Protein AF-0000000065861456 (afdb_homodimer)

pLDDT: mean 85.52, std 25.66, range [16.23, 98.94]

Organism: Methylophilus methylotrophus (NCBI:txid17)

Nearest PDB structures (foldseek):
  2bbk-assembly1_J  TM=9.825E-01  e=7.976E-45  Paracoccus denitrificans
  2gc4-assembly2_E  TM=9.693E-01  e=3.642E-45  Paracoccus denitrificans
  3c75-assembly1_J  TM=9.677E-01  e=5.944E-45  Paracoccus versutus
  1mg3-assembly2_M  TM=9.689E-01  e=2.851E-44  Paracoccus denitrificans
  2mta-assembly1_H-2  TM=9.674E-01  e=1.927E-43  Paracoccus denitrificans

Radius of gyration: 32.26 Å; Cα contacts (8 Å, |Δi|>4): 2000; chains: 2; bounding box: 115×79×105 Å

Foldseek 3Di:
DDDDDDDDDPPPPDPPCPPPDDQDPDPPDDDDDDDDDPPPPVVDDDVVVPPPDDVPLQFADQADLQWKWFKDQQVQFQKIKIWIARRVVRDTNDIAIAGHLKAWAADQRRQWIKIWHWAAPVRVDHDIWTWIFIAGSGSRHTPAIEGDDPFADRDHREHFQKYAALNNQWIWHWGPPPHTWIWIAGVVVSYTADTADDPQWGGWQHAPPQKIWTAHQQQWIKIWHADPNGDIDIDIDPHQDHNVFAWARYWDAFSNQGKTWIATFQQKIWIWRQYPVGIDTADIARQDDPVVVVQQKGAAARAAWEAQDVQQKIWGFIDRDDPPRRHWFGFKIWIARNHPNHTDDMAGNVDRFRHWYWRHDPFIKIWTAFQVQQKIWIAGPRPRHTDDMDHPNHRGTGDMDGNSD/DDDPDDDDDDDDDDDDDDDDPPDPPPVPDDDDDDPDPPPPPVVDDPVPVPPPPDVPLQFADQADLQWKWFKDQQVQFQKIKIWIARRVVRDTNDIAIAGHLKAWAADQRRQWIKIWHWAAPVRVDHDIWTWIFIAGSGSRHTPAIEGDDPFADRDHREHFQKYAALNNQWIWHWGPPPHTWIWIAGVVVRYTADTADDPQWGGWQHAPPQKIWTAHQQQWIKIWHADPNGDIDIDIDPHQDHNVFAWARYWDAFSNQGKTWIATFQQKIWIWRQYPVGIDTADIARQDDPVVVVQQKGAAARAAWEAQPVQQKIWGFIDRDDPPRRHWFGQKIWIARNHPSHTDDMAGNVDRFHHWYWRHDPFIKIWTAFQVQQKIWIAGPRPRHTDDMDHPNHRGTGDMDGNSD

Structure (mmCIF, N/CA/C/O backbone):
data_AF-0000000065861456-model_v1
#
loop_
_entity.id
_entity.type
_entity.pdbx_description
1 polymer 'Methylamine dehydrogenase heavy chain'
#
loop_
_atom_site.group_PDB
_atom_site.id
_atom_site.type_symbol
_atom_site.label_atom_id
_atom_site.label_alt_id
_atom_site.label_comp_id
_atom_site.label_asym_id
_atom_site.label_entity_id
_atom_site.label_seq_id
_atom_site.pdbx_PDB_ins_code
_atom_site.Cartn_x
_atom_site.Cartn_y
_atom_site.Cartn_z
_atom_site.occupancy
_atom_site.B_iso_or_equiv
_atom_site.auth_seq_id
_atom_site.auth_comp_id
_atom_site.auth_asym_id
_atom_site.auth_atom_id
_atom_site.pdbx_PDB_model_num
ATOM 1 N N . MET A 1 1 ? -57.719 -2.861 10.648 1 20.3 1 MET A N 1
ATOM 2 C CA . MET A 1 1 ? -57.656 -4.27 10.273 1 20.3 1 MET A CA 1
ATOM 3 C C . MET A 1 1 ? -57.5 -4.422 8.766 1 20.3 1 MET A C 1
ATOM 5 O O . MET A 1 1 ? -57.562 -5.535 8.242 1 20.3 1 MET A O 1
ATOM 9 N N . THR A 1 2 ? -57.562 -3.279 7.988 1 18.27 2 THR A N 1
ATOM 10 C CA . THR A 1 2 ? -58.062 -2.959 6.652 1 18.27 2 THR A CA 1
ATOM 11 C C . THR A 1 2 ? -57.156 -3.568 5.586 1 18.27 2 THR A C 1
ATOM 13 O O . THR A 1 2 ? -56 -3.928 5.867 1 18.27 2 THR A O 1
ATOM 16 N N . THR A 1 3 ? -57.156 -2.887 4.383 1 18.22 3 THR A N 1
ATOM 17 C CA . THR A 1 3 ? -57.219 -3.098 2.941 1 18.22 3 THR A CA 1
ATOM 18 C C . THR A 1 3 ? -55.844 -3.395 2.357 1 18.22 3 THR A C 1
ATOM 20 O O . THR A 1 3 ? -54.875 -2.75 2.723 1 18.22 3 THR A O 1
ATOM 23 N N . PHE A 1 4 ? -55.562 -4.48 1.555 1 19.7 4 PHE A N 1
ATOM 24 C CA . PHE A 1 4 ? -54.719 -5.492 0.94 1 19.7 4 PHE A CA 1
ATOM 25 C C . PHE A 1 4 ? -54 -4.922 -0.267 1 19.7 4 PHE A C 1
ATOM 27 O O . PHE A 1 4 ? -53.062 -5.539 -0.78 1 19.7 4 PHE A O 1
ATOM 34 N N . ASP A 1 5 ? -54.5 -3.846 -0.97 1 17.7 5 ASP A N 1
ATOM 35 C CA . ASP A 1 5 ? -54.5 -4.023 -2.418 1 17.7 5 ASP A CA 1
ATOM 36 C C . ASP A 1 5 ? -53.094 -3.938 -2.994 1 17.7 5 ASP A C 1
ATOM 38 O O . ASP A 1 5 ? -52.188 -3.453 -2.328 1 17.7 5 ASP A O 1
ATOM 42 N N . HIS A 1 6 ? -52.938 -3.273 -4.258 1 19.73 6 HIS A N 1
ATOM 43 C CA . HIS A 1 6 ? -52.594 -3.648 -5.625 1 19.73 6 HIS A CA 1
ATOM 44 C C . HIS A 1 6 ? -51.125 -3.412 -5.906 1 19.73 6 HIS A C 1
ATOM 46 O O . HIS A 1 6 ? -50.438 -2.689 -5.164 1 19.73 6 HIS A O 1
ATOM 52 N N . PRO A 1 7 ? -50.688 -3.109 -7.293 1 21.73 7 PRO A N 1
ATOM 53 C CA . PRO A 1 7 ? -49.844 -3.572 -8.398 1 21.73 7 PRO A CA 1
ATOM 54 C C . PRO A 1 7 ? -48.562 -2.748 -8.555 1 21.73 7 PRO A C 1
ATOM 56 O O . PRO A 1 7 ? -48.625 -1.518 -8.609 1 21.73 7 PRO A O 1
ATOM 59 N 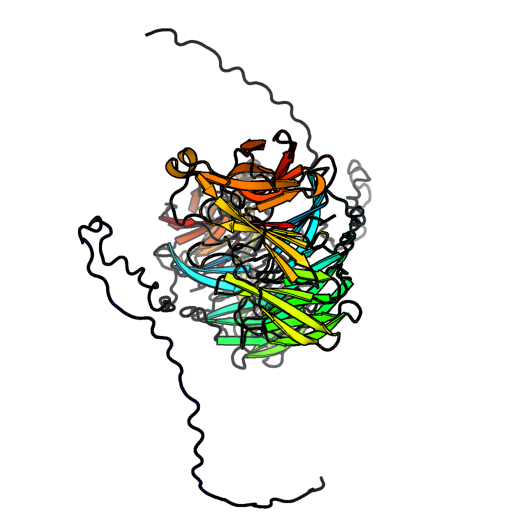N . SER A 1 8 ? -47.406 -3.18 -8.109 1 19.58 8 SER A N 1
ATOM 60 C CA . SER A 1 8 ? -46.094 -2.588 -7.836 1 19.58 8 SER A CA 1
ATOM 61 C C . SER A 1 8 ? -45.375 -2.203 -9.133 1 19.58 8 SER A C 1
ATOM 63 O O . SER A 1 8 ? -45.031 -3.068 -9.938 1 19.58 8 SER A O 1
ATOM 65 N N . MET A 1 9 ? -45.812 -1.078 -9.82 1 18.78 9 MET A N 1
ATOM 66 C CA . MET A 1 9 ? -45.531 -0.535 -11.148 1 18.78 9 MET A CA 1
ATOM 67 C C . MET A 1 9 ? -44.031 -0.372 -11.367 1 18.78 9 MET A C 1
ATOM 69 O O . MET A 1 9 ? -43.312 0.196 -10.523 1 18.78 9 MET A O 1
ATOM 73 N N . ILE A 1 10 ? -43.375 -1.117 -12.383 1 21.12 10 ILE A N 1
ATOM 74 C CA . ILE A 1 10 ? -42.094 -1.518 -12.93 1 21.12 10 ILE A CA 1
ATOM 75 C C . ILE A 1 10 ? -41.375 -0.298 -13.5 1 21.12 10 ILE A C 1
ATOM 77 O O . ILE A 1 10 ? -41.75 0.218 -14.555 1 21.12 10 ILE A O 1
ATOM 81 N N . ARG A 1 11 ? -41.156 0.757 -12.766 1 19.39 11 ARG A N 1
ATOM 82 C CA . ARG A 1 11 ? -40.688 1.967 -13.438 1 19.39 11 ARG A CA 1
ATOM 83 C C . ARG A 1 11 ? -39.375 1.706 -14.188 1 19.39 11 ARG A C 1
ATOM 85 O O . ARG A 1 11 ? -38.469 1.081 -13.656 1 19.39 11 ARG A O 1
ATOM 92 N N . GLN A 1 12 ? -39.406 1.747 -15.516 1 19.97 12 GLN A N 1
ATOM 93 C CA . GLN A 1 12 ? -38.5 1.492 -16.641 1 19.97 12 GLN A CA 1
ATOM 94 C C . GLN A 1 12 ? -37.25 2.365 -16.562 1 19.97 12 GLN A C 1
ATOM 96 O O . GLN A 1 12 ? -37.344 3.588 -16.703 1 19.97 12 GLN A O 1
ATOM 101 N N . PRO A 1 13 ? -36.406 2.145 -15.586 1 19.91 13 PRO A N 1
ATOM 102 C CA . PRO A 1 13 ? -35.375 3.184 -15.484 1 19.91 13 PRO A CA 1
ATOM 103 C C . PRO A 1 13 ? -34.562 3.318 -16.75 1 19.91 13 PRO A C 1
ATOM 105 O O . PRO A 1 13 ? -34.406 2.355 -17.516 1 19.91 13 PRO A O 1
ATOM 108 N N . LYS A 1 14 ? -34.469 4.543 -17.312 1 20.05 14 LYS A N 1
ATOM 109 C CA . LYS A 1 14 ? -33.875 5.094 -18.516 1 20.05 14 LYS A CA 1
ATOM 110 C C . LYS A 1 14 ? -32.406 4.715 -18.609 1 20.05 14 LYS A C 1
ATOM 112 O O . LYS A 1 14 ? -31.656 4.809 -17.625 1 20.05 14 LYS A O 1
ATOM 117 N N . PRO A 1 15 ? -31.906 3.912 -19.609 1 20.84 15 PRO A N 1
ATOM 118 C CA . PRO A 1 15 ? -30.703 3.176 -19.984 1 20.84 15 PRO A CA 1
ATOM 119 C C . PRO A 1 15 ? -29.484 4.082 -20.156 1 20.84 15 PRO A C 1
ATOM 121 O O . PRO A 1 15 ? -28.422 3.629 -20.594 1 20.84 15 PRO A O 1
ATOM 124 N N . THR A 1 16 ? -29.375 5.211 -19.375 1 21.34 16 THR A N 1
ATOM 125 C CA . THR A 1 16 ? -28.438 6.129 -20.016 1 21.34 16 THR A CA 1
ATOM 126 C C . THR A 1 16 ? -27.094 5.461 -20.219 1 21.34 16 THR A C 1
ATOM 128 O O . THR A 1 16 ? -26.594 4.754 -19.344 1 21.34 16 THR A O 1
ATOM 131 N N . GLY A 1 17 ? -26.609 5.305 -21.438 1 18.95 17 GLY A N 1
ATOM 132 C CA . GLY A 1 17 ? -25.625 4.645 -22.266 1 18.95 17 GLY A CA 1
ATOM 133 C C . GLY A 1 17 ? -24.188 4.961 -21.859 1 18.95 17 GLY A C 1
ATOM 134 O O . GLY A 1 17 ? -23.688 6.051 -22.141 1 18.95 17 GLY A O 1
ATOM 135 N N . LEU A 1 18 ? -23.828 4.879 -20.547 1 17.84 18 LEU A N 1
ATOM 136 C CA . LEU A 1 18 ? -22.484 5.344 -20.219 1 17.84 18 LEU A CA 1
ATOM 137 C C . LEU A 1 18 ? -21.438 4.477 -20.906 1 17.84 18 LEU A C 1
ATOM 139 O O . LEU A 1 18 ? -21.328 3.283 -20.609 1 17.84 18 LEU A O 1
ATOM 143 N N . ALA A 1 19 ? -21.031 4.723 -22.109 1 21.05 19 ALA A N 1
ATOM 144 C CA . ALA A 1 19 ? -20.141 4.098 -23.078 1 21.05 19 ALA A CA 1
ATOM 145 C C . ALA A 1 19 ? -18.734 3.945 -22.516 1 21.05 19 ALA A C 1
ATOM 147 O O . ALA A 1 19 ? -17.984 4.926 -22.422 1 21.05 19 ALA A O 1
ATOM 148 N N . GLY A 1 20 ? -18.547 3.355 -21.328 1 18.78 20 GLY A N 1
ATOM 149 C CA . GLY A 1 20 ? -17.188 3.377 -20.812 1 18.78 20 GLY A CA 1
ATOM 150 C C . GLY A 1 20 ? -16.203 2.57 -21.656 1 18.78 20 GLY A C 1
ATOM 151 O O . GLY A 1 20 ? -16.562 1.506 -22.172 1 18.78 20 GLY A O 1
ATOM 152 N N . GLY A 1 21 ? -15.133 3.164 -22.266 1 20.48 21 GLY A N 1
ATOM 153 C CA . GLY A 1 21 ? -14.086 2.852 -23.234 1 20.48 21 GLY A CA 1
ATOM 154 C C . GLY A 1 21 ? -13.195 1.707 -22.797 1 20.48 21 GLY A C 1
ATOM 155 O O . GLY A 1 21 ? -12.656 1.722 -21.688 1 20.48 21 GLY A O 1
ATOM 156 N N . LEU A 1 22 ? -13.516 0.486 -23.141 1 19.55 22 LEU A N 1
ATOM 157 C CA . LEU A 1 22 ? -12.852 -0.792 -22.922 1 19.55 22 LEU A CA 1
ATOM 158 C C . LEU A 1 22 ? -11.461 -0.796 -23.547 1 19.55 22 LEU A C 1
ATOM 160 O O . LEU A 1 22 ? -11.312 -0.475 -24.734 1 19.55 22 LEU A O 1
ATOM 164 N N . VAL A 1 23 ? -10.414 -0.615 -22.688 1 20.95 23 VAL A N 1
ATOM 165 C CA . VAL A 1 23 ? -8.984 -0.595 -22.969 1 20.95 23 VAL A CA 1
ATOM 166 C C . VAL A 1 23 ? -8.555 -1.946 -23.531 1 20.95 23 VAL A C 1
ATOM 168 O O . VAL A 1 23 ? -8.68 -2.975 -22.859 1 20.95 23 VAL A O 1
ATOM 171 N N . LEU A 1 24 ? -8.625 -2.148 -24.828 1 22.16 24 LEU A N 1
ATOM 172 C CA . LEU A 1 24 ? -8.305 -3.35 -25.594 1 22.16 24 LEU A CA 1
ATOM 173 C C . LEU A 1 24 ? -6.816 -3.676 -25.5 1 22.16 24 LEU A C 1
ATOM 175 O O . LEU A 1 24 ? -5.969 -2.812 -25.734 1 22.16 24 LEU A O 1
ATOM 179 N N . ALA A 1 25 ? -6.422 -4.691 -24.781 1 20.69 25 ALA A N 1
ATOM 180 C CA . ALA A 1 25 ? -5.117 -5.344 -24.688 1 20.69 25 ALA A CA 1
ATOM 181 C C . ALA A 1 25 ? -4.711 -5.965 -26.016 1 20.69 25 ALA A C 1
ATOM 183 O O . ALA A 1 25 ? -5.387 -6.867 -26.516 1 20.69 25 ALA A O 1
ATOM 184 N N . ALA A 1 26 ? -4.078 -5.188 -26.984 1 24.08 26 ALA A N 1
ATOM 185 C CA . ALA A 1 26 ? -3.617 -5.566 -28.312 1 24.08 26 ALA A CA 1
ATOM 186 C C . ALA A 1 26 ? -2.615 -6.715 -28.234 1 24.08 26 ALA A C 1
ATOM 188 O O . ALA A 1 26 ? -1.539 -6.574 -27.656 1 24.08 26 ALA A O 1
ATOM 189 N N . LEU A 1 27 ? -3.088 -7.949 -28.359 1 20.98 27 LEU A N 1
ATOM 190 C CA . LEU A 1 27 ? -2.232 -9.109 -28.562 1 20.98 27 LEU A CA 1
ATOM 191 C C . LEU A 1 27 ? -1.559 -9.062 -29.938 1 20.98 27 LEU A C 1
ATOM 193 O O . LEU A 1 27 ? -2.234 -8.961 -30.953 1 20.98 27 LEU A O 1
ATOM 197 N N . MET A 1 28 ? -0.297 -8.656 -30.156 1 23.34 28 MET A N 1
ATOM 198 C CA . MET A 1 28 ? 0.528 -8.547 -31.359 1 23.34 28 MET A CA 1
ATOM 199 C C . MET A 1 28 ? 0.743 -9.922 -31.984 1 23.34 28 MET A C 1
ATOM 201 O O . MET A 1 28 ? 1.376 -10.789 -31.391 1 23.34 28 MET A O 1
ATOM 205 N N . LEU A 1 29 ? -0.298 -10.516 -32.812 1 23.2 29 LEU A N 1
ATOM 206 C CA . LEU A 1 29 ? -0.197 -11.75 -33.594 1 23.2 29 LEU A CA 1
ATOM 207 C C . LEU A 1 29 ? 0.851 -11.617 -34.688 1 23.2 29 LEU A C 1
ATOM 209 O O . LEU A 1 29 ? 1.004 -10.547 -35.281 1 23.2 29 LEU A O 1
ATOM 213 N N . SER A 1 30 ? 1.714 -12.625 -34.969 1 22.98 30 SER A N 1
ATOM 214 C CA . SER A 1 30 ? 2.746 -12.891 -35.969 1 22.98 30 SER A CA 1
ATOM 215 C C . SER A 1 30 ? 2.135 -13.195 -37.312 1 22.98 30 SER A C 1
ATOM 217 O O . SER A 1 30 ? 1.142 -13.922 -37.406 1 22.98 30 SER A O 1
ATOM 219 N N . SER A 1 31 ? 2.273 -12.352 -38.562 1 24.75 31 SER A N 1
ATOM 220 C CA . SER A 1 31 ? 1.895 -12.227 -39.969 1 24.75 31 SER A CA 1
ATOM 221 C C . SER A 1 31 ? 2.326 -13.453 -40.75 1 24.75 31 SER A C 1
ATOM 223 O O . SER A 1 31 ? 3.518 -13.656 -41 1 24.75 31 SER A O 1
ATOM 225 N N . SER A 1 32 ? 1.469 -14.594 -40.75 1 22.8 32 SER A N 1
ATOM 226 C CA . SER A 1 32 ? 1.758 -15.656 -41.719 1 22.8 32 SER A CA 1
ATOM 227 C C . SER A 1 32 ? 1.535 -15.18 -43.156 1 22.8 32 SER A C 1
ATOM 229 O O . SER A 1 32 ? 0.845 -14.188 -43.375 1 22.8 32 SER A O 1
ATOM 231 N N . LEU A 1 33 ? 1.471 -16.109 -44.281 1 24.09 33 LEU A N 1
ATOM 232 C CA . LEU A 1 33 ? 1.679 -16.359 -45.719 1 24.09 33 LEU A CA 1
ATOM 233 C C . LEU A 1 33 ? 0.512 -15.828 -46.531 1 24.09 33 LEU A C 1
ATOM 235 O O . LEU A 1 33 ? -0.577 -15.602 -46 1 24.09 33 LEU A O 1
ATOM 239 N N . ALA A 1 34 ? 0.447 -16.062 -48.094 1 23.31 34 ALA A N 1
ATOM 240 C CA . ALA A 1 34 ? -0.033 -15.5 -49.344 1 23.31 34 ALA A CA 1
ATOM 241 C C . ALA A 1 34 ? -1.52 -15.781 -49.531 1 23.31 34 ALA A C 1
ATOM 243 O O . ALA A 1 34 ? -2.107 -15.375 -50.562 1 23.31 34 ALA A O 1
ATOM 244 N N . LEU A 1 35 ? -2.094 -16.875 -49.062 1 24.17 35 LEU A N 1
ATOM 245 C CA . LEU A 1 35 ? -3.246 -17.406 -49.781 1 24.17 35 LEU A CA 1
ATOM 246 C C . LEU A 1 35 ? -4.293 -16.328 -50 1 24.17 35 LEU A C 1
ATOM 248 O O . LEU A 1 35 ? -4.328 -15.328 -49.281 1 24.17 35 LEU A O 1
ATOM 252 N N . ALA A 1 36 ? -5.41 -16.641 -50.812 1 26.38 36 ALA A N 1
ATOM 253 C CA . ALA A 1 36 ? -6.387 -16.094 -51.75 1 26.38 36 ALA A CA 1
ATOM 254 C C . ALA A 1 36 ? -7.27 -15.047 -51.062 1 26.38 36 ALA A C 1
ATOM 256 O O . ALA A 1 36 ? -7.574 -15.164 -49.875 1 26.38 36 ALA A O 1
ATOM 257 N N . ASP A 1 37 ? -7.746 -13.977 -51.688 1 23.36 37 ASP A N 1
ATOM 258 C CA . ASP A 1 37 ? -8.109 -12.57 -51.625 1 23.36 37 ASP A CA 1
ATOM 259 C C . ASP A 1 37 ? -9.43 -12.383 -50.875 1 23.36 37 ASP A C 1
ATOM 261 O O . ASP A 1 37 ? -9.672 -11.32 -50.281 1 23.36 37 ASP A O 1
ATOM 265 N N . ALA A 1 38 ? -10.461 -13.109 -51.438 1 27.78 38 ALA A N 1
ATOM 266 C CA . ALA A 1 38 ? -11.711 -12.383 -51.219 1 27.78 38 ALA A CA 1
ATOM 267 C C . ALA A 1 38 ? -12.078 -12.305 -49.75 1 27.78 38 ALA A C 1
ATOM 269 O O . ALA A 1 38 ? -12.539 -13.289 -49.156 1 27.78 38 ALA A O 1
ATOM 270 N N . THR A 1 39 ? -11.297 -11.586 -48.938 1 24.95 39 THR A N 1
ATOM 271 C CA . THR A 1 39 ? -11.367 -11.484 -47.469 1 24.95 39 THR A CA 1
ATOM 272 C C . THR A 1 39 ? -12.742 -10.984 -47.031 1 24.95 39 THR A C 1
ATOM 274 O O . THR A 1 39 ? -13.266 -10.016 -47.594 1 24.95 39 THR A O 1
ATOM 277 N N . PRO A 1 40 ? -13.641 -11.922 -46.594 1 25.58 40 PRO A N 1
ATOM 278 C CA . PRO A 1 40 ? -15.016 -11.484 -46.344 1 25.58 40 PRO A CA 1
ATOM 279 C C . PRO A 1 40 ? -15.094 -10.023 -45.906 1 25.58 40 PRO A C 1
ATOM 281 O O . PRO A 1 40 ? -14.188 -9.531 -45.219 1 25.58 40 PRO A O 1
ATOM 284 N N . ASN A 1 41 ? -15.867 -9.102 -46.625 1 25.02 41 ASN A N 1
ATOM 285 C CA . ASN A 1 41 ? -16.125 -7.676 -46.75 1 25.02 41 ASN A CA 1
ATOM 286 C C . ASN A 1 41 ? -16.422 -7.023 -45.406 1 25.02 41 ASN A C 1
ATOM 288 O O . ASN A 1 41 ? -16.125 -5.84 -45.219 1 25.02 41 ASN A O 1
ATOM 292 N N . GLN A 1 42 ? -17.484 -7.535 -44.781 1 22.88 42 GLN A N 1
ATOM 293 C CA . GLN A 1 42 ? -18.094 -6.648 -43.781 1 22.88 42 GLN A CA 1
ATOM 294 C C . GLN A 1 42 ? -17.125 -6.387 -42.625 1 22.88 42 GLN A C 1
ATOM 296 O O . GLN A 1 42 ? -17.562 -6.137 -41.5 1 22.88 42 GLN A O 1
ATOM 301 N N . LEU A 1 43 ? -16.016 -7.109 -42.625 1 26.88 43 LEU A N 1
ATOM 302 C CA . LEU A 1 43 ? -15.016 -6.727 -41.625 1 26.88 43 LEU A CA 1
ATOM 303 C C . LEU A 1 43 ? -14.695 -5.238 -41.719 1 26.88 43 LEU A C 1
ATOM 305 O O . LEU A 1 43 ? -13.93 -4.816 -42.594 1 26.88 43 LEU A O 1
ATOM 309 N N . GLY A 1 44 ? -15.875 -4.539 -41.781 1 22.38 44 GLY A N 1
ATOM 310 C CA . GLY A 1 44 ? -15.711 -3.107 -41.969 1 22.38 44 GLY A CA 1
ATOM 311 C C . GLY A 1 44 ? -14.422 -2.57 -41.375 1 22.38 44 GLY A C 1
ATOM 312 O O . GLY A 1 44 ? -13.797 -3.23 -40.562 1 22.38 44 GLY A O 1
ATOM 313 N N . SER A 1 45 ? -13.914 -1.559 -42.062 1 23.84 45 SER A N 1
ATOM 314 C CA . SER A 1 45 ? -12.633 -0.864 -42.062 1 23.84 45 SER A CA 1
ATOM 315 C C . SER A 1 45 ? -12.125 -0.684 -40.625 1 23.84 45 SER A C 1
ATOM 317 O O . SER A 1 45 ? -10.984 -1.042 -40.312 1 23.84 45 SER A O 1
ATOM 319 N N . GLU A 1 46 ? -12.422 0.547 -40.094 1 23.47 46 GLU A N 1
ATOM 320 C CA . GLU A 1 46 ? -11.641 1.536 -39.344 1 23.47 46 GLU A CA 1
ATOM 321 C C . GLU A 1 46 ? -11.562 1.182 -37.844 1 23.47 46 GLU A C 1
ATOM 323 O O . GLU A 1 46 ? -11.195 2.018 -37.031 1 23.47 46 GLU A O 1
ATOM 328 N N . ILE A 1 47 ? -12.203 0.189 -37.438 1 25.56 47 ILE A N 1
ATOM 329 C CA . ILE A 1 47 ? -12.102 0.247 -35.969 1 25.56 47 ILE A CA 1
ATOM 330 C C . ILE A 1 47 ? -10.633 0.16 -35.562 1 25.56 47 ILE A C 1
ATOM 332 O O . ILE A 1 47 ? -10.039 -0.92 -35.594 1 25.56 47 ILE A O 1
ATOM 336 N N . THR A 1 48 ? -9.734 0.859 -36.312 1 25.3 48 THR A N 1
ATOM 337 C CA . THR A 1 48 ? -8.43 1.129 -35.719 1 25.3 48 THR A CA 1
ATOM 338 C C . THR A 1 48 ? -8.555 1.34 -34.188 1 25.3 48 THR A C 1
ATOM 340 O O . THR A 1 48 ? -9.234 2.266 -33.75 1 25.3 48 THR A O 1
ATOM 343 N N . ALA A 1 49 ? -8.781 0.393 -33.438 1 26.58 49 ALA A N 1
ATOM 344 C CA . ALA A 1 49 ? -8.656 0.642 -32.031 1 26.58 49 ALA A CA 1
ATOM 345 C C . ALA A 1 49 ? -7.637 1.742 -31.734 1 26.58 49 ALA A C 1
ATOM 347 O O . ALA A 1 49 ? -6.441 1.56 -31.969 1 26.58 49 ALA A O 1
ATOM 348 N N . LYS A 1 50 ? -7.844 3.008 -32.062 1 27.3 50 LYS A N 1
ATOM 349 C CA . LYS A 1 50 ? -7.016 4.121 -31.594 1 27.3 50 LYS A CA 1
ATOM 350 C C . LYS A 1 50 ? -6.34 3.795 -30.266 1 27.3 50 LYS A C 1
ATOM 352 O O . LYS A 1 50 ? -7.008 3.457 -29.297 1 27.3 50 LYS A O 1
ATOM 357 N N . LEU A 1 51 ? -5.246 3.07 -30.219 1 28.95 51 LEU A N 1
ATOM 358 C CA . LEU A 1 51 ? -4.324 3.219 -29.094 1 28.95 51 LEU A CA 1
ATOM 359 C C . LEU A 1 51 ? -4.695 4.43 -28.25 1 28.95 51 LEU A C 1
ATOM 361 O O . LEU A 1 51 ? -4.805 5.543 -28.766 1 28.95 51 LEU A O 1
ATOM 365 N N . GLN A 1 52 ? -5.641 4.332 -27.516 1 31.22 52 GLN A N 1
ATOM 366 C CA . GLN A 1 52 ? -5.934 5.516 -26.719 1 31.22 52 GLN A CA 1
ATOM 367 C C . GLN A 1 52 ? -4.754 6.484 -26.719 1 31.22 52 GLN A C 1
ATOM 369 O O . GLN A 1 52 ? -3.598 6.066 -26.641 1 31.22 52 GLN A O 1
ATOM 374 N N . ASP A 1 53 ? -4.918 7.719 -26.984 1 31.97 53 ASP A N 1
ATOM 375 C CA . ASP A 1 53 ? -4.207 8.984 -27.141 1 31.97 53 ASP A CA 1
ATOM 376 C C . ASP A 1 53 ? -2.973 9.039 -26.234 1 31.97 53 ASP A C 1
ATOM 378 O O . ASP A 1 53 ? -2.857 8.266 -25.297 1 31.97 53 ASP A O 1
ATOM 382 N N . GLU A 1 54 ? -2.023 9.844 -26.547 1 33.09 54 GLU A N 1
ATOM 383 C CA . GLU A 1 54 ? -0.975 10.508 -25.781 1 33.09 54 GLU A CA 1
ATOM 384 C C . GLU A 1 54 ? -1.388 10.672 -24.312 1 33.09 54 GLU A C 1
ATOM 386 O O . GLU A 1 54 ? -2.361 11.367 -24.016 1 33.09 54 GLU A O 1
ATOM 391 N N . THR A 1 55 ? -1.517 9.625 -23.547 1 38.31 55 THR A N 1
ATOM 392 C CA . THR A 1 55 ? -1.588 9.914 -22.125 1 38.31 55 THR A CA 1
ATOM 393 C C . THR A 1 55 ? -1.039 11.305 -21.828 1 38.31 55 THR A C 1
ATOM 395 O O . THR A 1 55 ? 0.173 11.523 -21.859 1 38.31 55 THR A O 1
ATOM 398 N N . SER A 1 56 ? -1.404 12.211 -22.562 1 41.88 56 SER A N 1
ATOM 399 C CA . SER A 1 56 ? -0.981 13.547 -22.141 1 41.88 56 SER A CA 1
ATOM 400 C C . SER A 1 56 ? -1.058 13.695 -20.625 1 41.88 56 SER A C 1
ATOM 402 O O . SER A 1 56 ? -2.066 13.336 -20.016 1 41.88 56 SER A O 1
ATOM 404 N N . ILE A 1 57 ? -0.021 13.406 -20.016 1 50.28 57 ILE A N 1
ATOM 405 C CA . ILE A 1 57 ? 0.015 13.805 -18.609 1 50.28 57 ILE A CA 1
ATOM 406 C C . ILE A 1 57 ? -0.716 15.125 -18.438 1 50.28 57 ILE A C 1
ATOM 408 O O . ILE A 1 57 ? -0.26 16.172 -18.922 1 50.28 57 ILE A O 1
ATOM 412 N N . ALA A 1 58 ? -2.027 15.141 -18.359 1 64.62 58 ALA A N 1
ATOM 413 C CA . ALA A 1 58 ? -2.797 16.359 -18.141 1 64.62 58 ALA A CA 1
ATOM 414 C C . ALA A 1 58 ? -2.195 17.188 -17.016 1 64.62 58 ALA A C 1
ATOM 416 O O . ALA A 1 58 ? -1.847 16.656 -15.953 1 64.62 58 ALA A O 1
ATOM 417 N N . ILE A 1 59 ? -1.607 18.359 -17.438 1 81 59 ILE A N 1
ATOM 418 C CA . ILE A 1 59 ? -1.117 19.375 -16.516 1 81 59 ILE A CA 1
ATOM 419 C C . ILE A 1 59 ? -2.293 20 -15.781 1 81 59 ILE A C 1
ATOM 421 O O . ILE A 1 59 ? -3.252 20.469 -16.406 1 81 59 ILE A O 1
ATOM 425 N N . ALA A 1 60 ? -2.281 19.844 -14.523 1 83.25 60 ALA A N 1
ATOM 426 C CA . ALA A 1 60 ? -3.318 20.469 -13.711 1 83.25 60 ALA A CA 1
ATOM 427 C C . ALA A 1 60 ? -3.283 21.984 -13.836 1 83.25 60 ALA A C 1
ATOM 429 O O . ALA A 1 60 ? -2.24 22.562 -14.148 1 83.25 60 ALA A O 1
ATOM 430 N N . PRO A 1 61 ? -4.414 22.641 -13.711 1 84.88 61 PRO A N 1
ATOM 431 C CA . PRO A 1 61 ? -4.371 24.109 -13.617 1 84.88 61 PRO A CA 1
ATOM 432 C C . PRO A 1 61 ? -3.525 24.594 -12.445 1 84.88 61 PRO A C 1
ATOM 434 O O . PRO A 1 61 ? -3.186 23.812 -11.555 1 84.88 61 PRO A O 1
ATOM 437 N N . ALA A 1 62 ? -3.199 25.906 -12.547 1 86.19 62 ALA A N 1
ATOM 438 C CA . ALA A 1 62 ? -2.457 26.516 -11.445 1 86.19 62 ALA A CA 1
ATOM 439 C C . ALA A 1 62 ? -3.234 26.422 -10.141 1 86.19 62 ALA A C 1
ATOM 441 O O . ALA A 1 62 ? -4.465 26.516 -10.133 1 86.19 62 ALA A O 1
ATOM 442 N N . SER A 1 63 ? -2.516 26.188 -9.086 1 86.88 63 SER A N 1
ATOM 443 C CA . SER A 1 63 ? -3.129 26.125 -7.762 1 86.88 63 SER A CA 1
ATOM 444 C C . SER A 1 63 ? -3.85 27.422 -7.418 1 86.88 63 SER A C 1
ATOM 446 O O . SER A 1 63 ? -3.377 28.516 -7.758 1 86.88 63 SER A O 1
ATOM 448 N N . ASP A 1 64 ? -4.977 27.266 -6.805 1 88.44 64 ASP A N 1
ATOM 449 C CA . ASP A 1 64 ? -5.73 28.422 -6.297 1 88.44 64 ASP A CA 1
ATOM 450 C C . ASP A 1 64 ? -6.211 28.172 -4.867 1 88.44 64 ASP A C 1
ATOM 452 O O . ASP A 1 64 ? -5.762 27.234 -4.211 1 88.44 64 ASP A O 1
ATOM 456 N N . SER A 1 65 ? -7.051 29.062 -4.41 1 89.5 65 SER A N 1
ATOM 457 C CA . SER A 1 65 ? -7.453 29.031 -3.01 1 89.5 65 SER A CA 1
ATOM 458 C C . SER A 1 65 ? -8.328 27.812 -2.717 1 89.5 65 SER A C 1
ATOM 460 O O . SER A 1 65 ? -8.555 27.469 -1.555 1 89.5 65 SER A O 1
ATOM 462 N N . LYS A 1 66 ? -8.742 27.125 -3.715 1 94.12 66 LYS A N 1
ATOM 463 C CA . LYS A 1 66 ? -9.633 26 -3.482 1 94.12 66 LYS A CA 1
ATOM 464 C C . LYS A 1 66 ? -8.969 24.672 -3.883 1 94.12 66 LYS A C 1
ATOM 466 O O . LYS A 1 66 ? -9.633 23.641 -3.957 1 94.12 66 LYS A O 1
ATOM 471 N N . ARG A 1 67 ? -7.676 24.766 -4.199 1 95.56 67 ARG A N 1
ATOM 472 C CA . ARG A 1 67 ? -6.902 23.531 -4.328 1 95.56 67 ARG A CA 1
ATOM 473 C C . ARG A 1 67 ? -6.812 22.812 -2.992 1 95.56 67 ARG A C 1
ATOM 475 O O . ARG A 1 67 ? -6.52 23.422 -1.963 1 95.56 67 ARG A O 1
ATOM 482 N N . VAL A 1 68 ? -7.059 21.469 -3.061 1 97 68 VAL A N 1
ATOM 483 C CA . VAL A 1 68 ? -7.086 20.688 -1.837 1 97 68 VAL A CA 1
ATOM 484 C C . VAL A 1 68 ? -6.215 19.438 -2.006 1 97 68 VAL A C 1
ATOM 486 O O . VAL A 1 68 ? -6.219 18.812 -3.066 1 97 68 VAL A O 1
ATOM 489 N N . TYR A 1 69 ? -5.453 19.172 -1.028 1 98.19 69 TYR A N 1
ATOM 490 C CA . TYR A 1 69 ? -4.695 17.922 -0.964 1 98.19 69 TYR A CA 1
ATOM 491 C C . TYR A 1 69 ? -5.195 17.047 0.175 1 98.19 69 TYR A C 1
ATOM 493 O O . TYR A 1 69 ? -5.375 17.516 1.301 1 98.19 69 TYR A O 1
ATOM 501 N N . VAL A 1 70 ? -5.43 15.781 -0.119 1 98.38 70 VAL A N 1
ATOM 502 C CA . VAL A 1 70 ? -5.875 14.828 0.891 1 98.38 70 VAL A CA 1
ATOM 503 C C . VAL A 1 70 ? -4.836 13.719 1.044 1 98.38 70 VAL A C 1
ATOM 505 O O . VAL A 1 70 ? -4.43 13.102 0.058 1 98.38 70 VAL A O 1
ATOM 508 N N . LEU A 1 71 ? -4.402 13.523 2.254 1 97.19 71 LEU A N 1
ATOM 509 C CA . LEU A 1 71 ? -3.432 12.469 2.535 1 97.19 71 LEU A CA 1
ATOM 510 C C . LEU A 1 71 ? -4.133 11.203 3.012 1 97.19 71 LEU A C 1
ATOM 512 O O . LEU A 1 71 ? -4.91 11.242 3.969 1 97.19 71 LEU A O 1
ATOM 516 N N . ASP A 1 72 ? -3.881 10.117 2.348 1 94.88 72 ASP A N 1
ATOM 517 C CA . ASP A 1 72 ? -4.148 8.766 2.832 1 94.88 72 ASP A CA 1
ATOM 518 C C . ASP A 1 72 ? -2.873 8.109 3.357 1 94.88 72 ASP A C 1
ATOM 520 O O . ASP A 1 72 ? -2.025 7.672 2.576 1 94.88 72 ASP A O 1
ATOM 524 N N . PRO A 1 73 ? -2.77 7.984 4.652 1 90.56 73 PRO A N 1
ATOM 525 C CA . PRO A 1 73 ? -1.548 7.379 5.191 1 90.56 73 PRO A CA 1
ATOM 526 C C . PRO A 1 73 ? -1.588 5.852 5.168 1 90.56 73 PRO A C 1
ATOM 528 O O . PRO A 1 73 ? -0.692 5.199 5.715 1 90.56 73 PRO A O 1
ATOM 531 N N . GLY A 1 74 ? -2.521 5.207 4.496 1 75.62 74 GLY A N 1
ATOM 532 C CA . GLY A 1 74 ? -2.58 3.781 4.207 1 75.62 74 GLY A CA 1
ATOM 533 C C . GLY A 1 74 ? -2.9 2.939 5.43 1 75.62 74 GLY A C 1
ATOM 534 O O . GLY A 1 74 ? -2.59 1.746 5.465 1 75.62 74 GLY A O 1
ATOM 535 N N . ASN A 1 75 ? -3.461 3.42 6.469 1 67.38 75 ASN A N 1
ATOM 536 C CA . ASN A 1 75 ? -3.76 2.68 7.691 1 67.38 75 ASN A CA 1
ATOM 537 C C . ASN A 1 75 ? -2.525 1.957 8.227 1 67.38 75 ASN A C 1
ATOM 539 O O . ASN A 1 75 ? -2.578 0.762 8.516 1 67.38 75 ASN A O 1
ATOM 543 N N . PHE A 1 76 ? -1.493 2.592 8.25 1 60.91 76 PHE A N 1
ATOM 544 C CA . PHE A 1 76 ? -0.227 2.166 8.836 1 60.91 76 PHE A CA 1
ATOM 545 C C . PHE A 1 76 ? 0.534 1.257 7.879 1 60.91 76 PHE A C 1
ATOM 547 O O . PHE A 1 76 ? 1.373 0.46 8.305 1 60.91 76 PHE A O 1
ATOM 554 N N . HIS A 1 77 ? 0.165 1.358 6.664 1 74.69 77 HIS A N 1
ATOM 555 C CA . HIS A 1 77 ? 1 0.727 5.648 1 74.69 77 HIS A CA 1
ATOM 556 C C . HIS A 1 77 ? 2.26 1.544 5.387 1 74.69 77 HIS A C 1
ATOM 558 O O . HIS A 1 77 ? 2.393 2.668 5.879 1 74.69 77 HIS A O 1
ATOM 564 N N . MET A 1 78 ? 3.09 0.969 4.688 1 84.81 78 MET A N 1
ATOM 565 C CA . MET A 1 78 ? 4.41 1.559 4.473 1 84.81 78 MET A CA 1
ATOM 566 C C . MET A 1 78 ? 4.344 2.682 3.445 1 84.81 78 MET A C 1
ATOM 568 O O . MET A 1 78 ? 5.242 3.523 3.379 1 84.81 78 MET A O 1
ATOM 572 N N . THR A 1 79 ? 3.35 2.689 2.627 1 89.25 79 THR A N 1
ATOM 573 C CA . THR A 1 79 ? 3.24 3.736 1.617 1 89.25 79 THR A CA 1
ATOM 574 C C . THR A 1 79 ? 1.96 4.543 1.812 1 89.25 79 THR A C 1
ATOM 576 O O . THR A 1 79 ? 0.98 4.039 2.365 1 89.25 79 THR A O 1
ATOM 579 N N . SER A 1 80 ? 2.037 5.77 1.405 1 92.69 80 SER A N 1
ATOM 580 C CA . SER A 1 80 ? 0.929 6.715 1.477 1 92.69 80 SER A CA 1
ATOM 581 C C . SER A 1 80 ? 0.656 7.348 0.117 1 92.69 80 SER A C 1
ATOM 583 O O . SER A 1 80 ? 1.435 7.176 -0.823 1 92.69 80 SER A O 1
ATOM 585 N N . THR A 1 81 ? -0.507 7.957 0.064 1 93 81 THR A N 1
ATOM 586 C CA . THR A 1 81 ? -0.88 8.656 -1.161 1 93 81 THR A CA 1
ATOM 587 C C . THR A 1 81 ? -1.432 10.047 -0.846 1 93 81 THR A C 1
ATOM 589 O O . THR A 1 81 ? -2.207 10.211 0.099 1 93 81 THR A O 1
ATOM 592 N N . VAL A 1 82 ? -1 11.023 -1.614 1 96.62 82 VAL A N 1
ATOM 593 C CA . VAL A 1 82 ? -1.59 12.352 -1.562 1 96.62 82 VAL A CA 1
ATOM 594 C C . VAL A 1 82 ? -2.455 12.586 -2.799 1 96.62 82 VAL A C 1
ATOM 596 O O . VAL A 1 82 ? -1.96 12.539 -3.928 1 96.62 82 VAL A O 1
ATOM 599 N N . TYR A 1 83 ? -3.684 12.859 -2.586 1 96.75 83 TYR A N 1
ATOM 600 C CA . TYR A 1 83 ? -4.605 13.18 -3.668 1 96.75 83 TYR A CA 1
ATOM 601 C C . TYR A 1 83 ? -4.672 14.688 -3.891 1 96.75 83 TYR A C 1
ATOM 603 O O . TYR A 1 83 ? -4.883 15.453 -2.947 1 96.75 83 TYR A O 1
ATOM 611 N N . THR A 1 84 ? -4.453 15.086 -5.094 1 97.19 84 THR A N 1
ATOM 612 C CA . THR A 1 84 ? -4.633 16.484 -5.48 1 97.19 84 THR A CA 1
ATOM 613 C C . THR A 1 84 ? -6.008 16.703 -6.102 1 97.19 84 THR A C 1
ATOM 615 O O . THR A 1 84 ? -6.352 16.062 -7.102 1 97.19 84 THR A O 1
ATOM 618 N N . ILE A 1 85 ? -6.73 17.641 -5.543 1 96.81 85 ILE A N 1
ATOM 619 C CA . ILE A 1 85 ? -8.133 17.812 -5.918 1 96.81 85 ILE A CA 1
ATOM 620 C C . ILE A 1 85 ? -8.406 19.281 -6.23 1 96.81 85 ILE A C 1
ATOM 622 O O . ILE A 1 85 ? -7.945 20.172 -5.52 1 96.81 85 ILE A O 1
ATOM 626 N N . ASP A 1 86 ? -9.094 19.5 -7.297 1 95.38 86 ASP A N 1
ATOM 627 C CA . ASP A 1 86 ? -9.719 20.812 -7.52 1 95.38 86 ASP A CA 1
ATOM 628 C C . ASP A 1 86 ? -10.977 20.969 -6.68 1 95.38 86 ASP A C 1
ATOM 630 O O . ASP A 1 86 ? -12.023 20.391 -6.996 1 95.38 86 ASP A O 1
ATOM 634 N N . GLY A 1 87 ? -10.914 21.766 -5.707 1 93 87 GLY A N 1
ATOM 635 C CA . GLY A 1 87 ? -12.016 21.891 -4.762 1 93 87 GLY A CA 1
ATOM 636 C C . GLY A 1 87 ? -13.242 22.562 -5.359 1 93 87 GLY A C 1
ATOM 637 O O . GLY A 1 87 ? -14.359 22.375 -4.871 1 93 87 GLY A O 1
ATOM 638 N N . LYS A 1 88 ? -13.062 23.312 -6.391 1 90.94 88 LYS A N 1
ATOM 639 C CA . LYS A 1 88 ? -14.18 23.984 -7.043 1 90.94 88 LYS A CA 1
ATOM 640 C C . LYS A 1 88 ? -15.023 23 -7.836 1 90.94 88 LYS A C 1
ATOM 642 O O . LYS A 1 88 ? -16.25 22.969 -7.695 1 90.94 88 LYS A O 1
ATOM 647 N N . SER A 1 89 ? -14.344 22.172 -8.602 1 91.75 89 SER A N 1
ATOM 648 C CA . SER A 1 89 ? -15.047 21.25 -9.484 1 91.75 89 SER A CA 1
ATOM 649 C C . SER A 1 89 ? -15.156 19.859 -8.867 1 91.75 89 SER A C 1
ATOM 651 O O . SER A 1 89 ? -15.836 18.984 -9.414 1 91.75 89 SER A O 1
ATOM 653 N N . SER A 1 90 ? -14.523 19.703 -7.762 1 92.12 90 SER A N 1
ATOM 654 C CA . SER A 1 90 ? -14.492 18.391 -7.105 1 92.12 90 SER A CA 1
ATOM 655 C C . SER A 1 90 ? -13.945 17.312 -8.031 1 92.12 90 SER A C 1
ATOM 657 O O . SER A 1 90 ? -14.578 16.281 -8.227 1 92.12 90 SER A O 1
ATOM 659 N N . LYS A 1 91 ? -12.859 17.609 -8.648 1 93.62 91 LYS A N 1
ATOM 660 C CA . LYS A 1 91 ? -12.203 16.672 -9.57 1 93.62 91 LYS A CA 1
ATOM 661 C C . LYS A 1 91 ? -10.812 16.297 -9.078 1 93.62 91 LYS A C 1
ATOM 663 O O . LYS A 1 91 ? -10.078 17.141 -8.57 1 93.62 91 LYS A O 1
ATOM 668 N N . LEU A 1 92 ? -10.57 15.047 -9.195 1 94.88 92 LEU A N 1
ATOM 669 C CA . LEU A 1 92 ? -9.219 14.57 -8.922 1 94.88 92 LEU A CA 1
ATOM 670 C C . LEU A 1 92 ? -8.25 15.016 -10.016 1 94.88 92 LEU A C 1
ATOM 672 O O . LEU A 1 92 ? -8.469 14.734 -11.195 1 94.88 92 LEU A O 1
ATOM 676 N N . LEU A 1 93 ? -7.195 15.68 -9.656 1 94.31 93 LEU A N 1
ATOM 677 C CA . LEU A 1 93 ? -6.238 16.219 -10.617 1 94.31 93 LEU A CA 1
ATOM 678 C C . LEU A 1 93 ? -5.02 15.305 -10.727 1 94.31 93 LEU A C 1
ATOM 680 O O . LEU A 1 93 ? -4.359 15.273 -11.773 1 94.31 93 LEU A O 1
ATOM 684 N N . GLY A 1 94 ? -4.703 14.633 -9.672 1 93.69 94 GLY A N 1
ATOM 685 C CA . GLY A 1 94 ? -3.537 13.766 -9.656 1 93.69 94 GLY A CA 1
ATOM 686 C C . GLY A 1 94 ? -3.312 13.086 -8.312 1 93.69 94 GLY A C 1
ATOM 687 O O . GLY A 1 94 ? -4.047 13.336 -7.359 1 93.69 94 GLY A O 1
ATOM 688 N N . MET A 1 95 ? -2.375 12.188 -8.336 1 93.06 95 MET A N 1
ATOM 689 C CA . MET A 1 95 ? -1.934 11.477 -7.141 1 93.06 95 MET A CA 1
ATOM 690 C C . MET A 1 95 ? -0.415 11.508 -7.016 1 93.06 95 MET A C 1
ATOM 692 O O . MET A 1 95 ? 0.298 11.398 -8.016 1 93.06 95 MET A O 1
ATOM 696 N N . THR A 1 96 ? -0.002 11.695 -5.816 1 94.81 96 THR A N 1
ATOM 697 C CA . THR A 1 96 ? 1.426 11.664 -5.52 1 94.81 96 THR A CA 1
ATOM 698 C C . THR A 1 96 ? 1.739 10.57 -4.504 1 94.81 96 THR A C 1
ATOM 700 O O . THR A 1 96 ? 1.12 10.508 -3.439 1 94.81 96 THR A O 1
ATOM 703 N N . ASP A 1 97 ? 2.719 9.734 -4.859 1 92.38 97 ASP A N 1
ATOM 704 C CA . ASP A 1 97 ? 3.174 8.688 -3.949 1 92.38 97 ASP A CA 1
ATOM 705 C C . ASP A 1 97 ? 3.984 9.281 -2.799 1 92.38 97 ASP A C 1
ATOM 707 O O . ASP A 1 97 ? 4.781 10.195 -3 1 92.38 97 ASP A O 1
ATOM 711 N N . ALA A 1 98 ? 3.738 8.719 -1.653 1 94.12 98 ALA A N 1
ATOM 712 C CA . ALA A 1 98 ? 4.52 9.109 -0.483 1 94.12 98 ALA A CA 1
ATOM 713 C C . ALA A 1 98 ? 4.883 7.891 0.363 1 94.12 98 ALA A C 1
ATOM 715 O O . ALA A 1 98 ? 4.227 6.848 0.275 1 94.12 98 ALA A O 1
ATOM 716 N N . GLY A 1 99 ? 5.945 7.977 1.109 1 93.81 99 GLY A N 1
ATOM 717 C CA . GLY A 1 99 ? 6.402 6.902 1.977 1 93.81 99 GLY A CA 1
ATOM 718 C C . GLY A 1 99 ? 5.617 6.809 3.271 1 93.81 99 GLY A C 1
ATOM 719 O O . GLY A 1 99 ? 4.449 7.199 3.328 1 93.81 99 GLY A O 1
ATOM 720 N N . LYS A 1 100 ? 6.289 6.246 4.25 1 93.81 100 LYS A N 1
ATOM 721 C CA . LYS A 1 100 ? 5.668 5.98 5.547 1 93.81 100 LYS A CA 1
ATOM 722 C C . LYS A 1 100 ? 5.434 7.273 6.316 1 93.81 100 LYS A C 1
ATOM 724 O O . LYS A 1 100 ? 6.355 8.07 6.5 1 93.81 100 LYS A O 1
ATOM 729 N N . LEU A 1 101 ? 4.199 7.477 6.793 1 93.06 101 LEU A N 1
ATOM 730 C CA . LEU A 1 101 ? 3.805 8.578 7.668 1 93.06 101 LEU A CA 1
ATOM 731 C C . LEU A 1 101 ? 4.43 9.891 7.203 1 93.06 101 LEU A C 1
ATOM 733 O O . LEU A 1 101 ? 5.148 10.539 7.965 1 93.06 101 LEU A O 1
ATOM 737 N N . PRO A 1 102 ? 4.055 10.336 6.023 1 95.56 102 PRO A N 1
ATOM 738 C CA . PRO A 1 102 ? 4.684 11.539 5.469 1 95.56 102 PRO A CA 1
ATOM 739 C C . PRO A 1 102 ? 4.188 12.82 6.129 1 95.56 102 PRO A C 1
ATOM 741 O O . PRO A 1 102 ? 3.092 12.844 6.699 1 95.56 102 PRO A O 1
ATOM 744 N N . ASN A 1 103 ? 5.004 13.828 6.105 1 96.88 103 ASN A N 1
ATOM 745 C CA . ASN A 1 103 ? 4.566 15.203 6.312 1 96.88 103 ASN A CA 1
ATOM 746 C C . ASN A 1 103 ? 4.344 15.93 4.988 1 96.88 103 ASN A C 1
ATOM 748 O O . ASN A 1 103 ? 5.246 16 4.156 1 96.88 103 ASN A O 1
ATOM 752 N N . VAL A 1 104 ? 3.166 16.391 4.863 1 97.69 104 VAL A N 1
ATOM 753 C CA . VAL A 1 104 ? 2.801 17.109 3.643 1 97.69 104 VAL A CA 1
ATOM 754 C C . VAL A 1 104 ? 2.668 18.594 3.934 1 97.69 104 VAL A C 1
ATOM 756 O O . VAL A 1 104 ? 2.025 18.984 4.91 1 97.69 104 VAL A O 1
ATOM 759 N N . MET A 1 105 ? 3.357 19.406 3.102 1 97.69 105 MET A N 1
ATOM 760 C CA . MET A 1 105 ? 3.369 20.859 3.279 1 97.69 105 MET A CA 1
ATOM 761 C C . MET A 1 105 ? 3.133 21.562 1.954 1 97.69 105 MET A C 1
ATOM 763 O O . MET A 1 105 ? 3.779 21.266 0.953 1 97.69 105 MET A O 1
ATOM 767 N N . VAL A 1 106 ? 2.264 22.531 1.984 1 97.38 106 VAL A N 1
ATOM 768 C CA . VAL A 1 106 ? 1.969 23.297 0.781 1 97.38 106 VAL A CA 1
ATOM 769 C C . VAL A 1 106 ? 2.752 24.609 0.801 1 97.38 106 VAL A C 1
ATOM 771 O O . VAL A 1 106 ? 2.727 25.344 1.793 1 97.38 106 VAL A O 1
ATOM 774 N N . ALA A 1 107 ? 3.408 24.891 -0.289 1 96.81 107 ALA A N 1
ATOM 775 C CA . ALA A 1 107 ? 4.133 26.156 -0.405 1 96.81 107 ALA A CA 1
ATOM 776 C C . ALA A 1 107 ? 3.184 27.344 -0.303 1 96.81 107 ALA A C 1
ATOM 778 O O . ALA A 1 107 ? 2.014 27.25 -0.685 1 96.81 107 ALA A O 1
ATOM 779 N N . SER A 1 108 ? 3.748 28.453 0.082 1 93.94 108 SER A N 1
ATOM 780 C CA . SER A 1 108 ? 2.939 29.656 0.319 1 93.94 108 SER A CA 1
ATOM 781 C C . SER A 1 108 ? 2.299 30.156 -0.972 1 93.94 108 SER A C 1
ATOM 783 O O . SER A 1 108 ? 1.198 30.703 -0.95 1 93.94 108 SER A O 1
ATOM 785 N N . ASP A 1 109 ? 2.98 29.969 -2.076 1 91.5 109 ASP A N 1
ATOM 786 C CA . ASP A 1 109 ? 2.455 30.438 -3.357 1 91.5 109 ASP A CA 1
ATOM 787 C C . ASP A 1 109 ? 1.755 29.297 -4.102 1 91.5 109 ASP A C 1
ATOM 789 O O . ASP A 1 109 ? 1.321 29.469 -5.242 1 91.5 109 ASP A O 1
ATOM 793 N N . GLY A 1 110 ? 1.738 28.156 -3.5 1 93.69 110 GLY A N 1
ATOM 794 C CA . GLY A 1 110 ? 1.01 27.016 -4.047 1 93.69 110 GLY A CA 1
ATOM 795 C C . GLY A 1 110 ? 1.741 26.328 -5.184 1 93.69 110 GLY A C 1
ATOM 796 O O . GLY A 1 110 ? 1.198 25.422 -5.82 1 93.69 110 GLY A O 1
ATOM 797 N N . LYS A 1 111 ? 2.986 26.609 -5.43 1 94.06 111 LYS A N 1
ATOM 798 C CA . LYS A 1 111 ? 3.668 26.141 -6.629 1 94.06 111 LYS A CA 1
ATOM 799 C C . LYS A 1 111 ? 4.258 24.75 -6.41 1 94.06 111 LYS A C 1
ATOM 801 O O . LYS A 1 111 ? 4.543 24.031 -7.371 1 94.06 111 LYS A O 1
ATOM 806 N N . PHE A 1 112 ? 4.504 24.422 -5.145 1 96.62 112 PHE A N 1
ATOM 807 C CA . PHE A 1 112 ? 4.996 23.062 -4.91 1 96.62 112 PHE A CA 1
ATOM 808 C C . PHE A 1 112 ? 4.441 22.516 -3.604 1 96.62 112 PHE A C 1
ATOM 810 O O . PHE A 1 112 ? 3.988 23.266 -2.742 1 96.62 112 PHE A O 1
ATOM 817 N N . LEU A 1 113 ? 4.387 21.234 -3.557 1 97.19 113 LEU A N 1
ATOM 818 C CA . LEU A 1 113 ? 4.148 20.438 -2.357 1 97.19 113 LEU A CA 1
ATOM 819 C C . LEU A 1 113 ? 5.453 19.844 -1.828 1 97.19 113 LEU A C 1
ATOM 821 O O . LEU A 1 113 ? 6.219 19.234 -2.582 1 97.19 113 LEU A O 1
ATOM 825 N N . ALA A 1 114 ? 5.734 20.156 -0.6 1 98.38 114 ALA A N 1
ATOM 826 C CA . ALA A 1 114 ? 6.863 19.5 0.047 1 98.38 114 ALA A CA 1
ATOM 827 C C . ALA A 1 114 ? 6.398 18.281 0.849 1 98.38 114 ALA A C 1
ATOM 829 O O . ALA A 1 114 ? 5.414 18.359 1.589 1 98.38 114 ALA A O 1
ATOM 830 N N . ILE A 1 115 ? 7.078 17.188 0.659 1 98.19 115 ILE A N 1
ATOM 831 C CA . ILE A 1 115 ? 6.73 15.969 1.375 1 98.19 115 ILE A CA 1
ATOM 832 C C . ILE A 1 115 ? 7.977 15.383 2.037 1 98.19 115 ILE A C 1
ATOM 834 O O . ILE A 1 115 ? 8.977 15.125 1.368 1 98.19 115 ILE A O 1
ATOM 838 N N . ALA A 1 116 ? 7.934 15.227 3.318 1 97.56 116 ALA A N 1
ATOM 839 C CA . ALA A 1 116 ? 8.953 14.461 4.031 1 97.56 116 ALA A CA 1
ATOM 840 C C . ALA A 1 116 ? 8.578 12.984 4.094 1 97.56 116 ALA A C 1
ATOM 842 O O . ALA A 1 116 ? 7.504 12.633 4.59 1 97.56 116 ALA A O 1
ATOM 843 N N . ASN A 1 117 ? 9.484 12.133 3.629 1 96.38 117 ASN A N 1
ATOM 844 C CA . ASN A 1 117 ? 9.18 10.727 3.404 1 96.38 117 ASN A CA 1
ATOM 845 C C . ASN A 1 117 ? 10.156 9.82 4.16 1 96.38 117 ASN A C 1
ATOM 847 O O . ASN A 1 117 ? 11.273 10.227 4.477 1 96.38 117 ASN A O 1
ATOM 851 N N . THR A 1 118 ? 9.695 8.641 4.43 1 95.94 118 THR A N 1
ATOM 852 C CA . THR A 1 118 ? 10.523 7.531 4.887 1 95.94 118 THR A CA 1
ATOM 853 C C . THR A 1 118 ? 10.211 6.258 4.105 1 95.94 118 THR A C 1
ATOM 855 O O . THR A 1 118 ? 9.039 5.906 3.936 1 95.94 118 THR A O 1
ATOM 858 N N . MET A 1 119 ? 11.195 5.633 3.566 1 95.44 119 MET A N 1
ATOM 859 C CA . MET A 1 119 ? 11.086 4.328 2.92 1 95.44 119 MET A CA 1
ATOM 860 C C . MET A 1 119 ? 12.047 3.322 3.547 1 95.44 119 MET A C 1
ATOM 862 O O . MET A 1 119 ? 12.992 3.709 4.23 1 95.44 119 MET A O 1
ATOM 866 N N . TYR A 1 120 ? 11.742 2.096 3.402 1 95.19 120 TYR A N 1
ATOM 867 C CA . TYR A 1 120 ? 12.617 0.991 3.783 1 95.19 120 TYR A CA 1
ATOM 868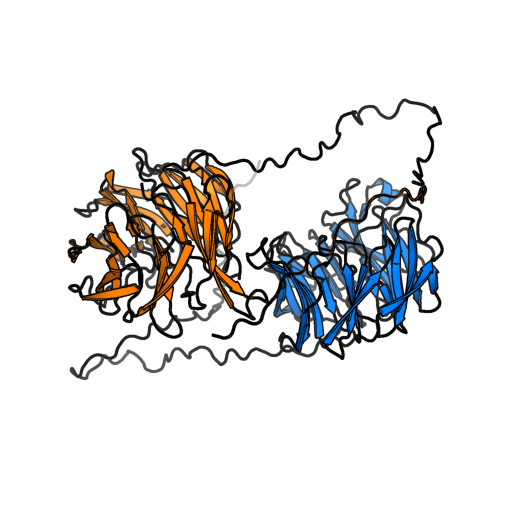 C C . TYR A 1 120 ? 12.914 0.093 2.588 1 95.19 120 TYR A C 1
ATOM 870 O O . TYR A 1 120 ? 12.094 -0.033 1.679 1 95.19 120 TYR A O 1
ATOM 878 N N . SER A 1 121 ? 14.094 -0.526 2.592 1 95.12 121 SER A N 1
ATOM 879 C CA . SER A 1 121 ? 14.562 -1.285 1.438 1 95.12 121 SER A CA 1
ATOM 880 C C . SER A 1 121 ? 13.781 -2.582 1.272 1 95.12 121 SER A C 1
ATOM 882 O O . SER A 1 121 ? 13.797 -3.191 0.201 1 95.12 121 SER A O 1
ATOM 884 N N . ARG A 1 122 ? 13.141 -3.084 2.27 1 95.56 122 ARG A N 1
ATOM 885 C CA . ARG A 1 122 ? 12.344 -4.301 2.246 1 95.56 122 ARG A CA 1
ATOM 886 C C . ARG A 1 122 ? 10.938 -4.043 2.791 1 95.56 122 ARG A C 1
ATOM 888 O O . ARG A 1 122 ? 10.477 -4.754 3.686 1 95.56 122 ARG A O 1
ATOM 895 N N . VAL A 1 123 ? 10.258 -3.043 2.156 1 92.19 123 VAL A N 1
ATOM 896 C CA . VAL A 1 123 ? 8.898 -2.572 2.404 1 92.19 123 VAL A CA 1
ATOM 897 C C . VAL A 1 123 ? 8.812 -1.955 3.797 1 92.19 123 VAL A C 1
ATOM 899 O O . VAL A 1 123 ? 9.023 -0.753 3.967 1 92.19 123 VAL A O 1
ATOM 902 N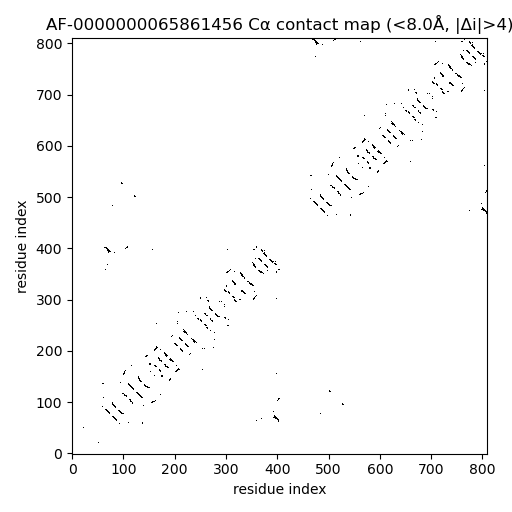 N . ALA A 1 124 ? 8.695 -2.715 4.902 1 90.31 124 ALA A N 1
ATOM 903 C CA . ALA A 1 124 ? 8.547 -2.148 6.238 1 90.31 124 ALA A CA 1
ATOM 904 C C . ALA A 1 124 ? 9.781 -2.43 7.09 1 90.31 124 ALA A C 1
ATOM 906 O O . ALA A 1 124 ? 9.789 -2.148 8.289 1 90.31 124 ALA A O 1
ATOM 907 N N . ARG A 1 125 ? 10.812 -3.025 6.586 1 92.81 125 ARG A N 1
ATOM 908 C CA . ARG A 1 125 ? 12.055 -3.346 7.277 1 92.81 125 ARG A CA 1
ATOM 909 C C . ARG A 1 125 ? 13.266 -3.119 6.375 1 92.81 125 ARG A C 1
ATOM 911 O O . ARG A 1 125 ? 13.117 -2.656 5.242 1 92.81 125 ARG A O 1
ATOM 918 N N . GLY A 1 126 ? 14.438 -3.406 6.91 1 94.12 126 GLY A N 1
ATOM 919 C CA . GLY A 1 126 ? 15.656 -3.188 6.148 1 94.12 126 GLY A CA 1
ATOM 920 C C . GLY A 1 126 ? 16.234 -1.802 6.344 1 94.12 126 GLY A C 1
ATOM 921 O O . GLY A 1 126 ? 16.094 -1.206 7.414 1 94.12 126 GLY A O 1
ATOM 922 N N . LYS A 1 127 ? 16.938 -1.349 5.301 1 96.19 127 LYS A N 1
ATOM 923 C CA . LYS A 1 127 ? 17.594 -0.048 5.387 1 96.19 127 LYS A CA 1
ATOM 924 C C . LYS A 1 127 ? 16.578 1.089 5.262 1 96.19 127 LYS A C 1
ATOM 926 O O . LYS A 1 127 ? 15.82 1.145 4.293 1 96.19 127 LYS A O 1
ATOM 931 N N . ARG A 1 128 ? 16.578 1.925 6.23 1 95.88 128 ARG A N 1
ATOM 932 C CA . ARG A 1 128 ? 15.719 3.102 6.238 1 95.88 128 ARG A CA 1
ATOM 933 C C . ARG A 1 128 ? 16.297 4.215 5.375 1 95.88 128 ARG A C 1
ATOM 935 O O . ARG A 1 128 ? 17.516 4.402 5.332 1 95.88 128 ARG A O 1
ATOM 942 N N . ASP A 1 129 ? 15.477 4.879 4.633 1 97.5 129 ASP A N 1
ATOM 943 C CA . ASP A 1 129 ? 15.836 6.055 3.842 1 97.5 129 ASP A CA 1
ATOM 944 C C . ASP A 1 129 ? 14.844 7.191 4.07 1 97.5 129 ASP A C 1
ATOM 946 O O . ASP A 1 129 ? 13.688 7.109 3.648 1 97.5 129 ASP A O 1
ATOM 950 N N . ASP A 1 130 ? 15.273 8.211 4.812 1 97.56 130 ASP A N 1
ATOM 951 C CA . ASP A 1 130 ? 14.5 9.438 4.953 1 97.56 130 ASP A CA 1
ATOM 952 C C . ASP A 1 130 ? 14.883 10.461 3.881 1 97.56 130 ASP A C 1
ATOM 954 O O . ASP A 1 130 ? 16.062 10.672 3.613 1 97.56 130 ASP A O 1
ATOM 958 N N . TYR A 1 131 ? 13.859 11.102 3.262 1 98.19 131 TYR A N 1
ATOM 959 C CA . TYR A 1 131 ? 14.125 12.055 2.191 1 98.19 131 TYR A CA 1
ATOM 960 C C . TYR A 1 131 ? 12.984 13.055 2.057 1 98.19 131 TYR A C 1
ATOM 962 O O . TYR A 1 131 ? 11.891 12.836 2.58 1 98.19 131 TYR A O 1
ATOM 970 N N . LEU A 1 132 ? 13.312 14.148 1.429 1 98.44 132 LEU A N 1
ATOM 971 C CA . LEU A 1 132 ? 12.336 15.188 1.119 1 98.44 132 LEU A CA 1
ATOM 972 C C . LEU A 1 132 ? 12.164 15.344 -0.389 1 98.44 132 LEU A C 1
ATOM 974 O O . LEU A 1 132 ? 13.148 15.328 -1.134 1 98.44 132 LEU A O 1
ATOM 978 N N . GLU A 1 133 ? 10.93 15.469 -0.766 1 98.25 133 GLU A N 1
ATOM 979 C CA . GLU A 1 133 ? 10.656 15.773 -2.166 1 98.25 133 GLU A CA 1
ATOM 980 C C . GLU A 1 133 ? 9.828 17.047 -2.301 1 98.25 133 GLU A C 1
ATOM 982 O O . GLU A 1 133 ? 8.93 17.297 -1.496 1 98.25 133 GLU A O 1
ATOM 987 N N . LEU A 1 134 ? 10.219 17.844 -3.252 1 98.38 134 LEU A N 1
ATOM 988 C CA . LEU A 1 134 ? 9.375 18.938 -3.721 1 98.38 134 LEU A CA 1
ATOM 989 C C . LEU A 1 134 ? 8.656 18.562 -5.012 1 98.38 134 LEU A C 1
ATOM 991 O O . LEU A 1 134 ? 9.297 18.219 -6.008 1 98.38 134 LEU A O 1
ATOM 995 N N . ILE A 1 135 ? 7.344 18.625 -4.977 1 97.75 135 ILE A N 1
ATOM 996 C CA . ILE A 1 135 ? 6.512 18.188 -6.094 1 97.75 135 ILE A CA 1
ATOM 997 C C . ILE A 1 135 ? 5.84 19.406 -6.738 1 97.75 135 ILE A C 1
ATOM 999 O O . ILE A 1 135 ? 5.199 20.203 -6.051 1 97.75 135 ILE A O 1
ATOM 1003 N N . ASP A 1 136 ? 6.008 19.547 -8.039 1 97.12 136 ASP A N 1
ATOM 1004 C CA . ASP A 1 136 ? 5.301 20.594 -8.766 1 97.12 136 ASP A CA 1
ATOM 1005 C C . ASP A 1 136 ? 3.789 20.391 -8.695 1 97.12 136 ASP A C 1
ATOM 1007 O O . ASP A 1 136 ? 3.295 19.297 -8.992 1 97.12 136 ASP A O 1
ATOM 1011 N N . THR A 1 137 ? 3.059 21.375 -8.344 1 95.56 137 THR A N 1
ATOM 1012 C CA . THR A 1 137 ? 1.639 21.188 -8.07 1 95.56 137 THR A CA 1
ATOM 1013 C C . THR A 1 137 ? 0.838 21.141 -9.367 1 95.56 137 THR A C 1
ATOM 1015 O O . THR A 1 137 ? -0.339 20.781 -9.367 1 95.56 137 THR A O 1
ATOM 1018 N N . LYS A 1 138 ? 1.419 21.5 -10.5 1 94.62 138 LYS A N 1
ATOM 1019 C CA . LYS A 1 138 ? 0.741 21.422 -11.789 1 94.62 138 LYS A CA 1
ATOM 1020 C C . LYS A 1 138 ? 1.039 20.109 -12.5 1 94.62 138 LYS A C 1
ATOM 1022 O O . LYS A 1 138 ? 0.12 19.391 -12.906 1 94.62 138 LYS A O 1
ATOM 1027 N N . THR A 1 139 ? 2.34 19.719 -12.539 1 94 139 THR A N 1
ATOM 1028 C CA . THR A 1 139 ? 2.744 18.547 -13.297 1 94 139 THR A CA 1
ATOM 1029 C C . THR A 1 139 ? 2.76 17.297 -12.414 1 94 139 THR A C 1
ATOM 1031 O O . THR A 1 139 ? 2.766 16.172 -12.914 1 94 139 THR A O 1
ATOM 1034 N N . HIS A 1 140 ? 2.885 17.516 -11.086 1 94.44 140 HIS A N 1
ATOM 1035 C CA . HIS A 1 140 ? 3.004 16.453 -10.086 1 94.44 140 HIS A CA 1
ATOM 1036 C C . HIS A 1 140 ? 4.32 15.703 -10.227 1 94.44 140 HIS A C 1
ATOM 1038 O O . HIS A 1 140 ? 4.445 14.57 -9.758 1 94.44 140 HIS A O 1
ATOM 1044 N N . GLN A 1 141 ? 5.258 16.375 -10.898 1 95.06 141 GLN A N 1
ATOM 1045 C CA . GLN A 1 141 ? 6.598 15.812 -11.008 1 95.06 141 GLN A CA 1
ATOM 1046 C C . GLN A 1 141 ? 7.512 16.344 -9.906 1 95.06 141 GLN A C 1
ATOM 1048 O O . GLN A 1 141 ? 7.391 17.5 -9.5 1 95.06 141 GLN A O 1
ATOM 1053 N N . PRO A 1 142 ? 8.445 15.547 -9.453 1 96 142 PRO A N 1
ATOM 1054 C CA . PRO A 1 142 ? 9.406 16.062 -8.477 1 96 142 PRO A CA 1
ATOM 1055 C C . PRO A 1 142 ? 10.328 17.125 -9.07 1 96 142 PRO A C 1
ATOM 1057 O O . PRO A 1 142 ? 10.859 16.953 -10.172 1 96 142 PRO A O 1
ATOM 1060 N N . ILE A 1 143 ? 10.492 18.172 -8.414 1 96.25 143 ILE A N 1
ATOM 1061 C CA . ILE A 1 143 ? 11.414 19.203 -8.844 1 96.25 143 ILE A CA 1
ATOM 1062 C C . ILE A 1 143 ? 12.695 19.141 -8.016 1 96.25 143 ILE A C 1
ATOM 1064 O O . ILE A 1 143 ? 13.719 19.719 -8.391 1 96.25 143 ILE A O 1
ATOM 1068 N N . ALA A 1 144 ? 12.602 18.469 -6.855 1 97.75 144 ALA A N 1
ATOM 1069 C CA . ALA A 1 144 ? 13.773 18.203 -6.023 1 97.75 144 ALA A CA 1
ATOM 1070 C C . ALA A 1 144 ? 13.602 16.906 -5.234 1 97.75 144 ALA A C 1
ATOM 1072 O O . ALA A 1 144 ? 12.484 16.531 -4.883 1 97.75 144 ALA A O 1
ATOM 1073 N N . ASP A 1 145 ? 14.633 16.234 -5.051 1 98.06 145 ASP A N 1
ATOM 1074 C CA . ASP A 1 145 ? 14.797 15.062 -4.199 1 98.06 145 ASP A CA 1
ATOM 1075 C C . ASP A 1 145 ? 16 15.227 -3.271 1 98.06 145 ASP A C 1
ATOM 1077 O O . ASP A 1 145 ? 17.141 15.188 -3.725 1 98.06 145 ASP A O 1
ATOM 1081 N N . ILE A 1 146 ? 15.727 15.398 -2.025 1 98.62 146 ILE A N 1
ATOM 1082 C CA . ILE A 1 146 ? 16.766 15.805 -1.092 1 98.62 146 ILE A CA 1
ATOM 1083 C C . ILE A 1 146 ? 16.969 14.734 -0.026 1 98.62 146 ILE A C 1
ATOM 1085 O O . ILE A 1 146 ? 16.047 14.445 0.746 1 98.62 146 ILE A O 1
ATOM 1089 N N . ASP A 1 147 ? 18.141 14.188 0.03 1 98.25 147 ASP A N 1
ATOM 1090 C CA . ASP A 1 147 ? 18.484 13.211 1.06 1 98.25 147 ASP A CA 1
ATOM 1091 C C . ASP A 1 147 ? 18.625 13.883 2.424 1 98.25 147 ASP A C 1
ATOM 1093 O O . ASP A 1 147 ? 19.203 14.961 2.533 1 98.25 147 ASP A O 1
ATOM 1097 N N . ILE A 1 148 ? 18.078 13.281 3.424 1 98 148 ILE A N 1
ATOM 1098 C CA . ILE A 1 148 ? 18.25 13.758 4.793 1 98 148 ILE A CA 1
ATOM 1099 C C . ILE A 1 148 ? 18.688 12.594 5.688 1 98 148 ILE A C 1
ATOM 1101 O O . ILE A 1 148 ? 18.516 11.43 5.328 1 98 148 ILE A O 1
ATOM 1105 N N . PRO A 1 149 ? 19.312 12.898 6.859 1 96.88 149 PRO A N 1
ATOM 1106 C CA . PRO A 1 149 ? 19.672 11.797 7.754 1 96.88 149 PRO A CA 1
ATOM 1107 C C . PRO A 1 149 ? 18.469 11.031 8.266 1 96.88 149 PRO A C 1
ATOM 1109 O O . PRO A 1 149 ? 17.391 11.609 8.438 1 96.88 149 PRO A O 1
ATOM 1112 N N . GLU A 1 150 ? 18.703 9.758 8.523 1 96.12 150 GLU A N 1
ATOM 1113 C CA . GLU A 1 150 ? 17.625 8.922 9.055 1 96.12 150 GLU A CA 1
ATOM 1114 C C . GLU A 1 150 ? 17.297 9.305 10.492 1 96.12 150 GLU A C 1
ATOM 1116 O O . GLU A 1 150 ? 18.125 9.141 11.391 1 96.12 150 GLU A O 1
ATOM 1121 N N . GLY A 1 151 ? 16.156 9.859 10.727 1 93.81 151 GLY A N 1
ATOM 1122 C CA . GLY A 1 151 ? 15.812 10.234 12.094 1 93.81 151 GLY A CA 1
ATOM 1123 C C . GLY A 1 151 ? 14.453 10.891 12.211 1 93.81 151 GLY A C 1
ATOM 1124 O O . GLY A 1 151 ? 14.07 11.344 13.289 1 93.81 151 GLY A O 1
ATOM 1125 N N . ARG A 1 152 ? 13.703 10.969 11.086 1 95.06 152 ARG A N 1
ATOM 1126 C CA . ARG A 1 152 ? 12.383 11.578 11.133 1 95.06 152 ARG A CA 1
ATOM 1127 C C . ARG A 1 152 ? 11.539 10.969 12.25 1 95.06 152 ARG A C 1
ATOM 1129 O O . ARG A 1 152 ? 11.602 9.766 12.492 1 95.06 152 ARG A O 1
ATOM 1136 N N . PHE A 1 153 ? 10.805 11.828 12.852 1 92.75 153 PHE A N 1
ATOM 1137 C CA . PHE A 1 153 ? 9.859 11.398 13.875 1 92.75 153 PHE A CA 1
ATOM 1138 C C . PHE A 1 153 ? 8.625 10.773 13.242 1 92.75 153 PHE A C 1
ATOM 1140 O O . PHE A 1 153 ? 7.758 11.477 12.727 1 92.75 153 PHE A O 1
ATOM 1147 N N . LEU A 1 154 ? 8.648 9.43 13.289 1 88.31 154 LEU A N 1
ATOM 1148 C CA . LEU A 1 154 ? 7.516 8.719 12.703 1 88.31 154 LEU A CA 1
ATOM 1149 C C . LEU A 1 154 ? 6.445 8.438 13.758 1 88.31 154 LEU A C 1
ATOM 1151 O O . LEU A 1 154 ? 6.52 7.438 14.469 1 88.31 154 LEU A O 1
ATOM 1155 N N . THR A 1 155 ? 5.672 9.383 13.906 1 82.25 155 THR A N 1
ATOM 1156 C CA . THR A 1 155 ? 4.508 9.289 14.781 1 82.25 155 THR A CA 1
ATOM 1157 C C . THR A 1 155 ? 3.229 9.594 14.008 1 82.25 155 THR A C 1
ATOM 1159 O O . THR A 1 155 ? 3.234 10.398 13.078 1 82.25 155 THR A O 1
ATOM 1162 N N . GLY A 1 156 ? 2.305 8.641 14.094 1 83.44 156 GLY A N 1
ATOM 1163 C CA . GLY A 1 156 ? 1.102 9 13.367 1 83.44 156 GLY A CA 1
ATOM 1164 C C . GLY A 1 156 ? 1.291 10.211 12.461 1 83.44 156 GLY A C 1
ATOM 1165 O O . GLY A 1 156 ? 2.359 10.82 12.461 1 83.44 156 GLY A O 1
ATOM 1166 N N . VAL A 1 157 ? 0.376 10.656 11.602 1 88.69 157 VAL A N 1
ATOM 1167 C CA . VAL A 1 157 ? 0.505 11.812 10.719 1 88.69 157 VAL A CA 1
ATOM 1168 C C . VAL A 1 157 ? 0.092 13.078 11.453 1 88.69 157 VAL A C 1
ATOM 1170 O O . VAL A 1 157 ? -1.099 13.367 11.586 1 88.69 157 VAL A O 1
ATOM 1173 N N . PHE A 1 158 ? 1.122 13.789 11.961 1 93 158 PHE A N 1
ATOM 1174 C CA . PHE A 1 158 ? 0.977 15.102 12.578 1 93 158 PHE A CA 1
ATOM 1175 C C . PHE A 1 158 ? 1.438 16.203 11.633 1 93 158 PHE A C 1
ATOM 1177 O O . PHE A 1 158 ? 2.582 16.188 11.164 1 93 158 PHE A O 1
ATOM 1184 N N . GLU A 1 159 ? 0.587 17.078 11.477 1 94.31 159 GLU A N 1
ATOM 1185 C CA . GLU A 1 159 ? 0.866 18.094 10.469 1 94.31 159 GLU A CA 1
ATOM 1186 C C . GLU A 1 159 ? 2.109 18.906 10.82 1 94.31 159 GLU A C 1
ATOM 1188 O O . GLU A 1 159 ? 2.928 19.219 9.953 1 94.31 159 GLU A O 1
ATOM 1193 N N . ARG A 1 160 ? 2.283 19.188 12.039 1 96.81 160 ARG A N 1
ATOM 1194 C CA . ARG A 1 160 ? 3.258 20.219 12.398 1 96.81 160 ARG A CA 1
ATOM 1195 C C . ARG A 1 160 ? 4.523 19.594 12.977 1 96.81 160 ARG A C 1
ATOM 1197 O O . ARG A 1 160 ? 5.262 20.25 13.711 1 96.81 160 ARG A O 1
ATOM 1204 N N . THR A 1 161 ? 4.766 18.359 12.703 1 96.75 161 THR A N 1
ATOM 1205 C CA . THR A 1 161 ? 6.074 17.781 13.016 1 96.75 161 THR A CA 1
ATOM 1206 C C . THR A 1 161 ? 7.074 18.078 11.898 1 96.75 161 THR A C 1
ATOM 1208 O O . THR A 1 161 ? 8.227 17.656 11.969 1 96.75 161 THR A O 1
ATOM 1211 N N . ALA A 1 162 ? 6.641 18.797 10.93 1 97.5 162 ALA A N 1
ATOM 1212 C CA . ALA A 1 162 ? 7.445 19.453 9.906 1 97.5 162 ALA A CA 1
ATOM 1213 C C . ALA A 1 162 ? 6.773 20.734 9.422 1 97.5 162 ALA A C 1
ATOM 1215 O O . ALA A 1 162 ? 5.574 20.938 9.625 1 97.5 162 ALA A O 1
ATOM 1216 N N . GLY A 1 163 ? 7.594 21.594 8.812 1 97.69 163 GLY A N 1
ATOM 1217 C CA . GLY A 1 163 ? 7.035 22.828 8.289 1 97.69 163 GLY A CA 1
ATOM 1218 C C . GLY A 1 163 ? 7.988 23.578 7.375 1 97.69 163 GLY A C 1
ATOM 1219 O O . GLY A 1 163 ? 9.211 23.484 7.531 1 97.69 163 GLY A O 1
ATOM 1220 N N . LEU A 1 164 ? 7.387 24.312 6.512 1 98.25 164 LEU A N 1
ATOM 1221 C CA . LEU A 1 164 ? 8.141 25.266 5.707 1 98.25 164 LEU A CA 1
ATOM 1222 C C . LEU A 1 164 ? 8.336 26.578 6.461 1 98.25 164 LEU A C 1
ATOM 1224 O O . LEU A 1 164 ? 7.465 27 7.223 1 98.25 164 LEU A O 1
ATOM 1228 N N . SER A 1 165 ? 9.516 27.172 6.195 1 98 165 SER A N 1
ATOM 1229 C CA . SER A 1 165 ? 9.656 28.547 6.645 1 98 165 SER A CA 1
ATOM 1230 C C . SER A 1 165 ? 8.648 29.469 5.949 1 98 165 SER A C 1
ATOM 1232 O O . SER A 1 165 ? 8.102 29.109 4.902 1 98 165 SER A O 1
ATOM 1234 N N . VAL A 1 166 ? 8.406 30.625 6.551 1 96.44 166 VAL A N 1
ATOM 1235 C CA . VAL A 1 166 ? 7.34 31.484 6.074 1 96.44 166 VAL A CA 1
ATOM 1236 C C . VAL A 1 166 ? 7.66 31.984 4.66 1 96.44 166 VAL A C 1
ATOM 1238 O O . VAL A 1 166 ? 6.758 32.312 3.887 1 96.44 166 VAL A O 1
ATOM 1241 N N . ASP A 1 167 ? 8.953 31.984 4.277 1 95.81 167 ASP A N 1
ATOM 1242 C CA . ASP A 1 167 ? 9.367 32.438 2.955 1 95.81 167 ASP A CA 1
ATOM 1243 C C . ASP A 1 167 ? 9.641 31.266 2.023 1 95.81 167 ASP A C 1
ATOM 1245 O O . ASP A 1 167 ? 10.156 31.453 0.919 1 95.81 167 ASP A O 1
ATOM 1249 N N . ASP A 1 168 ? 9.453 30.031 2.469 1 96.81 168 ASP A N 1
ATOM 1250 C CA . ASP A 1 168 ? 9.562 28.781 1.721 1 96.81 168 ASP A CA 1
ATOM 1251 C C . ASP A 1 168 ? 11.008 28.5 1.333 1 96.81 168 ASP A C 1
ATOM 1253 O O . ASP A 1 168 ? 11.273 27.75 0.387 1 96.81 168 ASP A O 1
ATOM 1257 N N . LYS A 1 169 ? 11.969 29.125 2.006 1 97.81 169 LYS A N 1
ATOM 1258 C CA . LYS A 1 169 ? 13.375 28.922 1.653 1 97.81 169 LYS A CA 1
ATOM 1259 C C . LYS A 1 169 ? 13.977 27.75 2.42 1 97.81 169 LYS A C 1
ATOM 1261 O O . LYS A 1 169 ? 15.016 27.203 2.027 1 97.81 169 LYS A O 1
ATOM 1266 N N . HIS A 1 170 ? 13.328 27.453 3.498 1 98.62 170 HIS A N 1
ATOM 1267 C CA . HIS A 1 170 ? 13.805 26.359 4.332 1 98.62 170 HIS A CA 1
ATOM 1268 C C . HIS A 1 170 ? 12.672 25.406 4.691 1 98.62 170 HIS A C 1
ATOM 1270 O O . HIS A 1 170 ? 11.5 25.797 4.695 1 98.62 170 HIS A O 1
ATOM 1276 N N . LEU A 1 171 ? 12.992 24.188 4.887 1 98.56 171 LEU A N 1
ATOM 1277 C CA . LEU A 1 171 ? 12.125 23.172 5.473 1 98.56 171 LEU A CA 1
ATOM 1278 C C . LEU A 1 171 ? 12.688 22.672 6.797 1 98.56 171 LEU A C 1
ATOM 1280 O O . LEU A 1 171 ? 13.891 22.438 6.91 1 98.56 171 LEU A O 1
ATOM 1284 N N . LEU A 1 172 ? 11.859 22.625 7.777 1 98.62 172 LEU A N 1
ATOM 1285 C CA . LEU A 1 172 ? 12.195 22.109 9.102 1 98.62 172 LEU A CA 1
ATOM 1286 C C . LEU A 1 172 ? 11.461 20.797 9.367 1 98.62 172 LEU A C 1
ATOM 1288 O O . LEU A 1 172 ? 10.273 20.672 9.062 1 98.62 172 LEU A O 1
ATOM 1292 N N . PHE A 1 173 ? 12.148 19.797 9.875 1 98.06 173 PHE A N 1
ATOM 1293 C CA . PHE A 1 173 ? 11.484 18.547 10.234 1 98.06 173 PHE A CA 1
ATOM 1294 C C . PHE A 1 173 ? 11.961 18.062 11.602 1 98.06 173 PHE A C 1
ATOM 1296 O O . PHE A 1 173 ? 13.125 18.234 11.953 1 98.06 173 PHE A O 1
ATOM 1303 N N . GLN A 1 174 ? 11.086 17.438 12.297 1 97 174 GLN A N 1
ATOM 1304 C CA . GLN A 1 174 ? 11.391 16.969 13.648 1 97 174 GLN A CA 1
ATOM 1305 C C . GLN A 1 174 ? 12.078 15.609 13.617 1 97 174 GLN A C 1
ATOM 1307 O O . GLN A 1 174 ? 11.68 14.719 12.867 1 97 174 GLN A O 1
ATOM 1312 N N . GLN A 1 175 ? 13.094 15.492 14.344 1 94.56 175 GLN A N 1
ATOM 1313 C CA . GLN A 1 175 ? 13.789 14.242 14.648 1 94.56 175 GLN A CA 1
ATOM 1314 C C . GLN A 1 175 ? 13.492 13.781 16.062 1 94.56 175 GLN A C 1
ATOM 1316 O O . GLN A 1 175 ? 13.453 14.594 17 1 94.56 175 GLN A O 1
ATOM 1321 N N . PHE A 1 176 ? 13.297 12.492 16.234 1 86 176 PHE A N 1
ATOM 1322 C CA . PHE A 1 176 ? 13.07 11.953 17.562 1 86 176 PHE A CA 1
ATOM 1323 C C . PHE A 1 176 ? 14.273 11.156 18.047 1 86 176 PHE A C 1
ATOM 1325 O O . PHE A 1 176 ? 14.719 11.32 19.188 1 86 176 PHE A O 1
ATOM 1332 N N . SER A 1 177 ? 14.703 10.195 17.234 1 85.75 177 SER A N 1
ATOM 1333 C CA . SER A 1 177 ? 15.875 9.383 17.547 1 85.75 177 SER A CA 1
ATOM 1334 C C . SER A 1 177 ? 17.094 9.836 16.75 1 85.75 177 SER A C 1
ATOM 1336 O O . SER A 1 177 ? 16.953 10.281 15.602 1 85.75 177 SER A O 1
ATOM 1338 N N . PRO A 1 178 ? 18.203 9.758 17.312 1 88.56 178 PRO A N 1
ATOM 1339 C CA . PRO A 1 178 ? 18.578 9.258 18.641 1 88.56 178 PRO A CA 1
ATOM 1340 C C . PRO A 1 178 ? 18.266 10.25 19.75 1 88.56 178 PRO A C 1
ATOM 1342 O O . PRO A 1 178 ? 18.141 9.859 20.922 1 88.56 178 PRO A O 1
ATOM 1345 N N . SER A 1 179 ? 18.266 11.594 19.328 1 90.12 179 SER A N 1
ATOM 1346 C CA . SER A 1 179 ? 17.906 12.656 20.266 1 90.12 179 SER A CA 1
ATOM 1347 C C . SER A 1 179 ? 16.938 13.656 19.625 1 90.12 179 SER A C 1
ATOM 1349 O O . SER A 1 179 ? 16.922 13.805 18.406 1 90.12 179 SER A O 1
ATOM 1351 N N . PRO A 1 180 ? 16.172 14.312 20.516 1 92.5 180 PRO A N 1
ATOM 1352 C CA . PRO A 1 180 ? 15.258 15.312 19.938 1 92.5 180 PRO A CA 1
ATOM 1353 C C . PRO A 1 180 ? 15.992 16.391 19.156 1 92.5 180 PRO A C 1
ATOM 1355 O O . PRO A 1 180 ? 17.047 16.875 19.578 1 92.5 180 PRO A O 1
ATOM 1358 N N . GLY A 1 181 ? 15.508 16.672 18.016 1 96.88 181 GLY A N 1
ATOM 1359 C CA . GLY A 1 181 ? 16.109 17.672 17.156 1 96.88 181 GLY A CA 1
ATOM 1360 C C . GLY A 1 181 ? 15.172 18.156 16.047 1 96.88 181 GLY A C 1
ATOM 1361 O O . GLY A 1 181 ? 14.086 17.594 15.875 1 96.88 181 GLY A O 1
ATOM 1362 N N . VAL A 1 182 ? 15.57 19.25 15.438 1 98.31 182 VAL A N 1
ATOM 1363 C CA . VAL A 1 182 ? 14.906 19.766 14.25 1 98.31 182 VAL A CA 1
ATOM 1364 C C . VAL A 1 182 ? 15.898 19.844 13.094 1 98.31 182 VAL A C 1
ATOM 1366 O O . VAL A 1 182 ? 16.922 20.516 13.195 1 98.31 182 VAL A O 1
ATOM 1369 N N . GLY A 1 183 ? 15.609 19.109 12.078 1 98.5 183 GLY A N 1
ATOM 1370 C CA . GLY A 1 183 ? 16.438 19.188 10.883 1 98.5 183 GLY A CA 1
ATOM 1371 C C . GLY A 1 183 ? 16.172 20.438 10.055 1 98.5 183 GLY A C 1
ATOM 1372 O O . GLY A 1 183 ? 15.016 20.844 9.891 1 98.5 183 GLY A O 1
ATOM 1373 N N . LEU A 1 184 ? 17.25 21.016 9.594 1 98.81 184 LEU A N 1
ATOM 1374 C CA . LEU A 1 184 ? 17.203 22.172 8.703 1 98.81 184 LEU A CA 1
ATOM 1375 C C . LEU A 1 184 ? 17.594 21.797 7.285 1 98.81 184 LEU A C 1
ATOM 1377 O O . LEU A 1 184 ? 18.656 21.203 7.066 1 98.81 184 LEU A O 1
ATOM 1381 N N . VAL A 1 185 ? 16.719 22.078 6.391 1 98.81 185 VAL A N 1
ATOM 1382 C CA . VAL A 1 185 ? 16.969 21.844 4.977 1 98.81 185 VAL A CA 1
ATOM 1383 C C . VAL A 1 185 ? 16.906 23.156 4.211 1 98.81 185 VAL A C 1
ATOM 1385 O O . VAL A 1 185 ? 15.961 23.938 4.383 1 98.81 185 VAL A O 1
ATOM 1388 N N . ASP A 1 186 ? 17.938 23.453 3.42 1 98.75 186 ASP A N 1
ATOM 1389 C CA . ASP A 1 186 ? 17.953 24.609 2.523 1 98.75 186 ASP A CA 1
ATOM 1390 C C . ASP A 1 186 ? 17.312 24.281 1.18 1 98.75 186 ASP A C 1
ATOM 1392 O O . ASP A 1 186 ? 17.859 23.5 0.395 1 98.75 186 ASP A O 1
ATOM 1396 N N . LEU A 1 187 ? 16.219 24.859 0.874 1 98.19 187 LEU A N 1
ATOM 1397 C CA . LEU A 1 187 ? 15.477 24.484 -0.327 1 98.19 187 LEU A CA 1
ATOM 1398 C C . LEU A 1 187 ? 16.062 25.172 -1.558 1 98.19 187 LEU A C 1
ATOM 1400 O O . LEU A 1 187 ? 15.828 24.734 -2.688 1 98.19 187 LEU A O 1
ATOM 1404 N N . GLN A 1 188 ? 16.719 26.25 -1.397 1 96.75 188 GLN A N 1
ATOM 1405 C CA . GLN A 1 188 ? 17.391 26.906 -2.518 1 96.75 188 GLN A CA 1
ATOM 1406 C C . GLN A 1 188 ? 18.578 26.078 -2.988 1 96.75 188 GLN A C 1
ATOM 1408 O O . GLN A 1 188 ? 18.766 25.875 -4.191 1 96.75 188 GLN A O 1
ATOM 1413 N N . GLN A 1 189 ? 19.297 25.625 -2.043 1 97.38 189 GLN A N 1
ATOM 1414 C CA . GLN A 1 189 ? 20.453 24.781 -2.365 1 97.38 189 GLN A CA 1
ATOM 1415 C C . GLN A 1 189 ? 20.031 23.328 -2.504 1 97.38 189 GLN A C 1
ATOM 1417 O O . GLN A 1 189 ? 20.828 22.484 -2.918 1 97.38 189 GLN A O 1
ATOM 1422 N N . LYS A 1 190 ? 18.781 23.047 -2.123 1 97.81 190 LYS A N 1
ATOM 1423 C CA . LYS A 1 190 ? 18.234 21.688 -2.156 1 97.81 190 LYS A CA 1
ATOM 1424 C C . LYS A 1 190 ? 19.141 20.703 -1.416 1 97.81 190 LYS A C 1
ATOM 1426 O O . LYS A 1 190 ? 19.5 19.656 -1.957 1 97.81 190 LYS A O 1
ATOM 1431 N N . ALA A 1 191 ? 19.422 21.125 -0.21 1 98.44 191 ALA A N 1
ATOM 1432 C CA . ALA A 1 191 ? 20.375 20.312 0.551 1 98.44 191 ALA A CA 1
ATOM 1433 C C . ALA A 1 191 ? 20.062 20.359 2.045 1 98.44 191 ALA A C 1
ATOM 1435 O O . ALA A 1 191 ? 19.672 21.406 2.57 1 98.44 191 ALA A O 1
ATOM 1436 N N . PHE A 1 192 ? 20.359 19.25 2.664 1 98.56 192 PHE A N 1
ATOM 1437 C CA . PHE A 1 192 ? 20.328 19.188 4.121 1 98.56 192 PHE A CA 1
ATOM 1438 C C . PHE A 1 192 ? 21.422 20.062 4.719 1 98.56 192 PHE A C 1
ATOM 1440 O O . PHE A 1 192 ? 22.531 20.109 4.191 1 98.56 192 PHE A O 1
ATOM 1447 N N . VAL A 1 193 ? 21.125 20.703 5.836 1 98.62 193 VAL A N 1
ATOM 1448 C CA . VAL A 1 193 ? 22.094 21.594 6.457 1 98.62 193 VAL A CA 1
ATOM 1449 C C . VAL A 1 193 ? 22.594 20.984 7.77 1 98.62 193 VAL A C 1
ATOM 1451 O O . VAL A 1 193 ? 23.766 20.625 7.891 1 98.62 193 VAL A O 1
ATOM 1454 N N . LYS A 1 194 ? 21.641 20.844 8.742 1 97.94 194 LYS A N 1
ATOM 1455 C CA . LYS A 1 194 ? 22.031 20.422 10.086 1 97.94 194 LYS A CA 1
ATOM 1456 C C . LYS A 1 194 ? 20.828 19.969 10.898 1 97.94 194 LYS A C 1
ATOM 1458 O O . LYS A 1 194 ? 19.703 20.422 10.664 1 97.94 194 LYS A O 1
ATOM 1463 N N . ILE A 1 195 ? 21.094 19 11.82 1 98 195 ILE A N 1
ATOM 1464 C CA . ILE A 1 195 ? 20.125 18.766 12.891 1 98 195 ILE A CA 1
ATOM 1465 C C . ILE A 1 195 ? 20.391 19.75 14.031 1 98 195 ILE A C 1
ATOM 1467 O O . ILE A 1 195 ? 21.469 19.766 14.625 1 98 195 ILE A O 1
ATOM 1471 N N . MET A 1 196 ? 19.406 20.547 14.289 1 98.12 196 MET A N 1
ATOM 1472 C CA . MET A 1 196 ? 19.5 21.5 15.391 1 98.12 196 MET A CA 1
ATOM 1473 C C . MET A 1 196 ? 18.984 20.891 16.688 1 98.12 196 MET A C 1
ATOM 1475 O O . MET A 1 196 ? 17.875 20.391 16.734 1 98.12 196 MET A O 1
ATOM 1479 N N . ASN A 1 197 ? 19.75 21.016 17.734 1 95.44 197 ASN A N 1
ATOM 1480 C CA . ASN A 1 197 ? 19.328 20.453 19.016 1 95.44 197 ASN A CA 1
ATOM 1481 C C . ASN A 1 197 ? 18.188 21.266 19.625 1 95.44 197 ASN A C 1
ATOM 1483 O O . ASN A 1 197 ? 18.25 22.5 19.672 1 95.44 197 ASN A O 1
ATOM 1487 N N . VAL A 1 198 ? 17.234 20.625 20.031 1 95.5 198 VAL A N 1
ATOM 1488 C CA . VAL A 1 198 ? 16.109 21.234 20.734 1 95.5 198 VAL A CA 1
ATOM 1489 C C . VAL A 1 198 ? 15.773 20.453 21.984 1 95.5 198 VAL A C 1
ATOM 1491 O O . VAL A 1 198 ? 16.094 19.266 22.078 1 95.5 198 VAL A O 1
ATOM 1494 N N . PRO A 1 199 ? 15.297 21.172 23 1 93.62 199 PRO A N 1
ATOM 1495 C CA . PRO A 1 199 ? 14.805 20.391 24.141 1 93.62 199 PRO A CA 1
ATOM 1496 C C . PRO A 1 199 ? 13.609 19.516 23.781 1 93.62 199 PRO A C 1
ATOM 1498 O O . PRO A 1 199 ? 13.266 19.391 22.609 1 93.62 199 PRO A O 1
ATOM 1501 N N . ASP A 1 200 ? 13.078 18.797 24.781 1 91.31 200 ASP A N 1
ATOM 1502 C CA . ASP A 1 200 ? 11.938 17.906 24.594 1 91.31 200 ASP A CA 1
ATOM 1503 C C . ASP A 1 200 ? 10.672 18.703 24.281 1 91.31 200 ASP A C 1
ATOM 1505 O O . ASP A 1 200 ? 9.75 18.75 25.094 1 91.31 200 ASP A O 1
ATOM 1509 N N . CYS A 1 201 ? 10.633 19.422 23.188 1 95.44 201 CYS A N 1
ATOM 1510 C CA . CYS A 1 201 ? 9.523 20.203 22.641 1 95.44 201 CYS A CA 1
ATOM 1511 C C . CYS A 1 201 ? 9.109 19.688 21.266 1 95.44 201 CYS A C 1
ATOM 1513 O O . CYS A 1 201 ? 9.93 19.141 20.531 1 95.44 201 CYS A O 1
ATOM 1515 N N . TYR A 1 202 ? 7.828 19.906 20.969 1 94.75 202 TYR A N 1
ATOM 1516 C CA . TYR A 1 202 ? 7.285 19.281 19.766 1 94.75 202 TYR A CA 1
ATOM 1517 C C . TYR A 1 202 ? 6.5 20.297 18.938 1 94.75 202 TYR A C 1
ATOM 1519 O O . TYR A 1 202 ? 6.191 21.391 19.422 1 94.75 202 TYR A O 1
ATOM 1527 N N . HIS A 1 203 ? 6.227 19.906 17.688 1 97.19 203 HIS A N 1
ATOM 1528 C CA . HIS A 1 203 ? 5.555 20.766 16.719 1 97.19 203 HIS A CA 1
ATOM 1529 C C . HIS A 1 203 ? 6.434 21.938 16.312 1 97.19 203 HIS A C 1
ATOM 1531 O O . HIS A 1 203 ? 7.219 22.438 17.125 1 97.19 203 HIS A O 1
ATOM 1537 N N . ILE A 1 204 ? 6.34 22.312 15.109 1 98.19 204 ILE A N 1
ATOM 1538 C CA . ILE A 1 204 ? 7.141 23.391 14.555 1 98.19 204 ILE A CA 1
ATOM 1539 C C . ILE A 1 204 ? 6.223 24.484 14.008 1 98.19 204 ILE A C 1
ATOM 1541 O O . ILE A 1 204 ? 5.406 24.234 13.125 1 98.19 204 ILE A O 1
ATOM 1545 N N . PHE A 1 205 ? 6.398 25.719 14.547 1 98.69 205 PHE A N 1
ATOM 1546 C CA . PHE A 1 205 ? 5.633 26.875 14.125 1 98.69 205 PHE A CA 1
ATOM 1547 C C . PHE A 1 205 ? 6.562 27.984 13.641 1 98.69 205 PHE A C 1
ATOM 1549 O O . PHE A 1 205 ? 7 28.828 14.43 1 98.69 205 PHE A O 1
ATOM 1556 N N . PRO A 1 206 ? 6.793 28 12.344 1 98.5 206 PRO A N 1
ATOM 1557 C CA . PRO A 1 206 ? 7.746 28.969 11.805 1 98.5 206 PRO A CA 1
ATOM 1558 C C . PRO A 1 206 ? 7.195 30.406 11.812 1 98.5 206 PRO A C 1
ATOM 1560 O O . PRO A 1 206 ? 5.988 30.594 11.656 1 98.5 206 PRO A O 1
ATOM 1563 N N . THR A 1 207 ? 8.086 31.359 12 1 98.19 207 THR A N 1
ATOM 1564 C CA . THR A 1 207 ? 7.812 32.781 11.836 1 98.19 207 THR A CA 1
ATOM 1565 C C . THR A 1 207 ? 8.883 33.438 10.977 1 98.19 207 THR A C 1
ATOM 1567 O O . THR A 1 207 ? 9.789 32.75 10.477 1 98.19 207 THR A O 1
ATOM 1570 N N . ALA A 1 208 ? 8.734 34.719 10.734 1 96.94 208 ALA A N 1
ATOM 1571 C CA . ALA A 1 208 ? 9.633 35.438 9.844 1 96.94 208 ALA A CA 1
ATOM 1572 C C . ALA A 1 208 ? 11.055 35.438 10.391 1 96.94 208 ALA A C 1
ATOM 1574 O O . ALA A 1 208 ? 11.273 35.156 11.57 1 96.94 208 ALA A O 1
ATOM 1575 N N . ASN A 1 209 ? 11.969 35.656 9.531 1 97.06 209 ASN A N 1
ATOM 1576 C CA . ASN A 1 209 ? 13.367 35.938 9.859 1 97.06 209 ASN A CA 1
ATOM 1577 C C . ASN A 1 209 ? 14.016 34.719 10.555 1 97.06 209 ASN A C 1
ATOM 1579 O O . ASN A 1 209 ? 14.68 34.875 11.578 1 97.06 209 ASN A O 1
ATOM 1583 N N . GLN A 1 210 ? 13.719 33.562 10.102 1 97.88 210 GLN A N 1
ATOM 1584 C CA . GLN A 1 210 ? 14.352 32.344 10.523 1 97.88 210 GLN A CA 1
ATOM 1585 C C . GLN A 1 210 ? 14.164 32.094 12.023 1 97.88 210 GLN A C 1
ATOM 1587 O O . GLN A 1 210 ? 15.141 31.859 12.742 1 97.88 210 GLN A O 1
ATOM 1592 N N . ASN A 1 211 ? 12.914 32.25 12.406 1 98.12 211 ASN A N 1
ATOM 1593 C CA . ASN A 1 211 ? 12.43 31.891 13.734 1 98.12 211 ASN A CA 1
ATOM 1594 C C . ASN A 1 211 ? 11.398 30.766 13.688 1 98.12 211 ASN A C 1
ATOM 1596 O O . ASN A 1 211 ? 10.703 30.594 12.68 1 98.12 211 ASN A O 1
ATOM 1600 N N . PHE A 1 212 ? 11.391 29.969 14.734 1 98.62 212 PHE A N 1
ATOM 1601 C CA . PHE A 1 212 ? 10.266 29.047 14.914 1 98.62 212 PHE A CA 1
ATOM 1602 C C . PHE A 1 212 ? 10.008 28.781 16.391 1 98.62 212 PHE A C 1
ATOM 1604 O O . PHE A 1 212 ? 10.875 29.031 17.234 1 98.62 212 PHE A O 1
ATOM 1611 N N . PHE A 1 213 ? 8.828 28.422 16.703 1 98.81 213 PHE A N 1
ATOM 1612 C CA . PHE A 1 213 ? 8.43 28.031 18.062 1 98.81 213 PHE A CA 1
ATOM 1613 C C . PHE A 1 213 ? 8.141 26.547 18.141 1 98.81 213 PHE A C 1
ATOM 1615 O O . PHE A 1 213 ? 7.785 25.922 17.141 1 98.81 213 PHE A O 1
ATOM 1622 N N . MET A 1 214 ? 8.297 25.953 19.266 1 98.31 214 MET A N 1
ATOM 1623 C CA . MET A 1 214 ? 7.891 24.578 19.578 1 98.31 214 MET A CA 1
ATOM 1624 C C . MET A 1 214 ? 7.105 24.531 20.875 1 98.31 214 MET A C 1
ATOM 1626 O O . MET A 1 214 ? 7.23 25.422 21.719 1 98.31 214 MET A O 1
ATOM 1630 N N . HIS A 1 215 ? 6.312 23.562 21 1 97.81 215 HIS A N 1
ATOM 1631 C CA . HIS A 1 215 ? 5.52 23.344 22.203 1 97.81 215 HIS A CA 1
ATOM 1632 C C . HIS A 1 215 ? 6.215 22.375 23.156 1 97.81 215 HIS A C 1
ATOM 1634 O O . HIS A 1 215 ? 6.535 21.25 22.766 1 97.81 215 HIS A O 1
ATOM 1640 N N . CYS A 1 216 ? 6.398 22.828 24.422 1 95.94 216 CYS A N 1
ATOM 1641 C CA . CYS A 1 216 ? 7.16 22.031 25.375 1 95.94 216 CYS A CA 1
ATOM 1642 C C . CYS A 1 216 ? 6.234 21.328 26.359 1 95.94 216 CYS A C 1
ATOM 1644 O O . CYS A 1 216 ? 5.059 21.672 26.469 1 95.94 216 CYS A O 1
ATOM 1646 N N . ARG A 1 217 ? 6.715 20.406 27.047 1 90.88 217 ARG A N 1
ATOM 1647 C CA . ARG A 1 217 ? 5.949 19.516 27.922 1 90.88 217 ARG A CA 1
ATOM 1648 C C . ARG A 1 217 ? 5.273 20.297 29.047 1 90.88 217 ARG A C 1
ATOM 1650 O O . ARG A 1 217 ? 4.18 19.938 29.484 1 90.88 217 ARG A O 1
ATOM 1657 N N . ASP A 1 218 ? 5.875 21.391 29.484 1 92.44 218 ASP A N 1
ATOM 1658 C CA . ASP A 1 218 ? 5.34 22.141 30.609 1 92.44 218 ASP A CA 1
ATOM 1659 C C . ASP A 1 218 ? 4.23 23.094 30.172 1 92.44 218 ASP A C 1
ATOM 1661 O O . ASP A 1 218 ? 3.732 23.891 30.969 1 92.44 218 ASP A O 1
ATOM 1665 N N . GLY A 1 219 ? 3.943 23.047 28.906 1 95.31 219 GLY A N 1
ATOM 1666 C CA . GLY A 1 219 ? 2.861 23.859 28.391 1 95.31 219 GLY A CA 1
ATOM 1667 C C . GLY A 1 219 ? 3.334 25.188 27.812 1 95.31 219 GLY A C 1
ATOM 1668 O O . GLY A 1 219 ? 2.543 25.938 27.25 1 95.31 219 GLY A O 1
ATOM 1669 N N . SER A 1 220 ? 4.578 25.5 27.969 1 96.62 220 SER A N 1
ATOM 1670 C CA . SER A 1 220 ? 5.141 26.703 27.359 1 96.62 220 SER A CA 1
ATOM 1671 C C . SER A 1 220 ? 5.527 26.469 25.906 1 96.62 220 SER A C 1
ATOM 1673 O O . SER A 1 220 ? 5.453 25.328 25.422 1 96.62 220 SER A O 1
ATOM 1675 N N . LEU A 1 221 ? 5.805 27.562 25.234 1 98.06 221 LEU A N 1
ATOM 1676 C CA . LEU A 1 221 ? 6.496 27.469 23.953 1 98.06 221 LEU A CA 1
ATOM 1677 C C . LEU A 1 221 ? 7.969 27.828 24.109 1 98.06 221 LEU A C 1
ATOM 1679 O O . LEU A 1 221 ? 8.367 28.406 25.125 1 98.06 221 LEU A O 1
ATOM 1683 N N . MET A 1 222 ? 8.711 27.406 23.234 1 98.12 222 MET A N 1
ATOM 1684 C CA . MET A 1 222 ? 10.117 27.797 23.109 1 98.12 222 MET A CA 1
ATOM 1685 C C . MET A 1 222 ? 10.391 28.406 21.734 1 98.12 222 MET A C 1
ATOM 1687 O O . MET A 1 222 ? 10.062 27.812 20.703 1 98.12 222 MET A O 1
ATOM 1691 N N . GLN A 1 223 ? 10.961 29.578 21.766 1 98.44 223 GLN A N 1
ATOM 1692 C CA . GLN A 1 223 ? 11.344 30.25 20.531 1 98.44 223 GLN A CA 1
ATOM 1693 C C . GLN A 1 223 ? 12.773 29.906 20.125 1 98.44 223 GLN A C 1
ATOM 1695 O O . GLN A 1 223 ? 13.68 29.906 20.969 1 98.44 223 GLN A O 1
ATOM 1700 N N . PHE A 1 224 ? 12.953 29.594 18.891 1 98.5 224 PHE A N 1
ATOM 1701 C CA . PHE A 1 224 ? 14.273 29.328 18.328 1 98.5 224 PHE A CA 1
ATOM 1702 C C . PHE A 1 224 ? 14.57 30.312 17.188 1 98.5 224 PHE A C 1
ATOM 1704 O O . PHE A 1 224 ? 13.703 30.578 16.359 1 98.5 224 PHE A O 1
ATOM 1711 N N . THR A 1 225 ? 15.719 30.875 17.203 1 98.19 225 THR A N 1
ATOM 1712 C CA . THR A 1 225 ? 16.281 31.5 16.016 1 98.19 225 THR A CA 1
ATOM 1713 C C . THR A 1 225 ? 17.375 30.625 15.406 1 98.19 225 THR A C 1
ATOM 1715 O O . THR A 1 225 ? 18.094 29.922 16.125 1 98.19 225 THR A O 1
ATOM 1718 N N . TYR A 1 226 ? 17.453 30.578 14.117 1 98.19 226 TYR A N 1
ATOM 1719 C CA . TYR A 1 226 ? 18.5 29.797 13.461 1 98.19 226 TYR A CA 1
ATOM 1720 C C . TYR A 1 226 ? 19.109 30.578 12.305 1 98.19 226 TYR A C 1
ATOM 1722 O O . TYR A 1 226 ? 18.484 31.469 11.734 1 98.19 226 TYR A O 1
ATOM 1730 N N . ASP A 1 227 ? 20.344 30.344 11.961 1 98 227 ASP A N 1
ATOM 1731 C CA . ASP A 1 227 ? 20.984 30.922 10.781 1 98 227 ASP A CA 1
ATOM 1732 C C . ASP A 1 227 ? 21.156 29.875 9.68 1 98 227 ASP A C 1
ATOM 1734 O O . ASP A 1 227 ? 20.688 28.75 9.805 1 98 227 ASP A O 1
ATOM 1738 N N . SER A 1 228 ? 21.734 30.25 8.586 1 96.19 228 SER A N 1
ATOM 1739 C CA . SER A 1 228 ? 21.812 29.406 7.395 1 96.19 228 SER A CA 1
ATOM 1740 C C . SER A 1 228 ? 22.719 28.203 7.621 1 96.19 228 SER A C 1
ATOM 1742 O O . SER A 1 228 ? 22.719 27.266 6.828 1 96.19 228 SER A O 1
ATOM 1744 N N . LYS A 1 229 ? 23.5 28.203 8.711 1 97.25 229 LYS A N 1
ATOM 1745 C CA . LYS A 1 229 ? 24.391 27.078 9.039 1 97.25 229 LYS A CA 1
ATOM 1746 C C . LYS A 1 229 ? 23.781 26.188 10.102 1 97.25 229 LYS A C 1
ATOM 1748 O O . LYS A 1 229 ? 24.359 25.156 10.477 1 97.25 229 LYS A O 1
ATOM 1753 N N . GLY A 1 230 ? 22.625 26.594 10.68 1 97.31 230 GLY A N 1
ATOM 1754 C CA . GLY A 1 230 ? 21.906 25.797 11.664 1 97.31 230 GLY A CA 1
ATOM 1755 C C . GLY A 1 230 ? 22.328 26.094 13.094 1 97.31 230 GLY A C 1
A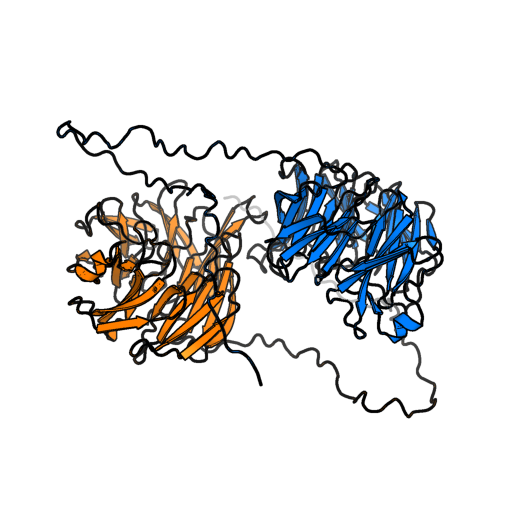TOM 1756 O O . GLY A 1 230 ? 22.109 25.281 13.992 1 97.31 230 GLY A O 1
ATOM 1757 N N . ASN A 1 231 ? 23.047 27.203 13.289 1 97.88 231 ASN A N 1
ATOM 1758 C CA . ASN A 1 231 ? 23.25 27.656 14.664 1 97.88 231 ASN A CA 1
ATOM 1759 C C . ASN A 1 231 ? 21.984 28.25 15.258 1 97.88 231 ASN A C 1
ATOM 1761 O O . ASN A 1 231 ? 21.297 29.047 14.602 1 97.88 231 ASN A O 1
ATOM 1765 N N . THR A 1 232 ? 21.734 27.891 16.531 1 97.75 232 THR A N 1
ATOM 1766 C CA . THR A 1 232 ? 20.453 28.297 17.078 1 97.75 232 THR A CA 1
ATOM 1767 C C . THR A 1 232 ? 20.625 29.016 18.406 1 97.75 232 THR A C 1
ATOM 1769 O O . THR A 1 232 ? 21.625 28.844 19.094 1 97.75 232 THR A O 1
ATOM 1772 N N . LYS A 1 233 ? 19.719 29.875 18.688 1 97.56 233 LYS A N 1
ATOM 1773 C CA . LYS A 1 233 ? 19.469 30.438 20.016 1 97.56 233 LYS A CA 1
ATOM 1774 C C . LYS A 1 233 ? 18.047 30.109 20.484 1 97.56 233 LYS A C 1
ATOM 1776 O O . LYS A 1 233 ? 17.141 29.953 19.656 1 97.56 233 LYS A O 1
ATOM 1781 N N . GLN A 1 234 ? 17.906 30.016 21.781 1 96.94 234 GLN A N 1
ATOM 1782 C CA . GLN A 1 234 ? 16.609 29.625 22.344 1 96.94 234 GLN A CA 1
ATOM 1783 C C . GLN A 1 234 ? 16.141 30.625 23.391 1 96.94 234 GLN A C 1
ATOM 1785 O O . GLN A 1 234 ? 16.953 31.141 24.172 1 96.94 234 GLN A O 1
ATOM 1790 N N . LYS A 1 235 ? 14.891 30.859 23.406 1 97.06 235 LYS A N 1
ATOM 1791 C CA . LYS A 1 235 ? 14.242 31.75 24.375 1 97.06 235 LYS A CA 1
ATOM 1792 C C . LYS A 1 235 ? 12.898 31.172 24.812 1 97.06 235 LYS A C 1
ATOM 1794 O O . LYS A 1 235 ? 11.961 31.094 24.016 1 97.06 235 LYS A O 1
ATOM 1799 N N . PRO A 1 236 ? 12.727 30.797 26.047 1 95.69 236 PRO A N 1
ATOM 1800 C CA . PRO A 1 236 ? 11.445 30.281 26.531 1 95.69 236 PRO A CA 1
ATOM 1801 C C . PRO A 1 236 ? 10.359 31.359 26.594 1 95.69 236 PRO A C 1
ATOM 1803 O O . PRO A 1 236 ? 10.672 32.531 26.828 1 95.69 236 PRO A O 1
ATOM 1806 N N . THR A 1 237 ? 9.141 30.938 26.453 1 96.25 237 THR A N 1
ATOM 1807 C CA . THR A 1 237 ? 8 31.828 26.672 1 96.25 237 THR A CA 1
ATOM 1808 C C . THR A 1 237 ? 7.402 31.609 28.062 1 96.25 237 THR A C 1
ATOM 1810 O O . THR A 1 237 ? 7.848 30.734 28.797 1 96.25 237 THR A O 1
ATOM 1813 N N . LYS A 1 238 ? 6.391 32.531 28.312 1 94.38 238 LYS A N 1
ATOM 1814 C CA . LYS A 1 238 ? 5.5 32.188 29.422 1 94.38 238 LYS A CA 1
ATOM 1815 C C . LYS A 1 238 ? 4.684 30.953 29.125 1 94.38 238 LYS A C 1
ATOM 1817 O O . LYS A 1 238 ? 4.738 30.406 28.016 1 94.38 238 LYS A O 1
ATOM 1822 N N . ILE A 1 239 ? 3.996 30.516 30.172 1 94.94 239 ILE A N 1
ATOM 1823 C CA . ILE A 1 239 ? 3.182 29.312 30.031 1 94.94 239 ILE A CA 1
ATOM 1824 C C . ILE A 1 239 ? 1.984 29.594 29.125 1 94.94 239 ILE A C 1
ATOM 1826 O O . ILE A 1 239 ? 1.269 30.578 29.328 1 94.94 239 ILE A O 1
ATOM 1830 N N . PHE A 1 240 ? 1.832 28.828 28.156 1 94.81 240 PHE A N 1
ATOM 1831 C CA . PHE A 1 240 ? 0.768 28.938 27.156 1 94.81 240 PHE A CA 1
ATOM 1832 C C . PHE A 1 240 ? -0.515 28.281 27.672 1 94.81 240 PHE A C 1
ATOM 1834 O O . PHE A 1 240 ? -1.595 28.875 27.578 1 94.81 240 PHE A O 1
ATOM 1841 N N . HIS A 1 241 ? -0.428 27.188 28.297 1 94.38 241 HIS A N 1
ATOM 1842 C CA . HIS A 1 241 ? -1.546 26.484 28.922 1 94.38 241 HIS A CA 1
ATOM 1843 C C . HIS A 1 241 ? -1.081 25.656 30.109 1 94.38 241 HIS A C 1
ATOM 1845 O O . HIS A 1 241 ? 0.074 25.219 30.156 1 94.38 241 HIS A O 1
ATOM 1851 N N . ALA A 1 242 ? -2.047 25.375 30.969 1 91.25 242 ALA A N 1
ATOM 1852 C CA . ALA A 1 242 ? -1.722 24.562 32.156 1 91.25 242 ALA A CA 1
ATOM 1853 C C . ALA A 1 242 ? -1.562 23.094 31.766 1 91.25 242 ALA A C 1
ATOM 1855 O O . ALA A 1 242 ? -2.125 22.641 30.781 1 91.25 242 ALA A O 1
ATOM 1856 N N . GLU A 1 243 ? -0.914 22.359 32.562 1 88.62 243 GLU A N 1
ATOM 1857 C CA . GLU A 1 243 ? -0.575 20.969 32.312 1 88.62 243 GLU A CA 1
ATOM 1858 C C . GLU A 1 243 ? -1.825 20.094 32.25 1 88.62 243 GLU A C 1
ATOM 1860 O O . GLU A 1 243 ? -1.869 19.094 31.547 1 88.62 243 GLU A O 1
ATOM 1865 N N . LYS A 1 244 ? -2.795 20.453 32.969 1 89.94 244 LYS A N 1
ATOM 1866 C CA . LYS A 1 244 ? -3.99 19.625 33.062 1 89.94 244 LYS A CA 1
ATOM 1867 C C . LYS A 1 244 ? -4.91 19.844 31.875 1 89.94 244 LYS A C 1
ATOM 1869 O O . LYS A 1 244 ? -5.895 19.109 31.688 1 89.94 244 LYS A O 1
ATOM 1874 N N . GLU A 1 245 ? -4.629 20.828 31.078 1 93 245 GLU A N 1
ATOM 1875 C CA . GLU A 1 245 ? -5.359 21.062 29.844 1 93 245 GLU A CA 1
ATOM 1876 C C . GLU A 1 245 ? -4.754 20.25 28.688 1 93 245 GLU A C 1
ATOM 1878 O O . GLU A 1 245 ? -3.723 20.641 28.141 1 93 245 GLU A O 1
ATOM 1883 N N . TYR A 1 246 ? -5.41 19.172 28.281 1 95.06 246 TYR A N 1
ATOM 1884 C CA . TYR A 1 246 ? -4.887 18.281 27.25 1 95.06 246 TYR A CA 1
ATOM 1885 C C . TYR A 1 246 ? -5.234 18.781 25.859 1 95.06 246 TYR A C 1
ATOM 1887 O O . TYR A 1 246 ? -6.41 18.859 25.5 1 95.06 246 TYR A O 1
ATOM 1895 N N . LEU A 1 247 ? -4.223 19.062 25.109 1 97.06 247 LEU A N 1
ATOM 1896 C CA . LEU A 1 247 ? -4.402 19.578 23.75 1 97.06 247 LEU A CA 1
ATOM 1897 C C . LEU A 1 247 ? -4.527 18.438 22.75 1 97.06 247 LEU A C 1
ATOM 1899 O O . LEU A 1 247 ? -3.889 17.391 22.906 1 97.06 247 LEU A O 1
ATOM 1903 N N . LEU A 1 248 ? -5.34 18.656 21.766 1 97 248 LEU A N 1
ATOM 1904 C CA . LEU A 1 248 ? -5.387 17.719 20.641 1 97 248 LEU A CA 1
ATOM 1905 C C . LEU A 1 248 ? -4.078 17.75 19.859 1 97 248 LEU A C 1
ATOM 1907 O O . LEU A 1 248 ? -3.354 18.75 19.891 1 97 248 LEU A O 1
ATOM 1911 N N . ASN A 1 249 ? -3.814 16.688 19.109 1 95.38 249 ASN A N 1
ATOM 1912 C CA . ASN A 1 249 ? -2.494 16.484 18.516 1 95.38 249 ASN A CA 1
ATOM 1913 C C . ASN A 1 249 ? -2.225 17.469 17.391 1 95.38 249 ASN A C 1
ATOM 1915 O O . ASN A 1 249 ? -1.083 17.891 17.188 1 95.38 249 ASN A O 1
ATOM 1919 N N . ASN A 1 250 ? -3.27 17.781 16.625 1 97.31 250 ASN A N 1
ATOM 1920 C CA . ASN A 1 250 ? -3.08 18.625 15.453 1 97.31 250 ASN A CA 1
ATOM 1921 C C . ASN A 1 250 ? -3.676 20.016 15.656 1 97.31 250 ASN A C 1
ATOM 1923 O O . ASN A 1 250 ? -4.891 20.203 15.562 1 97.31 250 ASN A O 1
ATOM 1927 N N . PRO A 1 251 ? -2.857 21.047 15.867 1 98.06 251 PRO A N 1
ATOM 1928 C CA . PRO A 1 251 ? -3.33 22.438 15.867 1 98.06 251 PRO A CA 1
ATOM 1929 C C . PRO A 1 251 ? -3.471 23 14.453 1 98.06 251 PRO A C 1
ATOM 1931 O O . PRO A 1 251 ? -3.064 22.359 13.484 1 98.06 251 PRO A O 1
ATOM 1934 N N . TYR A 1 252 ? -4.148 24.094 14.438 1 98.19 252 TYR A N 1
ATOM 1935 C CA . TYR A 1 252 ? -4.07 24.922 13.234 1 98.19 252 TYR A CA 1
ATOM 1936 C C . TYR A 1 252 ? -3.006 26 13.383 1 98.19 252 TYR A C 1
ATOM 1938 O O . TYR A 1 252 ? -2.908 26.641 14.422 1 98.19 252 TYR A O 1
ATOM 1946 N N . TYR A 1 253 ? -2.213 26.141 12.375 1 98.19 253 TYR A N 1
ATOM 1947 C CA . TYR A 1 253 ? -1.231 27.219 12.328 1 98.19 253 TYR A CA 1
ATOM 1948 C C . TYR A 1 253 ? -1.113 27.797 10.914 1 98.19 253 TYR A C 1
ATOM 1950 O O . TYR A 1 253 ? -1.042 27.031 9.938 1 98.19 253 TYR A O 1
ATOM 1958 N N . SER A 1 254 ? -1.14 29.031 10.836 1 96.75 254 SER A N 1
ATOM 1959 C CA . SER A 1 254 ? -0.952 29.703 9.555 1 96.75 254 SER A CA 1
ATOM 1960 C C . SER A 1 254 ? 0.415 30.391 9.484 1 96.75 254 SER A C 1
ATOM 1962 O O . SER A 1 254 ? 0.729 31.25 10.297 1 96.75 254 SER A O 1
ATOM 1964 N N . ASN A 1 255 ? 1.131 30.062 8.477 1 94.69 255 ASN A N 1
ATOM 1965 C CA . ASN A 1 255 ? 2.406 30.734 8.242 1 94.69 255 ASN A CA 1
ATOM 1966 C C . ASN A 1 255 ? 2.211 32.156 7.77 1 94.69 255 ASN A C 1
ATOM 1968 O O . ASN A 1 255 ? 3.1 33 7.93 1 94.69 255 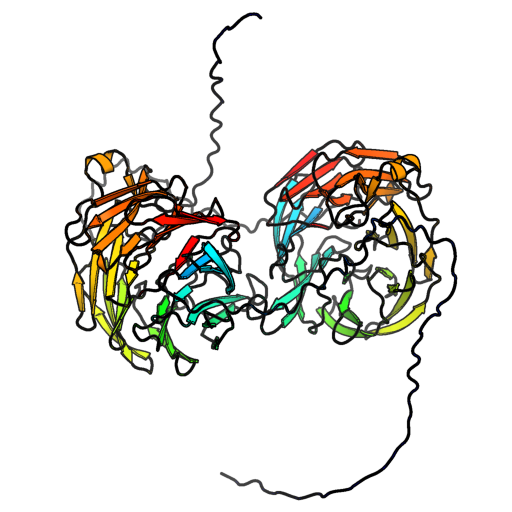ASN A O 1
ATOM 1972 N N . SER A 1 256 ? 1.086 32.438 7.203 1 94.62 256 SER A N 1
ATOM 1973 C CA . SER A 1 256 ? 0.866 33.719 6.582 1 94.62 256 SER A CA 1
ATOM 1974 C C . SER A 1 256 ? 0.536 34.781 7.625 1 94.62 256 SER A C 1
ATOM 1976 O O . SER A 1 256 ? 0.882 35.969 7.457 1 94.62 256 SER A O 1
ATOM 1978 N N . ASN A 1 257 ? -0.123 34.375 8.68 1 94.38 257 ASN A N 1
ATOM 1979 C CA . ASN A 1 257 ? -0.437 35.375 9.688 1 94.38 257 ASN A CA 1
ATOM 1980 C C . ASN A 1 257 ? 0.054 34.969 11.07 1 94.38 257 ASN A C 1
ATOM 1982 O O . ASN A 1 257 ? -0.242 35.625 12.062 1 94.38 257 ASN A O 1
ATOM 1986 N N . ASN A 1 258 ? 0.735 33.844 11.18 1 97.44 258 ASN A N 1
ATOM 1987 C CA . ASN A 1 258 ? 1.419 33.344 12.367 1 97.44 258 ASN A CA 1
ATOM 1988 C C . ASN A 1 258 ? 0.453 33.156 13.539 1 97.44 258 ASN A C 1
ATOM 1990 O O . ASN A 1 258 ? 0.781 33.5 14.68 1 97.44 258 ASN A O 1
ATOM 1994 N N . HIS A 1 259 ? -0.709 32.781 13.219 1 97.88 259 HIS A N 1
ATOM 1995 C CA . HIS A 1 259 ? -1.759 32.562 14.203 1 97.88 259 HIS A CA 1
ATOM 1996 C C . HIS A 1 259 ? -1.885 31.078 14.547 1 97.88 259 HIS A C 1
ATOM 1998 O O . HIS A 1 259 ? -2.141 30.25 13.664 1 97.88 259 HIS A O 1
ATOM 2004 N N . LEU A 1 260 ? -1.659 30.719 15.812 1 98.62 260 LEU A N 1
ATOM 2005 C CA . LEU A 1 260 ? -1.784 29.359 16.359 1 98.62 260 LEU A CA 1
ATOM 2006 C C . LEU A 1 260 ? -3.117 29.188 17.078 1 98.62 260 LEU A C 1
ATOM 2008 O O . LEU A 1 260 ? -3.508 30.031 17.891 1 98.62 260 LEU A O 1
ATOM 2012 N N . THR A 1 261 ? -3.908 28.219 16.75 1 98.69 261 THR A N 1
ATOM 2013 C CA . THR A 1 261 ? -5.133 27.828 17.438 1 98.69 261 THR A CA 1
ATOM 2014 C C . THR A 1 261 ? -5.098 26.359 17.828 1 98.69 261 THR A C 1
ATOM 2016 O O . THR A 1 261 ? -4.852 25.484 16.984 1 98.69 261 THR A O 1
ATOM 2019 N N . TRP A 1 262 ? -5.328 26.078 19.062 1 98.75 262 TRP A N 1
ATOM 2020 C CA . TRP A 1 262 ? -5.098 24.734 19.562 1 98.75 262 TRP A CA 1
ATOM 2021 C C . TRP A 1 262 ? -6.207 24.312 20.531 1 98.75 262 TRP A C 1
ATOM 2023 O O . TRP A 1 262 ? -6.211 24.719 21.688 1 98.75 262 TRP A O 1
ATOM 2033 N N . PRO A 1 263 ? -7.105 23.469 20.109 1 98.69 263 PRO A N 1
ATOM 2034 C CA . PRO A 1 263 ? -8.195 23.031 20.984 1 98.69 263 PRO A CA 1
ATOM 2035 C C . PRO A 1 263 ? -7.758 21.938 21.953 1 98.69 263 PRO A C 1
ATOM 2037 O O . PRO A 1 263 ? -6.844 21.172 21.656 1 98.69 263 PRO A O 1
ATOM 2040 N N . THR A 1 264 ? -8.438 21.891 23.078 1 98.12 264 THR A N 1
ATOM 2041 C CA . THR A 1 264 ? -8.273 20.828 24.062 1 98.12 264 THR A CA 1
ATOM 2042 C C . THR A 1 264 ? -9.273 19.703 23.812 1 98.12 264 THR A C 1
ATOM 2044 O O . THR A 1 264 ? -10.18 19.844 22.984 1 98.12 264 THR A O 1
ATOM 2047 N N . TYR A 1 265 ? -9.18 18.688 24.609 1 97.69 265 TYR A N 1
ATOM 2048 C CA . TYR A 1 265 ? -10.094 17.547 24.547 1 97.69 265 TYR A CA 1
ATOM 2049 C C . TYR A 1 265 ? -11.508 17.969 24.938 1 97.69 265 TYR A C 1
ATOM 2051 O O . TYR A 1 265 ? -12.477 17.281 24.609 1 97.69 265 TYR A O 1
ATOM 2059 N N . GLU A 1 266 ? -11.602 19.109 25.625 1 97.06 266 GLU A N 1
ATOM 2060 C CA . GLU A 1 266 ? -12.898 19.484 26.172 1 97.06 266 GLU A CA 1
ATOM 2061 C C . GLU A 1 266 ? -13.5 20.672 25.422 1 97.06 266 GLU A C 1
ATOM 2063 O O . GLU A 1 266 ? -14.586 21.141 25.766 1 97.06 266 GLU A O 1
ATOM 2068 N N . GLY A 1 267 ? -12.781 21.219 24.5 1 97.75 267 GLY A N 1
ATOM 2069 C CA . GLY A 1 267 ? -13.375 22.219 23.625 1 97.75 267 GLY A CA 1
ATOM 2070 C C . GLY A 1 267 ? -12.898 23.625 23.906 1 97.75 267 GLY A C 1
ATOM 2071 O O . GLY A 1 267 ? -13.352 24.594 23.281 1 97.75 267 GLY A O 1
ATOM 2072 N N . LYS A 1 268 ? -12.023 23.766 24.938 1 98.06 268 LYS A N 1
ATOM 2073 C CA . LYS A 1 268 ? -11.328 25.031 25.109 1 98.06 268 LYS A CA 1
ATOM 2074 C C . LYS A 1 268 ? -10.281 25.25 24.031 1 98.06 268 LYS A C 1
ATOM 2076 O O . LYS A 1 268 ? -9.555 24.328 23.672 1 98.06 268 LYS A O 1
ATOM 2081 N N . ILE A 1 269 ? -10.203 26.484 23.469 1 98.75 269 ILE A N 1
ATOM 2082 C CA . ILE A 1 269 ? -9.234 26.766 22.406 1 98.75 269 ILE A CA 1
ATOM 2083 C C . ILE A 1 269 ? -8.211 27.781 22.906 1 98.75 269 ILE A C 1
ATOM 2085 O O . ILE A 1 269 ? -8.578 28.891 23.297 1 98.75 269 ILE A O 1
ATOM 2089 N N . PHE A 1 270 ? -6.977 27.406 22.922 1 98.69 270 PHE A N 1
ATOM 2090 C CA . PHE A 1 270 ? -5.879 28.328 23.172 1 98.69 270 PHE A CA 1
ATOM 2091 C C . PHE A 1 270 ? -5.375 28.938 21.859 1 98.69 270 PHE A C 1
ATOM 2093 O O . PHE A 1 270 ? -5.285 28.25 20.844 1 98.69 270 PHE A O 1
ATOM 2100 N N . GLN A 1 271 ? -5.066 30.203 21.891 1 98.69 271 GLN A N 1
ATOM 2101 C CA . GLN A 1 271 ? -4.57 30.906 20.719 1 98.69 271 GLN A CA 1
ATOM 2102 C C . GLN A 1 271 ? -3.32 31.719 21.047 1 98.69 271 GLN A C 1
ATOM 2104 O O . GLN A 1 271 ? -3.152 32.188 22.172 1 98.69 271 GLN A O 1
ATOM 2109 N N . ALA A 1 272 ? -2.529 31.891 20.062 1 98.69 272 ALA A N 1
ATOM 2110 C CA . ALA A 1 272 ? -1.33 32.719 20.188 1 98.69 272 ALA A CA 1
ATOM 2111 C C . ALA A 1 272 ? -0.971 33.375 18.859 1 98.69 272 ALA A C 1
ATOM 2113 O O . ALA A 1 272 ? -1.183 32.781 17.797 1 98.69 272 ALA A O 1
ATOM 2114 N N . LYS A 1 273 ? -0.522 34.531 18.891 1 98.38 273 LYS A N 1
ATOM 2115 C CA . LYS A 1 273 ? 0.167 35.188 17.781 1 98.38 273 LYS A CA 1
ATOM 2116 C C . LYS A 1 273 ? 1.681 35.125 17.953 1 98.38 273 LYS A C 1
ATOM 2118 O O . LYS A 1 273 ? 2.223 35.594 18.953 1 98.38 273 LYS A O 1
ATOM 2123 N N . LEU A 1 274 ? 2.311 34.531 17.016 1 98.56 274 LEU A N 1
ATOM 2124 C CA . LEU A 1 274 ? 3.746 34.281 17.109 1 98.56 274 LEU A CA 1
ATOM 2125 C C . LEU A 1 274 ? 4.52 35.188 16.156 1 98.56 274 LEU A C 1
ATOM 2127 O O . LEU A 1 274 ? 4.07 35.438 15.039 1 98.56 274 LEU A O 1
ATOM 2131 N N . SER A 1 275 ? 5.578 35.719 16.609 1 97.62 275 SER A N 1
ATOM 2132 C CA . SER A 1 275 ? 6.445 36.562 15.797 1 97.62 275 SER A CA 1
ATOM 2133 C C . SER A 1 275 ? 7.898 36.469 16.25 1 97.62 275 SER A C 1
ATOM 2135 O O . SER A 1 275 ? 8.195 35.812 17.25 1 97.62 275 SER A O 1
ATOM 2137 N N . GLU A 1 276 ? 8.781 37.094 15.477 1 94.88 276 GLU A N 1
ATOM 2138 C CA . GLU A 1 276 ? 10.195 37.125 15.844 1 94.88 276 GLU A CA 1
ATOM 2139 C C . GLU A 1 276 ? 10.406 37.781 17.188 1 94.88 276 GLU A C 1
ATOM 2141 O O . GLU A 1 276 ? 11.422 37.562 17.859 1 94.88 276 GLU A O 1
ATOM 2146 N N . SER A 1 277 ? 9.461 38.562 17.625 1 96 277 SER A N 1
ATOM 2147 C CA . SER A 1 277 ? 9.586 39.312 18.875 1 96 277 SER A CA 1
ATOM 2148 C C . SER A 1 277 ? 9.086 38.469 20.062 1 96 277 SER A C 1
ATOM 2150 O O . SER A 1 277 ? 9.312 38.844 21.219 1 96 277 SER A O 1
ATOM 2152 N N . GLY A 1 278 ? 8.398 37.469 19.75 1 97.19 278 GLY A N 1
ATOM 2153 C CA . GLY A 1 278 ? 7.902 36.625 20.812 1 97.19 278 GLY A CA 1
ATOM 2154 C C . GLY A 1 278 ? 6.48 36.125 20.578 1 97.19 278 GLY A C 1
ATOM 2155 O O . GLY A 1 278 ? 5.953 36.25 19.484 1 97.19 278 GLY A O 1
ATOM 2156 N N . ALA A 1 279 ? 5.957 35.562 21.656 1 98.25 279 ALA A N 1
ATOM 2157 C CA . ALA A 1 279 ? 4.609 35 21.594 1 98.25 279 ALA A CA 1
ATOM 2158 C C . ALA A 1 279 ? 3.617 35.875 22.375 1 98.25 279 ALA A C 1
ATOM 2160 O O . ALA A 1 279 ? 3.873 36.25 23.516 1 98.25 279 ALA A O 1
ATOM 2161 N N . GLU A 1 280 ? 2.535 36.219 21.734 1 98.25 280 GLU A N 1
ATOM 2162 C CA . GLU A 1 280 ? 1.386 36.844 22.391 1 98.25 280 GLU A CA 1
ATOM 2163 C C . GLU A 1 280 ? 0.254 35.844 22.594 1 98.25 280 GLU A C 1
ATOM 2165 O O . GLU A 1 280 ? -0.363 35.375 21.625 1 98.25 280 GLU A O 1
ATOM 2170 N N . PHE A 1 281 ? 0.022 35.5 23.828 1 98.25 281 PHE A N 1
ATOM 2171 C CA . PHE A 1 281 ? -1.045 34.562 24.141 1 98.25 281 PHE A CA 1
ATOM 2172 C C . PHE A 1 281 ? -2.381 35.281 24.281 1 98.25 281 PHE A C 1
ATOM 2174 O O . PHE A 1 281 ? -2.49 36.25 25.031 1 98.25 281 PHE A O 1
ATOM 2181 N N . LEU A 1 282 ? -3.381 34.781 23.625 1 98 282 LEU A N 1
ATOM 2182 C CA . LEU A 1 282 ? -4.715 35.375 23.672 1 98 282 LEU A CA 1
ATOM 2183 C C . LEU A 1 282 ? -5.574 34.688 24.734 1 98 282 LEU A C 1
ATOM 2185 O O . LEU A 1 282 ? -5.23 33.594 25.203 1 98 282 LEU A O 1
ATOM 2189 N N . LYS A 1 283 ? -6.656 35.375 25.062 1 96.5 283 LYS A N 1
ATOM 2190 C CA . LYS A 1 283 ? -7.602 34.75 26 1 96.5 283 LYS A CA 1
ATOM 2191 C C . LYS A 1 283 ? -8.203 33.5 25.406 1 96.5 283 LYS A C 1
ATOM 2193 O O . LYS A 1 283 ? -8.672 33.5 24.266 1 96.5 283 LYS A O 1
ATOM 2198 N N . PRO A 1 284 ? -8.133 32.406 26.141 1 97.56 284 PRO A N 1
ATOM 2199 C CA . PRO A 1 284 ? -8.734 31.188 25.609 1 97.56 284 PRO A CA 1
ATOM 2200 C C . PRO A 1 284 ? -10.242 31.312 25.391 1 97.56 284 PRO A C 1
ATOM 2202 O O . PRO A 1 284 ? -10.906 32.125 26.062 1 97.56 284 PRO A O 1
ATOM 2205 N N . ILE A 1 285 ? -10.742 30.484 24.5 1 97.5 285 ILE A N 1
ATOM 2206 C CA . ILE A 1 285 ? -12.148 30.484 24.141 1 97.5 285 ILE A CA 1
ATOM 2207 C C . ILE A 1 285 ? -12.781 29.156 24.578 1 97.5 285 ILE A C 1
ATOM 2209 O O . ILE A 1 285 ? -12.219 28.078 24.344 1 97.5 285 ILE A O 1
ATOM 2213 N N . GLU A 1 286 ? -13.922 29.328 25.203 1 97.12 286 GLU A N 1
ATOM 2214 C CA . GLU A 1 286 ? -14.75 28.156 25.469 1 97.12 286 GLU A CA 1
ATOM 2215 C C . GLU A 1 286 ? -15.805 27.969 24.391 1 97.12 286 GLU A C 1
ATOM 2217 O O . GLU A 1 286 ? -16.75 28.75 24.281 1 97.12 286 GLU A O 1
ATOM 2222 N N . VAL A 1 287 ? -15.711 26.906 23.703 1 98.31 287 VAL A N 1
ATOM 2223 C CA . VAL A 1 287 ? -16.594 26.719 22.562 1 98.31 287 VAL A CA 1
ATOM 2224 C C . VAL A 1 287 ? -17.953 26.188 23.047 1 98.31 287 VAL A C 1
ATOM 2226 O O . VAL A 1 287 ? -19 26.594 22.547 1 98.31 287 VAL A O 1
ATOM 2229 N N . PHE A 1 288 ? -17.938 25.328 24.016 1 98.5 288 PHE A N 1
ATOM 2230 C CA . PHE A 1 288 ? -19.172 24.703 24.469 1 98.5 288 PHE A CA 1
ATOM 2231 C C . PHE A 1 288 ? -19.719 25.406 25.719 1 98.5 288 PHE A C 1
ATOM 2233 O O . PHE A 1 288 ? -18.953 25.797 26.594 1 98.5 288 PHE A O 1
ATOM 2240 N N . THR A 1 289 ? -20.984 25.484 25.812 1 97.31 289 THR A N 1
ATOM 2241 C CA . THR A 1 289 ? -21.641 25.969 27.016 1 97.31 289 THR A CA 1
ATOM 2242 C C . THR A 1 289 ? -21.609 24.922 28.125 1 97.31 289 THR A C 1
ATOM 2244 O O . THR A 1 289 ? -21.312 23.75 27.859 1 97.31 289 THR A O 1
ATOM 2247 N N . ASP A 1 290 ? -21.969 25.391 29.297 1 96.75 290 ASP A N 1
ATOM 2248 C CA . ASP A 1 290 ? -22.031 24.453 30.422 1 96.75 290 ASP A CA 1
ATOM 2249 C C . ASP A 1 290 ? -23.031 23.344 30.141 1 96.75 290 ASP A C 1
ATOM 2251 O O . ASP A 1 290 ? -22.797 22.172 30.484 1 96.75 290 ASP A O 1
ATOM 2255 N N . LYS A 1 291 ? -24.125 23.719 29.562 1 97.69 291 LYS A N 1
ATOM 2256 C CA . LYS A 1 291 ? -25.141 22.734 29.219 1 97.69 291 LYS A CA 1
ATOM 2257 C C . LYS A 1 291 ? -24.609 21.734 28.203 1 97.69 291 LYS A C 1
ATOM 2259 O O . LYS A 1 291 ? -24.828 20.531 28.328 1 97.69 291 LYS A O 1
ATOM 2264 N N . GLU A 1 292 ? -23.922 22.219 27.203 1 98 292 GLU A N 1
ATOM 2265 C CA . GLU A 1 292 ? -23.375 21.344 26.156 1 98 292 GLU A CA 1
ATOM 2266 C C . GLU A 1 292 ? -22.281 20.438 26.703 1 98 292 GLU A C 1
ATOM 2268 O O . GLU A 1 292 ? -22.156 19.281 26.281 1 98 292 GLU A O 1
ATOM 2273 N N . LYS A 1 293 ? -21.516 20.906 27.594 1 97.38 293 LYS A N 1
ATOM 2274 C CA . LYS A 1 293 ? -20.531 20.078 28.266 1 97.38 293 LYS A CA 1
ATOM 2275 C C . LYS A 1 293 ? -21.219 18.953 29.047 1 97.38 293 LYS A C 1
ATOM 2277 O O . LYS A 1 293 ? -20.75 17.812 29.031 1 97.38 293 LYS A O 1
ATOM 2282 N N . ALA A 1 294 ? -22.25 19.312 29.734 1 97.38 294 ALA A N 1
ATOM 2283 C CA . ALA A 1 294 ? -23.016 18.312 30.469 1 97.38 294 ALA A CA 1
ATOM 2284 C C . ALA A 1 294 ? -23.609 17.266 29.531 1 97.38 294 ALA A C 1
ATOM 2286 O O . ALA A 1 294 ? -23.719 16.094 29.906 1 97.38 294 ALA A O 1
ATOM 2287 N N . ASP A 1 295 ? -23.953 17.734 28.328 1 98.06 295 ASP A N 1
ATOM 2288 C CA . ASP A 1 295 ? -24.469 16.828 27.312 1 98.06 295 ASP A CA 1
ATOM 2289 C C . ASP A 1 295 ? -23.344 16.094 26.594 1 98.06 295 ASP A C 1
ATOM 2291 O O . ASP A 1 295 ? -23.562 15.453 25.562 1 98.06 295 ASP A O 1
ATOM 2295 N N . LYS A 1 296 ? -22.078 16.25 26.969 1 98.25 296 LYS A N 1
ATOM 2296 C CA . LYS A 1 296 ? -20.891 15.5 26.547 1 98.25 296 LYS A CA 1
ATOM 2297 C C . LYS A 1 296 ? -20.453 15.906 25.156 1 98.25 296 LYS A C 1
ATOM 2299 O O . LYS A 1 296 ? -19.969 15.078 24.375 1 98.25 296 LYS A O 1
ATOM 2304 N N . TRP A 1 297 ? -20.719 17.141 24.797 1 98.62 297 TRP A N 1
ATOM 2305 C CA . TRP A 1 297 ? -20.109 17.641 23.562 1 98.62 297 TRP A CA 1
ATOM 2306 C C . TRP A 1 297 ? -18.609 17.812 23.719 1 98.62 297 TRP A C 1
ATOM 2308 O O . TRP A 1 297 ? -18.141 18.422 24.688 1 98.62 297 TRP A O 1
ATOM 2318 N N . ARG A 1 298 ? -17.828 17.188 22.844 1 98.56 298 ARG A N 1
ATOM 2319 C CA . ARG A 1 298 ? -16.359 17.219 22.844 1 98.56 298 ARG A CA 1
ATOM 2320 C C . ARG A 1 298 ? -15.82 17.172 21.422 1 98.56 298 ARG A C 1
ATOM 2322 O O . ARG A 1 298 ? -16.453 16.594 20.531 1 98.56 298 ARG A O 1
ATOM 2329 N N . PRO A 1 299 ? -14.672 17.812 21.25 1 98.62 299 PRO A N 1
ATOM 2330 C CA . PRO A 1 299 ? -14.031 17.641 19.953 1 98.62 299 PRO A CA 1
ATOM 2331 C C . PRO A 1 299 ? -13.602 16.203 19.688 1 98.62 299 PRO A C 1
ATOM 2333 O O . PRO A 1 299 ? -13.367 15.438 20.625 1 98.62 299 PRO A O 1
ATOM 2336 N N . GLY A 1 300 ? -13.555 15.867 18.469 1 98.31 300 GLY A N 1
ATOM 2337 C CA . GLY A 1 300 ? -13.062 14.57 18.047 1 98.31 300 GLY A CA 1
ATOM 2338 C C . GLY A 1 300 ? -12.672 14.523 16.578 1 98.31 300 GLY A C 1
ATOM 2339 O O . GLY A 1 300 ? -13.289 15.195 15.742 1 98.31 300 GLY A O 1
ATOM 2340 N N . GLY A 1 301 ? -11.781 13.734 16.234 1 97.94 301 GLY A N 1
ATOM 2341 C CA . GLY A 1 301 ? -11.203 13.602 14.914 1 97.94 301 GLY A CA 1
ATOM 2342 C C . GLY A 1 301 ? -9.688 13.641 14.914 1 97.94 301 GLY A C 1
ATOM 2343 O O . GLY A 1 301 ? -9.055 13.359 15.93 1 97.94 301 GLY A O 1
ATOM 2344 N N . TRP A 1 302 ? -9.109 13.969 13.75 1 97.38 302 TRP A N 1
ATOM 2345 C CA . TRP A 1 302 ? -7.656 14.008 13.625 1 97.38 302 TRP A CA 1
ATOM 2346 C C . TRP A 1 302 ? -7.168 15.43 13.383 1 97.38 302 TRP A C 1
ATOM 2348 O O . TRP A 1 302 ? -6.289 15.914 14.094 1 97.38 302 TRP A O 1
ATOM 2358 N N . GLN A 1 303 ? -7.688 16.109 12.422 1 98 303 GLN A N 1
ATOM 2359 C CA . GLN A 1 303 ? -7.613 17.562 12.266 1 98 303 GLN A CA 1
ATOM 2360 C C . GLN A 1 303 ? -8.938 18.219 12.625 1 98 303 GLN A C 1
ATOM 2362 O O . GLN A 1 303 ? -9.805 18.391 11.773 1 98 303 GLN A O 1
ATOM 2367 N N . THR A 1 304 ? -9 18.734 13.797 1 98.69 304 THR A N 1
ATOM 2368 C CA . THR A 1 304 ? -10.312 19.047 14.352 1 98.69 304 THR A CA 1
ATOM 2369 C C . THR A 1 304 ? -10.57 20.547 14.312 1 98.69 304 THR A C 1
ATOM 2371 O O . THR A 1 304 ? -11.68 21 14.617 1 98.69 304 THR A O 1
ATOM 2374 N N . ILE A 1 305 ? -9.539 21.344 13.906 1 98.75 305 ILE A N 1
ATOM 2375 C CA . ILE A 1 305 ? -9.688 22.797 13.969 1 98.75 305 ILE A CA 1
ATOM 2376 C C . ILE A 1 305 ? -9.227 23.406 12.648 1 98.75 305 ILE A C 1
ATOM 2378 O O . ILE A 1 305 ? -8.242 22.969 12.055 1 98.75 305 ILE A O 1
ATOM 2382 N N . ALA A 1 306 ? -9.977 24.328 12.18 1 98.5 306 ALA A N 1
ATOM 2383 C CA . ALA A 1 306 ? -9.633 25.188 11.055 1 98.5 306 ALA A CA 1
ATOM 2384 C C . ALA A 1 306 ? -9.93 26.656 11.367 1 98.5 306 ALA A C 1
ATOM 2386 O O . ALA A 1 306 ? -10.648 26.953 12.328 1 98.5 306 ALA A O 1
ATOM 2387 N N . PHE A 1 307 ? -9.297 27.547 10.648 1 98.44 307 PHE A N 1
ATOM 2388 C CA . PHE A 1 307 ? -9.438 28.984 10.867 1 98.44 307 PHE A CA 1
ATOM 2389 C C . PHE A 1 307 ? -9.539 29.719 9.539 1 98.44 307 PHE A C 1
ATOM 2391 O O . PHE A 1 307 ? -8.703 29.547 8.656 1 98.44 307 PHE A O 1
ATOM 2398 N N . HIS A 1 308 ? -10.594 30.469 9.359 1 98.31 308 HIS A N 1
ATOM 2399 C CA . HIS A 1 308 ? -10.672 31.422 8.25 1 98.31 308 HIS A CA 1
ATOM 2400 C C . HIS A 1 308 ? -10.234 32.812 8.68 1 98.31 308 HIS A C 1
ATOM 2402 O O . HIS A 1 308 ? -10.961 33.5 9.398 1 98.31 308 HIS A O 1
ATOM 2408 N N . LYS A 1 309 ? -9.18 33.25 8.188 1 97.56 309 LYS A N 1
ATOM 2409 C CA . LYS A 1 309 ? -8.477 34.406 8.711 1 97.56 309 LYS A CA 1
ATOM 2410 C C . LYS A 1 309 ? -9.273 35.688 8.453 1 97.56 309 LYS A C 1
ATOM 2412 O O . LYS A 1 309 ? -9.516 36.469 9.367 1 97.56 309 LYS A O 1
ATOM 2417 N N . ALA A 1 310 ? -9.758 35.844 7.238 1 97.44 310 ALA A N 1
ATOM 2418 C CA . ALA A 1 310 ? -10.43 37.094 6.867 1 97.44 310 ALA A CA 1
ATOM 2419 C C . ALA A 1 310 ? -11.734 37.25 7.637 1 97.44 310 ALA A C 1
ATOM 2421 O O . ALA A 1 310 ? -12.102 38.375 8.016 1 97.44 310 ALA A O 1
ATOM 2422 N N . ARG A 1 311 ? -12.391 36.188 7.926 1 97.81 311 ARG A N 1
ATOM 2423 C CA . ARG A 1 311 ? -13.664 36.25 8.633 1 97.81 311 ARG A CA 1
ATOM 2424 C C . ARG A 1 311 ? -13.461 36.156 10.141 1 97.81 311 ARG A C 1
ATOM 2426 O O . ARG A 1 311 ? -14.398 36.375 10.914 1 97.81 311 ARG A O 1
ATOM 2433 N N . ASN A 1 312 ? -12.305 35.844 10.539 1 98.31 312 ASN A N 1
ATOM 2434 C CA . ASN A 1 312 ? -11.969 35.625 11.945 1 98.31 312 ASN A CA 1
ATOM 2435 C C . ASN A 1 312 ? -12.859 34.594 12.602 1 98.31 312 ASN A C 1
ATOM 2437 O O . ASN A 1 312 ? -13.414 34.812 13.68 1 98.31 312 ASN A O 1
ATOM 2441 N N . GLU A 1 313 ? -12.969 33.469 11.922 1 98.69 313 GLU A N 1
ATOM 2442 C CA . GLU A 1 313 ? -13.852 32.406 12.383 1 98.69 313 GLU A CA 1
ATOM 2443 C C . GLU A 1 313 ? -13.062 31.109 12.633 1 98.69 313 GLU A C 1
ATOM 2445 O O . GLU A 1 313 ? -12.273 30.688 11.789 1 98.69 313 GLU A O 1
ATOM 2450 N N . LEU A 1 314 ? -13.297 30.531 13.789 1 98.81 314 LEU A N 1
ATOM 2451 C CA . LEU A 1 314 ? -12.773 29.203 14.117 1 98.81 314 LEU A CA 1
ATOM 2452 C C . LEU A 1 314 ? -13.812 28.125 13.867 1 98.81 314 LEU A C 1
ATOM 2454 O O . LEU A 1 314 ? -14.992 28.312 14.172 1 98.81 314 LEU A O 1
ATOM 2458 N N . TYR A 1 315 ? -13.422 27.078 13.219 1 98.94 315 TYR A N 1
ATOM 2459 C CA . TYR A 1 315 ? -14.242 25.891 12.953 1 98.94 315 TYR A CA 1
ATOM 2460 C C . TYR A 1 315 ? -13.758 24.703 13.766 1 98.94 315 TYR A C 1
ATOM 2462 O O . TYR A 1 315 ? -12.633 24.234 13.578 1 98.94 315 TYR A O 1
ATOM 2470 N N . LEU A 1 316 ? -14.539 24.203 14.664 1 98.94 316 LEU A N 1
ATOM 2471 C CA . LEU A 1 316 ? -14.148 23.094 15.531 1 98.94 316 LEU A CA 1
ATOM 2472 C C . LEU A 1 316 ? -15.008 21.859 15.258 1 98.94 316 LEU A C 1
ATOM 2474 O O . LEU A 1 316 ? -16.234 21.906 15.383 1 98.94 316 LEU A O 1
ATOM 2478 N N . LEU A 1 317 ? -14.422 20.797 14.891 1 98.94 317 LEU A N 1
ATOM 2479 C CA . LEU A 1 317 ? -15.07 19.5 14.672 1 98.94 317 LEU A CA 1
ATOM 2480 C C . LEU A 1 317 ? -15.383 18.828 16 1 98.94 317 LEU A C 1
ATOM 2482 O O . LEU A 1 317 ? -14.484 18.625 16.828 1 98.94 317 LEU A O 1
ATOM 2486 N N . ALA A 1 318 ? -16.703 18.406 16.188 1 98.88 318 ALA A N 1
ATOM 2487 C CA . ALA A 1 318 ? -17.094 17.875 17.5 1 98.88 318 ALA A CA 1
ATOM 2488 C C . ALA A 1 318 ? -18.344 17.016 17.375 1 98.88 318 ALA A C 1
ATOM 2490 O O . ALA A 1 318 ? -19 16.984 16.328 1 98.88 318 ALA A O 1
ATOM 2491 N N . ASP A 1 319 ? -18.594 16.312 18.453 1 98.81 319 ASP A N 1
ATOM 2492 C CA . ASP A 1 319 ? -19.766 15.461 18.609 1 98.81 319 ASP A CA 1
ATOM 2493 C C . ASP A 1 319 ? -20.016 15.141 20.078 1 98.81 319 ASP A C 1
ATOM 2495 O O . ASP A 1 319 ? -19.203 15.477 20.953 1 98.81 319 ASP A O 1
ATOM 2499 N N . GLN A 1 320 ? -21.188 14.555 20.328 1 98.56 320 GLN A N 1
ATOM 2500 C CA . GLN A 1 320 ? -21.406 13.984 21.656 1 98.56 320 GLN A CA 1
ATOM 2501 C C . GLN A 1 320 ? -20.641 12.672 21.828 1 98.56 320 GLN A C 1
ATOM 2503 O O . GLN A 1 320 ? -20.812 11.75 21.031 1 98.56 320 GLN A O 1
ATOM 2508 N N . ARG A 1 321 ? -19.828 12.695 22.906 1 98.06 321 ARG A N 1
ATOM 2509 C CA . ARG A 1 321 ? -18.984 11.523 23.078 1 98.06 321 ARG A CA 1
ATOM 2510 C C . ARG A 1 321 ? -18.469 11.422 24.516 1 98.06 321 ARG A C 1
ATOM 2512 O O . ARG A 1 321 ? -18.406 12.43 25.219 1 98.06 321 ARG A O 1
ATOM 2519 N N . GLU A 1 322 ? -18.031 10.219 24.844 1 97.06 322 GLU A N 1
ATOM 2520 C CA . GLU A 1 322 ? -17.406 9.984 26.141 1 97.06 322 GLU A CA 1
ATOM 2521 C C . GLU A 1 322 ? -16 10.57 26.203 1 97.06 322 GLU A C 1
ATOM 2523 O O . GLU A 1 322 ? -15.391 10.836 25.156 1 97.06 322 GLU A O 1
ATOM 2528 N N . LYS A 1 323 ? -15.539 10.758 27.406 1 95.06 323 LYS A N 1
ATOM 2529 C CA . LYS A 1 323 ? -14.164 11.211 27.594 1 95.06 323 LYS A CA 1
ATOM 2530 C C . LYS A 1 323 ? -13.172 10.227 27 1 95.06 323 LYS A C 1
ATOM 2532 O O . LYS A 1 323 ? -13.453 9.031 26.906 1 95.06 323 LYS A O 1
ATOM 2537 N N . TRP A 1 324 ? -12.117 10.703 26.5 1 93.56 324 TRP A N 1
ATOM 2538 C CA . TRP A 1 324 ? -10.969 9.938 26.031 1 93.56 324 TRP A CA 1
ATOM 2539 C C . TRP A 1 324 ? -11.281 9.227 24.719 1 93.56 324 TRP A C 1
ATOM 2541 O O . TRP A 1 324 ? -10.734 8.156 24.438 1 93.56 324 TRP A O 1
ATOM 2551 N N . THR A 1 325 ? -12.227 9.742 23.953 1 96.19 325 THR A N 1
ATOM 2552 C CA . THR A 1 325 ? -12.539 9.211 22.625 1 96.19 325 THR A CA 1
ATOM 2553 C C . THR A 1 325 ? -12.297 10.266 21.547 1 96.19 325 THR A C 1
ATOM 2555 O O . THR A 1 325 ? -12.984 10.289 20.531 1 96.19 325 THR A O 1
ATOM 2558 N N . HIS A 1 326 ? -11.32 11.203 21.797 1 96.56 326 HIS A N 1
ATOM 2559 C CA . HIS A 1 326 ? -11.102 12.406 21 1 96.56 326 HIS A CA 1
ATOM 2560 C C . HIS A 1 326 ? -10.508 12.07 19.641 1 96.56 326 HIS A C 1
ATOM 2562 O O . HIS A 1 326 ? -10.398 12.938 18.766 1 96.56 326 HIS A O 1
ATOM 2568 N N . LYS A 1 327 ? -10.211 10.758 19.391 1 95.12 327 LYS A N 1
ATOM 2569 C CA . LYS A 1 327 ? -9.648 10.375 18.109 1 95.12 327 LYS A CA 1
ATOM 2570 C C . LYS A 1 327 ? -10.734 9.875 17.156 1 95.12 327 LYS A C 1
ATOM 2572 O O . LYS A 1 327 ? -10.492 9.688 15.961 1 95.12 327 LYS A O 1
ATOM 2577 N N . LEU A 1 328 ? -11.898 9.711 17.656 1 96.81 328 LEU A N 1
ATOM 2578 C CA . LEU A 1 328 ? -13 9.211 16.844 1 96.81 328 LEU A CA 1
ATOM 2579 C C . LEU A 1 328 ? -13.609 10.328 16.016 1 96.81 328 LEU A C 1
ATOM 2581 O O . LEU A 1 328 ? -13.602 11.492 16.422 1 96.81 328 LEU A O 1
ATOM 2585 N N . PRO A 1 329 ? -14.172 9.992 14.852 1 98.25 329 PRO A N 1
ATOM 2586 C CA . PRO A 1 329 ? -14.758 11.008 13.969 1 98.25 329 PRO A CA 1
ATOM 2587 C C . PRO A 1 329 ? -15.953 11.719 14.594 1 98.25 329 PRO A C 1
ATOM 2589 O O . PRO A 1 329 ? -16.5 11.242 15.594 1 98.25 329 PRO A O 1
ATOM 2592 N N . SER A 1 330 ? -16.297 12.844 14.016 1 98.81 330 SER A N 1
ATOM 2593 C CA . SER A 1 330 ? -17.406 13.672 14.5 1 98.81 330 SER A CA 1
ATOM 2594 C C . SER A 1 330 ? -18.312 14.102 13.359 1 98.81 330 SER A C 1
ATOM 2596 O O . SER A 1 330 ? -17.922 14.07 12.195 1 98.81 330 SER A O 1
ATOM 2598 N N . ARG A 1 331 ? -19.531 14.555 13.75 1 98.69 331 ARG A N 1
ATOM 2599 C CA . ARG A 1 331 ? -20.547 14.797 12.734 1 98.69 331 ARG A CA 1
ATOM 2600 C C . ARG A 1 331 ? -20.938 16.281 12.688 1 98.69 331 ARG A C 1
ATOM 2602 O O . ARG A 1 331 ? -21.688 16.703 11.812 1 98.69 331 ARG A O 1
ATOM 2609 N N . PHE A 1 332 ? -20.281 17.109 13.531 1 98.88 332 PHE A N 1
ATOM 2610 C CA . PHE A 1 332 ? -20.688 18.516 13.602 1 98.88 332 PHE A CA 1
ATOM 2611 C C . PHE A 1 332 ? -19.469 19.422 13.633 1 98.88 332 PHE A C 1
ATOM 2613 O O . PHE A 1 332 ? -18.406 19.047 14.141 1 98.88 332 PHE A O 1
ATOM 2620 N N . VAL A 1 333 ? -19.719 20.641 13.109 1 98.94 333 VAL A N 1
ATOM 2621 C CA . VAL A 1 333 ? -18.719 21.703 13.219 1 98.94 333 VAL A CA 1
ATOM 2622 C C . VAL A 1 333 ? -19.328 22.906 13.945 1 98.94 333 VAL A C 1
ATOM 2624 O O . VAL A 1 333 ? -20.375 23.422 13.547 1 98.94 333 VAL A O 1
ATOM 2627 N N . PHE A 1 334 ? -18.656 23.312 15.023 1 98.88 334 PHE A N 1
ATOM 2628 C CA . PHE A 1 334 ? -19.016 24.531 15.734 1 98.88 334 PHE A CA 1
ATOM 2629 C C . PHE A 1 334 ? -18.156 25.703 15.266 1 98.88 334 PHE A C 1
ATOM 2631 O O . PHE A 1 334 ? -16.922 25.641 15.312 1 98.88 334 PHE A O 1
ATOM 2638 N N . VAL A 1 335 ? -18.812 26.766 14.828 1 98.88 335 VAL A N 1
ATOM 2639 C CA . VAL A 1 335 ? -18.109 27.938 14.336 1 98.88 335 VAL A CA 1
ATOM 2640 C C . VAL A 1 335 ? -18.25 29.078 15.344 1 98.88 335 VAL A C 1
ATOM 2642 O O . VAL A 1 335 ? -19.359 29.453 15.727 1 98.88 335 VAL A O 1
ATOM 2645 N N . VAL A 1 336 ? -17.094 29.625 15.742 1 98.81 336 VAL A N 1
ATOM 2646 C CA . VAL A 1 336 ? -17.094 30.703 16.719 1 98.81 336 VAL A CA 1
ATOM 2647 C C . VAL A 1 336 ? -16.203 31.844 16.234 1 98.81 336 VAL A C 1
ATOM 2649 O O . VAL A 1 336 ? -15.328 31.641 15.398 1 98.81 336 VAL A O 1
ATOM 2652 N N . ASP A 1 337 ? -16.484 33 16.734 1 98.69 337 ASP A N 1
ATOM 2653 C CA . ASP A 1 337 ? -15.586 34.125 16.516 1 98.69 337 ASP A CA 1
ATOM 2654 C C . ASP A 1 337 ? -14.266 33.938 17.25 1 98.69 337 ASP A C 1
ATOM 2656 O O . ASP A 1 337 ? -14.258 33.656 18.453 1 98.69 337 ASP A O 1
ATOM 2660 N N . ALA A 1 338 ? -13.188 34.219 16.641 1 98.5 338 ALA A N 1
ATOM 2661 C CA . ALA A 1 338 ? -11.875 33.875 17.188 1 98.5 338 ALA A CA 1
ATOM 2662 C C . ALA A 1 338 ? -11.477 34.812 18.297 1 98.5 338 ALA A C 1
ATOM 2664 O O . ALA A 1 338 ? -10.602 34.531 19.109 1 98.5 338 ALA A O 1
ATOM 2665 N N . THR A 1 339 ? -12.07 35.938 18.359 1 97.81 339 THR A N 1
ATOM 2666 C CA . THR A 1 339 ? -11.727 36.906 19.375 1 97.81 339 THR A CA 1
ATOM 2667 C C . THR A 1 339 ? -12.641 36.781 20.594 1 97.81 339 THR A C 1
ATOM 2669 O O . THR A 1 339 ? -12.156 36.594 21.719 1 97.81 339 THR A O 1
ATOM 2672 N N . SER A 1 340 ? -13.969 36.719 20.359 1 97.38 340 SER A N 1
ATOM 2673 C CA . SER A 1 340 ? -14.93 36.75 21.453 1 97.38 340 SER A CA 1
ATOM 2674 C C . SER A 1 340 ? -15.305 35.344 21.906 1 97.38 340 SER A C 1
ATOM 2676 O O . SER A 1 340 ? -15.781 35.156 23.031 1 97.38 340 SER A O 1
ATOM 2678 N N . GLY A 1 341 ? -15.242 34.438 20.953 1 97.62 341 GLY A N 1
ATOM 2679 C CA . GLY A 1 341 ? -15.719 33.094 21.25 1 97.62 341 GLY A CA 1
ATOM 2680 C C . GLY A 1 341 ? -17.203 32.938 21.047 1 97.62 341 GLY A C 1
ATOM 2681 O O . GLY A 1 341 ? -17.766 31.859 21.328 1 97.62 341 GLY A O 1
ATOM 2682 N N . LYS A 1 342 ? -17.812 33.969 20.547 1 98.06 342 LYS A N 1
ATOM 2683 C CA . LYS A 1 342 ? -19.25 33.906 20.328 1 98.06 342 LYS A CA 1
ATOM 2684 C C . LYS A 1 342 ? -19.594 32.875 19.266 1 98.06 342 LYS A C 1
ATOM 2686 O O . LYS A 1 342 ? -18.969 32.844 18.203 1 98.06 342 LYS A O 1
ATOM 2691 N N . ARG A 1 343 ? -20.625 32.094 19.562 1 98.31 343 ARG A N 1
ATOM 2692 C CA . ARG A 1 343 ? -21.109 31.109 18.594 1 98.31 343 ARG A CA 1
ATOM 2693 C C . ARG A 1 343 ? -21.734 31.797 17.391 1 98.31 343 ARG A C 1
ATOM 2695 O O . ARG A 1 343 ? -22.594 32.656 17.547 1 98.31 343 ARG A O 1
ATOM 2702 N N . LEU A 1 344 ? -21.297 31.406 16.281 1 98.38 344 LEU A N 1
ATOM 2703 C CA . LEU A 1 344 ? -21.844 31.984 15.055 1 98.38 344 LEU A CA 1
ATOM 2704 C C . LEU A 1 344 ? -22.797 31 14.367 1 98.38 344 LEU A C 1
ATOM 2706 O O . LEU A 1 344 ? -23.859 31.406 13.898 1 98.38 344 LEU A O 1
ATOM 2710 N N . ARG A 1 345 ? -22.391 29.734 14.273 1 97.5 345 ARG A N 1
ATOM 2711 C CA . ARG A 1 345 ? -23.25 28.703 13.68 1 97.5 345 ARG A CA 1
ATOM 2712 C C . ARG A 1 345 ? -22.75 27.297 14.055 1 97.5 345 ARG A C 1
ATOM 2714 O O . ARG A 1 345 ? -21.641 27.156 14.57 1 97.5 345 ARG A O 1
ATOM 2721 N N . ARG A 1 346 ? -23.609 26.344 13.867 1 98.31 346 ARG A N 1
ATOM 2722 C CA . ARG A 1 346 ? -23.312 24.922 13.938 1 98.31 346 ARG A CA 1
ATOM 2723 C C . ARG A 1 346 ? -23.688 24.219 12.633 1 98.31 346 ARG A C 1
ATOM 2725 O O . ARG A 1 346 ? -24.812 24.328 12.164 1 98.31 346 ARG A O 1
ATOM 2732 N N . ILE A 1 347 ? -22.766 23.547 12.094 1 98.69 347 ILE A N 1
ATOM 2733 C CA . ILE A 1 347 ? -22.969 22.875 10.82 1 98.69 347 ILE A CA 1
ATOM 2734 C C . ILE A 1 347 ? -23.047 21.359 11.031 1 98.69 347 ILE A C 1
ATOM 2736 O O . ILE A 1 347 ? -22.141 20.766 11.617 1 98.69 347 ILE A O 1
ATOM 2740 N N . GLU A 1 348 ? -24.094 20.75 10.625 1 98.5 348 GLU A N 1
ATOM 2741 C CA . GLU A 1 348 ? -24.203 19.297 10.633 1 98.5 348 GLU A CA 1
ATOM 2742 C C . GLU A 1 348 ? -23.656 18.688 9.344 1 98.5 348 GLU A C 1
ATOM 2744 O O . GLU A 1 348 ? -24.141 19.016 8.25 1 98.5 348 GLU A O 1
ATOM 2749 N N . LEU A 1 349 ? -22.734 17.812 9.484 1 98.56 349 LEU A N 1
ATOM 2750 C CA . LEU A 1 349 ? -22.047 17.281 8.32 1 98.56 349 LEU A CA 1
ATOM 2751 C C . LEU A 1 349 ? -22.734 16.016 7.809 1 98.56 349 LEU A C 1
ATOM 2753 O O . LEU A 1 349 ? -22.531 15.617 6.664 1 98.56 349 LEU A O 1
ATOM 2757 N N . LYS A 1 350 ? -23.453 15.266 8.609 1 97.44 350 LYS A N 1
ATOM 2758 C CA . LYS A 1 350 ? -24.25 14.086 8.297 1 97.44 350 LYS A CA 1
ATOM 2759 C C . LYS A 1 350 ? -23.359 12.891 7.965 1 97.44 350 LYS A C 1
ATOM 2761 O O . LYS A 1 350 ? -23.828 11.914 7.379 1 97.44 350 LYS A O 1
ATOM 2766 N N . HIS A 1 351 ? -22.141 13.016 8.141 1 97.88 351 HIS A N 1
ATOM 2767 C CA . HIS A 1 351 ? -21.125 11.977 7.957 1 97.88 351 HIS A CA 1
ATOM 2768 C C . HIS A 1 351 ? -20.172 11.922 9.141 1 97.88 351 HIS A C 1
ATOM 2770 O O . HIS A 1 351 ? -20 12.914 9.852 1 97.88 351 HIS A O 1
ATOM 2776 N N . GLU A 1 352 ? -19.547 10.734 9.367 1 98.38 352 GLU A N 1
ATOM 2777 C CA . GLU A 1 352 ? -18.438 10.633 10.32 1 98.38 352 GLU A CA 1
ATOM 2778 C C . GLU A 1 352 ? -17.156 11.227 9.734 1 98.38 352 GLU A C 1
ATOM 2780 O O . GLU A 1 352 ? -16.562 10.648 8.836 1 98.38 352 GLU A O 1
ATOM 2785 N N . ILE A 1 353 ? -16.766 12.367 10.289 1 98.81 353 ILE A N 1
ATOM 2786 C CA . ILE A 1 353 ? -15.672 13.141 9.695 1 98.81 353 ILE A CA 1
ATOM 2787 C C . ILE A 1 353 ? -14.453 13.094 10.617 1 98.81 353 ILE A C 1
ATOM 2789 O O . ILE A 1 353 ? -14.57 13.289 11.828 1 98.81 353 ILE A O 1
ATOM 2793 N N . ASN A 1 354 ? -13.305 12.891 10 1 98.38 354 ASN A N 1
ATOM 2794 C CA . ASN A 1 354 ? -12.062 12.781 10.758 1 98.38 354 ASN A CA 1
ATOM 2795 C C . ASN A 1 354 ? -11.305 14.109 10.773 1 98.38 354 ASN A C 1
ATOM 2797 O O . ASN A 1 354 ? -10.586 14.406 11.734 1 98.38 354 ASN A O 1
ATOM 2801 N N . SER A 1 355 ? -11.398 14.859 9.688 1 98.75 355 SER A N 1
ATOM 2802 C CA . SER A 1 355 ? -10.617 16.078 9.57 1 98.75 355 SER A CA 1
ATOM 2803 C C . SER A 1 355 ? -11.359 17.141 8.758 1 98.75 355 SER A C 1
ATOM 2805 O O . SER A 1 355 ? -12.141 16.812 7.871 1 98.75 355 SER A O 1
ATOM 2807 N N . ILE A 1 356 ? -11.031 18.375 9.062 1 98.88 356 ILE A N 1
ATOM 2808 C CA . ILE A 1 356 ? -11.656 19.469 8.328 1 98.88 356 ILE A CA 1
ATOM 2809 C C . ILE A 1 356 ? -10.602 20.5 7.949 1 98.88 356 ILE A C 1
ATOM 2811 O O . ILE A 1 356 ? -9.539 20.578 8.578 1 98.88 356 ILE A O 1
ATOM 2815 N N . ALA A 1 357 ? -10.891 21.297 6.941 1 98.44 357 ALA A N 1
ATOM 2816 C CA . ALA A 1 357 ? -10.156 22.469 6.496 1 98.44 357 ALA A CA 1
ATOM 2817 C C . ALA A 1 357 ? -11.094 23.5 5.859 1 98.44 357 ALA A C 1
ATOM 2819 O O . ALA A 1 357 ? -12.18 23.141 5.402 1 98.44 357 ALA A O 1
ATOM 2820 N N . VAL A 1 358 ? -10.656 24.734 5.879 1 98.25 358 VAL A N 1
ATOM 2821 C CA . VAL A 1 358 ? -11.492 25.781 5.312 1 98.25 358 VAL A CA 1
ATOM 2822 C C . VAL A 1 358 ? -10.68 26.609 4.32 1 98.25 358 VAL A C 1
ATOM 2824 O O . VAL A 1 358 ? -9.594 27.078 4.641 1 98.25 358 VAL A O 1
ATOM 2827 N N . SER A 1 359 ? -11.25 26.781 3.117 1 97.06 359 SER A N 1
ATOM 2828 C CA . SER A 1 359 ? -10.562 27.609 2.129 1 97.06 359 SER A CA 1
ATOM 2829 C C . SER A 1 359 ? -10.539 29.062 2.557 1 97.06 359 SER A C 1
ATOM 2831 O O . SER A 1 359 ? -11.383 29.5 3.348 1 97.06 359 SER A O 1
ATOM 2833 N N . GLN A 1 360 ? -9.625 29.875 2.021 1 96.19 360 GLN A N 1
ATOM 2834 C CA . GLN A 1 360 ? -9.344 31.172 2.592 1 96.19 360 GLN A CA 1
ATOM 2835 C C . GLN A 1 360 ? -9.898 32.281 1.716 1 96.19 360 GLN A C 1
ATOM 2837 O O . GLN A 1 360 ? -9.758 33.469 2.039 1 96.19 360 GLN A O 1
ATOM 2842 N N . ASP A 1 361 ? -10.578 31.984 0.678 1 95.31 361 ASP A N 1
ATOM 2843 C CA . ASP A 1 361 ? -11.156 32.969 -0.211 1 95.31 361 ASP A CA 1
ATOM 2844 C C . ASP A 1 361 ? -12.414 33.594 0.4 1 95.31 361 ASP A C 1
ATOM 2846 O O . ASP A 1 361 ? -12.781 33.281 1.529 1 95.31 361 ASP A O 1
ATOM 2850 N N . ASP A 1 362 ? -13.07 34.5 -0.329 1 95.94 362 ASP A N 1
ATOM 2851 C CA . ASP A 1 362 ? -14.195 35.281 0.183 1 95.94 362 ASP A CA 1
ATOM 2852 C C . ASP A 1 362 ? -15.453 34.406 0.303 1 95.94 362 ASP A C 1
ATOM 2854 O O . ASP A 1 362 ? -16.375 34.75 1.038 1 95.94 362 ASP A O 1
ATOM 2858 N N . LYS A 1 363 ? -15.523 33.406 -0.431 1 96.69 363 LYS A N 1
ATOM 2859 C CA . LYS A 1 363 ? -16.594 32.406 -0.351 1 96.69 363 LYS A CA 1
ATOM 2860 C C . LYS A 1 363 ? -16.062 31.047 0.062 1 96.69 363 LYS A C 1
ATOM 2862 O O . LYS A 1 363 ? -16 30.125 -0.751 1 96.69 363 LYS A O 1
ATOM 2867 N N . PRO A 1 364 ? -15.82 30.922 1.299 1 97.69 364 PRO A N 1
ATOM 2868 C CA . PRO A 1 364 ? -15.016 29.781 1.737 1 97.69 364 PRO A CA 1
ATOM 2869 C C . PRO A 1 364 ? -15.797 28.469 1.704 1 97.69 364 PRO A C 1
ATOM 2871 O O . PRO A 1 364 ? -17 28.453 1.971 1 97.69 364 PRO A O 1
ATOM 2874 N N . TYR A 1 365 ? -15.094 27.453 1.37 1 98.19 365 TYR A N 1
ATOM 2875 C CA . TYR A 1 365 ? -15.586 26.078 1.474 1 98.19 365 TYR A CA 1
ATOM 2876 C C . TYR A 1 365 ? -15.07 25.406 2.74 1 98.19 365 TYR A C 1
ATOM 2878 O O . TYR A 1 365 ? -13.961 25.688 3.191 1 98.19 365 TYR A O 1
ATOM 2886 N N . LEU A 1 366 ? -15.898 24.547 3.311 1 98.69 366 LEU A N 1
ATOM 2887 C CA . LEU A 1 366 ? -15.523 23.625 4.375 1 98.69 366 LEU A CA 1
ATOM 2888 C C . LEU A 1 366 ? -15.281 22.234 3.818 1 98.69 366 LEU A C 1
ATOM 2890 O O . LEU A 1 366 ? -16.219 21.578 3.33 1 98.69 366 LEU A O 1
ATOM 2894 N N . TYR A 1 367 ? -14.07 21.812 3.814 1 98.62 367 TYR A N 1
ATOM 2895 C CA . TYR A 1 367 ? -13.703 20.469 3.395 1 98.62 367 TYR A CA 1
ATOM 2896 C C . TYR A 1 367 ? -13.703 19.516 4.578 1 98.62 367 TYR A C 1
ATOM 2898 O O . TYR A 1 367 ? -13.227 19.859 5.664 1 98.62 367 TYR A O 1
ATOM 2906 N N . ALA A 1 368 ? -14.258 18.328 4.367 1 98.88 368 ALA A N 1
ATOM 2907 C CA . ALA A 1 368 ? -14.383 17.328 5.414 1 98.88 368 ALA A CA 1
ATOM 2908 C C . ALA A 1 368 ? -14.055 15.93 4.875 1 98.88 368 ALA A C 1
ATOM 2910 O O . ALA A 1 368 ? -14.703 15.445 3.947 1 98.88 368 ALA A O 1
ATOM 2911 N N . VAL A 1 369 ? -13.062 15.297 5.48 1 98.69 369 VAL A N 1
ATOM 2912 C CA . VAL A 1 369 ? -12.68 13.992 4.957 1 98.69 369 VAL A CA 1
ATOM 2913 C C . VAL A 1 369 ? -13.086 12.898 5.945 1 98.69 369 VAL A C 1
ATOM 2915 O O . VAL A 1 369 ? -12.953 13.07 7.16 1 98.69 369 VAL A O 1
ATOM 2918 N N . SER A 1 370 ? -13.625 11.82 5.418 1 98.38 370 SER A N 1
ATOM 2919 C CA . SER A 1 370 ? -14.031 10.641 6.184 1 98.38 370 SER A CA 1
ATOM 2920 C C . SER A 1 370 ? -13.164 9.438 5.832 1 98.38 370 SER A C 1
ATOM 2922 O O . SER A 1 370 ? -13.141 9 4.68 1 98.38 370 SER A O 1
ATOM 2924 N N . GLU A 1 371 ? -12.547 8.867 6.84 1 95.25 371 GLU A N 1
ATOM 2925 C CA . GLU A 1 371 ? -11.789 7.641 6.633 1 95.25 371 GLU A CA 1
ATOM 2926 C C . GLU A 1 371 ? -12.711 6.48 6.262 1 95.25 371 GLU A C 1
ATOM 2928 O O . GLU A 1 371 ? -12.43 5.738 5.316 1 95.25 371 GLU A O 1
ATOM 2933 N N . GLU A 1 372 ? -13.766 6.383 6.973 1 93.31 372 GLU A N 1
ATOM 2934 C CA . GLU A 1 372 ? -14.688 5.262 6.785 1 93.31 372 GLU A CA 1
ATOM 2935 C C . GLU A 1 372 ? -15.312 5.289 5.395 1 93.31 372 GLU A C 1
ATOM 2937 O O . GLU A 1 372 ? -15.352 4.27 4.703 1 93.31 372 GLU A O 1
ATOM 2942 N N . ALA A 1 373 ? -15.719 6.496 5.012 1 95.94 373 ALA A N 1
ATOM 2943 C CA . ALA A 1 373 ? -16.375 6.629 3.715 1 95.94 373 ALA A CA 1
ATOM 2944 C C . ALA A 1 373 ? -15.352 6.719 2.586 1 95.94 373 ALA A C 1
ATOM 2946 O O . ALA A 1 373 ? -15.703 6.602 1.41 1 95.94 373 ALA A O 1
ATOM 2947 N N . LYS A 1 374 ? -14.117 6.969 2.939 1 94.5 374 LYS A N 1
ATOM 2948 C CA . LYS A 1 374 ? -13.047 7.184 1.967 1 94.5 374 LYS A CA 1
ATOM 2949 C C . LYS A 1 374 ? -13.398 8.32 1.012 1 94.5 374 LYS A C 1
ATOM 2951 O O . LYS A 1 374 ? -13.242 8.188 -0.204 1 94.5 374 LYS A O 1
ATOM 2956 N N . THR A 1 375 ? -13.898 9.406 1.561 1 97.94 375 THR A N 1
ATOM 2957 C CA . THR A 1 375 ? -14.531 10.453 0.762 1 97.94 375 THR A CA 1
ATOM 2958 C C . THR A 1 375 ? -14.18 11.836 1.307 1 97.94 375 THR A C 1
ATOM 2960 O O . THR A 1 375 ? -14.133 12.039 2.521 1 97.94 375 THR A O 1
ATOM 2963 N N . LEU A 1 376 ? -13.93 12.773 0.469 1 98.56 376 LEU A N 1
ATOM 2964 C CA . LEU A 1 376 ? -13.898 14.195 0.792 1 98.56 376 LEU A CA 1
ATOM 2965 C C . LEU A 1 376 ? -15.234 14.852 0.486 1 98.56 376 LEU A C 1
ATOM 2967 O O . LEU A 1 376 ? -15.688 14.859 -0.663 1 98.56 376 LEU A O 1
ATOM 2971 N N . PHE A 1 377 ? -15.812 15.383 1.498 1 98.56 377 PHE A N 1
ATOM 2972 C CA . PHE A 1 377 ? -17.047 16.141 1.348 1 98.56 377 PHE A CA 1
ATOM 2973 C C . PHE A 1 377 ? -16.766 17.641 1.351 1 98.56 377 PHE A C 1
ATOM 2975 O O . PHE A 1 377 ? -15.898 18.109 2.098 1 98.56 377 PHE A O 1
ATOM 2982 N N . THR A 1 378 ? -17.516 18.359 0.557 1 98.62 378 THR A N 1
ATOM 2983 C CA . THR A 1 378 ? -17.375 19.812 0.492 1 98.62 378 THR A CA 1
ATOM 2984 C C . THR A 1 378 ? -18.688 20.5 0.86 1 98.62 378 THR A C 1
ATOM 2986 O O . THR A 1 378 ? -19.75 20.141 0.339 1 98.62 378 THR A O 1
ATOM 2989 N N . PHE A 1 379 ? -18.562 21.438 1.744 1 98.62 379 PHE A N 1
ATOM 2990 C CA . PHE A 1 379 ? -19.688 22.234 2.174 1 98.62 379 PHE A CA 1
ATOM 2991 C C . PHE A 1 379 ? -19.406 23.719 1.972 1 98.62 379 PHE A C 1
ATOM 2993 O O . PHE A 1 379 ? -18.25 24.141 1.917 1 98.62 379 PHE A O 1
ATOM 3000 N N . ASP A 1 380 ? -20.484 24.438 1.845 1 98.44 380 ASP A N 1
ATOM 3001 C CA . ASP A 1 380 ? -20.344 25.875 2.041 1 98.44 380 ASP A CA 1
ATOM 3002 C C . ASP A 1 380 ? -20.016 26.203 3.496 1 98.44 380 ASP A C 1
ATOM 3004 O O . ASP A 1 380 ? -20.766 25.828 4.406 1 98.44 380 ASP A O 1
ATOM 3008 N N . ALA A 1 381 ? -19 26.969 3.719 1 98.44 381 ALA A N 1
ATOM 3009 C CA . ALA A 1 381 ? -18.531 27.188 5.086 1 98.44 381 ALA A CA 1
ATOM 3010 C C . ALA A 1 381 ? -19.453 28.141 5.84 1 98.44 381 ALA A C 1
ATOM 3012 O O . ALA A 1 381 ? -19.438 28.188 7.07 1 98.44 381 ALA A O 1
ATOM 3013 N N . VAL A 1 382 ? -20.219 28.859 5.164 1 97.88 382 VAL A N 1
ATOM 3014 C CA . VAL A 1 382 ? -21.031 29.891 5.789 1 97.88 382 VAL A CA 1
ATOM 3015 C C . VAL A 1 382 ? -22.438 29.344 6.078 1 97.88 382 VAL A C 1
ATOM 3017 O O . VAL A 1 382 ? -22.906 29.422 7.211 1 97.88 382 VAL A O 1
ATOM 3020 N N . ASN A 1 383 ? -23.031 28.688 5.148 1 97 383 ASN A N 1
ATOM 3021 C CA . ASN A 1 383 ? -24.422 28.266 5.383 1 97 383 ASN A CA 1
ATOM 3022 C C . ASN A 1 383 ? -24.5 26.766 5.629 1 97 383 ASN A C 1
ATOM 3024 O O . ASN A 1 383 ? -25.562 26.266 5.992 1 97 383 ASN A O 1
ATOM 3028 N N . GLY A 1 384 ? -23.438 26.094 5.371 1 97.75 384 GLY A N 1
ATOM 3029 C CA . GLY A 1 384 ? -23.375 24.703 5.754 1 97.75 384 GLY A CA 1
ATOM 3030 C C . GLY A 1 384 ? -23.953 23.766 4.703 1 97.75 384 GLY A C 1
ATOM 3031 O O . GLY A 1 384 ? -24 22.547 4.898 1 97.75 384 GLY A O 1
ATOM 3032 N N . LYS A 1 385 ? -24.328 24.281 3.598 1 97.88 385 LYS A N 1
ATOM 3033 C CA . LYS A 1 385 ? -24.922 23.469 2.551 1 97.88 385 LYS A CA 1
ATOM 3034 C C . LYS A 1 385 ? -23.891 22.531 1.921 1 97.88 385 LYS A C 1
ATOM 3036 O O . LYS A 1 385 ? -22.766 22.953 1.646 1 97.88 385 LYS A O 1
ATOM 3041 N N . ALA A 1 386 ? -24.312 21.281 1.714 1 98 386 ALA A N 1
ATOM 3042 C CA . ALA A 1 386 ? -23.453 20.344 0.995 1 98 386 ALA A CA 1
ATOM 3043 C C . ALA A 1 386 ? -23.312 20.734 -0.471 1 98 386 ALA A C 1
ATOM 3045 O O . ALA A 1 386 ? -24.297 21.031 -1.141 1 98 386 ALA A O 1
ATOM 3046 N N . LEU A 1 387 ? -22.125 20.719 -0.972 1 97.94 387 LEU A N 1
ATOM 3047 C CA . LEU A 1 387 ? -21.875 21.172 -2.336 1 97.94 387 LEU A CA 1
ATOM 3048 C C . LEU A 1 387 ? -21.469 20 -3.23 1 97.94 387 LEU A C 1
ATOM 3050 O O . LEU A 1 387 ? -21.969 19.859 -4.348 1 97.94 387 LEU A O 1
ATOM 3054 N N . SER A 1 388 ? -20.516 19.188 -2.84 1 97.44 388 SER A N 1
ATOM 3055 C CA . SER A 1 388 ? -19.984 18.078 -3.646 1 97.44 388 SER A CA 1
ATOM 3056 C C . SER A 1 388 ? -19.266 17.062 -2.783 1 97.44 388 SER A C 1
ATOM 3058 O O . SER A 1 388 ? -19.125 17.25 -1.572 1 97.44 388 SER A O 1
ATOM 3060 N N . SER A 1 389 ? -18.875 15.961 -3.373 1 97.31 389 SER A N 1
ATOM 3061 C CA . SER A 1 389 ? -18.031 14.953 -2.738 1 97.31 389 SER A CA 1
ATOM 3062 C C . SER A 1 389 ? -17.156 14.234 -3.762 1 97.31 389 SER A C 1
ATOM 3064 O O . SER A 1 389 ? -17.5 14.18 -4.945 1 97.31 389 SER A O 1
ATOM 3066 N N . ILE A 1 390 ? -16.094 13.828 -3.342 1 96.88 390 ILE A N 1
ATOM 3067 C CA . ILE A 1 390 ? -15.211 12.938 -4.105 1 96.88 390 ILE A CA 1
ATOM 3068 C C . ILE A 1 390 ? -14.914 11.688 -3.289 1 96.88 390 ILE A C 1
ATOM 3070 O O . ILE A 1 390 ? -14.32 11.766 -2.213 1 96.88 390 ILE A O 1
ATOM 3074 N N . ASP A 1 391 ? -15.281 10.477 -3.836 1 94.81 391 ASP A N 1
ATOM 3075 C CA . ASP A 1 391 ? -15.133 9.219 -3.104 1 94.81 391 ASP A CA 1
ATOM 3076 C C . ASP A 1 391 ? -13.93 8.43 -3.609 1 94.81 391 ASP A C 1
ATOM 3078 O O . ASP A 1 391 ? -13.109 8.945 -4.371 1 94.81 391 ASP A O 1
ATOM 3082 N N . GLU A 1 392 ? -13.664 7.227 -3.051 1 88.94 392 GLU A N 1
ATOM 3083 C CA . GLU A 1 392 ? -12.625 6.277 -3.43 1 88.94 392 GLU A CA 1
ATOM 3084 C C . GLU A 1 392 ? -11.234 6.875 -3.232 1 88.94 392 GLU A C 1
ATOM 3086 O O . GLU A 1 392 ? -10.367 6.754 -4.105 1 88.94 392 GLU A O 1
ATOM 3091 N N . LEU A 1 393 ? -11.164 7.598 -2.174 1 93.06 393 LEU A N 1
ATOM 3092 C CA . LEU A 1 393 ? -9.859 8.172 -1.85 1 93.06 393 LEU A CA 1
ATOM 3093 C C . LEU A 1 393 ? -9.047 7.223 -0.973 1 93.06 393 LEU A C 1
ATOM 3095 O O . LEU A 1 393 ? -8.93 7.438 0.235 1 93.06 393 LEU A O 1
ATOM 3099 N N . GLY A 1 394 ? -8.547 6.148 -1.595 1 87.19 394 GLY A N 1
ATOM 3100 C CA . GLY A 1 394 ? -7.586 5.266 -0.955 1 87.19 394 GLY A CA 1
ATOM 3101 C C . GLY A 1 394 ? -8.203 4.383 0.114 1 87.19 394 GLY A C 1
ATOM 3102 O O . GLY A 1 394 ? -9.297 3.84 -0.076 1 87.19 394 GLY A O 1
ATOM 3103 N N . ARG A 1 395 ? -7.504 4.168 1.285 1 85 395 ARG A N 1
ATOM 3104 C CA . ARG A 1 395 ? -7.875 3.24 2.35 1 85 395 ARG A CA 1
ATOM 3105 C C . ARG A 1 395 ? -8.477 3.984 3.539 1 85 395 ARG A C 1
ATOM 3107 O O . ARG A 1 395 ? -9.516 3.584 4.066 1 85 395 ARG A O 1
ATOM 3114 N N . ALA A 1 396 ? -7.801 5.031 3.885 1 90.19 396 ALA A N 1
ATOM 3115 C CA . ALA A 1 396 ? -8.195 5.801 5.062 1 90.19 396 ALA A CA 1
ATOM 3116 C C . ALA A 1 396 ? -7.703 7.242 4.973 1 90.19 396 ALA A C 1
ATOM 3118 O O . ALA A 1 396 ? -6.844 7.66 5.754 1 90.19 396 ALA A O 1
ATOM 3119 N N . PRO A 1 397 ? -8.25 8.016 4.016 1 95.44 397 PRO A N 1
ATOM 3120 C CA . PRO A 1 397 ? -7.832 9.422 3.951 1 95.44 397 PRO A CA 1
ATOM 3121 C C . PRO A 1 397 ? -8.094 10.172 5.254 1 95.44 397 PRO A C 1
ATOM 3123 O O . PRO A 1 397 ? -9.195 10.094 5.809 1 95.44 397 PRO A O 1
ATOM 3126 N N . SER A 1 398 ? -7.059 10.945 5.73 1 94.94 398 SER A N 1
ATOM 3127 C CA . SER A 1 398 ? -7.227 11.367 7.117 1 94.94 398 SER A CA 1
ATOM 3128 C C . SER A 1 398 ? -6.789 12.812 7.312 1 94.94 398 SER A C 1
ATOM 3130 O O . SER A 1 398 ? -7.074 13.414 8.352 1 94.94 398 SER A O 1
ATOM 3132 N N . MET A 1 399 ? -6.078 13.422 6.387 1 97.25 399 MET A N 1
ATOM 3133 C CA . MET A 1 399 ? -5.621 14.797 6.555 1 97.25 399 MET A CA 1
ATOM 3134 C C . MET A 1 399 ? -5.918 15.625 5.312 1 97.25 399 MET A C 1
ATOM 3136 O O . MET A 1 399 ? -5.953 15.094 4.199 1 97.25 399 MET A O 1
ATOM 3140 N N . ILE A 1 400 ? -6.09 16.875 5.535 1 98.38 400 ILE A N 1
ATOM 3141 C CA . ILE A 1 400 ? -6.375 17.812 4.461 1 98.38 400 ILE A CA 1
ATOM 3142 C C . ILE A 1 400 ? -5.367 18.969 4.504 1 98.38 400 ILE A C 1
ATOM 3144 O O . ILE A 1 400 ? -5.078 19.516 5.57 1 98.38 400 ILE A O 1
ATOM 3148 N N . PHE A 1 401 ? -4.879 19.297 3.342 1 97.69 401 PHE A N 1
ATOM 3149 C CA . PHE A 1 401 ? -3.975 20.438 3.217 1 97.69 401 PHE A CA 1
ATOM 3150 C C . PHE A 1 401 ? -4.469 21.406 2.15 1 97.69 401 PHE A C 1
ATOM 3152 O O . PHE A 1 401 ? -4.938 20.984 1.09 1 97.69 401 PHE A O 1
ATOM 3159 N N . ILE A 1 402 ? -4.441 22.625 2.463 1 95.19 402 ILE A N 1
ATOM 3160 C CA . ILE A 1 402 ? -4.867 23.672 1.549 1 95.19 402 ILE A CA 1
ATOM 3161 C C . ILE A 1 402 ? -3.828 24.797 1.533 1 95.19 402 ILE A C 1
ATOM 3163 O O . ILE A 1 402 ? -2.965 24.859 2.41 1 95.19 402 ILE A O 1
ATOM 3167 N N . ALA A 1 403 ? -3.99 25.625 0.53 1 88.5 403 ALA A N 1
ATOM 3168 C CA . ALA A 1 403 ? -3.135 26.812 0.495 1 88.5 403 ALA A CA 1
ATOM 3169 C C . ALA A 1 403 ? -3.453 27.75 1.654 1 88.5 403 ALA A C 1
ATOM 3171 O O . ALA A 1 403 ? -4.621 27.938 2.006 1 88.5 403 ALA A O 1
ATOM 3172 N N . ASP A 1 404 ? -2.42 28.266 2.223 1 90.88 404 ASP A N 1
ATOM 3173 C CA . ASP A 1 404 ? -2.557 29.125 3.398 1 90.88 404 ASP A CA 1
ATOM 3174 C C . ASP A 1 404 ? -3.113 30.5 3.02 1 90.88 404 ASP A C 1
ATOM 3176 O O . ASP A 1 404 ? -3.578 31.25 3.883 1 90.88 404 ASP A O 1
ATOM 3180 N N . LYS A 1 405 ? -2.924 30.859 1.711 1 83.25 405 LYS A N 1
ATOM 3181 C CA . LYS A 1 405 ? -3.443 32.156 1.229 1 83.25 405 LYS A CA 1
ATOM 3182 C C . LYS A 1 405 ? -4.531 31.938 0.179 1 83.25 405 LYS A C 1
ATOM 3184 O O . LYS A 1 405 ? -4.531 30.922 -0.528 1 83.25 405 LYS A O 1
ATOM 3189 N N . MET B 1 1 ? 55.094 -7.043 -7.105 1 16.67 1 MET B N 1
ATOM 3190 C CA . MET B 1 1 ? 55.344 -7.938 -5.977 1 16.67 1 MET B CA 1
ATOM 3191 C C . MET B 1 1 ? 55.531 -7.152 -4.684 1 16.67 1 MET B C 1
ATOM 3193 O O . MET B 1 1 ? 55.438 -7.711 -3.59 1 16.67 1 MET B O 1
ATOM 3197 N N . THR B 1 2 ? 56.156 -5.984 -4.758 1 18.69 2 THR B N 1
ATOM 3198 C CA . THR B 1 2 ? 57.125 -5.523 -3.781 1 18.69 2 THR B CA 1
ATOM 3199 C C . THR B 1 2 ? 56.438 -5.172 -2.461 1 18.69 2 THR B C 1
ATOM 3201 O O . THR B 1 2 ? 55.344 -4.617 -2.449 1 18.69 2 THR B O 1
ATOM 3204 N N . THR B 1 3 ? 57.125 -5.477 -1.286 1 17.42 3 THR B N 1
ATOM 3205 C CA . THR B 1 3 ? 56.969 -6.027 0.056 1 17.42 3 THR B CA 1
ATOM 3206 C C . THR B 1 3 ? 56.688 -4.918 1.068 1 17.42 3 THR B C 1
ATOM 3208 O O . THR B 1 3 ? 56.781 -5.141 2.279 1 17.42 3 THR B O 1
ATOM 3211 N N . PHE B 1 4 ? 56.188 -3.768 0.652 1 18.36 4 PHE B N 1
ATOM 3212 C CA . PHE B 1 4 ? 56.344 -2.645 1.567 1 18.36 4 PHE B CA 1
ATOM 3213 C C . PHE B 1 4 ? 55.875 -3.014 2.969 1 18.36 4 PHE B C 1
ATOM 3215 O O . PHE B 1 4 ? 54.75 -3.443 3.15 1 18.36 4 PHE B O 1
ATOM 3222 N N . ASP B 1 5 ? 56.656 -2.932 3.957 1 16.23 5 ASP B N 1
ATOM 3223 C CA . ASP B 1 5 ? 57.125 -3.473 5.23 1 16.23 5 ASP B CA 1
ATOM 3224 C C . ASP B 1 5 ? 56.156 -3.135 6.359 1 16.23 5 ASP B C 1
ATOM 3226 O O . ASP B 1 5 ? 55.281 -2.266 6.207 1 16.23 5 ASP B O 1
ATOM 3230 N N . HIS B 1 6 ? 56.688 -2.711 7.688 1 17.45 6 HIS B N 1
ATOM 3231 C CA . HIS B 1 6 ? 56.875 -3.359 8.977 1 17.45 6 HIS B CA 1
ATOM 3232 C C . HIS B 1 6 ? 55.875 -2.854 10.008 1 17.45 6 HIS B C 1
ATOM 3234 O O . HIS B 1 6 ? 55.312 -1.771 9.844 1 17.45 6 HIS B O 1
ATOM 3240 N N . PRO B 1 7 ? 55.906 -3.314 11.469 1 17.44 7 PRO B N 1
ATOM 3241 C CA . PRO B 1 7 ? 55.188 -3.957 12.555 1 17.44 7 PRO B CA 1
ATOM 3242 C C . PRO B 1 7 ? 54.781 -2.979 13.656 1 17.44 7 PRO B C 1
ATOM 3244 O O . PRO B 1 7 ? 53.781 -3.188 14.344 1 17.44 7 PRO B O 1
ATOM 3247 N N . SER B 1 8 ? 55.562 -1.913 14.047 1 17.12 8 SER B N 1
ATOM 3248 C CA . SER B 1 8 ? 56 -1.989 15.438 1 17.12 8 SER B CA 1
ATOM 3249 C C . SER B 1 8 ? 54.844 -1.731 16.391 1 17.12 8 SER B C 1
ATOM 3251 O O . SER B 1 8 ? 53.844 -1.124 16.016 1 17.12 8 SER B O 1
ATOM 3253 N N . MET B 1 9 ? 55 -1.926 17.938 1 17.05 9 MET B N 1
ATOM 3254 C CA . MET B 1 9 ? 54.625 -2.547 19.203 1 17.05 9 MET B CA 1
ATOM 3255 C C . MET B 1 9 ? 53.938 -1.537 20.125 1 17.05 9 MET B C 1
ATOM 3257 O O . MET B 1 9 ? 53.656 -1.847 21.281 1 17.05 9 MET B O 1
ATOM 3261 N N . ILE B 1 10 ? 53.75 -0.314 19.844 1 17.28 10 ILE B N 1
ATOM 3262 C CA . ILE B 1 10 ? 53.844 0.513 21.047 1 17.28 10 ILE B CA 1
ATOM 3263 C C . ILE B 1 10 ? 52.812 0.061 22.062 1 17.28 10 ILE B C 1
ATOM 3265 O O . ILE B 1 10 ? 51.625 -0.074 21.75 1 17.28 10 ILE B O 1
ATOM 3269 N N . ARG B 1 11 ? 53.219 -0.196 23.344 1 17.34 11 ARG B N 1
ATOM 3270 C CA . ARG B 1 11 ? 52.938 -0.772 24.656 1 17.34 11 ARG B CA 1
ATOM 3271 C C . ARG B 1 11 ? 51.719 -0.142 25.297 1 17.34 11 ARG B C 1
ATOM 3273 O O . ARG B 1 11 ? 51.25 0.927 24.875 1 17.34 11 ARG B O 1
ATOM 3280 N N . GLN B 1 12 ? 51.562 -0.198 26.75 1 17.12 12 GLN B N 1
ATOM 3281 C CA . GLN B 1 12 ? 50.625 -0.693 27.766 1 17.12 12 GLN B CA 1
ATOM 3282 C C . GLN B 1 12 ? 49.875 0.452 28.422 1 17.12 12 GLN B C 1
ATOM 3284 O O . GLN B 1 12 ? 48.781 0.252 28.953 1 17.12 12 GLN B O 1
ATOM 3289 N N . PRO B 1 13 ? 50.125 1.762 28.484 1 17.19 13 PRO B N 1
ATOM 3290 C CA . PRO B 1 13 ? 50.125 2.178 29.891 1 17.19 13 PRO B CA 1
ATOM 3291 C C . PRO B 1 13 ? 48.75 2.172 30.5 1 17.19 13 PRO B C 1
ATOM 3293 O O . PRO B 1 13 ? 47.75 2.297 29.797 1 17.19 13 PRO B O 1
ATOM 3296 N N . LYS B 1 14 ? 48.656 2.016 31.906 1 18.5 14 LYS B N 1
ATOM 3297 C CA . LYS B 1 14 ? 47.812 1.58 33 1 18.5 14 LYS B CA 1
ATOM 3298 C C . LYS B 1 14 ? 46.656 2.539 33.219 1 18.5 14 LYS B C 1
ATOM 3300 O O . LYS B 1 14 ? 46.5 3.521 32.5 1 18.5 14 LYS B O 1
ATOM 3305 N N . PRO B 1 15 ? 46.469 3.252 34.5 1 18.3 15 PRO B N 1
ATOM 3306 C CA . PRO B 1 15 ? 45.438 3.006 35.5 1 18.3 15 PRO B CA 1
ATOM 3307 C C . PRO B 1 15 ? 44.281 4.02 35.406 1 18.3 15 PRO B C 1
ATOM 3309 O O . PRO B 1 15 ? 43.125 3.635 35.406 1 18.3 15 PRO B O 1
ATOM 3312 N N . THR B 1 16 ? 44.531 5.359 35.688 1 18.14 16 THR B N 1
ATOM 3313 C CA . THR B 1 16 ? 44.125 5.949 36.969 1 18.14 16 THR B CA 1
ATOM 3314 C C . THR B 1 16 ? 42.688 6.461 36.906 1 18.14 16 THR B C 1
ATOM 3316 O O . THR B 1 16 ? 42.156 6.707 35.812 1 18.14 16 THR B O 1
ATOM 3319 N N . GLY B 1 17 ? 42.156 7.219 38 1 17.33 17 GLY B N 1
ATOM 3320 C CA . GLY B 1 17 ? 41.094 7.312 39.031 1 17.33 17 GLY B CA 1
ATOM 3321 C C . GLY B 1 17 ? 40 8.297 38.656 1 17.33 17 GLY B C 1
ATOM 3322 O O . GLY B 1 17 ? 39.031 8.438 39.406 1 17.33 17 GLY B O 1
ATOM 3323 N N . LEU B 1 18 ? 40.156 9.148 37.656 1 17.08 18 LEU B N 1
ATOM 3324 C CA . LEU B 1 18 ? 39.562 10.414 38.094 1 17.08 18 LEU B CA 1
ATOM 3325 C C . LEU B 1 18 ? 38.062 10.305 38.25 1 17.08 18 LEU B C 1
ATOM 3327 O O . LEU B 1 18 ? 37.438 9.539 37.5 1 17.08 18 LEU B O 1
ATOM 3331 N N . ALA B 1 19 ? 37.375 11.375 38.906 1 17.89 19 ALA B N 1
ATOM 3332 C CA . ALA B 1 19 ? 36.469 11.852 39.938 1 17.89 19 ALA B CA 1
ATOM 3333 C C . ALA B 1 19 ? 35.062 12.062 39.406 1 17.89 19 ALA B C 1
ATOM 3335 O O . ALA B 1 19 ? 34.062 11.844 40.094 1 17.89 19 ALA B O 1
ATOM 3336 N N . GLY B 1 20 ? 34.844 12.609 38.125 1 17.45 20 GLY B N 1
ATOM 3337 C CA . GLY B 1 20 ? 33.844 13.672 38.188 1 17.45 20 GLY B CA 1
ATOM 3338 C C . GLY B 1 20 ? 32.406 13.164 38.25 1 17.45 20 GLY B C 1
ATOM 3339 O O . GLY B 1 20 ? 32 12.344 37.438 1 17.45 20 GLY B O 1
ATOM 3340 N N . GLY B 1 21 ? 31.766 13.141 39.531 1 16.91 21 GLY B N 1
ATOM 3341 C CA . GLY B 1 21 ? 30.5 12.672 40.094 1 16.91 21 GLY B CA 1
ATOM 3342 C C . GLY B 1 21 ? 29.297 13.344 39.469 1 16.91 21 GLY B C 1
ATOM 3343 O O . GLY B 1 21 ? 29.047 14.531 39.719 1 16.91 21 GLY B O 1
ATOM 3344 N N . LEU B 1 22 ? 29.094 13.477 38.156 1 17.97 22 LEU B N 1
ATOM 3345 C CA . LEU B 1 22 ? 27.984 14.32 37.75 1 17.97 22 LEU B CA 1
ATOM 3346 C C . LEU B 1 22 ? 26.672 13.805 38.344 1 17.97 22 LEU B C 1
ATOM 3348 O O . LEU B 1 22 ? 26.406 12.602 38.312 1 17.97 22 LEU B O 1
ATOM 3352 N N . VAL B 1 23 ? 25.891 14.672 39.219 1 17.52 23 VAL B N 1
ATOM 3353 C CA . VAL B 1 23 ? 24.734 14.734 40.094 1 17.52 23 VAL B CA 1
ATOM 3354 C C . VAL B 1 23 ? 23.469 14.391 39.312 1 17.52 23 VAL B C 1
ATOM 3356 O O . VAL B 1 23 ? 23.203 14.977 38.25 1 17.52 23 VAL B O 1
ATOM 3359 N N . LEU B 1 24 ? 22.703 13.258 39.688 1 17.7 24 LEU B N 1
ATOM 3360 C CA . LEU B 1 24 ? 21.484 12.586 39.219 1 17.7 24 LEU B CA 1
ATOM 3361 C C . LEU B 1 24 ? 20.25 13.375 39.625 1 17.7 24 LEU B C 1
ATOM 3363 O O . LEU B 1 24 ? 19.906 13.414 40.812 1 17.7 24 LEU B O 1
ATOM 3367 N N . ALA B 1 25 ? 19.984 14.719 39.375 1 18.5 25 ALA B N 1
ATOM 3368 C CA . ALA B 1 25 ? 18.781 15.344 39.938 1 18.5 25 ALA B CA 1
ATOM 3369 C C . ALA B 1 25 ? 17.531 14.57 39.531 1 18.5 25 ALA B C 1
ATOM 3371 O O . ALA B 1 25 ? 17.188 14.492 38.344 1 18.5 25 ALA B O 1
ATOM 3372 N N . ALA B 1 26 ? 16.984 13.531 40.438 1 18.8 26 ALA B N 1
ATOM 3373 C CA . ALA B 1 26 ? 15.75 12.742 40.5 1 18.8 26 ALA B CA 1
ATOM 3374 C C . ALA B 1 26 ? 14.555 13.609 40.875 1 18.8 26 ALA B C 1
ATOM 3376 O O . ALA B 1 26 ? 14.438 14.07 42 1 18.8 26 ALA B O 1
ATOM 3377 N N . LEU B 1 27 ? 13.945 14.523 40.156 1 18.38 27 LEU B N 1
ATOM 3378 C CA . LEU B 1 27 ? 12.875 15.398 40.625 1 18.38 27 LEU B CA 1
ATOM 3379 C C . LEU B 1 27 ? 11.672 14.586 41.062 1 18.38 27 LEU B C 1
ATOM 3381 O O . LEU B 1 27 ? 10.938 14.047 40.25 1 18.38 27 LEU B O 1
ATOM 3385 N N . MET B 1 28 ? 11.602 13.742 42.25 1 20.2 28 MET B N 1
ATOM 3386 C CA . MET B 1 28 ? 10.492 12.93 42.75 1 20.2 28 MET B CA 1
ATOM 3387 C C . MET B 1 28 ? 9.445 13.797 43.438 1 20.2 28 MET B C 1
ATOM 3389 O O . MET B 1 28 ? 9.727 14.414 44.469 1 20.2 28 MET B O 1
ATOM 3393 N N . LEU B 1 29 ? 8.531 14.586 42.781 1 20.62 29 LEU B N 1
ATOM 3394 C CA . LEU B 1 29 ? 7.535 15.375 43.5 1 20.62 29 LEU B CA 1
ATOM 3395 C C . LEU B 1 29 ? 6.738 14.5 44.469 1 20.62 29 LEU B C 1
ATOM 3397 O O . LEU B 1 29 ? 6.449 13.344 44.156 1 20.62 29 LEU B O 1
ATOM 3401 N N . SER B 1 30 ? 6.41 14.938 45.719 1 20.38 30 SER B N 1
ATOM 3402 C CA . SER B 1 30 ? 5.996 14.539 47.062 1 20.38 30 SER B CA 1
ATOM 3403 C C . SER B 1 30 ? 4.531 14.109 47.094 1 20.38 30 SER B C 1
ATOM 3405 O O . SER B 1 30 ? 3.752 14.492 46.219 1 20.38 30 SER B O 1
ATOM 3407 N N . SER B 1 31 ? 3.914 13.414 48.281 1 21.86 31 SER B N 1
ATOM 3408 C CA . SER B 1 31 ? 3.129 12.344 48.875 1 21.86 31 SER B CA 1
ATOM 3409 C C . SER B 1 31 ? 1.709 12.812 49.188 1 21.86 31 SER B C 1
ATOM 3411 O O . SER B 1 31 ? 0.758 12.031 49.094 1 21.86 31 SER B O 1
ATOM 3413 N N . SER B 1 32 ? 1.179 13.938 49.906 1 21 32 SER B N 1
ATOM 3414 C CA . SER B 1 32 ? 0.518 13.719 51.188 1 21 32 SER B CA 1
ATOM 3415 C C . SER B 1 32 ? -0.976 13.469 51.031 1 21 32 SER B C 1
ATOM 3417 O O . SER B 1 32 ? -1.545 12.586 51.656 1 21 32 SER B O 1
ATOM 3419 N N . LEU B 1 33 ? -1.962 14.391 50.781 1 21.61 33 LEU B N 1
ATOM 3420 C CA . LEU B 1 33 ? -3.051 14.68 51.688 1 21.61 33 LEU B CA 1
ATOM 3421 C C . LEU B 1 33 ? -4.211 13.711 51.469 1 21.61 33 LEU B C 1
ATOM 3423 O O . LEU B 1 33 ? -4.492 13.312 50.344 1 21.61 33 LEU B O 1
ATOM 3427 N N . ALA B 1 34 ? -5.086 13.211 52.688 1 22.94 34 ALA B N 1
ATOM 3428 C CA . ALA B 1 34 ? -6.016 12.219 53.219 1 22.94 34 ALA B CA 1
ATOM 3429 C C . ALA B 1 34 ? -7.402 12.383 52.594 1 22.94 34 ALA B C 1
ATOM 3431 O O . ALA B 1 34 ? -8.336 11.648 52.938 1 22.94 34 ALA B O 1
ATOM 3432 N N . LEU B 1 35 ? -7.695 13.609 52.125 1 22.91 35 LEU B N 1
ATOM 3433 C CA . LEU B 1 35 ? -9.125 13.82 52.312 1 22.91 35 LEU B CA 1
ATOM 3434 C C . LEU B 1 35 ? -9.922 12.641 51.781 1 22.91 35 LEU B C 1
ATOM 3436 O O . LEU B 1 35 ? -9.43 11.883 50.938 1 22.91 35 LEU B O 1
ATOM 3440 N N . ALA B 1 36 ? -11.328 12.719 51.906 1 24.12 36 ALA B N 1
ATOM 3441 C CA . ALA B 1 36 ? -12.547 11.945 52.094 1 24.12 36 ALA B CA 1
ATOM 3442 C C . ALA B 1 36 ? -12.82 11.031 50.906 1 24.12 36 ALA B C 1
ATOM 3444 O O . ALA B 1 36 ? -12.812 11.484 49.75 1 24.12 36 ALA B O 1
ATOM 3445 N N . ASP B 1 37 ? -12.773 9.68 51.031 1 23.47 37 ASP B N 1
ATOM 3446 C CA . ASP B 1 37 ? -12.438 8.375 50.469 1 23.47 37 ASP B CA 1
ATOM 3447 C C . ASP B 1 37 ? -13.438 7.953 49.406 1 23.47 37 ASP B C 1
ATOM 3449 O O . ASP B 1 37 ? -13.219 6.965 48.688 1 23.47 37 ASP B O 1
ATOM 3453 N N . ALA B 1 38 ? -14.828 8.258 49.781 1 27.72 38 ALA B N 1
ATOM 3454 C CA . ALA B 1 38 ? -15.648 7.293 49.062 1 27.72 38 ALA B CA 1
ATOM 3455 C C . ALA B 1 38 ? -15.516 7.484 47.531 1 27.72 38 ALA B C 1
ATOM 3457 O O . ALA B 1 38 ? -16.141 8.383 46.969 1 27.72 38 ALA B O 1
ATOM 3458 N N . THR B 1 39 ? -14.359 7.461 47 1 24.95 39 THR B N 1
ATOM 3459 C CA . THR B 1 39 ? -14.07 7.621 45.562 1 24.95 39 THR B CA 1
ATOM 3460 C C . THR B 1 39 ? -14.945 6.684 44.75 1 24.95 39 THR B C 1
ATOM 3462 O O . THR B 1 39 ? -15.055 5.496 45.031 1 24.95 39 THR B O 1
ATOM 3465 N N . PRO B 1 40 ? -16.016 7.211 44.094 1 26.84 40 PRO B N 1
ATOM 3466 C CA . PRO B 1 40 ? -16.984 6.242 43.562 1 26.84 40 PRO B CA 1
ATOM 3467 C C . PRO B 1 40 ? -16.312 4.961 43.062 1 26.84 40 PRO B C 1
ATOM 3469 O O . PRO B 1 40 ? -15.219 5.012 42.5 1 26.84 40 PRO B O 1
ATOM 3472 N N . ASN B 1 41 ? -16.578 3.74 43.75 1 25.41 41 ASN B N 1
ATOM 3473 C CA . ASN B 1 41 ? -16.109 2.363 43.812 1 25.41 41 ASN B CA 1
ATOM 3474 C C . ASN B 1 41 ? -15.859 1.788 42.406 1 25.41 41 ASN B C 1
ATOM 3476 O O . ASN B 1 41 ? -15.141 0.795 42.281 1 25.41 41 ASN B O 1
ATOM 3480 N N . GLN B 1 42 ? -16.906 1.958 41.562 1 23.69 42 GLN B N 1
ATOM 3481 C CA . GLN B 1 42 ? -16.844 1.008 40.438 1 23.69 42 GLN B CA 1
ATOM 3482 C C . GLN B 1 42 ? -15.625 1.271 39.562 1 23.69 42 GLN B C 1
ATOM 3484 O O . GLN B 1 42 ? -15.625 0.926 38.375 1 23.69 42 GLN B O 1
ATOM 3489 N N . LEU B 1 43 ? -14.977 2.398 39.781 1 27.39 43 LEU B N 1
ATOM 3490 C CA . LEU B 1 43 ? -13.68 2.551 39.156 1 27.39 43 LEU B CA 1
ATOM 3491 C C . LEU B 1 43 ? -12.758 1.384 39.5 1 27.39 43 LEU B C 1
ATOM 3493 O O . LEU B 1 43 ? -12.109 1.393 40.531 1 27.39 43 LEU B O 1
ATOM 3497 N N . GLY B 1 44 ? -13.422 0.221 39.531 1 22.92 44 GLY B N 1
ATOM 3498 C CA . GLY B 1 44 ? -12.648 -0.939 39.938 1 22.92 44 GLY B CA 1
ATOM 3499 C C . GLY B 1 44 ? -11.172 -0.817 39.594 1 22.92 44 GLY B C 1
ATOM 3500 O O . GLY B 1 44 ? -10.789 0.007 38.781 1 22.92 44 GLY B O 1
ATOM 3501 N N . SER B 1 45 ? -10.328 -1.27 40.562 1 25.67 45 SER B N 1
ATOM 3502 C CA . SER B 1 45 ? -8.875 -1.324 40.688 1 25.67 45 SER B CA 1
ATOM 3503 C C . SER B 1 45 ? -8.195 -1.467 39.344 1 25.67 45 SER B C 1
ATOM 3505 O O . SER B 1 45 ? -7.23 -0.762 39.031 1 25.67 45 SER B O 1
ATOM 3507 N N . GLU B 1 46 ? -8.18 -2.773 38.875 1 25.09 46 GLU B N 1
ATOM 3508 C CA . GLU B 1 46 ? -7.156 -3.514 38.156 1 25.09 46 GLU B CA 1
ATOM 3509 C C . GLU B 1 46 ? -7.113 -3.086 36.688 1 25.09 46 GLU B C 1
ATOM 3511 O O . GLU B 1 46 ? -6.508 -3.766 35.844 1 25.09 46 GLU B O 1
ATOM 3516 N N . ILE B 1 47 ? -7.969 -2.213 36.312 1 26.5 47 ILE B N 1
ATOM 3517 C CA . ILE B 1 47 ? -7.809 -2.145 34.844 1 26.5 47 ILE B CA 1
ATOM 3518 C C . ILE B 1 47 ? -6.41 -1.628 34.531 1 26.5 47 ILE B C 1
ATOM 3520 O O . ILE B 1 47 ? -6.16 -0.421 34.562 1 26.5 47 ILE B O 1
ATOM 3524 N N . THR B 1 48 ? -5.395 -1.917 35.375 1 26.59 48 THR B N 1
ATOM 3525 C CA . THR B 1 48 ? -4.062 -1.768 34.812 1 26.59 48 THR B CA 1
ATOM 3526 C C . THR B 1 48 ? -4.09 -2.08 33.312 1 26.59 48 THR B C 1
ATOM 3528 O O . THR B 1 48 ? -4.473 -3.182 32.906 1 26.59 48 THR B O 1
ATOM 3531 N N . ALA B 1 49 ? -4.488 -1.213 32.531 1 27.53 49 ALA B N 1
ATOM 3532 C CA . ALA B 1 49 ? -4.242 -1.492 31.125 1 27.53 49 ALA B CA 1
ATOM 3533 C C . ALA B 1 49 ? -3.004 -2.365 30.953 1 27.53 49 ALA B C 1
ATOM 3535 O O . ALA B 1 49 ? -1.882 -1.922 31.203 1 27.53 49 ALA B O 1
ATOM 3536 N N . LYS B 1 50 ? -2.906 -3.6 31.406 1 28.3 50 LYS B N 1
ATOM 3537 C CA . LYS B 1 50 ? -1.848 -4.508 30.984 1 28.3 50 LYS B CA 1
ATOM 3538 C C . LYS B 1 50 ? -1.284 -4.094 29.625 1 28.3 50 LYS B C 1
ATOM 3540 O O . LYS B 1 50 ? -2.023 -3.998 28.641 1 28.3 50 LYS B O 1
ATOM 3545 N N . LEU B 1 51 ? -0.393 -3.117 29.547 1 29.58 51 LEU B N 1
ATOM 3546 C CA . LEU B 1 51 ? 0.487 -3.115 28.391 1 29.58 51 LEU B CA 1
ATOM 3547 C C . LEU B 1 51 ? 0.417 -4.449 27.656 1 29.58 51 LEU B C 1
ATOM 3549 O O . LEU B 1 51 ? 0.604 -5.508 28.25 1 29.58 51 LEU B O 1
ATOM 3553 N N . GLN B 1 52 ? -0.552 -4.645 26.953 1 32.34 52 GLN B N 1
ATOM 3554 C CA . GLN B 1 52 ? -0.537 -5.898 26.203 1 32.34 52 GLN B CA 1
ATOM 3555 C C . GLN B 1 52 ? 0.856 -6.523 26.203 1 32.34 52 GLN B C 1
ATOM 3557 O O . GLN B 1 52 ? 1.846 -5.844 25.922 1 32.34 52 GLN B O 1
ATOM 3562 N N . ASP B 1 53 ? 1.146 -7.57 26.891 1 32.88 53 ASP B N 1
ATOM 3563 C CA . ASP B 1 53 ? 2.197 -8.555 27.109 1 32.88 53 ASP B CA 1
ATOM 3564 C C . ASP B 1 53 ? 3.24 -8.508 26 1 32.88 53 ASP B C 1
ATOM 3566 O O . ASP B 1 53 ? 3.002 -7.922 24.953 1 32.88 53 ASP B O 1
ATOM 3570 N N . GLU B 1 54 ? 4.332 -9.289 26.172 1 33.97 54 GLU B N 1
ATOM 3571 C CA . GLU B 1 54 ? 5.379 -9.781 25.281 1 33.97 54 GLU B CA 1
ATOM 3572 C C . GLU B 1 54 ? 4.824 -10.07 23.891 1 33.97 54 GLU B C 1
ATOM 3574 O O . GLU B 1 54 ? 3.965 -10.938 23.719 1 33.97 54 GLU B O 1
ATOM 3579 N N . THR B 1 55 ? 4.445 -9.133 23.172 1 38.94 55 THR B N 1
ATOM 3580 C CA . THR B 1 55 ? 4.27 -9.461 21.75 1 38.94 55 THR B CA 1
ATOM 3581 C C . THR B 1 55 ? 5.031 -10.734 21.406 1 38.94 55 THR B C 1
ATOM 3583 O O . THR B 1 55 ? 6.254 -10.703 21.25 1 38.94 55 THR B O 1
ATOM 3586 N N . SER B 1 56 ? 5.004 -11.688 22.234 1 42.22 56 SER B N 1
ATOM 3587 C CA . SER B 1 56 ? 5.605 -12.93 21.75 1 42.22 56 SER B CA 1
ATOM 3588 C C . SER B 1 56 ? 5.328 -13.133 20.266 1 42.22 56 SER B C 1
ATOM 3590 O O . SER B 1 56 ? 4.188 -12.984 19.812 1 42.22 56 SER B O 1
ATOM 3592 N N . ILE B 1 57 ? 6.199 -12.727 19.516 1 50.66 57 ILE B N 1
ATOM 3593 C CA . ILE B 1 57 ? 6.09 -13.117 18.109 1 50.66 57 ILE B CA 1
ATOM 3594 C C . ILE B 1 57 ? 5.598 -14.562 18.016 1 50.66 57 ILE B C 1
ATOM 3596 O O . ILE B 1 57 ? 6.305 -15.492 18.406 1 50.66 57 ILE B O 1
ATOM 3600 N N . ALA B 1 58 ? 4.34 -14.852 18.188 1 64.56 58 ALA B N 1
ATOM 3601 C CA . ALA B 1 58 ? 3.777 -16.203 18.062 1 64.56 58 ALA B CA 1
ATOM 3602 C C . ALA B 1 58 ? 4.328 -16.922 16.844 1 64.56 58 ALA B C 1
ATOM 3604 O O . ALA B 1 58 ? 4.379 -16.344 15.75 1 64.56 58 ALA B O 1
ATOM 3605 N N . ILE B 1 59 ? 5.199 -17.953 17.125 1 81.75 59 ILE B N 1
ATOM 3606 C CA . ILE B 1 59 ? 5.707 -18.875 16.125 1 81.75 59 ILE B CA 1
ATOM 3607 C C . ILE B 1 59 ? 4.566 -19.75 15.602 1 81.75 59 ILE B C 1
ATOM 3609 O O . ILE B 1 59 ? 3.848 -20.375 16.391 1 81.75 59 ILE B O 1
ATOM 3613 N N . ALA B 1 60 ? 4.34 -19.641 14.367 1 84 60 ALA B N 1
ATOM 3614 C CA . ALA B 1 60 ? 3.311 -20.469 13.742 1 84 60 ALA B CA 1
ATOM 3615 C C . ALA B 1 60 ? 3.67 -21.953 13.828 1 84 60 ALA B C 1
ATOM 3617 O O . ALA B 1 60 ? 4.848 -22.312 13.93 1 84 60 ALA B O 1
ATOM 3618 N N . PRO B 1 61 ? 2.682 -22.812 13.898 1 85.12 61 PRO B N 1
ATOM 3619 C CA . PRO B 1 61 ? 2.992 -24.25 13.773 1 85.12 61 PRO B CA 1
ATOM 3620 C C . PRO B 1 61 ? 3.695 -24.578 12.461 1 85.12 61 PRO B C 1
ATOM 3622 O O . PRO B 1 61 ? 3.713 -23.766 11.531 1 85.12 61 PRO B O 1
ATOM 3625 N N . ALA B 1 62 ? 4.285 -25.812 12.477 1 86.38 62 ALA B N 1
ATOM 3626 C CA . ALA B 1 62 ? 4.922 -26.297 11.25 1 86.38 62 ALA B CA 1
ATOM 3627 C C . ALA B 1 62 ? 3.916 -26.359 10.102 1 86.38 62 ALA B C 1
ATOM 3629 O O . ALA B 1 62 ? 2.746 -26.703 10.312 1 86.38 62 ALA B O 1
ATOM 3630 N N . SER B 1 63 ? 4.379 -26.031 8.938 1 87 63 SER B N 1
ATOM 3631 C CA . SER B 1 63 ? 3.535 -26.109 7.746 1 87 63 SER B CA 1
ATOM 3632 C C . SER B 1 63 ? 3.037 -27.531 7.52 1 87 63 SER B C 1
ATOM 3634 O O . SER B 1 63 ? 3.77 -28.5 7.754 1 87 63 SER B O 1
ATOM 3636 N N . ASP B 1 64 ? 1.803 -27.625 7.109 1 88.62 64 ASP B N 1
ATOM 3637 C CA . ASP B 1 64 ? 1.212 -28.906 6.73 1 88.62 64 ASP B CA 1
ATOM 3638 C C . ASP B 1 64 ? 0.443 -28.781 5.414 1 88.62 64 ASP B C 1
ATOM 3640 O O . ASP B 1 64 ? 0.572 -27.781 4.703 1 88.62 64 ASP B O 1
ATOM 3644 N N . SER B 1 65 ? -0.271 -29.844 5.113 1 89.62 65 SER B N 1
ATOM 3645 C CA . SER B 1 65 ? -0.919 -29.922 3.807 1 89.62 65 SER B CA 1
ATOM 3646 C C . SER B 1 65 ? -2.053 -28.906 3.695 1 89.62 65 SER B C 1
ATOM 3648 O O . SER B 1 65 ? -2.553 -28.641 2.6 1 89.62 65 SER B O 1
ATOM 3650 N N . LYS B 1 66 ? -2.414 -28.281 4.762 1 94.31 66 LYS B N 1
ATOM 3651 C CA . LYS B 1 66 ? -3.539 -27.359 4.715 1 94.31 66 LYS B CA 1
ATOM 3652 C C . LYS B 1 66 ? -3.084 -25.938 5.008 1 94.31 66 LYS B C 1
ATOM 3654 O O . LYS B 1 66 ? -3.912 -25.047 5.215 1 94.31 66 LYS B O 1
ATOM 3659 N N . ARG B 1 67 ? -1.765 -25.766 5.074 1 95.69 67 ARG B N 1
ATOM 3660 C CA . ARG B 1 67 ? -1.241 -24.406 5.082 1 95.69 67 ARG B CA 1
ATOM 3661 C C . ARG B 1 67 ? -1.538 -23.688 3.764 1 95.69 67 ARG B C 1
ATOM 3663 O O . ARG B 1 67 ? -1.323 -24.25 2.689 1 95.69 67 ARG B O 1
ATOM 3670 N N . VAL B 1 68 ? -2.016 -22.438 3.904 1 97.06 68 VAL B N 1
ATOM 3671 C CA . VAL B 1 68 ? -2.42 -21.672 2.721 1 97.06 68 VAL B CA 1
ATOM 3672 C C . VAL B 1 68 ? -1.795 -20.281 2.756 1 97.06 68 VAL B C 1
ATOM 3674 O O . VAL B 1 68 ? -1.734 -19.656 3.811 1 97.06 68 VAL B O 1
ATOM 3677 N N . TYR B 1 69 ? -1.292 -19.891 1.666 1 98.19 69 TYR B N 1
ATOM 3678 C CA . TYR B 1 69 ? -0.819 -18.516 1.489 1 98.19 69 TYR B CA 1
ATOM 3679 C C . TYR B 1 69 ? -1.677 -17.781 0.475 1 98.19 69 TYR B C 1
ATOM 3681 O O . TYR B 1 69 ? -1.952 -18.297 -0.612 1 98.19 69 TYR B O 1
ATOM 3689 N N . VAL B 1 70 ? -2.102 -16.594 0.829 1 98.44 70 VAL B N 1
ATOM 3690 C CA . VAL B 1 70 ? -2.898 -15.758 -0.065 1 98.44 70 VAL B CA 1
ATOM 3691 C C . VAL B 1 70 ? -2.145 -14.469 -0.38 1 98.44 70 VAL B C 1
ATOM 3693 O O . VAL B 1 70 ? -1.699 -13.766 0.53 1 98.44 70 VAL B O 1
ATOM 3696 N N . LEU B 1 71 ? -1.982 -14.219 -1.641 1 97.19 71 LEU B N 1
ATOM 3697 C CA . LEU B 1 71 ? -1.309 -12.992 -2.07 1 97.19 71 LEU B CA 1
ATOM 3698 C C . LEU B 1 71 ? -2.32 -11.898 -2.389 1 97.19 71 LEU B C 1
ATOM 3700 O O . LEU B 1 71 ? -3.234 -12.102 -3.189 1 97.19 71 LEU B O 1
ATOM 3704 N N . ASP B 1 72 ? -2.172 -10.766 -1.767 1 94.88 72 ASP B N 1
ATOM 3705 C CA . ASP B 1 72 ? -2.789 -9.508 -2.168 1 94.88 72 ASP B CA 1
ATOM 3706 C C . ASP B 1 72 ? -1.79 -8.617 -2.9 1 94.88 72 ASP B C 1
ATOM 3708 O O . ASP B 1 72 ? -0.922 -8 -2.277 1 94.88 72 ASP B O 1
ATOM 3712 N N . PRO B 1 73 ? -1.935 -8.492 -4.184 1 90.56 73 PRO B N 1
ATOM 3713 C CA . PRO B 1 73 ? -0.981 -7.66 -4.922 1 90.56 73 PRO B CA 1
ATOM 3714 C C . PRO B 1 73 ? -1.326 -6.176 -4.859 1 90.56 73 PRO B C 1
ATOM 3716 O O . PRO B 1 73 ? -0.697 -5.363 -5.547 1 90.56 73 PRO B O 1
ATOM 3719 N N . GLY B 1 74 ? -2.236 -5.715 -4.016 1 75.69 74 GLY B N 1
ATOM 3720 C CA . GLY B 1 74 ? -2.537 -4.328 -3.703 1 75.69 74 GLY B CA 1
ATOM 3721 C C . GLY B 1 74 ? -3.227 -3.596 -4.836 1 75.69 74 GLY B C 1
ATOM 3722 O O . GLY B 1 74 ? -3.137 -2.369 -4.934 1 75.69 74 GLY B O 1
ATOM 3723 N N . ASN B 1 75 ? -3.848 -4.211 -5.75 1 67.19 75 ASN B N 1
ATOM 3724 C CA . ASN B 1 75 ? -4.48 -3.574 -6.898 1 67.19 75 ASN B CA 1
ATOM 3725 C C . ASN B 1 75 ? -3.506 -2.668 -7.645 1 67.19 75 ASN B C 1
ATOM 3727 O O . ASN B 1 75 ? -3.82 -1.509 -7.926 1 67.19 75 ASN B O 1
ATOM 3731 N N . PHE B 1 76 ? -2.4 -3.109 -7.82 1 59.97 76 PHE B N 1
ATOM 3732 C CA . PHE B 1 76 ? -1.333 -2.514 -8.617 1 59.97 76 PHE B CA 1
ATOM 3733 C C . PHE B 1 76 ? -0.625 -1.415 -7.832 1 59.97 76 PHE B C 1
ATOM 3735 O O . PHE B 1 76 ? -0.033 -0.509 -8.422 1 59.97 76 PHE B O 1
ATOM 3742 N N . HIS B 1 77 ? -0.772 -1.516 -6.559 1 74.38 77 HIS B N 1
ATOM 3743 C CA . HIS B 1 77 ? 0.087 -0.689 -5.719 1 74.38 77 HIS B CA 1
ATOM 3744 C C . HIS B 1 77 ? 1.514 -1.227 -5.691 1 74.38 77 HIS B C 1
ATOM 3746 O O . HIS B 1 77 ? 1.78 -2.316 -6.203 1 74.38 77 HIS B O 1
ATOM 3752 N N . MET B 1 78 ? 2.322 -0.48 -5.164 1 84.62 78 MET B N 1
ATOM 3753 C CA . MET B 1 78 ? 3.75 -0.786 -5.195 1 84.62 78 MET B CA 1
ATOM 3754 C C . MET B 1 78 ? 4.094 -1.874 -4.184 1 84.62 78 MET B C 1
ATOM 3756 O O . MET B 1 78 ? 5.145 -2.512 -4.289 1 84.62 78 MET B O 1
ATOM 3760 N N . THR B 1 79 ? 3.273 -2.068 -3.205 1 89.19 79 THR B N 1
ATOM 3761 C CA . THR B 1 79 ? 3.553 -3.098 -2.209 1 89.19 79 THR B CA 1
ATOM 3762 C C . THR B 1 79 ? 2.441 -4.145 -2.186 1 89.19 79 THR B C 1
ATOM 3764 O O . THR B 1 79 ? 1.298 -3.85 -2.537 1 89.19 79 THR B O 1
ATOM 3767 N N . SER B 1 80 ? 2.832 -5.328 -1.824 1 92.69 80 SER B N 1
ATOM 3768 C CA . SER B 1 80 ? 1.938 -6.477 -1.713 1 92.69 80 SER B CA 1
ATOM 3769 C C . SER B 1 80 ? 2.047 -7.129 -0.339 1 92.69 80 SER B C 1
ATOM 3771 O O . SER B 1 80 ? 2.939 -6.797 0.445 1 92.69 80 SER B O 1
ATOM 3773 N N . THR B 1 81 ? 1.053 -7.953 -0.085 1 93 81 THR B N 1
ATOM 3774 C CA . THR B 1 81 ? 1.056 -8.688 1.174 1 93 81 THR B CA 1
ATOM 3775 C C . THR B 1 81 ? 0.743 -10.164 0.938 1 93 81 THR B C 1
ATOM 3777 O O . THR B 1 81 ? -0.145 -10.5 0.15 1 93 81 THR B O 1
ATOM 3780 N N . VAL B 1 82 ? 1.489 -11.016 1.601 1 96.75 82 VAL B N 1
ATOM 3781 C CA . VAL B 1 82 ? 1.178 -12.438 1.632 1 96.75 82 VAL B CA 1
ATOM 3782 C C . VAL B 1 82 ? 0.612 -12.812 3 1 96.75 82 VAL B C 1
ATOM 3784 O O . VAL B 1 82 ? 1.285 -12.656 4.02 1 96.75 82 VAL B O 1
ATOM 3787 N N . TYR B 1 83 ? -0.562 -13.328 3.006 1 96.81 83 TYR B N 1
ATOM 3788 C CA . TYR B 1 83 ? -1.19 -13.812 4.23 1 96.81 83 TYR B CA 1
ATOM 3789 C C . TYR B 1 83 ? -0.914 -15.297 4.434 1 96.81 83 TYR B C 1
ATOM 3791 O O . TYR B 1 83 ? -1.133 -16.109 3.527 1 96.81 83 TYR B O 1
ATOM 3799 N N . THR B 1 84 ? -0.408 -15.617 5.574 1 97.31 84 THR B N 1
ATOM 3800 C CA . THR B 1 84 ? -0.234 -17.016 5.965 1 97.31 84 THR B CA 1
ATOM 3801 C C . THR B 1 84 ? -1.409 -17.484 6.812 1 97.31 84 THR B C 1
ATOM 3803 O O . THR B 1 84 ? -1.688 -16.922 7.871 1 97.31 84 THR B O 1
ATOM 3806 N N . ILE B 1 85 ? -2.012 -18.578 6.367 1 96.94 85 ILE B N 1
ATOM 3807 C CA . ILE B 1 85 ? -3.262 -19.016 6.984 1 96.94 85 ILE B CA 1
ATOM 3808 C C . ILE B 1 85 ? -3.182 -20.5 7.316 1 96.94 85 ILE B C 1
ATOM 3810 O O . ILE B 1 85 ? -2.684 -21.297 6.516 1 96.94 85 ILE B O 1
ATOM 3814 N N . ASP B 1 86 ? -3.611 -20.844 8.484 1 95.5 86 ASP B N 1
ATOM 3815 C CA . ASP B 1 86 ? -3.908 -22.234 8.789 1 95.5 86 ASP B CA 1
ATOM 3816 C C . ASP B 1 86 ? -5.246 -22.656 8.188 1 95.5 86 ASP B C 1
ATOM 3818 O O . ASP B 1 86 ? -6.305 -22.297 8.695 1 95.5 86 ASP B O 1
ATOM 3822 N N . GLY B 1 87 ? -5.211 -23.438 7.199 1 93.06 87 GLY B N 1
ATOM 3823 C CA . GLY B 1 87 ? -6.414 -23.797 6.469 1 93.06 87 GLY B CA 1
ATOM 3824 C C . GLY B 1 87 ? -7.348 -24.703 7.266 1 93.06 87 GLY B C 1
ATOM 3825 O O . GLY B 1 87 ? -8.547 -24.75 6.988 1 93.06 87 GLY B O 1
ATOM 3826 N N . LYS B 1 88 ? -6.832 -25.359 8.234 1 90.94 88 LYS B N 1
ATOM 3827 C CA . LYS B 1 88 ? -7.66 -26.234 9.07 1 90.94 88 LYS B CA 1
ATOM 3828 C C . LYS B 1 88 ? -8.531 -25.422 10.016 1 90.94 88 LYS B C 1
ATOM 3830 O O . LYS B 1 88 ? -9.742 -25.625 10.094 1 90.94 88 LYS B O 1
ATOM 3835 N N . SER B 1 89 ? -7.898 -24.469 10.672 1 91.81 89 SER B N 1
ATOM 3836 C CA . SER B 1 89 ? -8.609 -23.688 11.688 1 91.81 89 SER B CA 1
ATOM 3837 C C . SER B 1 89 ? -9.102 -22.359 11.125 1 91.81 89 SER B C 1
ATOM 3839 O O . SER B 1 89 ? -9.828 -21.625 11.797 1 91.81 89 SER B O 1
ATOM 3841 N N . SER B 1 90 ? -8.711 -22.109 9.914 1 92.19 90 SER B N 1
ATOM 3842 C CA . SER B 1 90 ? -9.062 -20.828 9.289 1 92.19 90 SER B CA 1
ATOM 3843 C C . SER B 1 90 ? -8.586 -19.656 10.125 1 92.19 90 SER B C 1
ATOM 3845 O O . SER B 1 90 ? -9.367 -18.75 10.438 1 92.19 90 SER B O 1
ATOM 3847 N N . LYS B 1 91 ? -7.359 -19.703 10.516 1 93.75 91 LYS B N 1
ATOM 3848 C CA . LYS B 1 91 ? -6.754 -18.641 11.32 1 93.75 91 LYS B CA 1
ATOM 3849 C C . LYS B 1 91 ? -5.578 -18 10.594 1 93.75 91 LYS B C 1
ATOM 3851 O O . LYS B 1 91 ? -4.785 -18.688 9.953 1 93.75 91 LYS B O 1
ATOM 3856 N N . LEU B 1 92 ? -5.57 -16.719 10.695 1 95.06 92 LEU B N 1
ATOM 3857 C CA . LEU B 1 92 ? -4.414 -16 10.188 1 95.06 92 LEU B CA 1
ATOM 3858 C C . LEU B 1 92 ? -3.197 -16.219 11.078 1 95.06 92 LEU B C 1
ATOM 3860 O O . LEU B 1 92 ? -3.252 -15.953 12.289 1 95.06 92 LEU B O 1
ATOM 3864 N N . LEU B 1 93 ? -2.119 -16.672 10.531 1 94.5 93 LEU B N 1
ATOM 3865 C CA . LEU B 1 93 ? -0.916 -16.984 11.297 1 94.5 93 LEU B CA 1
ATOM 3866 C C . LEU B 1 93 ? 0.097 -15.844 11.203 1 94.5 93 LEU B C 1
ATOM 3868 O O . LEU B 1 93 ? 0.915 -15.664 12.109 1 94.5 93 LEU B O 1
ATOM 3872 N N . GLY B 1 94 ? 0.082 -15.141 10.109 1 93.81 94 GLY B N 1
ATOM 3873 C CA . GLY B 1 94 ? 1.03 -14.062 9.898 1 93.81 94 GLY B CA 1
ATOM 3874 C C . GLY B 1 94 ? 0.872 -13.375 8.555 1 93.81 94 GLY B C 1
ATOM 3875 O O . GLY B 1 94 ? 0.037 -13.781 7.742 1 93.81 94 GLY B O 1
ATOM 3876 N N . MET B 1 95 ? 1.606 -12.32 8.422 1 93.19 95 MET B N 1
ATOM 3877 C CA . MET B 1 95 ? 1.674 -11.555 7.184 1 93.19 95 MET B CA 1
ATOM 3878 C C . MET B 1 95 ? 3.123 -11.289 6.789 1 93.19 95 MET B C 1
ATOM 3880 O O . MET B 1 95 ? 3.965 -11.016 7.645 1 93.19 95 MET B O 1
ATOM 3884 N N . THR B 1 96 ? 3.346 -11.398 5.535 1 94.88 96 THR B N 1
ATOM 3885 C CA . THR B 1 96 ? 4.66 -11.086 4.984 1 94.88 96 THR B CA 1
ATOM 3886 C C . THR B 1 96 ? 4.562 -9.969 3.947 1 94.88 96 THR B C 1
ATOM 3888 O O . THR B 1 96 ? 3.76 -10.055 3.014 1 94.88 96 THR B O 1
ATOM 3891 N N . ASP B 1 97 ? 5.406 -8.961 4.141 1 92.44 97 ASP B N 1
ATOM 3892 C CA . ASP B 1 97 ? 5.473 -7.863 3.178 1 92.44 97 ASP B CA 1
ATOM 3893 C C . ASP B 1 97 ? 6.164 -8.305 1.891 1 92.44 97 ASP B C 1
ATOM 3895 O O . ASP B 1 97 ? 7.152 -9.039 1.932 1 92.44 97 ASP B O 1
ATOM 3899 N N . ALA B 1 98 ? 5.621 -7.832 0.816 1 94.12 98 ALA B N 1
ATOM 3900 C CA . ALA B 1 98 ? 6.242 -8.078 -0.482 1 94.12 98 ALA B CA 1
ATOM 3901 C C . ALA B 1 98 ? 6.195 -6.832 -1.359 1 94.12 98 ALA B C 1
ATOM 3903 O O . ALA B 1 98 ? 5.371 -5.941 -1.14 1 94.12 98 ALA B O 1
ATOM 3904 N N . GLY B 1 99 ? 7.09 -6.719 -2.293 1 93.88 99 GLY B N 1
ATOM 3905 C CA . GLY B 1 99 ? 7.16 -5.59 -3.209 1 93.88 99 GLY B CA 1
ATOM 3906 C C . GLY B 1 99 ? 6.152 -5.676 -4.336 1 93.88 99 GLY B C 1
ATOM 3907 O O . GLY B 1 99 ? 5.094 -6.293 -4.188 1 93.88 99 GLY B O 1
ATOM 3908 N N . LYS B 1 100 ? 6.504 -5.008 -5.402 1 93.81 100 LYS B N 1
ATOM 3909 C CA . LYS B 1 100 ? 5.617 -4.891 -6.555 1 93.81 100 LYS B CA 1
ATOM 3910 C C . LYS B 1 100 ? 5.504 -6.215 -7.305 1 93.81 100 LYS B C 1
ATOM 3912 O O . LYS B 1 100 ? 6.52 -6.812 -7.676 1 93.81 100 LYS B O 1
ATOM 3917 N N . LEU B 1 101 ? 4.262 -6.668 -7.539 1 93.06 101 LEU B N 1
ATOM 3918 C CA . LEU B 1 101 ? 3.939 -7.836 -8.352 1 93.06 101 LEU B CA 1
ATOM 3919 C C . LEU B 1 101 ? 4.891 -8.992 -8.039 1 93.06 101 LEU B C 1
ATOM 3921 O O . LEU B 1 101 ? 5.57 -9.492 -8.938 1 93.06 101 LEU B O 1
ATOM 3925 N N . PRO B 1 102 ? 4.832 -9.484 -6.816 1 95.62 102 PRO B N 1
ATOM 3926 C CA . PRO B 1 102 ? 5.777 -10.531 -6.414 1 95.62 102 PRO B CA 1
ATOM 3927 C C . PRO B 1 102 ? 5.434 -11.898 -6.996 1 95.62 102 PRO B C 1
ATOM 3929 O O . PRO B 1 102 ? 4.281 -12.148 -7.355 1 95.62 102 PRO B O 1
ATOM 3932 N N . ASN B 1 103 ? 6.426 -12.711 -7.141 1 96.88 103 ASN B N 1
ATOM 3933 C CA . ASN B 1 103 ? 6.242 -14.156 -7.289 1 96.88 103 ASN B CA 1
ATOM 3934 C C . ASN B 1 103 ? 6.41 -14.883 -5.957 1 96.88 103 ASN B C 1
ATOM 3936 O O . ASN B 1 103 ? 7.445 -14.75 -5.301 1 96.88 103 ASN B O 1
ATOM 3940 N N . VAL B 1 104 ? 5.406 -15.586 -5.633 1 97.75 104 VAL B N 1
ATOM 3941 C CA . VAL B 1 104 ? 5.414 -16.328 -4.379 1 97.75 104 VAL B CA 1
ATOM 3942 C C . VAL B 1 104 ? 5.523 -17.828 -4.664 1 97.75 104 VAL B C 1
ATOM 3944 O O . VAL B 1 104 ? 4.805 -18.359 -5.516 1 97.75 104 VAL B O 1
ATOM 3947 N N . MET B 1 105 ? 6.492 -18.469 -3.986 1 97.69 105 MET B N 1
ATOM 3948 C CA . MET B 1 105 ? 6.754 -19.891 -4.188 1 97.69 105 MET B CA 1
ATOM 3949 C C . MET B 1 105 ? 6.902 -20.609 -2.854 1 97.69 105 MET B C 1
ATOM 3951 O O . MET B 1 105 ? 7.645 -20.156 -1.979 1 97.69 105 MET B O 1
ATOM 3955 N N . VAL B 1 106 ? 6.246 -21.719 -2.742 1 97.38 106 VAL B N 1
ATOM 3956 C CA . VAL B 1 106 ? 6.332 -22.5 -1.521 1 97.38 106 VAL B CA 1
ATOM 3957 C C . VAL B 1 106 ? 7.344 -23.641 -1.705 1 97.38 106 VAL B C 1
ATOM 3959 O O . VAL B 1 106 ? 7.285 -24.375 -2.689 1 97.38 106 VAL B O 1
ATOM 3962 N N . ALA B 1 107 ? 8.227 -23.75 -0.755 1 96.81 107 ALA B N 1
ATOM 3963 C CA . ALA B 1 107 ? 9.195 -24.844 -0.795 1 96.81 107 ALA B CA 1
ATOM 3964 C C . ALA B 1 107 ? 8.5 -26.203 -0.75 1 96.81 107 ALA B C 1
ATOM 3966 O O . ALA B 1 107 ? 7.426 -26.328 -0.162 1 96.81 107 ALA B O 1
ATOM 3967 N N . SER B 1 108 ? 9.188 -27.188 -1.262 1 94 108 SER B N 1
ATOM 3968 C CA . SER B 1 108 ? 8.609 -28.531 -1.37 1 94 108 SER B CA 1
ATOM 3969 C C . SER B 1 108 ? 8.32 -29.125 0.006 1 94 108 SER B C 1
ATOM 3971 O O . SER B 1 108 ? 7.371 -29.875 0.175 1 94 108 SER B O 1
ATOM 3973 N N . ASP B 1 109 ? 9.148 -28.781 0.977 1 91.62 109 ASP B N 1
ATOM 3974 C CA . ASP B 1 109 ? 8.969 -29.328 2.322 1 91.62 109 ASP B CA 1
ATOM 3975 C C . ASP B 1 109 ? 8.203 -28.344 3.205 1 91.62 109 ASP B C 1
ATOM 3977 O O . ASP B 1 109 ? 8.031 -28.578 4.402 1 91.62 109 ASP B O 1
ATOM 3981 N N . GLY B 1 110 ? 7.852 -27.234 2.635 1 93.75 110 GLY B N 1
ATOM 3982 C CA . GLY B 1 110 ? 7.02 -26.25 3.326 1 93.75 110 GLY B CA 1
ATOM 3983 C C . GLY B 1 110 ? 7.793 -25.422 4.324 1 93.75 110 GLY B C 1
ATOM 3984 O O . GLY B 1 110 ? 7.203 -24.625 5.066 1 93.75 110 GLY B O 1
ATOM 3985 N N . LYS B 1 111 ? 9.086 -25.438 4.332 1 94.12 111 LYS B N 1
ATOM 3986 C CA . LYS B 1 111 ? 9.867 -24.812 5.398 1 94.12 111 LYS B CA 1
ATOM 3987 C C . LYS B 1 111 ? 10.117 -23.344 5.102 1 94.12 111 LYS B C 1
ATOM 3989 O O . LYS B 1 111 ? 10.43 -22.562 6.012 1 94.12 111 LYS B O 1
ATOM 3994 N N . PHE B 1 112 ? 10.078 -23 3.82 1 96.69 112 PHE B N 1
ATOM 3995 C CA . PHE B 1 112 ? 10.242 -21.578 3.525 1 96.69 112 PHE B CA 1
ATOM 3996 C C . PHE B 1 112 ? 9.359 -21.156 2.352 1 96.69 112 PHE B C 1
ATOM 3998 O O . PHE B 1 112 ? 8.914 -22 1.574 1 96.69 112 PHE B O 1
ATOM 4005 N N . LEU B 1 113 ? 9.055 -19.922 2.338 1 97.25 113 LEU B N 1
ATOM 4006 C CA . LEU B 1 113 ? 8.445 -19.203 1.217 1 97.25 113 LEU B CA 1
ATOM 4007 C C . LEU B 1 113 ? 9.492 -18.391 0.469 1 97.25 113 LEU B C 1
ATOM 4009 O O . LEU B 1 113 ? 10.242 -17.625 1.081 1 97.25 113 LEU B O 1
ATOM 4013 N N . ALA B 1 114 ? 9.602 -18.656 -0.792 1 98.38 114 ALA B N 1
ATOM 4014 C CA . ALA B 1 114 ? 10.445 -17.797 -1.621 1 98.38 114 ALA B CA 1
ATOM 4015 C C . ALA B 1 114 ? 9.609 -16.719 -2.305 1 98.38 114 ALA B C 1
ATOM 4017 O O . ALA B 1 114 ? 8.547 -17 -2.861 1 98.38 114 ALA B O 1
ATOM 4018 N N . ILE B 1 115 ? 10.086 -15.5 -2.221 1 98.19 115 ILE B N 1
ATOM 4019 C CA . ILE B 1 115 ? 9.375 -14.383 -2.838 1 98.19 115 ILE B CA 1
ATOM 4020 C C . ILE B 1 115 ? 10.344 -13.57 -3.701 1 98.19 115 ILE B C 1
ATOM 4022 O O . ILE B 1 115 ? 11.375 -13.109 -3.221 1 98.19 115 ILE B O 1
ATOM 4026 N N . ALA B 1 116 ? 10.055 -13.445 -4.953 1 97.62 116 ALA B N 1
ATOM 4027 C CA . ALA B 1 116 ? 10.75 -12.5 -5.82 1 97.62 116 ALA B CA 1
ATOM 4028 C C . ALA B 1 116 ? 10.086 -11.125 -5.785 1 97.62 116 ALA B C 1
ATOM 4030 O O . ALA B 1 116 ? 8.891 -11 -6.074 1 97.62 116 ALA B O 1
ATOM 4031 N N . ASN B 1 117 ? 10.875 -10.125 -5.469 1 96.38 117 ASN B N 1
ATOM 4032 C CA . ASN B 1 117 ? 10.344 -8.797 -5.168 1 96.38 117 ASN B CA 1
ATOM 4033 C C . ASN B 1 117 ? 10.961 -7.727 -6.066 1 96.38 117 ASN B C 1
ATOM 4035 O O . ASN B 1 117 ? 12.062 -7.906 -6.586 1 96.38 117 ASN B O 1
ATOM 4039 N N . THR B 1 118 ? 10.234 -6.66 -6.238 1 95.94 118 THR B N 1
ATOM 4040 C CA . THR B 1 118 ? 10.734 -5.418 -6.82 1 95.94 118 THR B CA 1
ATOM 4041 C C . THR B 1 118 ? 10.312 -4.219 -5.973 1 95.94 118 THR B C 1
ATOM 4043 O O . THR B 1 118 ? 9.148 -4.102 -5.586 1 95.94 118 THR B O 1
ATOM 4046 N N . MET B 1 119 ? 11.242 -3.408 -5.605 1 95.44 119 MET B N 1
ATOM 4047 C CA . MET B 1 119 ? 10.984 -2.141 -4.93 1 95.44 119 MET B CA 1
ATOM 4048 C C . MET B 1 119 ? 11.602 -0.979 -5.695 1 95.44 119 MET B C 1
ATOM 4050 O O . MET B 1 119 ? 12.477 -1.184 -6.547 1 95.44 119 MET B O 1
ATOM 4054 N N . TYR B 1 120 ? 11.102 0.173 -5.488 1 95.25 120 TYR B N 1
ATOM 4055 C CA . TYR B 1 120 ? 11.664 1.42 -6 1 95.25 120 TYR B CA 1
ATOM 4056 C C . TYR B 1 120 ? 11.992 2.379 -4.863 1 95.25 120 TYR B C 1
ATOM 4058 O O . TYR B 1 120 ? 11.328 2.363 -3.82 1 95.25 120 TYR B O 1
ATOM 4066 N N . SER B 1 121 ? 13 3.217 -5.062 1 95.19 121 SER B N 1
ATOM 4067 C CA . SER B 1 121 ? 13.516 4.074 -4 1 95.19 121 SER B CA 1
ATOM 4068 C C . SER B 1 121 ? 12.531 5.191 -3.672 1 95.19 121 SER B C 1
ATOM 4070 O O . SER B 1 121 ? 12.617 5.812 -2.609 1 95.19 121 SER B O 1
ATOM 4072 N N . ARG B 1 122 ? 11.641 5.539 -4.531 1 95.56 122 ARG B N 1
ATOM 4073 C CA . ARG B 1 122 ? 10.633 6.57 -4.344 1 95.56 122 ARG B CA 1
ATOM 4074 C C . ARG B 1 122 ? 9.234 6.027 -4.633 1 95.56 122 ARG B C 1
ATOM 4076 O O . ARG B 1 122 ? 8.484 6.613 -5.414 1 95.56 122 ARG B O 1
ATOM 4083 N N . VAL B 1 123 ? 8.891 4.918 -3.898 1 92.19 123 VAL B N 1
ATOM 4084 C CA . VAL B 1 123 ? 7.629 4.184 -3.906 1 92.19 123 VAL B CA 1
ATOM 4085 C C . VAL B 1 123 ? 7.41 3.543 -5.273 1 92.19 123 VAL B C 1
ATOM 4087 O O . VAL B 1 123 ? 7.816 2.4 -5.504 1 92.19 123 VAL B O 1
ATOM 4090 N N . ALA B 1 124 ? 6.965 4.242 -6.328 1 90.38 124 ALA B N 1
ATOM 4091 C CA . ALA B 1 124 ? 6.695 3.641 -7.633 1 90.38 124 ALA B CA 1
ATOM 4092 C C . ALA B 1 124 ? 7.672 4.148 -8.688 1 90.38 124 ALA B C 1
ATOM 4094 O O . ALA B 1 124 ? 7.523 3.855 -9.875 1 90.38 124 ALA B O 1
ATOM 4095 N N . ARG B 1 125 ? 8.641 4.941 -8.359 1 92.69 125 ARG B N 1
ATOM 4096 C CA . ARG B 1 125 ? 9.641 5.496 -9.258 1 92.69 125 ARG B CA 1
ATOM 4097 C C . ARG B 1 125 ? 11.016 5.523 -8.594 1 92.69 125 ARG B C 1
ATOM 4099 O O . ARG B 1 125 ? 11.172 5.051 -7.469 1 92.69 125 ARG B O 1
ATOM 4106 N N . GLY B 1 126 ? 11.984 6.039 -9.32 1 94.19 126 GLY B N 1
ATOM 4107 C CA . GLY B 1 126 ? 13.336 6.078 -8.789 1 94.19 126 GLY B CA 1
ATOM 4108 C C . GLY B 1 126 ? 14.133 4.832 -9.117 1 94.19 126 GLY B C 1
ATOM 4109 O O . GLY B 1 126 ? 13.922 4.203 -10.156 1 94.19 126 GLY B O 1
ATOM 4110 N N . LYS B 1 127 ? 15.078 4.539 -8.227 1 96.25 127 LYS B N 1
ATOM 4111 C CA . LYS B 1 127 ? 15.953 3.393 -8.461 1 96.25 127 LYS B CA 1
ATOM 4112 C C . LYS B 1 127 ? 15.227 2.08 -8.172 1 96.25 127 LYS B C 1
ATOM 4114 O O . LYS B 1 127 ? 14.68 1.892 -7.082 1 96.25 127 LYS B O 1
ATOM 4119 N N . ARG B 1 128 ? 15.211 1.238 -9.141 1 95.94 128 ARG B N 1
ATOM 4120 C CA . ARG B 1 128 ? 14.609 -0.085 -9.016 1 95.94 128 ARG B CA 1
ATOM 4121 C C . ARG B 1 128 ? 15.547 -1.048 -8.289 1 95.94 128 ARG B C 1
ATOM 4123 O O . ARG B 1 128 ? 16.766 -0.998 -8.477 1 95.94 128 ARG B O 1
ATOM 4130 N N . ASP B 1 129 ? 15.023 -1.842 -7.422 1 97.44 129 ASP B N 1
ATOM 4131 C CA . ASP B 1 129 ? 15.742 -2.908 -6.73 1 97.44 129 ASP B CA 1
ATOM 4132 C C . ASP B 1 129 ? 14.969 -4.223 -6.797 1 97.44 129 ASP B C 1
ATOM 4134 O O . ASP B 1 129 ? 13.906 -4.359 -6.184 1 97.44 129 ASP B O 1
ATOM 4138 N N . ASP B 1 130 ? 15.461 -5.16 -7.609 1 97.62 130 ASP B N 1
ATOM 4139 C CA . ASP B 1 130 ? 14.922 -6.52 -7.629 1 97.62 130 ASP B CA 1
ATOM 4140 C C . ASP B 1 130 ? 15.688 -7.422 -6.664 1 97.62 130 ASP B C 1
ATOM 4142 O O . ASP B 1 130 ? 16.922 -7.387 -6.617 1 97.62 130 ASP B O 1
ATOM 4146 N N . TYR B 1 131 ? 14.945 -8.234 -5.879 1 98.12 131 TYR B N 1
ATOM 4147 C CA . TYR B 1 131 ? 15.586 -9.102 -4.895 1 98.12 131 TYR B CA 1
ATOM 4148 C C . TYR B 1 131 ? 14.711 -10.305 -4.574 1 98.12 131 TYR B C 1
ATOM 4150 O O . TYR B 1 131 ? 13.516 -10.312 -4.887 1 98.12 131 TYR B O 1
ATOM 4158 N N . LEU B 1 132 ? 15.352 -11.297 -4.031 1 98.44 132 LEU B N 1
ATOM 4159 C CA . LEU B 1 132 ? 14.672 -12.5 -3.564 1 98.44 132 LEU B CA 1
ATOM 4160 C C . LEU B 1 132 ? 14.805 -12.656 -2.053 1 98.44 132 LEU B C 1
ATOM 4162 O O . LEU B 1 132 ? 15.883 -12.43 -1.498 1 98.44 132 LEU B O 1
ATOM 4166 N N . GLU B 1 133 ? 13.703 -13.008 -1.47 1 98.25 133 GLU B N 1
ATOM 4167 C CA . GLU B 1 133 ? 13.75 -13.336 -0.048 1 98.25 133 GLU B CA 1
ATOM 4168 C C . GLU B 1 133 ? 13.234 -14.75 0.208 1 98.25 133 GLU B C 1
ATOM 4170 O O . GLU B 1 133 ? 12.266 -15.188 -0.423 1 98.25 133 GLU B O 1
ATOM 4175 N N . LEU B 1 134 ? 13.945 -15.445 1.051 1 98.38 134 LEU B N 1
ATOM 4176 C CA . LEU B 1 134 ? 13.43 -16.672 1.642 1 98.38 134 LEU B CA 1
ATOM 4177 C C . LEU B 1 134 ? 12.898 -16.422 3.047 1 98.38 134 LEU B C 1
ATOM 4179 O O . LEU B 1 134 ? 13.633 -15.953 3.922 1 98.38 134 LEU B O 1
ATOM 4183 N N . ILE B 1 135 ? 11.641 -16.75 3.248 1 97.81 135 ILE B N 1
ATOM 4184 C CA . ILE B 1 135 ? 10.953 -16.469 4.504 1 97.81 135 ILE B CA 1
ATOM 4185 C C . ILE B 1 135 ? 10.664 -17.766 5.242 1 97.81 135 ILE B C 1
ATOM 4187 O O . ILE B 1 135 ? 10.086 -18.688 4.668 1 97.81 135 ILE B O 1
ATOM 4191 N N . ASP B 1 136 ? 11.078 -17.844 6.488 1 97.12 136 ASP B N 1
ATOM 4192 C CA . ASP B 1 136 ? 10.734 -19 7.312 1 97.12 136 ASP B CA 1
ATOM 4193 C C . ASP B 1 136 ? 9.227 -19.094 7.523 1 97.12 136 ASP B C 1
ATOM 4195 O O . ASP B 1 136 ? 8.586 -18.125 7.922 1 97.12 136 ASP B O 1
ATOM 4199 N N . THR B 1 137 ? 8.656 -20.234 7.289 1 95.69 137 THR B N 1
ATOM 4200 C CA . THR B 1 137 ? 7.203 -20.344 7.277 1 95.69 137 THR B CA 1
ATOM 4201 C C . THR B 1 137 ? 6.66 -20.422 8.703 1 95.69 137 THR B C 1
ATOM 4203 O O . THR B 1 137 ? 5.449 -20.312 8.914 1 95.69 137 THR B O 1
ATOM 4206 N N . LYS B 1 138 ? 7.484 -20.625 9.695 1 94.75 138 LYS B N 1
ATOM 4207 C CA . LYS B 1 138 ? 7.047 -20.672 11.086 1 94.75 138 LYS B CA 1
ATOM 4208 C C . LYS B 1 138 ? 7.207 -19.297 11.75 1 94.75 138 LYS B C 1
ATOM 4210 O O . LYS B 1 138 ? 6.254 -18.781 12.328 1 94.75 138 LYS B O 1
ATOM 4215 N N . THR B 1 139 ? 8.398 -18.672 11.57 1 94.19 139 THR B N 1
ATOM 4216 C CA . THR B 1 139 ? 8.695 -17.422 12.266 1 94.19 139 THR B CA 1
ATOM 4217 C C . THR B 1 139 ? 8.305 -16.219 11.422 1 94.19 139 THR B C 1
ATOM 4219 O O . THR B 1 139 ? 8.18 -15.109 11.93 1 94.19 139 THR B O 1
ATOM 4222 N N . HIS B 1 140 ? 8.227 -16.422 10.086 1 94.62 140 HIS B N 1
ATOM 4223 C CA . HIS B 1 140 ? 7.949 -15.391 9.102 1 94.62 140 HIS B CA 1
ATOM 4224 C C . HIS B 1 140 ? 9.094 -14.391 9.016 1 94.62 140 HIS B C 1
ATOM 4226 O O . HIS B 1 140 ? 8.914 -13.266 8.555 1 94.62 140 HIS B O 1
ATOM 4232 N N . GLN B 1 141 ? 10.25 -14.844 9.492 1 95.12 141 GLN B N 1
ATOM 4233 C CA . GLN B 1 141 ? 11.445 -14.031 9.367 1 95.12 141 GLN B CA 1
ATOM 4234 C C . GLN B 1 141 ? 12.234 -14.391 8.117 1 95.12 141 GLN B C 1
ATOM 4236 O O . GLN B 1 141 ? 12.273 -15.555 7.715 1 95.12 141 GLN B O 1
ATOM 4241 N N . PRO B 1 142 ? 12.906 -13.438 7.508 1 96.06 142 PRO B N 1
ATOM 4242 C CA . PRO B 1 142 ? 13.758 -13.766 6.363 1 96.06 142 PRO B CA 1
ATOM 4243 C C . PRO B 1 142 ? 14.961 -14.617 6.758 1 96.06 142 PRO B C 1
ATOM 4245 O O . PRO B 1 142 ? 15.641 -14.32 7.746 1 96.06 142 PRO B O 1
ATOM 4248 N N . ILE B 1 143 ? 15.203 -15.625 6.07 1 96.25 143 ILE B N 1
ATOM 4249 C CA . ILE B 1 143 ? 16.375 -16.453 6.309 1 96.25 143 ILE B CA 1
ATOM 4250 C C . ILE B 1 143 ? 17.438 -16.156 5.262 1 96.25 143 ILE B C 1
ATOM 4252 O O . ILE B 1 143 ? 18.609 -16.516 5.43 1 96.25 143 ILE B O 1
ATOM 4256 N N . ALA B 1 144 ? 17.016 -15.539 4.152 1 97.75 144 ALA B N 1
ATOM 4257 C CA . ALA B 1 144 ? 17.938 -15.07 3.123 1 97.75 144 ALA B CA 1
ATOM 4258 C C . ALA B 1 144 ? 17.375 -13.844 2.404 1 97.75 144 ALA B C 1
ATOM 4260 O O . ALA B 1 144 ? 16.172 -13.703 2.27 1 97.75 144 ALA B O 1
ATOM 4261 N N . ASP B 1 145 ? 18.203 -12.984 2.059 1 98.06 145 ASP B N 1
ATOM 4262 C CA . ASP B 1 145 ? 17.984 -11.812 1.211 1 98.06 145 ASP B CA 1
ATOM 4263 C C . ASP B 1 145 ? 19 -11.75 0.081 1 98.06 145 ASP B C 1
ATOM 4265 O O . ASP B 1 145 ? 20.188 -11.492 0.321 1 98.06 145 ASP B O 1
ATOM 4269 N N . ILE B 1 146 ? 18.547 -11.984 -1.102 1 98.62 146 ILE B N 1
ATOM 4270 C CA . ILE B 1 146 ? 19.469 -12.203 -2.217 1 98.62 146 ILE B CA 1
ATOM 4271 C C . ILE B 1 146 ? 19.25 -11.125 -3.277 1 98.62 146 ILE B C 1
ATOM 4273 O O . ILE B 1 146 ? 18.156 -11.031 -3.863 1 98.62 146 ILE B O 1
ATOM 4277 N N . ASP B 1 147 ? 20.266 -10.367 -3.551 1 98.25 147 ASP B N 1
ATOM 4278 C CA . ASP B 1 147 ? 20.219 -9.359 -4.605 1 98.25 147 ASP B CA 1
ATOM 4279 C C . ASP B 1 147 ? 20.234 -10.016 -5.988 1 98.25 147 ASP B C 1
ATOM 4281 O O . ASP B 1 147 ? 20.984 -10.961 -6.223 1 98.25 147 ASP B O 1
ATOM 4285 N N . ILE B 1 148 ? 19.406 -9.555 -6.852 1 98 148 ILE B N 1
ATOM 4286 C CA . ILE B 1 148 ? 19.406 -10.008 -8.234 1 98 148 ILE B CA 1
ATOM 4287 C C . ILE B 1 148 ? 19.422 -8.797 -9.172 1 98 148 ILE B C 1
ATOM 4289 O O . ILE B 1 148 ? 19.094 -7.684 -8.766 1 98 148 ILE B O 1
ATOM 4293 N N . PRO B 1 149 ? 19.891 -8.977 -10.453 1 96.94 149 PRO B N 1
ATOM 4294 C CA . PRO B 1 149 ? 19.859 -7.844 -11.375 1 96.94 149 PRO B CA 1
ATOM 4295 C C . PRO B 1 149 ? 18.438 -7.34 -11.641 1 96.94 149 PRO B C 1
ATOM 4297 O O . PRO B 1 149 ? 17.484 -8.125 -11.609 1 96.94 149 PRO B O 1
ATOM 4300 N N . GLU B 1 150 ? 18.375 -6.047 -11.922 1 96.12 150 GLU B N 1
ATOM 4301 C CA . GLU B 1 150 ? 17.078 -5.445 -12.227 1 96.12 150 GLU B CA 1
ATOM 4302 C C . GLU B 1 150 ? 16.578 -5.906 -13.594 1 96.12 150 GLU B C 1
ATOM 4304 O O . GLU B 1 150 ? 17.125 -5.539 -14.625 1 96.12 150 GLU B O 1
ATOM 4309 N N . GLY B 1 151 ? 15.562 -6.727 -13.617 1 93.69 151 GLY B N 1
ATOM 4310 C CA . GLY B 1 151 ? 15.062 -7.184 -14.898 1 93.69 151 GLY B CA 1
ATOM 4311 C C . GLY B 1 151 ? 13.852 -8.094 -14.781 1 93.69 151 GLY B C 1
ATOM 4312 O O . GLY B 1 151 ? 13.367 -8.617 -15.781 1 93.69 151 GLY B O 1
ATOM 4313 N N . ARG B 1 152 ? 13.352 -8.289 -13.547 1 95.06 152 ARG B N 1
ATOM 4314 C CA . ARG B 1 152 ? 12.188 -9.148 -13.367 1 95.06 152 ARG B CA 1
ATOM 4315 C C . ARG B 1 152 ? 11.055 -8.734 -14.305 1 95.06 152 ARG B C 1
ATOM 4317 O O . ARG B 1 152 ? 10.828 -7.543 -14.539 1 95.06 152 ARG B O 1
ATOM 4324 N N . PHE B 1 153 ? 10.398 -9.734 -14.766 1 92.81 153 PHE B N 1
ATOM 4325 C CA . PHE B 1 153 ? 9.211 -9.516 -15.586 1 92.81 153 PHE B CA 1
ATOM 4326 C C . PHE B 1 153 ? 8.016 -9.141 -14.727 1 92.81 153 PHE B C 1
ATOM 4328 O O . PHE B 1 153 ? 7.422 -10 -14.062 1 92.81 153 PHE B O 1
ATOM 4335 N N . LEU B 1 154 ? 7.754 -7.824 -14.758 1 88.12 154 LEU B N 1
ATOM 4336 C CA . LEU B 1 154 ? 6.629 -7.348 -13.961 1 88.12 154 LEU B CA 1
ATOM 4337 C C . LEU B 1 154 ? 5.352 -7.32 -14.797 1 88.12 154 LEU B C 1
ATOM 4339 O O . LEU B 1 154 ? 5.094 -6.352 -15.516 1 88.12 154 LEU B O 1
ATOM 4343 N N . THR B 1 155 ? 4.727 -8.375 -14.797 1 82.88 155 THR B N 1
ATOM 4344 C CA . THR B 1 155 ? 3.438 -8.539 -15.461 1 82.88 155 THR B CA 1
ATOM 4345 C C . THR B 1 155 ? 2.395 -9.07 -14.484 1 82.88 155 THR B C 1
ATOM 4347 O O . THR B 1 155 ? 2.699 -9.93 -13.648 1 82.88 155 THR B O 1
ATOM 4350 N N . GLY B 1 156 ? 1.345 -8.328 -14.391 1 82.56 156 GLY B N 1
ATOM 4351 C CA . GLY B 1 156 ? 0.387 -8.906 -13.461 1 82.56 156 GLY B CA 1
ATOM 4352 C C . GLY B 1 156 ? 0.968 -10.039 -12.641 1 82.56 156 GLY B C 1
ATOM 4353 O O . GLY B 1 156 ? 2.133 -10.406 -12.812 1 82.56 156 GLY B O 1
ATOM 4354 N N . VAL B 1 157 ? 0.323 -10.656 -11.641 1 88.62 157 VAL B N 1
ATOM 4355 C CA . VAL B 1 157 ? 0.844 -11.734 -10.82 1 88.62 157 VAL B CA 1
ATOM 4356 C C . VAL B 1 157 ? 0.575 -13.078 -11.492 1 88.62 157 VAL B C 1
ATOM 4358 O O . VAL B 1 157 ? -0.532 -13.617 -11.406 1 88.62 157 VAL B O 1
ATOM 4361 N N . PHE B 1 158 ? 1.616 -13.547 -12.219 1 92.94 158 PHE B N 1
ATOM 4362 C CA . PHE B 1 158 ? 1.634 -14.875 -12.828 1 92.94 158 PHE B CA 1
ATOM 4363 C C . PHE B 1 158 ? 2.473 -15.844 -12 1 92.94 158 PHE B C 1
ATOM 4365 O O . PHE B 1 158 ? 3.658 -15.602 -11.773 1 92.94 158 PHE B O 1
ATOM 4372 N N . GLU B 1 159 ? 1.848 -16.859 -11.703 1 94.31 159 GLU B N 1
ATOM 4373 C CA . GLU B 1 159 ? 2.498 -17.781 -10.781 1 94.31 159 GLU B CA 1
ATOM 4374 C C . GLU B 1 159 ? 3.791 -18.344 -11.367 1 94.31 159 GLU B C 1
ATOM 4376 O O . GLU B 1 159 ? 4.797 -18.469 -10.672 1 94.31 159 GLU B O 1
ATOM 4381 N N . ARG B 1 160 ? 3.793 -18.609 -12.602 1 96.81 160 ARG B N 1
ATOM 4382 C CA . ARG B 1 160 ? 4.871 -19.422 -13.141 1 96.81 160 ARG B CA 1
ATOM 4383 C C . ARG B 1 160 ? 5.867 -18.578 -13.93 1 96.81 160 ARG B C 1
ATOM 4385 O O . ARG B 1 160 ? 6.578 -19.094 -14.797 1 96.81 160 ARG B O 1
ATOM 4392 N N . THR B 1 161 ? 5.906 -17.312 -13.672 1 96.75 161 THR B N 1
ATOM 4393 C CA . THR B 1 161 ? 6.996 -16.516 -14.203 1 96.75 161 THR B CA 1
ATOM 4394 C C . THR B 1 161 ? 8.219 -16.594 -13.297 1 96.75 161 THR B C 1
ATOM 4396 O O . THR B 1 161 ? 9.242 -15.953 -13.57 1 96.75 161 THR B O 1
ATOM 4399 N N . ALA B 1 162 ? 8.117 -17.359 -12.281 1 97.5 162 ALA B N 1
ATOM 4400 C CA . ALA B 1 162 ? 9.211 -17.828 -11.43 1 97.5 162 ALA B CA 1
ATOM 4401 C C . ALA B 1 162 ? 8.906 -19.203 -10.859 1 97.5 162 ALA B C 1
ATOM 4403 O O . ALA B 1 162 ? 7.746 -19.641 -10.844 1 97.5 162 ALA B O 1
ATOM 4404 N N . GLY B 1 163 ? 9.961 -19.859 -10.414 1 97.69 163 GLY B N 1
ATOM 4405 C CA . GLY B 1 163 ? 9.766 -21.188 -9.828 1 97.69 163 GLY B CA 1
ATOM 4406 C C . GLY B 1 163 ? 10.992 -21.703 -9.117 1 97.69 163 GLY B C 1
ATOM 4407 O O . GLY B 1 163 ? 12.125 -21.375 -9.484 1 97.69 163 GLY B O 1
ATOM 4408 N N . LEU B 1 164 ? 10.719 -22.531 -8.172 1 98.25 164 LEU B N 1
ATOM 4409 C CA . LEU B 1 164 ? 11.781 -23.312 -7.531 1 98.25 164 LEU B CA 1
ATOM 4410 C C . LEU B 1 164 ? 12.094 -24.562 -8.328 1 98.25 164 LEU B C 1
ATOM 4412 O O . LEU B 1 164 ? 11.195 -25.156 -8.93 1 98.25 164 LEU B O 1
ATOM 4416 N N . SER B 1 165 ? 13.398 -24.906 -8.289 1 98 165 SER B N 1
ATOM 4417 C CA . SER B 1 165 ? 13.719 -26.234 -8.781 1 98 165 SER B CA 1
ATOM 4418 C C . SER B 1 165 ? 13.055 -27.312 -7.934 1 98 165 SER B C 1
ATOM 4420 O O . SER B 1 165 ? 12.648 -27.062 -6.801 1 98 165 SER B O 1
ATOM 4422 N N . VAL B 1 166 ? 12.945 -28.516 -8.5 1 96.44 166 VAL B N 1
ATOM 4423 C CA . VAL B 1 166 ? 12.172 -29.562 -7.852 1 96.44 166 VAL B CA 1
ATOM 4424 C C . VAL B 1 166 ? 12.836 -29.953 -6.527 1 96.44 166 VAL B C 1
ATOM 4426 O O . VAL B 1 166 ? 12.164 -30.422 -5.609 1 96.44 166 VAL B O 1
ATOM 4429 N N . ASP B 1 167 ? 14.141 -29.703 -6.379 1 95.81 167 ASP B N 1
ATOM 4430 C CA . ASP B 1 167 ? 14.875 -30.047 -5.164 1 95.81 167 ASP B CA 1
ATOM 4431 C C . ASP B 1 167 ? 15.07 -28.812 -4.277 1 95.81 167 ASP B C 1
ATOM 4433 O O . ASP B 1 167 ? 15.805 -28.875 -3.287 1 95.81 167 ASP B O 1
ATOM 4437 N N . ASP B 1 168 ? 14.57 -27.656 -4.656 1 96.75 168 ASP B N 1
ATOM 4438 C CA . ASP B 1 168 ? 14.57 -26.391 -3.924 1 96.75 168 ASP B CA 1
ATOM 4439 C C . ASP B 1 168 ? 15.984 -25.828 -3.807 1 96.75 168 ASP B C 1
ATOM 4441 O O . ASP B 1 168 ? 16.266 -25.016 -2.912 1 96.75 168 ASP B O 1
ATOM 4445 N N . LYS B 1 169 ? 16.906 -26.25 -4.648 1 97.81 169 LYS B N 1
ATOM 4446 C CA . LYS B 1 169 ? 18.281 -25.766 -4.559 1 97.81 169 LYS B CA 1
ATOM 4447 C C . LYS B 1 169 ? 18.484 -24.516 -5.398 1 97.81 169 LYS B C 1
ATOM 4449 O O . LYS B 1 169 ? 19.453 -23.781 -5.195 1 97.81 169 LYS B O 1
ATOM 4454 N N . HIS B 1 170 ? 17.609 -24.375 -6.332 1 98.62 170 HIS B N 1
ATOM 4455 C CA . HIS B 1 170 ? 17.703 -23.219 -7.219 1 98.62 170 HIS B CA 1
ATOM 4456 C C . HIS B 1 170 ? 16.359 -22.516 -7.344 1 98.62 170 HIS B C 1
ATOM 4458 O O . HIS B 1 170 ? 15.305 -23.141 -7.137 1 98.62 170 HIS B O 1
ATOM 4464 N N . LEU B 1 171 ? 16.391 -21.266 -7.582 1 98.62 171 LEU B N 1
ATOM 4465 C CA . LEU B 1 171 ? 15.242 -20.469 -7.98 1 98.62 171 LEU B CA 1
ATOM 4466 C C . LEU B 1 171 ? 15.445 -19.875 -9.367 1 98.62 171 LEU B C 1
ATOM 4468 O O . LEU B 1 171 ? 16.547 -19.406 -9.695 1 98.62 171 LEU B O 1
ATOM 4472 N N . LEU B 1 172 ? 14.469 -20.016 -10.188 1 98.62 172 LEU B N 1
ATOM 4473 C CA . LEU B 1 172 ? 14.453 -19.469 -11.539 1 98.62 172 LEU B CA 1
ATOM 4474 C C . LEU B 1 172 ? 13.438 -18.328 -11.648 1 98.62 172 LEU B C 1
ATOM 4476 O O . LEU B 1 172 ? 12.32 -18.438 -11.125 1 98.62 172 LEU B O 1
ATOM 4480 N N . PHE B 1 173 ? 13.797 -17.234 -12.25 1 98.06 173 PHE B N 1
ATOM 4481 C CA . PHE B 1 173 ? 12.852 -16.141 -12.461 1 98.06 173 PHE B CA 1
ATOM 4482 C C . PHE B 1 173 ? 12.961 -15.586 -13.875 1 98.06 173 PHE B C 1
ATOM 4484 O O . PHE B 1 173 ? 14.062 -15.539 -14.445 1 98.06 173 PHE B O 1
ATOM 4491 N N . GLN B 1 174 ? 11.891 -15.148 -14.398 1 96.94 174 GLN B N 1
ATOM 4492 C CA . GLN B 1 174 ? 11.844 -14.656 -15.766 1 96.94 174 GLN B CA 1
ATOM 4493 C C . GLN B 1 174 ? 12.242 -13.188 -15.844 1 96.94 174 GLN B C 1
ATOM 4495 O O . GLN B 1 174 ? 11.812 -12.383 -15.016 1 96.94 174 GLN B O 1
ATOM 4500 N N . GLN B 1 175 ? 13.062 -12.883 -16.734 1 94.56 175 GLN B N 1
ATOM 4501 C CA . GLN B 1 175 ? 13.422 -11.531 -17.141 1 94.56 175 GLN B CA 1
ATOM 4502 C C . GLN B 1 175 ? 12.789 -11.156 -18.469 1 94.56 175 GLN B C 1
ATOM 4504 O O . GLN B 1 175 ? 12.742 -11.969 -19.391 1 94.56 175 GLN B O 1
ATOM 4509 N N . PHE B 1 176 ? 12.312 -9.945 -18.562 1 86.19 176 PHE B N 1
ATOM 4510 C CA . PHE B 1 176 ? 11.734 -9.484 -19.828 1 86.19 176 PHE B CA 1
ATOM 4511 C C . PHE B 1 176 ? 12.656 -8.477 -20.516 1 86.19 176 PHE B C 1
ATOM 4513 O O . PHE B 1 176 ? 12.898 -8.57 -21.719 1 86.19 176 PHE B O 1
ATOM 4520 N N . SER B 1 177 ? 13.023 -7.414 -19.766 1 85.94 177 SER B N 1
ATOM 4521 C CA . SER B 1 177 ? 13.938 -6.398 -20.281 1 85.94 177 SER B CA 1
ATOM 4522 C C . SER B 1 177 ? 15.344 -6.586 -19.703 1 85.94 177 SER B C 1
ATOM 4524 O O . SER B 1 177 ? 15.508 -7.023 -18.562 1 85.94 177 SER B O 1
ATOM 4526 N N . PRO B 1 178 ? 16.297 -6.312 -20.469 1 88.69 178 PRO B N 1
ATOM 4527 C CA . PRO B 1 178 ? 16.312 -5.77 -21.828 1 88.69 178 PRO B CA 1
ATOM 4528 C C . PRO B 1 178 ? 16.016 -6.828 -22.875 1 88.69 178 PRO B C 1
ATOM 4530 O O . PRO B 1 178 ? 15.602 -6.488 -24 1 88.69 178 PRO B O 1
ATOM 4533 N N . SER B 1 179 ? 16.344 -8.141 -22.5 1 90.31 179 SER B N 1
ATOM 4534 C CA . SER B 1 179 ? 16.047 -9.266 -23.375 1 90.31 179 SER B CA 1
ATOM 4535 C C . SER B 1 179 ? 15.438 -10.43 -22.594 1 90.31 179 SER B C 1
ATOM 4537 O O . SER B 1 179 ? 15.68 -10.562 -21.391 1 90.31 179 SER B O 1
ATOM 4539 N N . PRO B 1 180 ? 14.664 -11.242 -23.344 1 92.5 180 PRO B N 1
ATOM 4540 C CA . PRO B 1 180 ? 14.086 -12.391 -22.625 1 92.5 180 PRO B CA 1
ATOM 4541 C C . PRO B 1 180 ? 15.148 -13.289 -22 1 92.5 180 PRO B C 1
ATOM 4543 O O . PRO B 1 180 ? 16.188 -13.562 -22.625 1 92.5 180 PRO B O 1
ATOM 4546 N N . GLY B 1 181 ? 14.953 -13.641 -20.812 1 96.88 181 GLY B N 1
ATOM 4547 C CA . GLY B 1 181 ? 15.891 -14.484 -20.078 1 96.88 181 GLY B CA 1
ATOM 4548 C C . GLY B 1 181 ? 15.281 -15.117 -18.844 1 96.88 181 GLY B C 1
ATOM 4549 O O . GLY B 1 181 ? 14.148 -14.789 -18.453 1 96.88 181 GLY B O 1
ATOM 4550 N N . VAL B 1 182 ? 15.992 -16.094 -18.328 1 98.31 182 VAL B N 1
ATOM 4551 C CA . VAL B 1 182 ? 15.664 -16.703 -17.047 1 98.31 182 VAL B CA 1
ATOM 4552 C C . VAL B 1 182 ? 16.844 -16.562 -16.094 1 98.31 182 VAL B C 1
ATOM 4554 O O . VAL B 1 182 ? 17.953 -17.031 -16.391 1 98.31 182 VAL B O 1
ATOM 4557 N N . GLY B 1 183 ? 16.609 -15.883 -15.023 1 98.44 183 GLY B N 1
ATOM 4558 C CA . GLY B 1 183 ? 17.641 -15.781 -14 1 98.44 183 GLY B CA 1
ATOM 4559 C C . GLY B 1 183 ? 17.781 -17.047 -13.164 1 98.44 183 GLY B C 1
ATOM 4560 O O . GLY B 1 183 ? 16.766 -17.672 -12.805 1 98.44 183 GLY B O 1
ATOM 4561 N N . LEU B 1 184 ? 19.031 -17.406 -12.914 1 98.81 184 LEU B N 1
ATOM 4562 C CA . LEU B 1 184 ? 19.359 -18.531 -12.055 1 98.81 184 LEU B CA 1
ATOM 4563 C C . LEU B 1 184 ? 19.922 -18.047 -10.719 1 98.81 184 LEU B C 1
ATOM 4565 O O . LEU B 1 184 ? 20.859 -17.25 -10.68 1 98.81 184 LEU B O 1
ATOM 4569 N N . VAL B 1 185 ? 19.281 -18.484 -9.688 1 98.81 185 VAL B N 1
ATOM 4570 C CA . VAL B 1 185 ? 19.75 -18.188 -8.336 1 98.81 185 VAL B CA 1
ATOM 4571 C C . VAL B 1 185 ? 20.078 -19.469 -7.598 1 98.81 185 VAL B C 1
ATOM 4573 O O . VAL B 1 185 ? 19.297 -20.422 -7.613 1 98.81 185 VAL B O 1
ATOM 4576 N N . ASP B 1 186 ? 21.266 -19.547 -7.012 1 98.75 186 ASP B N 1
ATOM 4577 C CA . ASP B 1 186 ? 21.672 -20.656 -6.16 1 98.75 186 ASP B CA 1
ATOM 4578 C C . ASP B 1 186 ? 21.234 -20.438 -4.715 1 98.75 186 ASP B C 1
ATOM 4580 O O . ASP B 1 186 ? 21.766 -19.562 -4.027 1 98.75 186 ASP B O 1
ATOM 4584 N N . LEU B 1 187 ? 20.359 -21.219 -4.223 1 98.19 187 LEU B N 1
ATOM 4585 C CA . LEU B 1 187 ? 19.797 -20.984 -2.9 1 98.19 187 LEU B CA 1
ATOM 4586 C C . LEU B 1 187 ? 20.703 -21.516 -1.809 1 98.19 187 LEU B C 1
ATOM 4588 O O . LEU B 1 187 ? 20.609 -21.109 -0.65 1 98.19 187 LEU B O 1
ATOM 4592 N N . GLN B 1 188 ? 21.531 -22.438 -2.109 1 96.75 188 GLN B N 1
ATOM 4593 C CA . GLN B 1 188 ? 22.5 -22.922 -1.144 1 96.75 188 GLN B CA 1
ATOM 4594 C C . GLN B 1 188 ? 23.578 -21.875 -0.883 1 96.75 188 GLN B C 1
ATOM 4596 O O . GLN B 1 188 ? 23.938 -21.609 0.269 1 96.75 188 GLN B O 1
ATOM 4601 N N . GLN B 1 189 ? 24.016 -21.312 -1.942 1 97.38 189 GLN B N 1
ATOM 4602 C CA . GLN B 1 189 ? 25.016 -20.25 -1.819 1 97.38 189 GLN B CA 1
ATOM 4603 C C . GLN B 1 189 ? 24.344 -18.891 -1.578 1 97.38 189 GLN B C 1
ATOM 4605 O O . GLN B 1 189 ? 25.031 -17.906 -1.302 1 97.38 189 GLN B O 1
ATOM 4610 N N . LYS B 1 190 ? 23.016 -18.875 -1.709 1 97.88 190 LYS B N 1
ATOM 4611 C CA . LYS B 1 190 ? 22.234 -17.656 -1.548 1 97.88 190 LYS B CA 1
ATOM 4612 C C . LYS B 1 190 ? 22.766 -16.516 -2.42 1 97.88 190 LYS B C 1
ATOM 4614 O O . LYS B 1 190 ? 23.016 -15.422 -1.932 1 97.88 190 LYS B O 1
ATOM 4619 N N . ALA B 1 191 ? 22.906 -16.891 -3.666 1 98.44 191 ALA B N 1
ATOM 4620 C CA . ALA B 1 191 ? 23.531 -15.922 -4.57 1 98.44 191 ALA B CA 1
ATOM 4621 C C . ALA B 1 191 ? 22.969 -16.062 -5.984 1 98.44 191 ALA B C 1
ATOM 4623 O O . ALA B 1 191 ? 22.688 -17.172 -6.445 1 98.44 191 ALA B O 1
ATOM 4624 N N . PHE B 1 192 ? 22.922 -14.922 -6.625 1 98.56 192 PHE B N 1
ATOM 4625 C CA . PHE B 1 192 ? 22.625 -14.891 -8.055 1 98.56 192 PHE B CA 1
ATOM 4626 C C . PHE B 1 192 ? 23.75 -15.547 -8.859 1 98.56 192 PHE B C 1
ATOM 4628 O O . PHE B 1 192 ? 24.922 -15.375 -8.539 1 98.56 192 PHE B O 1
ATOM 4635 N N . VAL B 1 193 ? 23.375 -16.25 -9.922 1 98.62 193 VAL B N 1
ATOM 4636 C CA . VAL B 1 193 ? 24.359 -16.953 -10.727 1 98.62 193 VAL B CA 1
ATOM 4637 C C . VAL B 1 193 ? 24.484 -16.281 -12.094 1 98.62 193 VAL B C 1
ATOM 4639 O O . VAL B 1 193 ? 25.531 -15.703 -12.422 1 98.62 193 VAL B O 1
ATOM 4642 N N . LYS B 1 194 ? 23.359 -16.328 -12.883 1 97.94 194 LYS B N 1
ATOM 4643 C CA . LYS B 1 194 ? 23.406 -15.867 -14.266 1 97.94 194 LYS B CA 1
ATOM 4644 C C . LYS B 1 194 ? 22.016 -15.672 -14.828 1 97.94 194 LYS B C 1
ATOM 4646 O O . LYS B 1 194 ? 21.062 -16.344 -14.414 1 97.94 194 LYS B O 1
ATOM 4651 N N . ILE B 1 195 ? 21.922 -14.695 -15.758 1 98 195 ILE B N 1
ATOM 4652 C CA . ILE B 1 195 ? 20.75 -14.68 -16.641 1 98 195 ILE B CA 1
ATOM 4653 C C . ILE B 1 195 ? 20.984 -15.602 -17.828 1 98 195 ILE B C 1
ATOM 4655 O O . ILE B 1 195 ? 21.906 -15.398 -18.609 1 98 195 ILE B O 1
ATOM 4659 N N . MET B 1 196 ? 20.156 -16.594 -17.922 1 98.12 196 MET B N 1
ATOM 4660 C CA . MET B 1 196 ? 20.234 -17.531 -19.031 1 98.12 196 MET B CA 1
ATOM 4661 C C . MET B 1 196 ? 19.391 -17.062 -20.203 1 98.12 196 MET B C 1
ATOM 4663 O O . MET B 1 196 ? 18.203 -16.75 -20.047 1 98.12 196 MET B O 1
ATOM 4667 N N . ASN B 1 197 ? 19.953 -17.047 -21.375 1 95.44 197 ASN B N 1
ATOM 4668 C CA . ASN B 1 197 ? 19.219 -16.609 -22.547 1 95.44 197 ASN B CA 1
ATOM 4669 C C . ASN B 1 197 ? 18.172 -17.641 -22.953 1 95.44 197 ASN B C 1
ATOM 4671 O O . ASN B 1 197 ? 18.453 -18.828 -23.047 1 95.44 197 ASN B O 1
ATOM 4675 N N . VAL B 1 198 ? 17.031 -17.203 -23.172 1 95.44 198 VAL B N 1
ATOM 4676 C CA . VAL B 1 198 ? 15.938 -18.047 -23.656 1 95.44 198 VAL B CA 1
ATOM 4677 C C . VAL B 1 198 ? 15.234 -17.359 -24.828 1 95.44 198 VAL B C 1
ATOM 4679 O O . VAL B 1 198 ? 15.289 -16.125 -24.953 1 95.44 198 VAL B O 1
ATOM 4682 N N . PRO B 1 199 ? 14.734 -18.188 -25.75 1 93.69 199 PRO B N 1
ATOM 4683 C CA . PRO B 1 199 ? 13.898 -17.547 -26.766 1 93.69 199 PRO B CA 1
ATOM 4684 C C . PRO B 1 199 ? 12.641 -16.922 -26.188 1 93.69 199 PRO B C 1
ATOM 4686 O O . PRO B 1 199 ? 12.484 -16.844 -24.953 1 93.69 199 PRO B O 1
ATOM 4689 N N . ASP B 1 200 ? 11.812 -16.328 -27.047 1 91.31 200 ASP B N 1
ATOM 4690 C CA . ASP B 1 200 ? 10.57 -15.672 -26.641 1 91.31 200 ASP B CA 1
ATOM 4691 C C . ASP B 1 200 ? 9.562 -16.688 -26.125 1 91.31 200 ASP B C 1
ATOM 4693 O O . ASP B 1 200 ? 8.539 -16.938 -26.766 1 91.31 200 ASP B O 1
ATOM 4697 N N . CYS B 1 201 ? 9.867 -17.375 -25.047 1 95.38 201 CYS B N 1
ATOM 4698 C CA . CYS B 1 201 ? 9.055 -18.359 -24.344 1 95.38 201 CYS B CA 1
ATOM 4699 C C . CYS B 1 201 ? 8.797 -17.906 -22.906 1 95.38 201 CYS B C 1
ATOM 4701 O O . CYS B 1 201 ? 9.609 -17.203 -22.312 1 95.38 201 CYS B O 1
ATOM 4703 N N . TYR B 1 202 ? 7.668 -18.375 -22.375 1 94.75 202 TYR B N 1
ATOM 4704 C CA . TYR B 1 202 ? 7.238 -17.859 -21.078 1 94.75 202 TYR B CA 1
ATOM 4705 C C . TYR B 1 202 ? 6.836 -19 -20.156 1 94.75 202 TYR B C 1
ATOM 4707 O O . TYR B 1 202 ? 6.68 -20.141 -20.578 1 94.75 202 TYR B O 1
ATOM 4715 N N . HIS B 1 203 ? 6.707 -18.641 -18.859 1 97.19 203 HIS B N 1
ATOM 4716 C CA . HIS B 1 203 ? 6.41 -19.594 -17.797 1 97.19 203 HIS B CA 1
ATOM 4717 C C . HIS B 1 203 ? 7.57 -20.562 -17.594 1 97.19 203 HIS B C 1
ATOM 4719 O O . HIS B 1 203 ? 8.289 -20.891 -18.547 1 97.19 203 HIS B O 1
ATOM 4725 N N . ILE B 1 204 ? 7.766 -20.922 -16.406 1 98.19 204 ILE B N 1
ATOM 4726 C CA . ILE B 1 204 ? 8.852 -21.828 -16.016 1 98.19 204 ILE B CA 1
ATOM 4727 C C . ILE B 1 204 ? 8.281 -23.062 -15.344 1 98.19 204 ILE B C 1
ATOM 4729 O O . ILE B 1 204 ? 7.605 -22.969 -14.312 1 98.19 204 ILE B O 1
ATOM 4733 N N . PHE B 1 205 ? 8.586 -24.25 -15.922 1 98.69 205 PHE B N 1
ATOM 4734 C CA . PHE B 1 205 ? 8.156 -25.531 -15.391 1 98.69 205 PHE B CA 1
ATOM 4735 C C . PHE B 1 205 ? 9.352 -26.422 -15.094 1 98.69 205 PHE B C 1
ATOM 4737 O O . PHE B 1 205 ? 9.797 -27.188 -15.961 1 98.69 205 PHE B O 1
ATOM 4744 N N . PRO B 1 206 ? 9.812 -26.359 -13.867 1 98.5 206 PRO B N 1
ATOM 4745 C CA . PRO B 1 206 ? 11.023 -27.109 -13.523 1 98.5 206 PRO B CA 1
ATOM 4746 C C . PRO B 1 206 ? 10.773 -28.625 -13.453 1 98.5 206 PRO B C 1
ATOM 4748 O O . PRO B 1 206 ? 9.68 -29.047 -13.086 1 98.5 206 PRO B O 1
ATOM 4751 N N . THR B 1 207 ? 11.781 -29.391 -13.82 1 98.19 207 THR B N 1
ATOM 4752 C CA . THR B 1 207 ? 11.836 -30.844 -13.633 1 98.19 207 THR B CA 1
ATOM 4753 C C . THR B 1 207 ? 13.156 -31.266 -12.992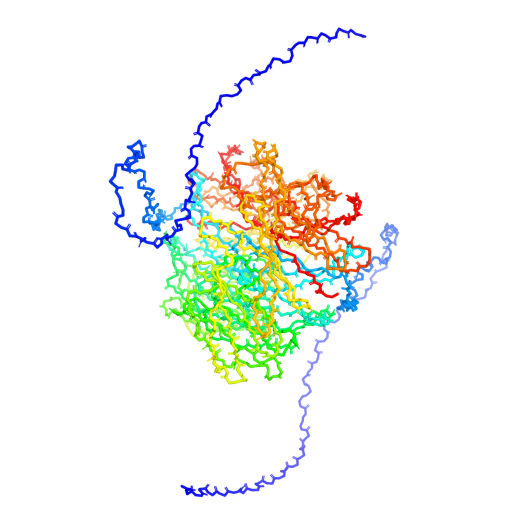 1 98.19 207 THR B C 1
ATOM 4755 O O . THR B 1 207 ? 13.984 -30.406 -12.664 1 98.19 207 THR B O 1
ATOM 4758 N N . ALA B 1 208 ? 13.297 -32.531 -12.75 1 96.94 208 ALA B N 1
ATOM 4759 C CA . ALA B 1 208 ? 14.477 -33.031 -12.055 1 96.94 208 ALA B CA 1
ATOM 4760 C C . ALA B 1 208 ? 15.742 -32.781 -12.859 1 96.94 208 ALA B C 1
ATOM 4762 O O . ALA B 1 208 ? 15.68 -32.469 -14.047 1 96.94 208 ALA B O 1
ATOM 4763 N N . ASN B 1 209 ? 16.828 -32.812 -12.172 1 97 209 ASN B N 1
ATOM 4764 C CA . ASN B 1 209 ? 18.172 -32.781 -12.75 1 97 209 ASN B CA 1
ATOM 4765 C C . ASN B 1 209 ? 18.422 -31.5 -13.523 1 97 209 ASN B C 1
ATOM 4767 O O . ASN B 1 209 ? 18.922 -31.531 -14.648 1 97 209 ASN B O 1
ATOM 4771 N N . GLN B 1 210 ? 17.984 -30.406 -13.008 1 97.88 210 GLN B N 1
ATOM 4772 C CA . GLN B 1 210 ? 18.281 -29.078 -13.516 1 97.88 210 GLN B CA 1
ATOM 4773 C C . GLN B 1 210 ? 17.781 -28.922 -14.953 1 97.88 210 GLN B C 1
ATOM 4775 O O . GLN B 1 210 ? 18.531 -28.516 -15.836 1 97.88 210 GLN B O 1
ATOM 4780 N N . ASN B 1 211 ? 16.531 -29.312 -15.109 1 98.12 211 ASN B N 1
ATOM 4781 C CA . ASN B 1 211 ? 15.758 -29.094 -16.328 1 98.12 211 ASN B CA 1
ATOM 4782 C C . ASN B 1 211 ? 14.555 -28.188 -16.062 1 98.12 211 ASN B C 1
ATOM 4784 O O . ASN B 1 211 ? 14.039 -28.141 -14.945 1 98.12 211 ASN B O 1
ATOM 4788 N N . PHE B 1 212 ? 14.195 -27.422 -17.078 1 98.62 212 PHE B N 1
ATOM 4789 C CA . PHE B 1 212 ? 12.906 -26.75 -17.031 1 98.62 212 PHE B CA 1
ATOM 4790 C C . PHE B 1 212 ? 12.336 -26.562 -18.438 1 98.62 212 PHE B C 1
ATOM 4792 O O . PHE B 1 212 ? 13.07 -26.656 -19.422 1 98.62 212 PHE B O 1
ATOM 4799 N N . PHE B 1 213 ? 11.062 -26.438 -18.531 1 98.75 213 PHE B N 1
ATOM 4800 C CA . PHE B 1 213 ? 10.367 -26.172 -19.781 1 98.75 213 PHE B CA 1
ATOM 4801 C C . PHE B 1 213 ? 9.781 -24.766 -19.781 1 98.75 213 PHE B C 1
ATOM 4803 O O . PHE B 1 213 ? 9.492 -24.203 -18.719 1 98.75 213 PHE B O 1
ATOM 4810 N N . MET B 1 214 ? 9.609 -24.188 -20.906 1 98.31 214 MET B N 1
ATOM 4811 C CA . MET B 1 214 ? 8.898 -22.922 -21.125 1 98.31 214 MET B CA 1
ATOM 4812 C C . MET B 1 214 ? 7.895 -23.047 -22.266 1 98.31 214 MET B C 1
ATOM 4814 O O . MET B 1 214 ? 8.047 -23.906 -23.141 1 98.31 214 MET B O 1
ATOM 4818 N N . HIS B 1 215 ? 6.922 -22.266 -22.203 1 97.69 215 HIS B N 1
ATOM 4819 C CA . HIS B 1 215 ? 5.895 -22.219 -23.25 1 97.69 215 HIS B CA 1
ATOM 4820 C C . HIS B 1 215 ? 6.207 -21.156 -24.281 1 97.69 215 HIS B C 1
ATOM 4822 O O . HIS B 1 215 ? 6.371 -19.984 -23.953 1 97.69 215 HIS B O 1
ATOM 4828 N N . CYS B 1 216 ? 6.234 -21.578 -25.578 1 95.88 216 CYS B N 1
ATOM 4829 C CA . CYS B 1 216 ? 6.637 -20.656 -26.641 1 95.88 216 CYS B CA 1
ATOM 4830 C C . CYS B 1 216 ? 5.426 -20.172 -27.422 1 95.88 216 CYS B C 1
ATOM 4832 O O . CYS B 1 216 ? 4.344 -20.75 -27.328 1 95.88 216 CYS B O 1
ATOM 4834 N N . ARG B 1 217 ? 5.586 -19.188 -28.172 1 90.75 217 ARG B N 1
ATOM 4835 C CA . ARG B 1 217 ? 4.516 -18.484 -28.875 1 90.75 217 ARG B CA 1
ATOM 4836 C C . ARG B 1 217 ? 3.814 -19.406 -29.859 1 90.75 217 ARG B C 1
ATOM 4838 O O . ARG B 1 217 ? 2.611 -19.281 -30.094 1 90.75 217 ARG B O 1
ATOM 4845 N N . ASP B 1 218 ? 4.527 -20.375 -30.422 1 92.25 218 ASP B N 1
ATOM 4846 C CA . ASP B 1 218 ? 3.961 -21.234 -31.453 1 92.25 218 ASP B CA 1
ATOM 4847 C C . ASP B 1 218 ? 3.16 -22.375 -30.828 1 92.25 218 ASP B C 1
ATOM 4849 O O . ASP B 1 218 ? 2.695 -23.266 -31.547 1 92.25 218 ASP B O 1
ATOM 4853 N N . GLY B 1 219 ? 3.102 -22.359 -29.547 1 95.19 219 GLY B N 1
ATOM 4854 C CA . GLY B 1 219 ? 2.314 -23.359 -28.859 1 95.19 219 GLY B CA 1
ATOM 4855 C C . GLY B 1 219 ? 3.137 -24.547 -28.406 1 95.19 219 GLY B C 1
ATOM 4856 O O . GLY B 1 219 ? 2.627 -25.438 -27.703 1 95.19 219 GLY B O 1
ATOM 4857 N N . SER B 1 220 ? 4.359 -24.625 -28.781 1 96.5 220 SER B N 1
ATOM 4858 C CA . SER B 1 220 ? 5.25 -25.672 -28.312 1 96.5 220 SER B CA 1
ATOM 4859 C C . SER B 1 220 ? 5.836 -25.344 -26.938 1 96.5 220 SER B C 1
ATOM 4861 O O . SER B 1 220 ? 5.629 -24.234 -26.422 1 96.5 220 SER B O 1
ATOM 4863 N N . LEU B 1 221 ? 6.445 -26.359 -26.359 1 98 221 LEU B N 1
ATOM 4864 C CA . LEU B 1 221 ? 7.328 -26.109 -25.219 1 98 221 LEU B CA 1
ATOM 4865 C C . LEU B 1 221 ? 8.789 -26.172 -25.641 1 98 221 LEU B C 1
ATOM 4867 O O . LEU B 1 221 ? 9.102 -26.688 -26.719 1 98 221 LEU B O 1
ATOM 4871 N N . MET B 1 222 ? 9.586 -25.578 -24.906 1 98.12 222 MET B N 1
ATOM 4872 C CA . MET B 1 222 ? 11.039 -25.688 -25.047 1 98.12 222 MET B CA 1
ATOM 4873 C C . MET B 1 222 ? 11.672 -26.219 -23.766 1 98.12 222 MET B C 1
ATOM 4875 O O . MET B 1 222 ? 11.422 -25.688 -22.672 1 98.12 222 MET B O 1
ATOM 4879 N N . GLN B 1 223 ? 12.438 -27.25 -23.906 1 98.44 223 GLN B N 1
ATOM 4880 C CA . GLN B 1 223 ? 13.164 -27.812 -22.766 1 98.44 223 GLN B CA 1
ATOM 4881 C C . GLN B 1 223 ? 14.547 -27.188 -22.641 1 98.44 223 GLN B C 1
ATOM 4883 O O . GLN B 1 223 ? 15.258 -27.031 -23.625 1 98.44 223 GLN B O 1
ATOM 4888 N N . PHE B 1 224 ? 14.883 -26.828 -21.453 1 98.5 224 PHE B N 1
ATOM 4889 C CA . PHE B 1 224 ? 16.203 -26.297 -21.125 1 98.5 224 PHE B CA 1
ATOM 4890 C C . PHE B 1 224 ? 16.891 -27.172 -20.078 1 98.5 224 PHE B C 1
ATOM 4892 O O . PHE B 1 224 ? 16.266 -27.594 -19.109 1 98.5 224 PHE B O 1
ATOM 4899 N N . THR B 1 225 ? 18.109 -27.5 -20.312 1 98.12 225 THR B N 1
ATOM 4900 C CA . THR B 1 225 ? 18.984 -27.984 -19.25 1 98.12 225 THR B CA 1
ATOM 4901 C C . THR B 1 225 ? 19.984 -26.891 -18.844 1 98.12 225 THR B C 1
ATOM 4903 O O . THR B 1 225 ? 20.391 -26.078 -19.672 1 98.12 225 THR B O 1
ATOM 4906 N N . TYR B 1 226 ? 20.297 -26.812 -17.594 1 98.19 226 TYR B N 1
ATOM 4907 C CA . TYR B 1 226 ? 21.266 -25.828 -17.109 1 98.19 226 TYR B CA 1
ATOM 4908 C C . TYR B 1 226 ? 22.219 -26.438 -16.109 1 98.19 226 TYR B C 1
ATOM 4910 O O . TYR B 1 226 ? 21.875 -27.422 -15.438 1 98.19 226 TYR B O 1
ATOM 4918 N N . ASP B 1 227 ? 23.406 -25.953 -15.977 1 98 227 ASP B N 1
ATOM 4919 C CA . ASP B 1 227 ? 24.359 -26.391 -14.945 1 98 227 ASP B CA 1
ATOM 4920 C C . ASP B 1 227 ? 24.516 -25.312 -13.867 1 98 227 ASP B C 1
ATOM 4922 O O . ASP B 1 227 ? 23.812 -24.297 -13.891 1 98 227 ASP B O 1
ATOM 4926 N N . SER B 1 228 ? 25.344 -25.547 -12.906 1 96.19 228 SER B N 1
ATOM 4927 C CA . SER B 1 228 ? 25.453 -24.688 -11.734 1 96.19 228 SER B CA 1
ATOM 4928 C C . SER B 1 228 ? 26.047 -23.328 -12.102 1 96.19 228 SER B C 1
ATOM 4930 O O . SER B 1 228 ? 26 -22.391 -11.305 1 96.19 228 SER B O 1
ATOM 4932 N N . LYS B 1 229 ? 26.609 -23.172 -13.32 1 97.31 229 LYS B N 1
ATOM 4933 C CA . LYS B 1 229 ? 27.188 -21.906 -13.781 1 97.31 229 LYS B CA 1
ATOM 4934 C C . LYS B 1 229 ? 26.219 -21.172 -14.695 1 97.31 229 LYS B C 1
ATOM 4936 O O . LYS B 1 229 ? 26.516 -20.062 -15.156 1 97.31 229 LYS B O 1
ATOM 4941 N N . GLY B 1 230 ? 25.094 -21.828 -15.062 1 97.31 230 GLY B N 1
ATOM 4942 C CA . GLY B 1 230 ? 24.078 -21.188 -15.883 1 97.31 230 GLY B CA 1
ATOM 4943 C C . GLY B 1 230 ? 24.266 -21.438 -17.375 1 97.31 230 GLY B C 1
ATOM 4944 O O . GLY B 1 230 ? 23.75 -20.688 -18.203 1 97.31 230 GLY B O 1
ATOM 4945 N N . ASN B 1 231 ? 25.141 -22.375 -17.719 1 97.94 231 ASN B N 1
ATOM 4946 C CA . ASN B 1 231 ? 25.188 -22.797 -19.109 1 97.94 231 ASN B CA 1
ATOM 4947 C C . ASN B 1 231 ? 23.984 -23.656 -19.469 1 97.94 231 ASN B C 1
ATOM 4949 O O . ASN B 1 231 ? 23.609 -24.547 -18.719 1 97.94 231 ASN B O 1
ATOM 4953 N N . THR B 1 232 ? 23.438 -23.375 -20.688 1 97.69 232 THR B N 1
ATOM 4954 C CA . THR B 1 232 ? 22.172 -24.031 -21 1 97.69 232 THR B CA 1
ATOM 4955 C C . THR B 1 232 ? 22.234 -24.734 -22.359 1 97.69 232 THR B C 1
ATOM 4957 O O . THR B 1 232 ? 23.062 -24.375 -23.203 1 97.69 232 THR B O 1
ATOM 4960 N N . LYS B 1 233 ? 21.484 -25.766 -22.484 1 97.56 233 LYS B N 1
ATOM 4961 C CA . LYS B 1 233 ? 21.109 -26.391 -23.75 1 97.56 233 LYS B CA 1
ATOM 4962 C C . LYS B 1 233 ? 19.594 -26.359 -23.938 1 97.56 233 LYS B C 1
ATOM 4964 O O . LYS B 1 233 ? 18.844 -26.375 -22.969 1 97.56 233 LYS B O 1
ATOM 4969 N N . GLN B 1 234 ? 19.203 -26.312 -25.188 1 96.94 234 GLN B N 1
ATOM 4970 C CA . GLN B 1 234 ? 17.797 -26.203 -25.5 1 96.94 234 GLN B CA 1
ATOM 4971 C C . GLN B 1 234 ? 17.344 -27.297 -26.469 1 96.94 234 GLN B C 1
ATOM 4973 O O . GLN B 1 234 ? 18.078 -27.656 -27.391 1 96.94 234 GLN B O 1
ATOM 4978 N N . LYS B 1 235 ? 16.172 -27.781 -26.266 1 97.06 235 LYS B N 1
ATOM 4979 C CA . LYS B 1 235 ? 15.555 -28.781 -27.109 1 97.06 235 LYS B CA 1
ATOM 4980 C C . LYS B 1 235 ? 14.062 -28.5 -27.281 1 97.06 235 LYS B C 1
ATOM 4982 O O . LYS B 1 235 ? 13.289 -28.578 -26.328 1 97.06 235 LYS B O 1
ATOM 4987 N N . PRO B 1 236 ? 13.609 -28.172 -28.453 1 95.56 236 PRO B N 1
ATOM 4988 C CA . PRO B 1 236 ? 12.18 -27.922 -28.688 1 95.56 236 PRO B CA 1
ATOM 4989 C C . PRO B 1 236 ? 11.336 -29.203 -28.578 1 95.56 236 PRO B C 1
ATOM 4991 O O . PRO B 1 236 ? 11.82 -30.297 -28.891 1 95.56 236 PRO B O 1
ATOM 4994 N N . THR B 1 237 ? 10.102 -29.031 -28.203 1 96.19 237 THR B N 1
ATOM 4995 C CA . THR B 1 237 ? 9.141 -30.125 -28.234 1 96.19 237 THR B CA 1
ATOM 4996 C C . THR B 1 237 ? 8.266 -30.047 -29.484 1 96.19 237 THR B C 1
ATOM 4998 O O . THR B 1 237 ? 8.391 -29.109 -30.281 1 96.19 237 THR B O 1
ATOM 5001 N N . LYS B 1 238 ? 7.426 -31.156 -29.578 1 94.12 238 LYS B N 1
ATOM 5002 C CA . LYS B 1 238 ? 6.305 -31.031 -30.516 1 94.12 238 LYS B CA 1
ATOM 5003 C C . LYS B 1 238 ? 5.32 -29.953 -30.047 1 94.12 238 LYS B C 1
ATOM 5005 O O . LYS B 1 238 ? 5.469 -29.406 -28.953 1 94.12 238 LYS B O 1
ATOM 5010 N N . ILE B 1 239 ? 4.395 -29.688 -30.938 1 94.62 239 ILE B N 1
ATOM 5011 C CA . ILE B 1 239 ? 3.396 -28.672 -30.625 1 94.62 239 ILE B CA 1
ATOM 5012 C C . ILE B 1 239 ? 2.463 -29.172 -29.531 1 94.62 239 ILE B C 1
ATOM 5014 O O . ILE B 1 239 ? 1.937 -30.281 -29.609 1 94.62 239 ILE B O 1
ATOM 5018 N N . PHE B 1 240 ? 2.33 -28.438 -28.531 1 94.5 240 PHE B N 1
ATOM 5019 C CA . PHE B 1 240 ? 1.505 -28.734 -27.359 1 94.5 240 PHE B CA 1
ATOM 5020 C C . PHE B 1 240 ? 0.05 -28.359 -27.625 1 94.5 240 PHE B C 1
ATOM 5022 O O . PHE B 1 240 ? -0.858 -29.141 -27.344 1 94.5 240 PHE B O 1
ATOM 5029 N N . HIS B 1 241 ? -0.195 -27.266 -28.234 1 94.19 241 HIS B N 1
ATOM 5030 C CA . HIS B 1 241 ? -1.522 -26.812 -28.625 1 94.19 241 HIS B CA 1
ATOM 5031 C C . HIS B 1 241 ? -1.452 -25.922 -29.859 1 94.19 241 HIS B C 1
ATOM 5033 O O . HIS B 1 241 ? -0.429 -25.281 -30.109 1 94.19 241 HIS B O 1
ATOM 5039 N N . ALA B 1 242 ? -2.592 -25.859 -30.531 1 91.06 242 ALA B N 1
ATOM 5040 C CA . ALA B 1 242 ? -2.646 -25.031 -31.734 1 91.06 242 ALA B CA 1
ATOM 5041 C C . ALA B 1 242 ? -2.715 -23.547 -31.359 1 91.06 242 ALA B C 1
ATOM 5043 O O . ALA B 1 242 ? -3.168 -23.188 -30.281 1 91.06 242 ALA B O 1
ATOM 5044 N N . GLU B 1 243 ? -2.375 -22.719 -32.25 1 88.19 243 GLU B N 1
ATOM 5045 C CA . GLU B 1 243 ? -2.277 -21.281 -32.031 1 88.19 243 GLU B CA 1
ATOM 5046 C C . GLU B 1 243 ? -3.645 -20.672 -31.75 1 88.19 243 GLU B C 1
ATOM 5048 O O . GLU B 1 243 ? -3.75 -19.688 -31.016 1 88.19 243 GLU B O 1
ATOM 5053 N N . LYS B 1 244 ? -4.641 -21.219 -32.25 1 89.81 244 LYS B N 1
ATOM 5054 C CA . LYS B 1 244 ? -5.973 -20.641 -32.125 1 89.81 244 LYS B CA 1
ATOM 5055 C C . LYS B 1 244 ? -6.602 -21.016 -30.781 1 89.81 244 LYS B C 1
ATOM 5057 O O . LYS B 1 244 ? -7.664 -20.516 -30.422 1 89.81 244 LYS B O 1
ATOM 5062 N N . GLU B 1 245 ? -5.984 -21.922 -30.078 1 92.94 245 GLU B N 1
ATOM 5063 C CA . GLU B 1 245 ? -6.418 -22.266 -28.734 1 92.94 245 GLU B CA 1
ATOM 5064 C C . GLU B 1 245 ? -5.793 -21.328 -27.688 1 92.94 245 GLU B C 1
ATOM 5066 O O . GLU B 1 245 ? -4.621 -21.484 -27.344 1 92.94 245 GLU B O 1
ATOM 5071 N N . TYR B 1 246 ? -6.566 -20.391 -27.156 1 95 246 TYR B N 1
ATOM 5072 C CA . TYR B 1 246 ? -6.062 -19.391 -26.219 1 95 246 TYR B CA 1
ATOM 5073 C C . TYR B 1 246 ? -6.043 -19.922 -24.797 1 95 246 TYR B C 1
ATOM 5075 O O . TYR B 1 246 ? -7.094 -20.25 -24.234 1 95 246 TYR B O 1
ATOM 5083 N N . LEU B 1 247 ? -4.871 -19.984 -24.25 1 97 247 LEU B N 1
ATOM 5084 C CA . LEU B 1 247 ? -4.691 -20.516 -22.891 1 97 247 LEU B CA 1
ATOM 5085 C C . LEU B 1 247 ? -4.855 -19.406 -21.859 1 97 247 LEU B C 1
ATOM 5087 O O . LEU B 1 247 ? -4.48 -18.266 -22.109 1 97 247 LEU B O 1
ATOM 5091 N N . LEU B 1 248 ? -5.426 -19.75 -20.766 1 96.94 248 LEU B N 1
ATOM 5092 C CA . LEU B 1 248 ? -5.453 -18.844 -19.625 1 96.94 248 LEU B CA 1
ATOM 5093 C C . LEU B 1 248 ? -4.047 -18.594 -19.094 1 96.94 248 LEU B C 1
ATOM 5095 O O . LEU B 1 248 ? -3.154 -19.438 -19.266 1 96.94 248 LEU B O 1
ATOM 5099 N N . ASN B 1 249 ? -3.857 -17.484 -18.391 1 95.25 249 ASN B N 1
ATOM 5100 C CA . ASN B 1 249 ? -2.52 -17.016 -18.047 1 95.25 249 ASN B CA 1
ATOM 5101 C C . ASN B 1 249 ? -1.858 -17.906 -17 1 95.25 249 ASN B C 1
ATOM 5103 O O . ASN B 1 249 ? -0.641 -18.094 -17.016 1 95.25 249 ASN B O 1
ATOM 5107 N N . ASN B 1 250 ? -2.662 -18.422 -16.078 1 97.31 250 ASN B N 1
ATOM 5108 C CA . ASN B 1 250 ? -2.102 -19.188 -14.969 1 97.31 250 ASN B CA 1
ATOM 5109 C C . ASN B 1 250 ? -2.441 -20.672 -15.086 1 97.31 250 ASN B C 1
ATOM 5111 O O . ASN B 1 250 ? -3.561 -21.078 -14.781 1 97.31 250 ASN B O 1
ATOM 5115 N N . PRO B 1 251 ? -1.497 -21.516 -15.453 1 98 251 PRO B N 1
ATOM 5116 C CA . PRO B 1 251 ? -1.681 -22.969 -15.391 1 98 251 PRO B CA 1
ATOM 5117 C C . PRO B 1 251 ? -1.441 -23.531 -14 1 98 251 PRO B C 1
ATOM 5119 O O . PRO B 1 251 ? -0.991 -22.812 -13.102 1 98 251 PRO B O 1
ATOM 5122 N N . TYR B 1 252 ? -1.874 -24.734 -13.875 1 98.19 252 TYR B N 1
ATOM 5123 C CA . TYR B 1 252 ? -1.417 -25.5 -12.719 1 98.19 252 TYR B CA 1
ATOM 5124 C C . TYR B 1 252 ? -0.203 -26.359 -13.078 1 98.19 252 TYR B C 1
ATOM 5126 O O . TYR B 1 252 ? -0.167 -26.984 -14.133 1 98.19 252 TYR B O 1
ATOM 5134 N N . TYR B 1 253 ? 0.774 -26.328 -12.242 1 98.19 253 TYR B N 1
ATOM 5135 C CA . TYR B 1 253 ? 1.942 -27.188 -12.391 1 98.19 253 TYR B CA 1
ATOM 5136 C C . TYR B 1 253 ? 2.422 -27.688 -11.039 1 98.19 253 TYR B C 1
ATOM 5138 O O . TYR B 1 253 ? 2.516 -26.922 -10.078 1 98.19 253 TYR B O 1
ATOM 5146 N N . SER B 1 254 ? 2.65 -28.922 -10.969 1 96.75 254 SER B N 1
ATOM 5147 C CA . SER B 1 254 ? 3.197 -29.516 -9.758 1 96.75 254 SER B CA 1
ATOM 5148 C C . SER B 1 254 ? 4.66 -29.906 -9.945 1 96.75 254 SER B C 1
ATOM 5150 O O . SER B 1 254 ? 4.984 -30.719 -10.82 1 96.75 254 SER B O 1
ATOM 5152 N N . ASN B 1 255 ? 5.461 -29.438 -9.086 1 94.62 255 ASN B N 1
ATOM 5153 C CA . ASN B 1 255 ? 6.867 -29.828 -9.094 1 94.62 255 ASN B CA 1
ATOM 5154 C C . ASN B 1 255 ? 7.047 -31.266 -8.617 1 94.62 255 ASN B C 1
ATOM 5156 O O . ASN B 1 255 ? 8.039 -31.922 -8.953 1 94.62 255 ASN B O 1
ATOM 5160 N N . SER B 1 256 ? 6.113 -31.719 -7.859 1 94.56 256 SER B N 1
ATOM 5161 C CA . SER B 1 256 ? 6.27 -33.031 -7.234 1 94.56 256 SER B CA 1
ATOM 5162 C C . SER B 1 256 ? 5.973 -34.156 -8.219 1 94.56 256 SER B C 1
ATOM 5164 O O . SER B 1 256 ? 6.574 -35.219 -8.141 1 94.56 256 SER B O 1
ATOM 5166 N N . ASN B 1 257 ? 5.07 -33.906 -9.133 1 94.38 257 ASN B N 1
ATOM 5167 C CA . ASN B 1 257 ? 4.785 -34.969 -10.086 1 94.38 257 ASN B CA 1
ATOM 5168 C C . ASN B 1 257 ? 4.93 -34.5 -11.531 1 94.38 257 ASN B C 1
ATOM 5170 O O . ASN B 1 257 ? 4.602 -35.219 -12.469 1 94.38 257 ASN B O 1
ATOM 5174 N N . ASN B 1 258 ? 5.328 -33.25 -11.742 1 97.38 258 ASN B N 1
ATOM 5175 C CA . ASN B 1 258 ? 5.676 -32.656 -13.023 1 97.38 258 ASN B CA 1
ATOM 5176 C C . ASN B 1 258 ? 4.5 -32.688 -14 1 97.38 258 ASN B C 1
ATOM 5178 O O . ASN B 1 258 ? 4.676 -33 -15.18 1 97.38 258 ASN B O 1
ATOM 5182 N N . HIS B 1 259 ? 3.371 -32.531 -13.469 1 97.75 259 HIS B N 1
ATOM 5183 C CA . HIS B 1 259 ? 2.137 -32.531 -14.242 1 97.75 259 HIS B CA 1
ATOM 5184 C C . HIS B 1 259 ? 1.66 -31.109 -14.531 1 97.75 259 HIS B C 1
ATOM 5186 O O . HIS B 1 259 ? 1.408 -30.344 -13.602 1 97.75 259 HIS B O 1
ATOM 5192 N N . LEU B 1 260 ? 1.574 -30.75 -15.805 1 98.56 260 LEU B N 1
ATOM 5193 C CA . LEU B 1 260 ? 1.091 -29.453 -16.281 1 98.56 260 LEU B CA 1
ATOM 5194 C C . LEU B 1 260 ? -0.359 -29.562 -16.75 1 98.56 260 LEU B C 1
ATOM 5196 O O . LEU B 1 260 ? -0.715 -30.484 -17.5 1 98.56 260 LEU B O 1
ATOM 5200 N N . THR B 1 261 ? -1.247 -28.75 -16.281 1 98.62 261 THR B N 1
ATOM 5201 C CA . THR B 1 261 ? -2.629 -28.625 -16.734 1 98.62 261 THR B CA 1
ATOM 5202 C C . THR B 1 261 ? -2.955 -27.188 -17.094 1 98.62 261 THR B C 1
ATOM 5204 O O . THR B 1 261 ? -2.738 -26.281 -16.281 1 98.62 261 THR B O 1
ATOM 5207 N N . TRP B 1 262 ? -3.457 -27 -18.25 1 98.75 262 TRP B N 1
ATOM 5208 C CA . TRP B 1 262 ? -3.594 -25.641 -18.75 1 98.75 262 TRP B CA 1
ATOM 5209 C C . TRP B 1 262 ? -4.918 -25.453 -19.5 1 98.75 262 TRP B C 1
ATOM 5211 O O . TRP B 1 262 ? -5.055 -25.875 -20.641 1 98.75 262 TRP B O 1
ATOM 5221 N N . PRO B 1 263 ? -5.871 -24.797 -18.906 1 98.62 263 PRO B N 1
ATOM 5222 C CA . PRO B 1 263 ? -7.164 -24.594 -19.547 1 98.62 263 PRO B CA 1
ATOM 5223 C C . PRO B 1 263 ? -7.137 -23.453 -20.578 1 98.62 263 PRO B C 1
ATOM 5225 O O . PRO B 1 263 ? -6.352 -22.516 -20.438 1 98.62 263 PRO B O 1
ATOM 5228 N N . THR B 1 264 ? -8.016 -23.562 -21.547 1 98.12 264 THR B N 1
ATOM 5229 C CA . THR B 1 264 ? -8.242 -22.5 -22.516 1 98.12 264 THR B CA 1
ATOM 5230 C C . THR B 1 264 ? -9.383 -21.594 -22.078 1 98.12 264 THR B C 1
ATOM 5232 O O . THR B 1 264 ? -10.078 -21.891 -21.094 1 98.12 264 THR B O 1
ATOM 5235 N N . TYR B 1 265 ? -9.641 -20.609 -22.859 1 97.69 265 TYR B N 1
ATOM 5236 C CA . TYR B 1 265 ? -10.734 -19.672 -22.609 1 97.69 265 TYR B CA 1
ATOM 5237 C C . TYR B 1 265 ? -12.078 -20.359 -22.75 1 97.69 265 TYR B C 1
ATOM 5239 O O . TYR B 1 265 ? -13.086 -19.875 -22.219 1 97.69 265 TYR B O 1
ATOM 5247 N N . GLU B 1 266 ? -12.07 -21.516 -23.422 1 97 266 GLU B N 1
ATOM 5248 C CA . GLU B 1 266 ? -13.344 -22.141 -23.75 1 97 266 GLU B CA 1
ATOM 5249 C C . GLU B 1 266 ? -13.555 -23.422 -22.922 1 97 266 GLU B C 1
ATOM 5251 O O . GLU B 1 266 ? -14.57 -24.094 -23.078 1 97 266 GLU B O 1
ATOM 5256 N N . GLY B 1 267 ? -12.594 -23.797 -22.156 1 97.69 267 GLY B N 1
ATOM 5257 C CA . GLY B 1 267 ? -12.812 -24.875 -21.203 1 97.69 267 GLY B CA 1
ATOM 5258 C C . GLY B 1 267 ? -12.125 -26.172 -21.609 1 97.69 267 GLY B C 1
ATOM 5259 O O . GLY B 1 267 ? -12.258 -27.188 -20.922 1 97.69 267 GLY B O 1
ATOM 5260 N N . LYS B 1 268 ? -11.422 -26.125 -22.766 1 98.06 268 LYS B N 1
ATOM 5261 C CA . LYS B 1 268 ? -10.539 -27.25 -23.094 1 98.06 268 LYS B CA 1
ATOM 5262 C C . LYS B 1 268 ? -9.289 -27.234 -22.219 1 98.06 268 LYS B C 1
ATOM 5264 O O . LYS B 1 268 ? -8.703 -26.172 -21.984 1 98.06 268 LYS B O 1
ATOM 5269 N N . ILE B 1 269 ? -8.875 -28.422 -21.703 1 98.75 269 ILE B N 1
ATOM 5270 C CA . ILE B 1 269 ? -7.699 -28.484 -20.844 1 98.75 269 ILE B CA 1
ATOM 5271 C C . ILE B 1 269 ? -6.605 -29.297 -21.531 1 98.75 269 ILE B C 1
ATOM 5273 O O . ILE B 1 269 ? -6.812 -30.469 -21.891 1 98.75 269 ILE B O 1
ATOM 5277 N N . PHE B 1 270 ? -5.477 -28.672 -21.766 1 98.69 270 PHE B N 1
ATOM 5278 C CA . PHE B 1 270 ? -4.281 -29.375 -22.234 1 98.69 270 PHE B CA 1
ATOM 5279 C C . PHE B 1 270 ? -3.443 -29.844 -21.047 1 98.69 270 PHE B C 1
ATOM 5281 O O . PHE B 1 270 ? -3.307 -29.141 -20.047 1 98.69 270 PHE B O 1
ATOM 5288 N N . GLN B 1 271 ? -2.914 -31.031 -21.156 1 98.69 271 GLN B N 1
ATOM 5289 C CA . GLN B 1 271 ? -2.086 -31.594 -20.094 1 98.69 271 GLN B CA 1
ATOM 5290 C C . GLN B 1 271 ? -0.78 -32.156 -20.656 1 98.69 271 GLN B C 1
ATOM 5292 O O . GLN B 1 271 ? -0.731 -32.594 -21.812 1 98.69 271 GLN B O 1
ATOM 5297 N N . ALA B 1 272 ? 0.204 -32.156 -19.844 1 98.69 272 ALA B N 1
ATOM 5298 C CA . ALA B 1 272 ? 1.5 -32.719 -20.203 1 98.69 272 ALA B CA 1
ATOM 5299 C C . ALA B 1 272 ? 2.217 -33.281 -18.969 1 98.69 272 ALA B C 1
ATOM 5301 O O . ALA B 1 272 ? 2.094 -32.719 -17.875 1 98.69 272 ALA B O 1
ATOM 5302 N N . LYS B 1 273 ? 2.873 -34.312 -19.094 1 98.38 273 LYS B N 1
ATOM 5303 C CA . LYS B 1 273 ? 3.865 -34.812 -18.141 1 98.38 273 LYS B CA 1
ATOM 5304 C C . LYS B 1 273 ? 5.281 -34.438 -18.594 1 98.38 273 LYS B C 1
ATOM 5306 O O . LYS B 1 273 ? 5.711 -34.812 -19.672 1 98.38 273 LYS B O 1
ATOM 5311 N N . LEU B 1 274 ? 5.941 -33.719 -17.781 1 98.56 274 LEU B N 1
ATOM 5312 C CA . LEU B 1 274 ? 7.258 -33.219 -18.125 1 98.56 274 LEU B CA 1
ATOM 5313 C C . LEU B 1 274 ? 8.352 -33.938 -17.344 1 98.56 274 LEU B C 1
ATOM 5315 O O . LEU B 1 274 ? 8.172 -34.25 -16.156 1 98.56 274 LEU B O 1
ATOM 5319 N N . SER B 1 275 ? 9.391 -34.25 -17.984 1 97.56 275 SER B N 1
ATOM 5320 C CA . SER B 1 275 ? 10.539 -34.906 -17.344 1 97.56 275 SER B CA 1
ATOM 5321 C C . SER B 1 275 ? 11.844 -34.531 -18.047 1 97.56 275 SER B C 1
ATOM 5323 O O . SER B 1 275 ? 11.82 -33.844 -19.078 1 97.56 275 SER B O 1
ATOM 5325 N N . GLU B 1 276 ? 12.945 -34.938 -17.469 1 94.69 276 GLU B N 1
ATOM 5326 C CA . GLU B 1 276 ? 14.242 -34.688 -18.078 1 94.69 276 GLU B CA 1
ATOM 5327 C C . GLU B 1 276 ? 14.344 -35.344 -19.453 1 94.69 276 GLU B C 1
ATOM 5329 O O . GLU B 1 276 ? 15.156 -34.906 -20.281 1 94.69 276 GLU B O 1
ATOM 5334 N N . SER B 1 277 ? 13.508 -36.312 -19.719 1 95.88 277 SER B N 1
ATOM 5335 C CA . SER B 1 277 ? 13.555 -37.031 -20.984 1 95.88 277 SER B CA 1
ATOM 5336 C C . SER B 1 277 ? 12.695 -36.344 -22.047 1 95.88 277 SER B C 1
ATOM 5338 O O . SER B 1 277 ? 12.781 -36.656 -23.234 1 95.88 277 SER B O 1
ATOM 5340 N N . GLY B 1 278 ? 11.883 -35.469 -21.594 1 97.19 278 GLY B N 1
ATOM 5341 C CA . GLY B 1 278 ? 11.047 -34.75 -22.547 1 97.19 278 GLY B CA 1
ATOM 5342 C C . GLY B 1 278 ? 9.625 -34.562 -22.062 1 97.19 278 GLY B C 1
ATOM 5343 O O . GLY B 1 278 ? 9.328 -34.75 -20.875 1 97.19 278 GLY B O 1
ATOM 5344 N N . ALA B 1 279 ? 8.82 -34.125 -23 1 98.19 279 ALA B N 1
ATOM 5345 C CA . ALA B 1 279 ? 7.422 -33.844 -22.688 1 98.19 279 ALA B CA 1
ATOM 5346 C C . ALA B 1 279 ? 6.496 -34.875 -23.297 1 98.19 279 ALA B C 1
ATOM 5348 O O . ALA B 1 279 ? 6.609 -35.219 -24.469 1 98.19 279 ALA B O 1
ATOM 5349 N N . GLU B 1 280 ? 5.641 -35.438 -22.484 1 98.19 280 GLU B N 1
ATOM 5350 C CA . GLU B 1 280 ? 4.535 -36.281 -22.938 1 98.19 280 GLU B CA 1
ATOM 5351 C C . GLU B 1 280 ? 3.211 -35.5 -22.906 1 98.19 280 GLU B C 1
ATOM 5353 O O . GLU B 1 280 ? 2.705 -35.188 -21.828 1 98.19 280 GLU B O 1
ATOM 5358 N N . PHE B 1 281 ? 2.686 -35.281 -24.078 1 98.19 281 PHE B N 1
ATOM 5359 C CA . PHE B 1 281 ? 1.418 -34.562 -24.172 1 98.19 281 PHE B CA 1
ATOM 5360 C C . PHE B 1 281 ? 0.244 -35.531 -24.078 1 98.19 281 PHE B C 1
ATOM 5362 O O . PHE B 1 281 ? 0.198 -36.531 -24.812 1 98.19 281 PHE B O 1
ATOM 5369 N N . LEU B 1 282 ? -0.699 -35.219 -23.25 1 97.94 282 LEU B N 1
ATOM 5370 C CA . LEU B 1 282 ? -1.88 -36.062 -23.062 1 97.94 282 LEU B CA 1
ATOM 5371 C C . LEU B 1 282 ? -3.031 -35.562 -23.938 1 97.94 282 LEU B C 1
ATOM 5373 O O . LEU B 1 282 ? -2.996 -34.438 -24.453 1 97.94 282 LEU B O 1
ATOM 5377 N N . LYS B 1 283 ? -4.008 -36.469 -24.078 1 96.38 283 LYS B N 1
ATOM 5378 C CA . LYS B 1 283 ? -5.207 -36.062 -24.812 1 96.38 283 LYS B CA 1
ATOM 5379 C C . LYS B 1 283 ? -5.93 -34.938 -24.094 1 96.38 283 LYS B C 1
ATOM 5381 O O . LYS B 1 283 ? -6.172 -35 -22.891 1 96.38 283 LYS B O 1
ATOM 5386 N N . PRO B 1 284 ? -6.203 -33.875 -24.828 1 97.5 284 PRO B N 1
ATOM 5387 C CA . PRO B 1 284 ? -6.93 -32.781 -24.172 1 97.5 284 PRO B CA 1
ATOM 5388 C C . PRO B 1 284 ? -8.312 -33.188 -23.688 1 97.5 284 PRO B C 1
ATOM 5390 O O . PRO B 1 284 ? -8.922 -34.125 -24.25 1 97.5 284 PRO B O 1
ATOM 5393 N N . ILE B 1 285 ? -8.797 -32.469 -22.688 1 97.44 285 ILE B N 1
ATOM 5394 C CA . ILE B 1 285 ? -10.094 -32.719 -22.078 1 97.44 285 ILE B CA 1
ATOM 5395 C C . ILE B 1 285 ? -11.039 -31.562 -22.375 1 97.44 285 ILE B C 1
ATOM 5397 O O . ILE B 1 285 ? -10.664 -30.406 -22.234 1 97.44 285 ILE B O 1
ATOM 5401 N N . GLU B 1 286 ? -12.211 -31.969 -22.781 1 97.06 286 GLU B N 1
ATOM 5402 C CA . GLU B 1 286 ? -13.289 -30.984 -22.891 1 97.06 286 GLU B CA 1
ATOM 5403 C C . GLU B 1 286 ? -14.148 -30.984 -21.625 1 97.06 286 GLU B C 1
ATOM 5405 O O . GLU B 1 286 ? -14.883 -31.938 -21.375 1 97.06 286 GLU B O 1
ATOM 5410 N N . VAL B 1 287 ? -14.141 -29.922 -20.953 1 98.25 287 VAL B N 1
ATOM 5411 C CA . VAL B 1 287 ? -14.828 -29.906 -19.656 1 98.25 287 VAL B CA 1
ATOM 5412 C C . VAL B 1 287 ? -16.328 -29.656 -19.875 1 98.25 287 VAL B C 1
ATOM 5414 O O . VAL B 1 287 ? -17.156 -30.25 -19.203 1 98.25 287 VAL B O 1
ATOM 5417 N N . PHE B 1 288 ? -16.656 -28.828 -20.828 1 98.44 288 PHE B N 1
ATOM 5418 C CA . PHE B 1 288 ? -18.047 -28.453 -21.047 1 98.44 288 PHE B CA 1
ATOM 5419 C C . PHE B 1 288 ? -18.656 -29.281 -22.172 1 98.44 288 PHE B C 1
ATOM 5421 O O . PHE B 1 288 ? -18.016 -29.516 -23.188 1 98.44 288 PHE B O 1
ATOM 5428 N N . THR B 1 289 ? -19.875 -29.625 -22.047 1 97.25 289 THR B N 1
ATOM 5429 C CA . THR B 1 289 ? -20.641 -30.25 -23.125 1 97.25 289 THR B CA 1
ATOM 5430 C C . THR B 1 289 ? -21.016 -29.219 -24.188 1 97.25 289 THR B C 1
ATOM 5432 O O . THR B 1 289 ? -20.906 -28.016 -23.969 1 97.25 289 THR B O 1
ATOM 5435 N N . ASP B 1 290 ? -21.484 -29.781 -25.297 1 96.75 290 ASP B N 1
ATOM 5436 C CA . ASP B 1 290 ? -21.938 -28.891 -26.359 1 96.75 290 ASP B CA 1
ATOM 5437 C C . ASP B 1 290 ? -23.078 -27.984 -25.891 1 96.75 290 ASP B C 1
ATOM 5439 O O . ASP B 1 290 ? -23.125 -26.812 -26.234 1 96.75 290 ASP B O 1
ATOM 5443 N N . LYS B 1 291 ? -23.922 -28.562 -25.141 1 97.69 291 LYS B N 1
ATOM 5444 C CA . LYS B 1 291 ? -25.031 -27.781 -24.594 1 97.69 291 LYS B CA 1
ATOM 5445 C C . LYS B 1 291 ? -24.547 -26.672 -23.672 1 97.69 291 LYS B C 1
ATOM 5447 O O . LYS B 1 291 ? -25.016 -25.547 -23.734 1 97.69 291 LYS B O 1
ATOM 5452 N N . GLU B 1 292 ? -23.594 -27 -22.828 1 98 292 GLU B N 1
ATOM 5453 C CA . GLU B 1 292 ? -23.062 -26.016 -21.875 1 98 292 GLU B CA 1
ATOM 5454 C C . GLU B 1 292 ? -22.297 -24.922 -22.609 1 98 292 GLU B C 1
ATOM 5456 O O . GLU B 1 292 ? -22.328 -23.766 -22.188 1 98 292 GLU B O 1
ATOM 5461 N N . LYS B 1 293 ? -21.625 -25.25 -23.609 1 97.38 293 LYS B N 1
ATOM 5462 C CA . LYS B 1 293 ? -20.969 -24.25 -24.438 1 97.38 293 LYS B CA 1
ATOM 5463 C C . LYS B 1 293 ? -21.984 -23.297 -25.062 1 97.38 293 LYS B C 1
ATOM 5465 O O . LYS B 1 293 ? -21.766 -22.078 -25.109 1 97.38 293 LYS B O 1
ATOM 5470 N N . ALA B 1 294 ? -23.047 -23.875 -25.547 1 97.38 294 ALA B N 1
ATOM 5471 C CA . ALA B 1 294 ? -24.109 -23.062 -26.109 1 97.38 294 ALA B CA 1
ATOM 5472 C C . ALA B 1 294 ? -24.703 -22.125 -25.062 1 97.38 294 ALA B C 1
ATOM 5474 O O . ALA B 1 294 ? -25.109 -21 -25.391 1 97.38 294 ALA B O 1
ATOM 5475 N N . ASP B 1 295 ? -24.734 -22.641 -23.828 1 98.06 295 ASP B N 1
ATOM 5476 C CA . ASP B 1 295 ? -25.234 -21.828 -22.719 1 98.06 295 ASP B CA 1
ATOM 5477 C C . ASP B 1 295 ? -24.156 -20.875 -22.203 1 98.06 295 ASP B C 1
ATOM 5479 O O . ASP B 1 295 ? -24.312 -20.266 -21.141 1 98.06 295 ASP B O 1
ATOM 5483 N N . LYS B 1 296 ? -22.969 -20.797 -22.797 1 98.25 296 LYS B N 1
ATOM 5484 C CA . LYS B 1 296 ? -21.891 -19.812 -22.594 1 98.25 296 LYS B CA 1
ATOM 5485 C C . LYS B 1 296 ? -21.125 -20.109 -21.297 1 98.25 296 LYS B C 1
ATOM 5487 O O . LYS B 1 296 ? -20.703 -19.188 -20.609 1 98.25 296 LYS B O 1
ATOM 5492 N N . TRP B 1 297 ? -21.078 -21.359 -20.938 1 98.62 297 TRP B N 1
ATOM 5493 C CA . TRP B 1 297 ? -20.172 -21.719 -19.844 1 98.62 297 TRP B CA 1
ATOM 5494 C C . TRP B 1 297 ? -18.719 -21.594 -20.281 1 98.62 297 TRP B C 1
ATOM 5496 O O . TRP B 1 297 ? -18.328 -22.109 -21.312 1 98.62 297 TRP B O 1
ATOM 5506 N N . ARG B 1 298 ? -17.922 -20.812 -19.531 1 98.56 298 ARG B N 1
ATOM 5507 C CA . ARG B 1 298 ? -16.516 -20.547 -19.797 1 98.56 298 ARG B CA 1
ATOM 5508 C C . ARG B 1 298 ? -15.742 -20.359 -18.5 1 98.56 298 ARG B C 1
ATOM 5510 O O . ARG B 1 298 ? -16.297 -19.906 -17.5 1 98.56 298 ARG B O 1
ATOM 5517 N N . PRO B 1 299 ? -14.477 -20.781 -18.562 1 98.62 299 PRO B N 1
ATOM 5518 C CA . PRO B 1 299 ? -13.656 -20.469 -17.391 1 98.62 299 PRO B CA 1
ATOM 5519 C C . PRO B 1 299 ? -13.477 -18.969 -17.172 1 98.62 299 PRO B C 1
ATOM 5521 O O . PRO B 1 299 ? -13.586 -18.188 -18.125 1 98.62 299 PRO B O 1
ATOM 5524 N N . GLY B 1 300 ? -13.281 -18.609 -15.961 1 98.31 300 GLY B N 1
ATOM 5525 C CA . GLY B 1 300 ? -12.992 -17.219 -15.617 1 98.31 300 GLY B CA 1
ATOM 5526 C C . GLY B 1 300 ? -12.359 -17.078 -14.242 1 98.31 300 GLY B C 1
ATOM 5527 O O . GLY B 1 300 ? -12.664 -17.844 -13.328 1 98.31 300 GLY B O 1
ATOM 5528 N N . GLY B 1 301 ? -11.594 -16.125 -14.07 1 97.94 301 GLY B N 1
ATOM 5529 C CA . GLY B 1 301 ? -10.828 -15.867 -12.859 1 97.94 301 GLY B CA 1
ATOM 5530 C C . GLY B 1 301 ? -9.359 -15.609 -13.141 1 97.94 301 GLY B C 1
ATOM 5531 O O . GLY B 1 301 ? -8.984 -15.219 -14.25 1 97.94 301 GLY B O 1
ATOM 5532 N N . TRP B 1 302 ? -8.523 -15.789 -12.109 1 97.38 302 TRP B N 1
ATOM 5533 C CA . TRP B 1 302 ? -7.098 -15.539 -12.25 1 97.38 302 TRP B CA 1
ATOM 5534 C C . TRP B 1 302 ? -6.301 -16.828 -12.133 1 97.38 302 TRP B C 1
ATOM 5536 O O . TRP B 1 302 ? -5.488 -17.156 -13 1 97.38 302 TRP B O 1
ATOM 5546 N N . GLN B 1 303 ? -6.484 -17.578 -11.094 1 98 303 GLN B N 1
ATOM 5547 C CA . GLN B 1 303 ? -6.098 -18.984 -10.984 1 98 303 GLN B CA 1
ATOM 5548 C C . GLN B 1 303 ? -7.312 -19.906 -11.117 1 98 303 GLN B C 1
ATOM 5550 O O . GLN B 1 303 ? -7.965 -20.219 -10.117 1 98 303 GLN B O 1
ATOM 5555 N N . THR B 1 304 ? -7.484 -20.438 -12.266 1 98.69 304 THR B N 1
ATOM 5556 C CA . THR B 1 304 ? -8.789 -21 -12.578 1 98.69 304 THR B CA 1
ATOM 5557 C C . THR B 1 304 ? -8.734 -22.531 -12.523 1 98.69 304 THR B C 1
ATOM 5559 O O . THR B 1 304 ? -9.766 -23.203 -12.641 1 98.69 304 THR B O 1
ATOM 5562 N N . ILE B 1 305 ? -7.516 -23.094 -12.328 1 98.75 305 ILE B N 1
ATOM 5563 C CA . ILE B 1 305 ? -7.375 -24.547 -12.383 1 98.75 305 ILE B CA 1
ATOM 5564 C C . ILE B 1 305 ? -6.574 -25.031 -11.18 1 98.75 305 ILE B C 1
ATOM 5566 O O . ILE B 1 305 ? -5.602 -24.391 -10.773 1 98.75 305 ILE B O 1
ATOM 5570 N N . ALA B 1 306 ? -7.03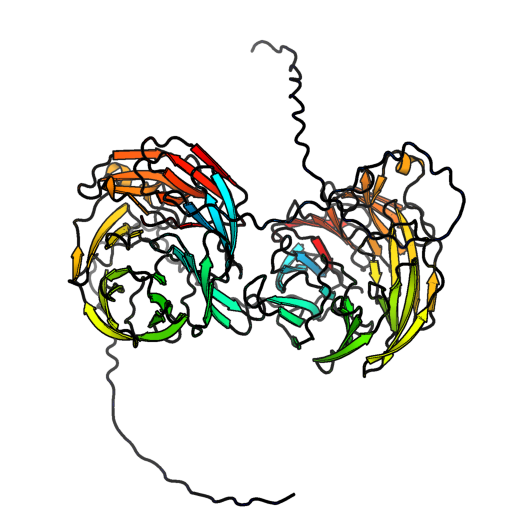5 -26.062 -10.594 1 98.5 306 ALA B N 1
ATOM 5571 C CA . ALA B 1 306 ? -6.328 -26.828 -9.562 1 98.5 306 ALA B CA 1
ATOM 5572 C C . ALA B 1 306 ? -6.383 -28.328 -9.852 1 98.5 306 ALA B C 1
ATOM 5574 O O . ALA B 1 306 ? -7.188 -28.781 -10.672 1 98.5 306 ALA B O 1
ATOM 5575 N N . PHE B 1 307 ? -5.473 -29.062 -9.281 1 98.44 307 PHE B N 1
ATOM 5576 C CA . PHE B 1 307 ? -5.363 -30.5 -9.5 1 98.44 307 PHE B CA 1
ATOM 5577 C C . PHE B 1 307 ? -5.078 -31.234 -8.188 1 98.44 307 PHE B C 1
ATOM 5579 O O . PHE B 1 307 ? -4.156 -30.859 -7.461 1 98.44 307 PHE B O 1
ATOM 5586 N N . HIS B 1 308 ? -5.906 -32.188 -7.836 1 98.38 308 HIS B N 1
ATOM 5587 C CA . HIS B 1 308 ? -5.602 -33.094 -6.75 1 98.38 308 HIS B CA 1
ATOM 5588 C C . HIS B 1 308 ? -4.98 -34.375 -7.277 1 98.38 308 HIS B C 1
ATOM 5590 O O . HIS B 1 308 ? -5.672 -35.219 -7.875 1 98.38 308 HIS B O 1
ATOM 5596 N N . LYS B 1 309 ? -3.783 -34.594 -6.996 1 97.56 309 LYS B N 1
ATOM 5597 C CA . LYS B 1 309 ? -2.971 -35.594 -7.652 1 97.56 309 LYS B CA 1
ATOM 5598 C C . LYS B 1 309 ? -3.436 -37 -7.273 1 97.56 309 LYS B C 1
ATOM 5600 O O . LYS B 1 309 ? -3.674 -37.844 -8.148 1 97.56 309 LYS B O 1
ATOM 5605 N N . ALA B 1 310 ? -3.658 -37.25 -6 1 97.38 310 ALA B N 1
ATOM 5606 C CA . ALA B 1 310 ? -3.996 -38.594 -5.535 1 97.38 310 ALA B CA 1
ATOM 5607 C C . ALA B 1 310 ? -5.363 -39.031 -6.059 1 97.38 310 ALA B C 1
ATOM 5609 O O . ALA B 1 310 ? -5.57 -40.188 -6.383 1 97.38 310 ALA B O 1
ATOM 5610 N N . ARG B 1 311 ? -6.258 -38.094 -6.207 1 97.81 311 ARG B N 1
ATOM 5611 C CA . ARG B 1 311 ? -7.605 -38.406 -6.672 1 97.81 311 ARG B CA 1
ATOM 5612 C C . ARG B 1 311 ? -7.695 -38.312 -8.195 1 97.81 311 ARG B C 1
ATOM 5614 O O . ARG B 1 311 ? -8.703 -38.719 -8.781 1 97.81 311 ARG B O 1
ATOM 5621 N N . ASN B 1 312 ? -6.719 -37.781 -8.789 1 98.31 312 ASN B N 1
ATOM 5622 C CA . ASN B 1 312 ? -6.68 -37.562 -10.234 1 98.31 312 ASN B CA 1
ATOM 5623 C C . ASN B 1 312 ? -7.863 -36.719 -10.695 1 98.31 312 ASN B C 1
ATOM 5625 O O . ASN B 1 312 ? -8.539 -37.062 -11.664 1 98.31 312 ASN B O 1
ATOM 5629 N N . GLU B 1 313 ? -8.062 -35.625 -9.984 1 98.69 313 GLU B N 1
ATOM 5630 C CA . GLU B 1 313 ? -9.203 -34.75 -10.266 1 98.69 313 GLU B CA 1
ATOM 5631 C C . GLU B 1 313 ? -8.75 -33.344 -10.625 1 98.69 313 GLU B C 1
ATOM 5633 O O . GLU B 1 313 ? -7.922 -32.75 -9.93 1 98.69 313 GLU B O 1
ATOM 5638 N N . LEU B 1 314 ? -9.305 -32.844 -11.711 1 98.81 314 LEU B N 1
ATOM 5639 C CA . LEU B 1 314 ? -9.109 -31.438 -12.094 1 98.81 314 LEU B CA 1
ATOM 5640 C C . LEU B 1 314 ? -10.289 -30.594 -11.641 1 98.81 314 LEU B C 1
ATOM 5642 O O . LEU B 1 314 ? -11.445 -31.016 -11.727 1 98.81 314 LEU B O 1
ATOM 5646 N N . TYR B 1 315 ? -10 -29.469 -11.062 1 98.94 315 TYR B N 1
ATOM 5647 C CA . TYR B 1 315 ? -10.977 -28.469 -10.633 1 98.94 315 TYR B CA 1
ATOM 5648 C C . TYR B 1 315 ? -10.891 -27.219 -11.5 1 98.94 315 TYR B C 1
ATOM 5650 O O . TYR B 1 315 ? -9.867 -26.531 -11.5 1 98.94 315 TYR B O 1
ATOM 5658 N N . LEU B 1 316 ? -11.906 -26.891 -12.227 1 98.94 316 LEU B N 1
ATOM 5659 C CA . LEU B 1 316 ? -11.898 -25.734 -13.117 1 98.94 316 LEU B CA 1
ATOM 5660 C C . LEU B 1 316 ? -12.914 -24.688 -12.672 1 98.94 316 LEU B C 1
ATOM 5662 O O . LEU B 1 316 ? -14.109 -24.984 -12.578 1 98.94 316 LEU B O 1
ATOM 5666 N N . LEU B 1 317 ? -12.5 -23.531 -12.406 1 98.94 317 LEU B N 1
ATOM 5667 C CA . LEU B 1 317 ? -13.344 -22.391 -12.047 1 98.94 317 LEU B CA 1
ATOM 5668 C C . LEU B 1 317 ? -14.008 -21.812 -13.289 1 98.94 317 LEU B C 1
ATOM 5670 O O . LEU B 1 317 ? -13.336 -21.453 -14.25 1 98.94 317 LEU B O 1
ATOM 5674 N N . ALA B 1 318 ? -15.406 -21.672 -13.227 1 98.88 318 ALA B N 1
ATOM 5675 C CA . ALA B 1 318 ? -16.125 -21.25 -14.422 1 98.88 318 ALA B CA 1
ATOM 5676 C C . ALA B 1 318 ? -17.484 -20.656 -14.07 1 98.88 318 ALA B C 1
ATOM 5678 O O . ALA B 1 318 ? -17.922 -20.75 -12.922 1 98.88 318 ALA B O 1
ATOM 5679 N N . ASP B 1 319 ? -18.047 -20.031 -15.07 1 98.75 319 ASP B N 1
ATOM 5680 C CA . ASP B 1 319 ? -19.391 -19.438 -15 1 98.75 319 ASP B CA 1
ATOM 5681 C C . ASP B 1 319 ? -19.953 -19.188 -16.391 1 98.75 319 ASP B C 1
ATOM 5683 O O . ASP B 1 319 ? -19.266 -19.375 -17.391 1 98.75 319 ASP B O 1
ATOM 5687 N N . GLN B 1 320 ? -21.234 -18.844 -16.422 1 98.56 320 GLN B N 1
ATOM 5688 C CA . GLN B 1 320 ? -21.797 -18.359 -17.672 1 98.56 320 GLN B CA 1
ATOM 5689 C C . GLN B 1 320 ? -21.359 -16.922 -17.953 1 98.56 320 GLN B C 1
ATOM 5691 O O . GLN B 1 320 ? -21.562 -16.031 -17.125 1 98.56 320 GLN B O 1
ATOM 5696 N N . ARG B 1 321 ? -20.766 -16.797 -19.156 1 98 321 ARG B N 1
ATOM 5697 C CA . ARG B 1 321 ? -20.203 -15.492 -19.453 1 98 321 ARG B CA 1
ATOM 5698 C C . ARG B 1 321 ? -19.984 -15.32 -20.953 1 98 321 ARG B C 1
ATOM 5700 O O . ARG B 1 321 ? -19.859 -16.297 -21.688 1 98 321 ARG B O 1
ATOM 5707 N N . GLU B 1 322 ? -19.859 -14.055 -21.344 1 97.06 322 GLU B N 1
ATOM 5708 C CA . GLU B 1 322 ? -19.531 -13.727 -22.719 1 97.06 322 GLU B CA 1
ATOM 5709 C C . GLU B 1 322 ? -18.078 -14.023 -23.031 1 97.06 322 GLU B C 1
ATOM 5711 O O . GLU B 1 322 ? -17.25 -14.148 -22.125 1 97.06 322 GLU B O 1
ATOM 5716 N N . LYS B 1 323 ? -17.812 -14.156 -24.312 1 95.12 323 LYS B N 1
ATOM 5717 C CA . LYS B 1 323 ? -16.438 -14.328 -24.75 1 95.12 323 LYS B CA 1
ATOM 5718 C C . LYS B 1 323 ? -15.562 -13.148 -24.328 1 95.12 323 LYS B C 1
ATOM 5720 O O . LYS B 1 323 ? -16.062 -12.031 -24.156 1 95.12 323 LYS B O 1
ATOM 5725 N N . TRP B 1 324 ? -14.359 -13.398 -24.047 1 93.69 324 TRP B N 1
ATOM 5726 C CA . TRP B 1 324 ? -13.32 -12.414 -23.781 1 93.69 324 TRP B CA 1
ATOM 5727 C C . TRP B 1 324 ? -13.531 -11.758 -22.422 1 93.69 324 TRP B C 1
ATOM 5729 O O . TRP B 1 324 ? -13.18 -10.594 -22.219 1 93.69 324 TRP B O 1
ATOM 5739 N N . THR B 1 325 ? -14.203 -12.438 -21.484 1 96.25 325 THR B N 1
ATOM 5740 C CA . THR B 1 325 ? -14.367 -11.961 -20.125 1 96.25 325 THR B CA 1
ATOM 5741 C C . THR B 1 325 ? -13.742 -12.93 -19.125 1 96.25 325 THR B C 1
ATOM 5743 O O . THR B 1 325 ? -14.227 -13.078 -18 1 96.25 325 THR B O 1
ATOM 5746 N N . HIS B 1 326 ? -12.656 -13.648 -19.578 1 96.56 326 HIS B N 1
ATOM 5747 C CA . HIS B 1 326 ? -12.062 -14.773 -18.859 1 96.56 326 HIS B CA 1
ATOM 5748 C C . HIS B 1 326 ? -11.312 -14.305 -17.609 1 96.56 326 HIS B C 1
ATOM 5750 O O . HIS B 1 326 ? -10.883 -15.117 -16.797 1 96.56 326 HIS B O 1
ATOM 5756 N N . LYS B 1 327 ? -11.234 -12.961 -17.406 1 95.19 327 LYS B N 1
ATOM 5757 C CA . LYS B 1 327 ? -10.539 -12.445 -16.219 1 95.19 327 LYS B CA 1
ATOM 5758 C C . LYS B 1 327 ? -11.523 -12.164 -15.086 1 95.19 327 LYS B C 1
ATOM 5760 O O . LYS B 1 327 ? -11.109 -11.922 -13.953 1 95.19 327 LYS B O 1
ATOM 5765 N N . LEU B 1 328 ? -12.766 -12.234 -15.383 1 96.81 328 LEU B N 1
ATOM 5766 C CA . LEU B 1 328 ? -13.781 -11.953 -14.367 1 96.81 328 LEU B CA 1
ATOM 5767 C C . LEU B 1 328 ? -13.992 -13.156 -13.461 1 96.81 328 LEU B C 1
ATOM 5769 O O . LEU B 1 328 ? -13.828 -14.297 -13.891 1 96.81 328 LEU B O 1
ATOM 5773 N N . PRO B 1 329 ? -14.398 -12.906 -12.219 1 98.31 329 PRO B N 1
ATOM 5774 C CA . PRO B 1 329 ? -14.594 -14 -11.266 1 98.31 329 PRO B CA 1
ATOM 5775 C C . PRO B 1 329 ? -15.727 -14.938 -11.672 1 98.31 329 PRO B C 1
ATOM 5777 O O . PRO B 1 329 ? -16.516 -14.609 -12.555 1 98.31 329 PRO B O 1
ATOM 5780 N N . SER B 1 330 ? -15.734 -16.094 -11.047 1 98.81 330 SER B N 1
ATOM 5781 C CA . SER B 1 330 ? -16.703 -17.141 -11.344 1 98.81 330 SER B CA 1
ATOM 5782 C C . SER B 1 330 ? -17.297 -17.719 -10.062 1 98.81 330 SER B C 1
ATOM 5784 O O . SER B 1 330 ? -16.703 -17.609 -8.984 1 98.81 330 SER B O 1
ATOM 5786 N N . ARG B 1 331 ? -18.469 -18.406 -10.242 1 98.69 331 ARG B N 1
ATOM 5787 C CA . ARG B 1 331 ? -19.219 -18.844 -9.062 1 98.69 331 ARG B CA 1
ATOM 5788 C C . ARG B 1 331 ? -19.281 -20.359 -8.984 1 98.69 331 ARG B C 1
ATOM 5790 O O . ARG B 1 331 ? -19.766 -20.906 -7.996 1 98.69 331 ARG B O 1
ATOM 5797 N N . PHE B 1 332 ? -18.625 -21.062 -9.945 1 98.88 332 PHE B N 1
ATOM 5798 C CA . PHE B 1 332 ? -18.75 -22.516 -9.969 1 98.88 332 PHE B CA 1
ATOM 5799 C C . PHE B 1 332 ? -17.391 -23.172 -10.227 1 98.88 332 PHE B C 1
ATOM 5801 O O . PHE B 1 332 ? -16.547 -22.594 -10.922 1 98.88 332 PHE B O 1
ATOM 5808 N N . VAL B 1 333 ? -17.297 -24.391 -9.68 1 98.94 333 VAL B N 1
ATOM 5809 C CA . VAL B 1 333 ? -16.156 -25.25 -9.992 1 98.94 333 VAL B CA 1
ATOM 5810 C C . VAL B 1 333 ? -16.625 -26.547 -10.617 1 98.94 333 VAL B C 1
ATOM 5812 O O . VAL B 1 333 ? -17.469 -27.25 -10.047 1 98.94 333 VAL B O 1
ATOM 5815 N N . PHE B 1 334 ? -16.109 -26.828 -11.812 1 98.88 334 PHE B N 1
ATOM 5816 C CA . PHE B 1 334 ? -16.344 -28.109 -12.477 1 98.88 334 PHE B CA 1
ATOM 5817 C C . PHE B 1 334 ? -15.203 -29.078 -12.188 1 98.88 334 PHE B C 1
ATOM 5819 O O . PHE B 1 334 ? -14.039 -28.781 -12.461 1 98.88 334 PHE B O 1
ATOM 5826 N N . VAL B 1 335 ? -15.555 -30.25 -11.656 1 98.88 335 VAL B N 1
ATOM 5827 C CA . VAL B 1 335 ? -14.555 -31.25 -11.32 1 98.88 335 VAL B CA 1
ATOM 5828 C C . VAL B 1 335 ? -14.641 -32.406 -12.312 1 98.88 335 VAL B C 1
ATOM 5830 O O . VAL B 1 335 ? -15.719 -33 -12.5 1 98.88 335 VAL B O 1
ATOM 5833 N N . VAL B 1 336 ? -13.5 -32.719 -12.93 1 98.81 336 VAL B N 1
ATOM 5834 C CA . VAL B 1 336 ? -13.469 -33.812 -13.914 1 98.81 336 VAL B CA 1
ATOM 5835 C C . VAL B 1 336 ? -12.297 -34.719 -13.625 1 98.81 336 VAL B C 1
ATOM 5837 O O . VAL B 1 336 ? -11.336 -34.344 -12.945 1 98.81 336 VAL B O 1
ATOM 5840 N N . ASP B 1 337 ? -12.422 -35.938 -14.07 1 98.69 337 ASP B N 1
ATOM 5841 C CA . ASP B 1 337 ? -11.297 -36.875 -14.039 1 98.69 337 ASP B CA 1
ATOM 5842 C C . ASP B 1 337 ? -10.195 -36.438 -15.008 1 98.69 337 ASP B C 1
ATOM 5844 O O . ASP B 1 337 ? -10.469 -36.156 -16.172 1 98.69 337 ASP B O 1
ATOM 5848 N N . ALA B 1 338 ? -8.984 -36.469 -14.602 1 98.44 338 ALA B N 1
ATOM 5849 C CA . ALA B 1 338 ? -7.898 -35.875 -15.375 1 98.44 338 ALA B CA 1
ATOM 5850 C C . ALA B 1 338 ? -7.523 -36.75 -16.562 1 98.44 338 ALA B C 1
ATOM 5852 O O . ALA B 1 338 ? -6.898 -36.281 -17.516 1 98.44 338 ALA B O 1
ATOM 5853 N N . THR B 1 339 ? -7.887 -37.938 -16.516 1 97.75 339 THR B N 1
ATOM 5854 C CA . THR B 1 339 ? -7.547 -38.875 -17.594 1 97.75 339 THR B CA 1
ATOM 5855 C C . THR B 1 339 ? -8.672 -38.938 -18.641 1 97.75 339 THR B C 1
ATOM 5857 O O . THR B 1 339 ? -8.438 -38.688 -19.812 1 97.75 339 THR B O 1
ATOM 5860 N N . SER B 1 340 ? -9.922 -39.125 -18.172 1 97.38 340 SER B N 1
ATOM 5861 C CA . SER B 1 340 ? -11.039 -39.375 -19.078 1 97.38 340 SER B CA 1
ATOM 5862 C C . SER B 1 340 ? -11.766 -38.094 -19.422 1 97.38 340 SER B C 1
ATOM 5864 O O . SER B 1 340 ? -12.453 -38 -20.438 1 97.38 340 SER B O 1
ATOM 5866 N N . GLY B 1 341 ? -11.711 -37.156 -18.484 1 97.56 341 GLY B N 1
ATOM 5867 C CA . GLY B 1 341 ? -12.484 -35.938 -18.656 1 97.56 341 GLY B CA 1
ATOM 5868 C C . GLY B 1 341 ? -13.922 -36.094 -18.188 1 97.56 341 GLY B C 1
ATOM 5869 O O . GLY B 1 341 ? -14.719 -35.156 -18.328 1 97.56 341 GLY B O 1
ATOM 5870 N N . LYS B 1 342 ? -14.195 -37.188 -17.609 1 98 342 LYS B N 1
ATOM 5871 C CA . LYS B 1 342 ? -15.555 -37.438 -17.125 1 98 342 LYS B CA 1
ATOM 5872 C C . LYS B 1 342 ? -15.898 -36.469 -16 1 98 342 LYS B C 1
ATOM 5874 O O . LYS B 1 342 ? -15.117 -36.281 -15.062 1 98 342 LYS B O 1
ATOM 5879 N N . ARG B 1 343 ? -17.094 -35.906 -16.109 1 98.31 343 ARG B N 1
ATOM 5880 C CA . ARG B 1 343 ? -17.594 -35.031 -15.039 1 98.31 343 ARG B CA 1
ATOM 5881 C C . ARG B 1 343 ? -17.828 -35.812 -13.758 1 98.31 343 ARG B C 1
ATOM 5883 O O . ARG B 1 343 ? -18.516 -36.844 -13.766 1 98.31 343 ARG B O 1
ATOM 5890 N N . LEU B 1 344 ? -17.281 -35.312 -12.734 1 98.38 344 LEU B N 1
ATOM 5891 C CA . LEU B 1 344 ? -17.469 -35.969 -11.438 1 98.38 344 LEU B CA 1
ATOM 5892 C C . LEU B 1 344 ? -18.453 -35.188 -10.578 1 98.38 344 LEU B C 1
ATOM 5894 O O . LEU B 1 344 ? -19.328 -35.781 -9.93 1 98.38 344 LEU B O 1
ATOM 5898 N N . ARG B 1 345 ? -18.312 -33.844 -10.531 1 97.56 345 ARG B N 1
ATOM 5899 C CA . ARG B 1 345 ? -19.234 -33 -9.781 1 97.56 345 ARG B CA 1
ATOM 5900 C C . ARG B 1 345 ? -19.094 -31.547 -10.203 1 97.56 345 ARG B C 1
ATOM 5902 O O . ARG B 1 345 ? -18.141 -31.188 -10.906 1 97.56 345 ARG B O 1
ATOM 5909 N N . ARG B 1 346 ? -20.062 -30.781 -9.844 1 98.31 346 ARG B N 1
ATOM 5910 C CA . ARG B 1 346 ? -20.062 -29.328 -9.938 1 98.31 346 ARG B CA 1
ATOM 5911 C C . ARG B 1 346 ? -20.328 -28.688 -8.578 1 98.31 346 ARG B C 1
ATOM 5913 O O . ARG B 1 346 ? -21.312 -29.016 -7.91 1 98.31 346 ARG B O 1
ATOM 5920 N N . ILE B 1 347 ? -19.484 -27.828 -8.203 1 98.69 347 ILE B N 1
ATOM 5921 C CA . ILE B 1 347 ? -19.578 -27.188 -6.895 1 98.69 347 ILE B CA 1
ATOM 5922 C C . ILE B 1 347 ? -20 -25.719 -7.066 1 98.69 347 ILE B C 1
ATOM 5924 O O . ILE B 1 347 ? -19.359 -24.969 -7.789 1 98.69 347 ILE B O 1
ATOM 5928 N N . GLU B 1 348 ? -21.047 -25.328 -6.465 1 98.56 348 GLU B N 1
ATOM 5929 C CA . GLU B 1 348 ? -21.453 -23.922 -6.426 1 98.56 348 GLU B CA 1
ATOM 5930 C C . GLU B 1 348 ? -20.812 -23.203 -5.246 1 98.56 348 GLU B C 1
ATOM 5932 O O . GLU B 1 348 ? -21 -23.578 -4.09 1 98.56 348 GLU B O 1
ATOM 5937 N N . LEU B 1 349 ? -20.125 -22.172 -5.527 1 98.62 349 LEU B N 1
ATOM 5938 C CA . LEU B 1 349 ? -19.344 -21.484 -4.496 1 98.62 349 LEU B CA 1
ATOM 5939 C C . LEU B 1 349 ? -20.172 -20.391 -3.844 1 98.62 349 LEU B C 1
ATOM 5941 O O . LEU B 1 349 ? -19.844 -19.922 -2.746 1 98.62 349 LEU B O 1
ATOM 5945 N N . LYS B 1 350 ? -21.156 -19.797 -4.488 1 97.56 350 LYS B N 1
ATOM 5946 C CA . LYS B 1 350 ? -22.109 -18.797 -4.008 1 97.56 350 LYS B CA 1
ATOM 5947 C C . LYS B 1 350 ? -21.422 -17.453 -3.814 1 97.56 350 LYS B C 1
ATOM 5949 O O . LYS B 1 350 ? -21.953 -16.578 -3.119 1 97.56 350 LYS B O 1
ATOM 5954 N N . HIS B 1 351 ? -20.25 -17.328 -4.23 1 97.94 351 HIS B N 1
ATOM 5955 C CA . HIS B 1 351 ? -19.453 -16.109 -4.211 1 97.94 351 HIS B CA 1
ATOM 5956 C C . HIS B 1 351 ? -18.75 -15.891 -5.547 1 97.94 351 HIS B C 1
ATOM 5958 O O . HIS B 1 351 ? -18.516 -16.844 -6.297 1 97.94 351 HIS B O 1
ATOM 5964 N N . GLU B 1 352 ? -18.422 -14.594 -5.859 1 98.38 352 GLU B N 1
ATOM 5965 C CA . GLU B 1 352 ? -17.547 -14.297 -6.992 1 98.38 352 GLU B CA 1
ATOM 5966 C C . GLU B 1 352 ? -16.094 -14.617 -6.66 1 98.38 352 GLU B C 1
ATOM 5968 O O . GLU B 1 352 ? -15.461 -13.906 -5.875 1 98.38 352 GLU B O 1
ATOM 5973 N N . ILE B 1 353 ? -15.586 -15.672 -7.301 1 98.81 353 ILE B N 1
ATOM 5974 C CA . ILE B 1 353 ? -14.281 -16.203 -6.926 1 98.81 353 ILE B CA 1
ATOM 5975 C C . ILE B 1 353 ? -13.273 -15.93 -8.047 1 98.81 353 ILE B C 1
ATOM 5977 O O . ILE B 1 353 ? -13.57 -16.156 -9.219 1 98.81 353 ILE B O 1
ATOM 5981 N N . ASN B 1 354 ? -12.094 -15.484 -7.637 1 98.38 354 ASN B N 1
ATOM 5982 C CA . ASN B 1 354 ? -11.055 -15.148 -8.609 1 98.38 354 ASN B CA 1
ATOM 5983 C C . ASN B 1 354 ? -10.062 -16.297 -8.789 1 98.38 354 ASN B C 1
ATOM 5985 O O . ASN B 1 354 ? -9.492 -16.469 -9.867 1 98.38 354 ASN B O 1
ATOM 5989 N N . SER B 1 355 ? -9.812 -17.031 -7.723 1 98.75 355 SER B N 1
ATOM 5990 C CA . SER B 1 355 ? -8.789 -18.078 -7.766 1 98.75 355 SER B CA 1
ATOM 5991 C C . SER B 1 355 ? -9.148 -19.25 -6.855 1 98.75 355 SER B C 1
ATOM 5993 O O . SER B 1 355 ? -9.812 -19.062 -5.832 1 98.75 355 SER B O 1
ATOM 5995 N N . ILE B 1 356 ? -8.641 -20.391 -7.238 1 98.88 356 ILE B N 1
ATOM 5996 C CA . ILE B 1 356 ? -8.891 -21.578 -6.422 1 98.88 356 ILE B CA 1
ATOM 5997 C C . ILE B 1 356 ? -7.602 -22.375 -6.258 1 98.88 356 ILE B C 1
ATOM 5999 O O . ILE B 1 356 ? -6.68 -22.25 -7.07 1 98.88 356 ILE B O 1
ATOM 6003 N N . ALA B 1 357 ? -7.551 -23.188 -5.23 1 98.44 357 ALA B N 1
ATOM 6004 C CA . ALA B 1 357 ? -6.527 -24.188 -4.949 1 98.44 357 ALA B CA 1
ATOM 6005 C C . ALA B 1 357 ? -7.113 -25.359 -4.172 1 98.44 357 ALA B C 1
ATOM 6007 O O . ALA B 1 357 ? -8.156 -25.234 -3.523 1 98.44 357 ALA B O 1
ATOM 6008 N N . VAL B 1 358 ? -6.457 -26.484 -4.289 1 98.31 358 VAL B N 1
ATOM 6009 C CA . VAL B 1 358 ? -6.953 -27.688 -3.607 1 98.31 358 VAL B CA 1
ATOM 6010 C C . VAL B 1 358 ? -5.828 -28.312 -2.793 1 98.31 358 VAL B C 1
ATOM 6012 O O . VAL B 1 358 ? -4.742 -28.562 -3.316 1 98.31 358 VAL B O 1
ATOM 6015 N N . SER B 1 359 ? -6.129 -28.578 -1.508 1 97.12 359 SER B N 1
ATOM 6016 C CA . SER B 1 359 ? -5.129 -29.234 -0.675 1 97.12 359 SER B CA 1
ATOM 6017 C C . SER B 1 359 ? -4.895 -30.672 -1.128 1 97.12 359 SER B C 1
ATOM 6019 O O . SER B 1 359 ? -5.762 -31.281 -1.763 1 97.12 359 SER B O 1
ATOM 6021 N N . GLN B 1 360 ? -3.756 -31.266 -0.781 1 96.25 360 GLN B N 1
ATOM 6022 C CA . GLN B 1 360 ? -3.322 -32.5 -1.419 1 96.25 360 GLN B CA 1
ATOM 6023 C C . GLN B 1 360 ? -3.484 -33.688 -0.477 1 96.25 360 GLN B C 1
ATOM 6025 O O . GLN B 1 360 ? -3.176 -34.844 -0.843 1 96.25 360 GLN B O 1
ATOM 6030 N N . ASP B 1 361 ? -4.023 -33.5 0.676 1 95.38 361 ASP B N 1
ATOM 6031 C CA . ASP B 1 361 ? -4.223 -34.594 1.635 1 95.38 361 ASP B CA 1
ATOM 6032 C C . ASP B 1 361 ? -5.422 -35.438 1.25 1 95.38 361 ASP B C 1
ATOM 6034 O O . ASP B 1 361 ? -6.047 -35.219 0.211 1 95.38 361 ASP B O 1
ATOM 6038 N N . ASP B 1 362 ? -5.758 -36.438 2.07 1 96 362 ASP B N 1
ATOM 6039 C CA . ASP B 1 362 ? -6.777 -37.406 1.756 1 96 362 ASP B CA 1
ATOM 6040 C C . ASP B 1 362 ? -8.18 -36.812 1.883 1 96 362 ASP B C 1
ATOM 6042 O O . ASP B 1 362 ? -9.141 -37.375 1.327 1 96 362 ASP B O 1
ATOM 6046 N N . LYS B 1 363 ? -8.328 -35.844 2.633 1 96.75 363 LYS B N 1
ATOM 6047 C CA . LYS B 1 363 ? -9.562 -35.094 2.766 1 96.75 363 LYS B CA 1
ATOM 6048 C C . LYS B 1 363 ? -9.383 -33.656 2.287 1 96.75 363 LYS B C 1
ATOM 6050 O O . LYS B 1 363 ? -9.359 -32.719 3.096 1 96.75 363 LYS B O 1
ATOM 6055 N N . PRO B 1 364 ? -9.391 -33.5 1.035 1 97.69 364 PRO B N 1
ATOM 6056 C CA . PRO B 1 364 ? -8.922 -32.219 0.479 1 97.69 364 PRO B CA 1
ATOM 6057 C C . PRO B 1 364 ? -9.922 -31.094 0.675 1 97.69 364 PRO B C 1
ATOM 6059 O O . PRO B 1 364 ? -11.133 -31.328 0.63 1 97.69 364 PRO B O 1
ATOM 6062 N N . TYR B 1 365 ? -9.383 -29.953 0.893 1 98.19 365 TYR B N 1
ATOM 6063 C CA . TYR B 1 365 ? -10.141 -28.703 0.906 1 98.19 365 TYR B CA 1
ATOM 6064 C C . TYR B 1 365 ? -10.008 -27.969 -0.422 1 98.19 365 TYR B C 1
ATOM 6066 O O . TYR B 1 365 ? -8.961 -28.031 -1.07 1 98.19 365 TYR B O 1
ATOM 6074 N N . LEU B 1 366 ? -11.07 -27.312 -0.814 1 98.69 366 LEU B N 1
ATOM 6075 C CA . LEU B 1 366 ? -11.086 -26.344 -1.912 1 98.69 366 LEU B CA 1
ATOM 6076 C C . LEU B 1 366 ? -11.031 -24.922 -1.383 1 98.69 366 LEU B C 1
ATOM 6078 O O . LEU B 1 366 ? -11.969 -24.453 -0.722 1 98.69 366 LEU B O 1
ATOM 6082 N N . TYR B 1 367 ? -9.945 -24.281 -1.591 1 98.62 367 TYR B N 1
ATOM 6083 C CA . TYR B 1 367 ? -9.781 -22.875 -1.219 1 98.62 367 TYR B CA 1
ATOM 6084 C C . TYR B 1 367 ? -10.188 -21.953 -2.365 1 98.62 367 TYR B C 1
ATOM 6086 O O . TYR B 1 367 ? -9.859 -22.219 -3.525 1 98.62 367 TYR B O 1
ATOM 6094 N N . ALA B 1 368 ? -10.914 -20.906 -2.035 1 98.88 368 ALA B N 1
ATOM 6095 C CA . ALA B 1 368 ? -11.43 -19.969 -3.02 1 98.88 368 ALA B CA 1
ATOM 6096 C C . ALA B 1 368 ? -11.289 -18.531 -2.523 1 98.88 368 ALA B C 1
ATOM 6098 O O . ALA B 1 368 ? -11.844 -18.172 -1.482 1 98.88 368 ALA B O 1
ATOM 6099 N N . VAL B 1 369 ? -10.57 -17.719 -3.291 1 98.69 369 VAL B N 1
ATOM 6100 C CA . VAL B 1 369 ? -10.367 -16.359 -2.822 1 98.69 369 VAL B CA 1
ATOM 6101 C C . VAL B 1 369 ? -11.148 -15.383 -3.699 1 98.69 369 VAL B C 1
ATOM 6103 O O . VAL B 1 369 ? -11.211 -15.547 -4.918 1 98.69 369 VAL B O 1
ATOM 6106 N N . SER B 1 370 ? -11.781 -14.422 -3.066 1 98.38 370 SER B N 1
ATOM 6107 C CA . SER B 1 370 ? -12.547 -13.367 -3.725 1 98.38 370 SER B CA 1
ATOM 6108 C C . SER B 1 370 ? -11.891 -12 -3.51 1 98.38 370 SER B C 1
ATOM 6110 O O . SER B 1 370 ? -11.742 -11.555 -2.371 1 98.38 370 SER B O 1
ATOM 6112 N N . GLU B 1 371 ? -11.586 -11.352 -4.594 1 95.19 371 GLU B N 1
ATOM 6113 C CA . GLU B 1 371 ? -11.062 -9.992 -4.508 1 95.19 371 GLU B CA 1
ATOM 6114 C C . GLU B 1 371 ? -12.102 -9.031 -3.953 1 95.19 371 GLU B C 1
ATOM 6116 O O . GLU B 1 371 ? -11.812 -8.227 -3.062 1 95.19 371 GLU B O 1
ATOM 6121 N N . GLU B 1 372 ? -13.266 -9.148 -4.461 1 93.19 372 GLU B N 1
ATOM 6122 C CA . GLU B 1 372 ? -14.336 -8.227 -4.094 1 93.19 372 GLU B CA 1
ATOM 6123 C C . GLU B 1 372 ? -14.688 -8.352 -2.613 1 93.19 372 GLU B C 1
ATOM 6125 O O . GLU B 1 372 ? -14.797 -7.348 -1.908 1 93.19 372 GLU B O 1
ATOM 6130 N N . ALA B 1 373 ? -14.789 -9.617 -2.193 1 96 373 ALA B N 1
ATOM 6131 C CA . ALA B 1 373 ? -15.164 -9.852 -0.801 1 96 373 ALA B CA 1
ATOM 6132 C C . ALA B 1 373 ? -13.953 -9.719 0.123 1 96 373 ALA B C 1
ATOM 6134 O O . ALA B 1 373 ? -14.109 -9.648 1.346 1 96 373 ALA B O 1
ATOM 6135 N N . LYS B 1 374 ? -12.773 -9.719 -0.452 1 94.56 374 LYS B N 1
ATOM 6136 C CA . LYS B 1 374 ? -11.531 -9.703 0.311 1 94.56 374 LYS B CA 1
ATOM 6137 C C . LYS B 1 374 ? -11.469 -10.867 1.293 1 94.56 374 LYS B C 1
ATOM 6139 O O . LYS B 1 374 ? -11.133 -10.688 2.463 1 94.56 374 LYS B O 1
ATOM 6144 N N . THR B 1 375 ? -11.836 -12.047 0.826 1 97.94 375 THR B N 1
ATOM 6145 C CA . THR B 1 375 ? -12.086 -13.18 1.707 1 97.94 375 THR B CA 1
ATOM 6146 C C . THR B 1 375 ? -11.578 -14.469 1.083 1 97.94 375 THR B C 1
ATOM 6148 O O . THR B 1 375 ? -11.711 -14.68 -0.124 1 97.94 375 THR B O 1
ATOM 6151 N N . LEU B 1 376 ? -11 -15.328 1.848 1 98.56 376 LEU B N 1
ATOM 6152 C CA . LEU B 1 376 ? -10.742 -16.719 1.496 1 98.56 376 LEU B CA 1
ATOM 6153 C C . LEU B 1 376 ? -11.852 -17.625 2.027 1 98.56 376 LEU B C 1
ATOM 6155 O O . LEU B 1 376 ? -12.078 -17.688 3.236 1 98.56 376 LEU B O 1
ATOM 6159 N N . PHE B 1 377 ? -12.484 -18.281 1.12 1 98.56 377 PHE B N 1
ATOM 6160 C CA . PHE B 1 377 ? -13.492 -19.281 1.475 1 98.56 377 PHE B CA 1
ATOM 6161 C C . PHE B 1 377 ? -12.922 -20.688 1.389 1 98.56 377 PHE B C 1
ATOM 6163 O O . PHE B 1 377 ? -12.133 -20.984 0.485 1 98.56 377 PHE B O 1
ATOM 6170 N N . THR B 1 378 ? -13.359 -21.516 2.297 1 98.62 378 THR B N 1
ATOM 6171 C CA . THR B 1 378 ? -12.93 -22.906 2.307 1 98.62 378 THR B CA 1
ATOM 6172 C C . THR B 1 378 ? -14.133 -23.844 2.168 1 98.62 378 THR B C 1
ATOM 6174 O O . THR B 1 378 ? -15.133 -23.688 2.873 1 98.62 378 THR B O 1
ATOM 6177 N N . PHE B 1 379 ? -13.969 -24.75 1.26 1 98.62 379 PHE B N 1
ATOM 6178 C CA . PHE B 1 379 ? -14.984 -25.781 1.024 1 98.62 379 PHE B CA 1
ATOM 6179 C C . PHE B 1 379 ? -14.383 -27.172 1.143 1 98.62 379 PHE B C 1
ATOM 6181 O O . PHE B 1 379 ? -13.172 -27.344 0.987 1 98.62 379 PHE B O 1
ATOM 6188 N N . ASP B 1 380 ? -15.258 -28.094 1.439 1 98.44 380 ASP B N 1
ATOM 6189 C CA . ASP B 1 380 ? -14.883 -29.469 1.194 1 98.44 380 ASP B CA 1
ATOM 6190 C C . ASP B 1 380 ? -14.758 -29.75 -0.302 1 98.44 380 ASP B C 1
ATOM 6192 O O . ASP B 1 380 ? -15.719 -29.547 -1.056 1 98.44 380 ASP B O 1
ATOM 6196 N N . ALA B 1 381 ? -13.664 -30.297 -0.719 1 98.44 381 ALA B N 1
ATOM 6197 C CA . ALA B 1 381 ? -13.422 -30.438 -2.152 1 98.44 381 ALA B CA 1
ATOM 6198 C C . ALA B 1 381 ? -14.266 -31.562 -2.744 1 98.44 381 ALA B C 1
ATOM 6200 O O . ALA B 1 381 ? -14.453 -31.641 -3.961 1 98.44 381 ALA B O 1
ATOM 6201 N N . VAL B 1 382 ? -14.734 -32.406 -1.948 1 97.94 382 VAL B N 1
ATOM 6202 C CA . VAL B 1 382 ? -15.422 -33.594 -2.438 1 97.94 382 VAL B CA 1
ATOM 6203 C C . VAL B 1 382 ? -16.922 -33.344 -2.455 1 97.94 382 VAL B C 1
ATOM 6205 O O . VAL B 1 382 ? -17.578 -33.531 -3.482 1 97.94 382 VAL B O 1
ATOM 6208 N N . ASN B 1 383 ? -17.469 -32.812 -1.42 1 97 383 ASN B N 1
ATOM 6209 C CA . ASN B 1 383 ? -18.922 -32.688 -1.391 1 97 383 ASN B CA 1
ATOM 6210 C C . ASN B 1 383 ? -19.359 -31.234 -1.587 1 97 383 ASN B C 1
ATOM 6212 O O . ASN B 1 383 ? -20.547 -30.953 -1.737 1 97 383 ASN B O 1
ATOM 6216 N N . GLY B 1 384 ? -18.406 -30.359 -1.521 1 97.75 384 GLY B N 1
ATOM 6217 C CA . GLY B 1 384 ? -18.703 -28.984 -1.882 1 97.75 384 GLY B CA 1
ATOM 6218 C C . GLY B 1 384 ? -19.25 -28.156 -0.725 1 97.75 384 GLY B C 1
ATOM 6219 O O . GLY B 1 384 ? -19.562 -26.984 -0.885 1 97.75 384 GLY B O 1
ATOM 6220 N N . LYS B 1 385 ? -19.297 -28.719 0.413 1 97.94 385 LYS B N 1
ATOM 6221 C CA . LYS B 1 385 ? -19.859 -28.016 1.566 1 97.94 385 LYS B CA 1
ATOM 6222 C C . LYS B 1 385 ? -18.922 -26.891 2.016 1 97.94 385 LYS B C 1
ATOM 6224 O O . LYS B 1 385 ? -17.703 -27.062 2.084 1 97.94 385 LYS B O 1
ATOM 6229 N N . ALA B 1 386 ? -19.531 -25.734 2.33 1 98.06 386 ALA B N 1
ATOM 6230 C CA . ALA B 1 386 ? -18.766 -24.641 2.9 1 98.06 386 ALA B CA 1
ATOM 6231 C C . ALA B 1 386 ? -18.281 -24.969 4.309 1 98.06 386 ALA B C 1
ATOM 6233 O O . ALA B 1 386 ? -19.062 -25.453 5.137 1 98.06 386 ALA B O 1
ATOM 6234 N N . LEU B 1 387 ? -17.062 -24.719 4.582 1 97.94 387 LEU B N 1
ATOM 6235 C CA . LEU B 1 387 ? -16.484 -25.078 5.871 1 97.94 387 LEU B CA 1
ATOM 6236 C C . LEU B 1 387 ? -16.172 -23.844 6.699 1 97.94 387 LEU B C 1
ATOM 6238 O O . LEU B 1 387 ? -16.469 -23.797 7.895 1 97.94 387 LEU B O 1
ATOM 6242 N N . SER B 1 388 ? -15.477 -22.844 6.156 1 97.5 388 SER B N 1
ATOM 6243 C CA . SER B 1 388 ? -15.047 -21.656 6.879 1 97.5 388 SER B CA 1
ATOM 6244 C C . SER B 1 388 ? -14.703 -20.531 5.918 1 97.5 388 SER B C 1
ATOM 6246 O O . SER B 1 388 ? -14.758 -20.703 4.699 1 97.5 388 SER B O 1
ATOM 6248 N N . SER B 1 389 ? -14.453 -19.359 6.445 1 97.38 389 SER B N 1
ATOM 6249 C CA . SER B 1 389 ? -13.953 -18.219 5.691 1 97.38 389 SER B CA 1
ATOM 6250 C C . SER B 1 389 ? -13.062 -17.328 6.555 1 97.38 389 SER B C 1
ATOM 6252 O O . SER B 1 389 ? -13.195 -17.312 7.777 1 97.38 389 SER B O 1
ATOM 6254 N N . ILE B 1 390 ? -12.18 -16.719 5.957 1 96.94 390 ILE B N 1
ATOM 6255 C CA . ILE B 1 390 ? -11.375 -15.672 6.566 1 96.94 390 ILE B CA 1
ATOM 6256 C C . ILE B 1 390 ? -11.484 -14.398 5.738 1 96.94 390 ILE B C 1
ATOM 6258 O O . ILE B 1 390 ? -11.094 -14.375 4.566 1 96.94 390 ILE B O 1
ATOM 6262 N N . ASP B 1 391 ? -11.984 -13.266 6.375 1 94.94 391 ASP B N 1
ATOM 6263 C CA . ASP B 1 391 ? -12.227 -12.023 5.652 1 94.94 391 ASP B CA 1
ATOM 6264 C C . ASP B 1 391 ? -11.133 -10.992 5.945 1 94.94 391 ASP B C 1
ATOM 6266 O O . ASP B 1 391 ? -10.102 -11.328 6.527 1 94.94 391 ASP B O 1
ATOM 6270 N N . GLU B 1 392 ? -11.211 -9.773 5.363 1 89.12 392 GLU B N 1
ATOM 6271 C CA . GLU B 1 392 ? -10.328 -8.633 5.566 1 89.12 392 GLU B CA 1
ATOM 6272 C C . GLU B 1 392 ? -8.906 -8.945 5.109 1 89.12 392 GLU B C 1
ATOM 6274 O O . GLU B 1 392 ? -7.938 -8.648 5.812 1 89.12 392 GLU B O 1
ATOM 6279 N N . LEU B 1 393 ? -8.883 -9.664 4.043 1 93.06 393 LEU B N 1
ATOM 6280 C CA . LEU B 1 393 ? -7.578 -9.969 3.479 1 93.06 393 LEU B CA 1
ATOM 6281 C C . LEU B 1 393 ? -7.145 -8.891 2.49 1 93.06 393 LEU B C 1
ATOM 6283 O O . LEU B 1 393 ? -7.219 -9.094 1.276 1 93.06 393 LEU B O 1
ATOM 6287 N N . GLY B 1 394 ? -6.742 -7.738 3.029 1 87.25 394 GLY B N 1
ATOM 6288 C CA . GLY B 1 394 ? -6.109 -6.691 2.244 1 87.25 394 GLY B CA 1
ATOM 6289 C C . GLY B 1 394 ? -7.07 -5.977 1.316 1 87.25 394 GLY B C 1
ATOM 6290 O O . GLY B 1 394 ? -8.195 -5.656 1.707 1 87.25 394 GLY B O 1
ATOM 6291 N N . ARG B 1 395 ? -6.648 -5.645 0.041 1 85 395 ARG B N 1
ATOM 6292 C CA . ARG B 1 395 ? -7.383 -4.828 -0.921 1 85 395 ARG B CA 1
ATOM 6293 C C . ARG B 1 395 ? -8.023 -5.695 -1.998 1 85 395 ARG B C 1
ATOM 6295 O O . ARG B 1 395 ? -9.203 -5.527 -2.322 1 85 395 ARG B O 1
ATOM 6302 N N . ALA B 1 396 ? -7.238 -6.594 -2.484 1 90.19 396 ALA B N 1
ATOM 6303 C CA . ALA B 1 396 ? -7.676 -7.445 -3.586 1 90.19 396 ALA B CA 1
ATOM 6304 C C . ALA B 1 396 ? -6.902 -8.758 -3.609 1 90.19 396 ALA B C 1
ATOM 6306 O O . ALA B 1 396 ? -6.133 -9.016 -4.539 1 90.19 396 ALA B O 1
ATOM 6307 N N . PRO B 1 397 ? -7.109 -9.609 -2.576 1 95.44 397 PRO B N 1
ATOM 6308 C CA . PRO B 1 397 ? -6.418 -10.906 -2.611 1 95.44 397 PRO B CA 1
ATOM 6309 C C . PRO B 1 397 ? -6.758 -11.719 -3.855 1 95.44 397 PRO B C 1
ATOM 6311 O O . PRO B 1 397 ? -7.934 -11.875 -4.195 1 95.44 397 PRO B O 1
ATOM 6314 N N . SER B 1 398 ? -5.695 -12.273 -4.531 1 94.88 398 SER B N 1
ATOM 6315 C CA . SER B 1 398 ? -6.027 -12.742 -5.875 1 94.88 398 SER B CA 1
ATOM 6316 C C . SER B 1 398 ? -5.352 -14.07 -6.176 1 94.88 398 SER B C 1
ATOM 6318 O O . SER B 1 398 ? -5.691 -14.742 -7.152 1 94.88 398 SER B O 1
ATOM 6320 N N . MET B 1 399 ? -4.375 -14.516 -5.398 1 97.25 399 MET B N 1
ATOM 6321 C CA . MET B 1 399 ? -3.691 -15.773 -5.676 1 97.25 399 MET B CA 1
ATOM 6322 C C . MET B 1 399 ? -3.59 -16.625 -4.414 1 97.25 399 MET B C 1
ATOM 6324 O O . MET B 1 399 ? -3.527 -16.094 -3.305 1 97.25 399 MET B O 1
ATOM 6328 N N . ILE B 1 400 ? -3.547 -17.875 -4.625 1 98.44 400 ILE B N 1
ATOM 6329 C CA . ILE B 1 400 ? -3.441 -18.844 -3.539 1 98.44 400 ILE B CA 1
ATOM 6330 C C . ILE B 1 400 ? -2.252 -19.781 -3.783 1 98.44 400 ILE B C 1
ATOM 6332 O O . ILE B 1 400 ? -2.059 -20.266 -4.898 1 98.44 400 ILE B O 1
ATOM 6336 N N . PHE B 1 401 ? -1.512 -19.984 -2.738 1 97.75 401 PHE B N 1
ATOM 6337 C CA . PHE B 1 401 ? -0.392 -20.922 -2.801 1 97.75 401 PHE B CA 1
ATOM 6338 C C . PHE B 1 401 ? -0.482 -21.953 -1.681 1 97.75 401 PHE B C 1
ATOM 6340 O O . PHE B 1 401 ? -0.826 -21.609 -0.546 1 97.75 401 PHE B O 1
ATOM 6347 N N . ILE B 1 402 ? -0.264 -23.125 -2.01 1 95.31 402 ILE B N 1
ATOM 6348 C CA . ILE B 1 402 ? -0.302 -24.234 -1.055 1 95.31 402 ILE B CA 1
ATOM 6349 C C . ILE B 1 402 ? 0.92 -25.125 -1.249 1 95.31 402 ILE B C 1
ATOM 6351 O O . ILE B 1 402 ? 1.605 -25.031 -2.271 1 95.31 402 ILE B O 1
ATOM 6355 N N . ALA B 1 403 ? 1.104 -25.969 -0.252 1 88.75 403 ALA B N 1
ATOM 6356 C CA . ALA B 1 403 ? 2.168 -26.953 -0.394 1 88.75 403 ALA B CA 1
ATOM 6357 C C . ALA B 1 403 ? 1.837 -27.953 -1.495 1 88.75 403 ALA B C 1
ATOM 6359 O O . ALA B 1 403 ? 0.686 -28.375 -1.634 1 88.75 403 ALA B O 1
ATOM 6360 N N . ASP B 1 404 ? 2.832 -28.266 -2.248 1 91.19 404 ASP B N 1
ATOM 6361 C CA . ASP B 1 404 ? 2.658 -29.156 -3.395 1 91.19 404 ASP B CA 1
ATOM 6362 C C . ASP B 1 404 ? 2.463 -30.594 -2.945 1 91.19 404 ASP B C 1
ATOM 6364 O O . ASP B 1 404 ? 2.016 -31.438 -3.727 1 91.19 404 ASP B O 1
ATOM 6368 N N . LYS B 1 405 ? 2.938 -30.891 -1.693 1 83.38 405 LYS B N 1
ATOM 6369 C CA . LYS B 1 405 ? 2.775 -32.219 -1.146 1 83.38 405 LYS B CA 1
ATOM 6370 C C . LYS B 1 405 ? 1.873 -32.219 0.083 1 8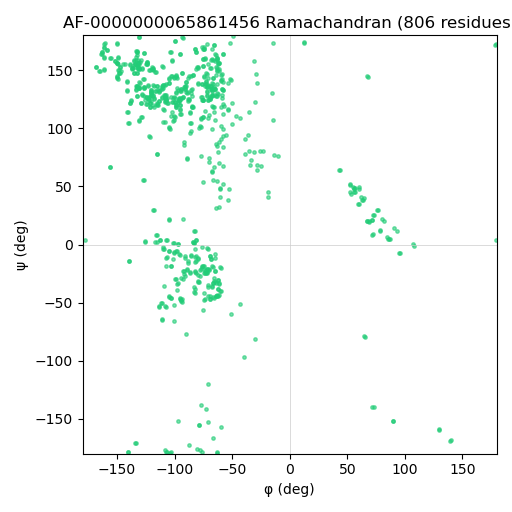3.38 405 LYS B C 1
ATOM 6372 O O . LYS B 1 405 ? 1.795 -31.219 0.793 1 83.38 405 LYS B O 1
#

Solvent-accessible surface area (backbone atoms only — not comparable to full-atom values): 44092 Å² total; per-residue (Å²): 142,82,88,84,81,90,82,87,79,79,76,77,76,79,74,78,78,76,80,75,85,78,83,76,81,81,77,88,77,87,88,80,89,85,80,88,73,89,62,80,68,82,68,62,82,70,80,61,74,67,69,74,68,79,77,58,78,68,62,38,66,79,65,48,41,46,34,35,33,38,34,15,45,38,82,79,35,51,47,21,40,36,37,34,30,38,55,83,78,54,39,81,60,48,74,40,81,39,25,30,53,43,34,72,42,64,31,74,82,36,61,30,35,38,35,43,30,31,44,31,73,55,58,84,38,75,57,71,47,29,34,35,36,33,25,29,55,36,72,64,43,72,79,42,78,27,68,45,77,75,28,68,56,82,51,75,76,46,61,35,47,31,38,56,35,54,83,57,50,33,40,38,35,35,24,45,52,97,52,48,24,36,34,38,28,35,54,82,77,54,36,61,64,34,75,28,83,44,66,86,50,45,50,50,47,36,26,57,90,50,22,33,34,25,43,30,79,74,28,21,38,35,37,33,41,46,53,96,75,44,55,70,50,78,48,77,53,66,73,72,42,59,74,86,60,50,64,54,89,36,58,31,70,37,61,84,74,22,40,38,41,38,42,25,56,69,33,41,30,44,34,32,44,50,44,77,89,43,77,46,74,50,79,63,30,60,68,58,51,74,66,42,46,73,64,26,43,24,34,16,16,55,29,30,41,30,63,30,70,92,76,40,34,31,38,35,29,19,35,74,50,66,86,92,48,41,70,40,56,16,36,29,32,45,28,22,33,66,82,80,30,47,79,74,52,74,34,71,65,88,43,63,24,22,17,42,38,47,32,54,54,97,78,32,38,30,39,35,27,12,31,88,68,9,26,41,36,33,22,36,56,82,82,41,46,80,71,52,64,41,66,79,40,74,69,29,21,46,46,71,46,57,37,78,82,134,85,73,86,80,92,82,88,75,89,83,77,85,86,86,85,82,85,76,88,74,82,83,81,88,74,87,75,86,89,86,82,90,80,77,91,70,86,56,80,66,84,68,58,81,71,74,58,74,65,68,77,66,77,76,60,78,69,64,39,67,80,66,49,42,44,33,36,33,38,34,16,45,38,82,79,36,52,47,21,39,36,38,34,28,38,54,82,78,54,38,82,60,48,73,42,81,39,24,31,53,42,34,73,42,64,30,74,82,35,60,32,35,38,34,42,29,31,44,31,73,55,59,84,38,77,59,72,46,28,34,36,36,33,26,30,56,35,73,64,42,72,79,43,77,28,68,45,78,75,28,67,53,81,51,73,77,45,60,36,46,30,40,56,35,55,82,58,48,32,40,39,35,35,25,46,53,95,52,47,25,36,34,38,29,36,55,80,78,54,35,61,64,33,75,28,82,46,67,85,48,43,52,50,48,37,27,56,90,50,23,32,35,25,44,31,80,74,28,21,39,36,37,34,40,46,51,96,76,45,54,71,50,78,48,75,53,68,72,72,43,58,74,86,63,51,63,53,90,35,58,31,70,36,61,82,74,23,40,38,41,38,42,25,57,68,32,39,31,44,36,33,44,51,45,77,89,42,74,48,75,50,80,66,30,59,69,58,50,75,67,41,45,74,64,27,42,24,32,16,15,55,30,29,40,29,61,29,71,92,76,39,34,30,39,35,28,19,35,74,50,66,88,93,48,43,69,39,54,16,37,31,33,43,29,24,34,66,82,82,30,48,78,73,51,74,36,71,66,88,44,65,25,22,18,43,39,49,33,54,54,96,80,32,37,29,38,35,27,12,30,87,71,10,26,42,36,34,22,35,57,81,81,42,48,80,72,53,62,42,65,79,41,73,70,30,23,46,46,67,46,56,37,77,82

InterPro domains:
  IPR009451 Amine dehydrogenase heavy chain [PF06433] (64-404)
  IPR011044 Quinoprotein amine dehydrogenase, beta chain-like [SSF50969] (43-403)
  IPR013476 Methylamine dehydrogenase heavy chain [TIGR02658] (47-404)
  IPR015943 WD40/YVTN repeat-like-containing domain superfamily [G3DSA:2.130.10.10] (37-405)
  IPR051200 Multi-functional host-pathogen interaction and enzymatic activity protein [PTHR47197] (24-194)

Sequence (810 aa):
MTTFDHPSMIRQPKPTGLAGGLVLAALMLSSSLALADATPNQLGSEITAKLQDETSIAIAPASDSKRVYVLDPGNFHMTSTVYTIDGKSSKLLGMTDAGKLPNVMVASDGKFLAIANTMYSRVARGKRDDYLELIDTKTHQPIADIDIPEGRFLTGVFERTAGLSVDDKHLLFQQFSPSPGVGLVDLQQKAFVKIMNVPDCYHIFPTANQNFFMHCRDGSLMQFTYDSKGNTKQKPTKIFHAEKEYLLNNPYYSNSNNHLTWPTYEGKIFQAKLSESGAEFLKPIEVFTDKEKADKWRPGGWQTIAFHKARNELYLLADQREKWTHKLPSRFVFVVDATSGKRLRRIELKHEINSIAVSQDDKPYLYAVSEEAKTLFTFDAVNGKALSSIDELGRAPSMIFIADKMTTFDHPSMIRQPKPTGLAGGLVLAALMLSSSLALADATPNQLGSEITAKLQDETSIAIAPASDSKRVYVLDPGNFHMTSTVYTIDGKSSKLLGMTDAGKLPNVMVASDGKFLAIANTMYSRVARGKRDDYLELIDTKTHQPIADIDIPEGRFLTGVFERTAGLSVDDKHLLFQQFSPSPGVGLVDLQQKAFVKIMNVPDCYHIFPTANQNFFMHCRDGSLMQFTYDSKGNTKQKPTKIFHAEKEYLLNNPYYSNSNNHLTWPTYEGKIFQAKLSESGAEFLKPIEVFTDKEKADKWRPGGWQTIAFHKARNELYLLADQREKWTHKLPSRFVFVVDATSGKRLRRIELKHEINSIAVSQDDKPYLYAVSEEAKTLFTFDAVNGKALSSIDELGRAPSMIFIADK

Secondary structure (DSSP, 8-state):
----------------------------------------S-S-S-------------PPPPP-TTEEEEEE-TTS-S-EEEEEEETTTTEEEEEEEE-SS-EEEE-TTSSEEEEEEEEEEETTEEEEEEEEEEEETTT--EEEEEE--S-B--BTB-GGGEEE-TTSSEEEEEE-SSS-EEEEEETTTTEEEEEEE--SEEEEEEETTTEEEEEETTSEEEEEEE-TT--EEEEEEEESS-TTSPBPS--EEETTTTEEEEEBTTSEEEEEEEETTEEEEPPPEE-S-HHHHHTTEEE-SSB-EEEETTTTEEEEEEEE--TT-TTS-EEEEEEEETTT--EEEEEEEEEEESEEEE--SSS-EEEEEETTTTEEEEEETTT--EEEEE---SS---EEEE---/----------------------------------------TTS-S-------------PPPPP-TTEEEEEE-GGG-S-EEEEEEETTTTEEEEEEEE-SS-EEEE-TTSSEEEEEEEEEEETTEEEEEEEEEEEETTT--EEEEEE--S-B--BTB-GGGEEE-TTSSEEEEEE-SSS-EEEEEETTTTEEEEEEE--SEEEEEEETTTEEEEEETTSEEEEEEE-TT--EEEEEEEESS-TTSPBPS--EEETTTTEEEEEBTTSEEEEEEEETTEEEEPPPEE-S-HHHHHTTEEE-SSB-EEEETTTTEEEEEEEE--TT-TTS-EEEEEEEETTT--EEEEEEEEEEESEEEE--SSS-EEEEEETTTTEEEEEETTT--EEEEE---SS---EEEE---